Protein AF-0000000066029765 (afdb_homodimer)

InterPro domains:
  IPR000600 ROK family [PF00480] (89-392)
  IPR000600 ROK family [PTHR18964] (14-390)
  IPR000835 MarR-type HTH domain [PF01047] (25-63)
  IPR036388 Winged helix-like DNA-binding domain superfamily [G3DSA:1.10.10.10] (5-82)
  IPR036390 Winged helix DNA-binding domain superfamily [SSF46785] (14-79)
  IPR043129 ATPase, nucleotide binding domain [SSF53067] (88-394)
  IPR049874 ROK, conserved site [PS01125] (220-247)

Solvent-accessible surface area (backbone atoms only — not comparable to full-atom values): 41172 Å² total; per-residue (Å²): 136,74,90,60,88,73,67,79,38,79,34,72,64,48,46,50,28,48,48,48,10,52,54,50,40,48,28,64,74,51,44,69,37,33,69,66,54,50,17,63,75,47,58,44,56,62,67,58,46,51,51,48,49,49,52,36,37,74,71,50,49,29,45,79,39,82,39,74,44,90,81,76,54,82,59,51,64,20,28,32,63,44,33,80,62,39,24,33,38,12,24,28,41,60,85,48,30,33,35,42,28,37,23,32,68,78,69,48,77,75,44,74,50,78,42,85,40,81,52,70,41,54,67,54,36,51,53,51,50,55,47,51,52,51,50,50,49,62,75,38,47,87,75,53,60,46,70,59,34,40,20,37,15,27,69,59,38,51,39,57,86,80,22,28,31,56,38,40,92,86,35,72,47,75,64,38,52,53,31,60,53,48,26,71,74,68,74,37,54,53,46,42,38,34,39,56,43,24,37,33,47,22,25,37,74,75,33,70,39,50,90,51,39,24,32,38,27,39,37,35,38,92,46,29,38,32,10,43,32,45,74,68,31,76,58,70,42,87,69,34,71,43,26,38,56,21,50,33,63,74,32,83,87,45,56,78,32,95,82,72,35,41,8,20,35,29,62,50,39,11,44,65,36,44,24,48,51,52,47,54,42,44,74,72,63,51,74,59,80,54,47,90,91,47,49,40,56,67,43,35,27,54,29,27,70,71,63,26,61,50,39,36,49,51,42,30,54,36,16,38,55,50,10,49,56,49,13,44,50,36,30,40,51,24,40,58,33,38,31,40,35,43,72,67,52,75,20,39,86,52,26,48,57,30,21,47,54,31,28,72,54,41,26,50,61,86,52,52,60,88,43,53,76,43,62,51,72,61,68,86,84,48,26,54,23,16,42,32,53,52,52,48,29,42,44,67,11,63,51,44,44,54,54,72,75,95,137,71,89,59,88,72,68,80,38,77,34,71,64,48,44,48,29,48,49,46,11,52,52,51,39,50,29,64,74,52,43,68,37,34,67,65,56,50,17,65,74,45,58,44,55,62,68,56,47,52,52,46,51,50,54,35,39,74,71,51,48,28,45,78,40,82,39,76,43,89,79,77,55,83,60,51,64,21,29,32,64,44,33,80,62,40,25,34,38,10,24,27,41,58,85,47,30,33,36,42,29,37,24,32,67,79,68,47,77,76,45,74,50,78,42,85,40,82,50,71,41,52,67,56,36,51,52,50,50,54,48,52,52,51,50,50,50,63,73,39,48,88,76,53,58,46,69,58,33,41,21,37,16,28,70,58,39,51,39,58,85,80,24,27,30,57,37,40,92,85,35,70,46,74,63,38,52,53,30,60,54,49,26,71,73,67,71,36,52,52,46,43,38,35,38,57,44,24,37,33,47,22,25,38,73,75,35,71,38,50,88,51,40,23,32,38,26,39,36,34,37,92,45,26,39,31,9,43,32,45,75,69,33,75,58,66,43,87,71,34,71,43,26,39,57,19,50,33,63,75,32,82,86,45,57,78,33,96,83,72,37,41,7,21,34,30,61,50,41,10,43,66,37,46,25,48,51,53,48,52,43,44,74,72,64,52,73,57,79,54,48,90,92,47,48,41,58,66,44,35,27,54,30,27,70,69,62,26,62,48,39,36,50,52,43,29,54,37,16,37,54,50,10,47,54,48,14,44,48,36,32,40,49,23,41,57,33,38,32,41,34,43,71,67,52,74,22,39,85,53,26,48,58,28,20,48,54,31,28,72,54,41,26,51,62,86,51,51,59,89,42,53,76,42,63,50,71,61,67,84,85,48,27,55,23,16,42,33,54,53,53,48,29,42,46,66,11,65,49,43,44,54,53,72,74,95

Nearest PDB structures (foldseek):
  1z6r-assembly1_A  TM=9.538E-01  e=7.521E-43  Escherichia coli
  3bp8-assembly2_B  TM=8.422E-01  e=6.967E-41  unclassified
  5f7q-assembly1_C  TM=8.633E-01  e=1.738E-31  Listeria monocytogenes EGD-e
  2yhy-assembly1_A  TM=8.652E-01  e=1.223E-24  Homo sapiens
  3eo3-assembly3_B  TM=8.989E-01  e=1.002E-21  Homo sapiens

Secondary structure (DSSP, 8-state):
-----------HHHHHHHHHHHHHHHHHHH-SB-HHHHHHHHT--HHHHHHHHHHHHHHTSEEEEEE--TTSSS-EEEEEE--TTEEEEEEEE-SSEEEEEEEETT--EEEEEEEE----SHHHHHHHHHHHHHHHHHHTTTT--EEEEEEEEESSEEETTTTEEEE-SSS--SSB-HHHHHHHHH-SEEEEEEHHHHHHHHHHHHSTTTT-SSEEEEEESSSEEEEEEETTEE---TT-----GGGSBS-TTSPBPTTS-BSBGGGTSSHHHHHHHHHHHHHTT---SS-TT---HHHHHHHHHTT-HHHHHHHHHHHHHHHHHHHHHHHHH--SEEEEESGGGGGHHHHHHHHHHHHHHHS-HHHHTT--EEE-SS-TTSSHHHHHHHHHHHHHSHHHHHHHH-/-----------HHHHHHHHHHHHHHHHHHH-SB-HHHHHHHHT--HHHHHHHHHHHHHHTSEEEEEE--TTSSS-EEEEEE--TTEEEEEEEE-SSEEEEEEEETT--EEEEEEEE----SHHHHHHHHHHHHHHHHHHTTTT--EEEEEEEEESSEEETTTTEEEE-SSS--SSB-HHHHHHHHH-SEEEEEEHHHHHHHHHHHHSTTTT-SSEEEEEESSSEEEEEEETTEE---TT-----GGGSBS-TTSPBPTTS-BSBGGGTSSHHHHHHHHHHHHHTT---SS-TT---HHHHHHHHHTT-HHHHHHHHHHHHHHHHHHHHHHHHH--SEEEEESGGGGGHHHHHHHHHHHHHHHS-HHHHTT--EEE-SS-TTSSHHHHHHHHHHHHHSHHHHHHHH-

Foldseek 3Di:
DAPPPPPQPVDVLSVLLQLLLLLLLCQAVPPQAALVRSCVVSVPDSVSSVVSVVLCVVLPQKDWDFADDPPRDDGGIGMHGDFQQEKEWFWEDEQFKIKIFIATLVRDTPDIDIGGHRDAELVSSLVVVLVVVVVVCVVCVVRHHHYAEYEYAYAAFADFVQCFGPDDDRHDDHRHNSQVSNCVSPVHHYTYYYLQQLLVLLCCVPRDNVPFQWEKEWEAEQFIFIWTGHRSHTDADPVGDDTRLQQDAQDQPADQDPVGHGRGLRCQRHFVNLLVVLLVVVVVPDDFPQDNVHSGLLSLLVRVQVVTPSSLVSLLVSLLSLLQSVLVVLQVRLGQEYEYEYSNCSNVVSRVVSSVVSNCPRHDPVSCVNYYYYYIPDHSSHSSSRSSVVSVCSSSSNSVSVSSVD/DAPPPPPQPVDVLSVLLQLLLQLLLCQAVPPQAALVRSCVVSVPDSVSSVVSVVLCVVLPQKDWDFADDPPRDDTGIGMHTDFQQEKEWFWEDEQFKIKIFIATLVRDTPDIDIGGHRDAELVSSLVRVLVVVVVVCVVCVVRHHHYAEYEYAYAAFADFVQCFGPDDDRHDDHRHNSQVSNCVSPVHHYTYYYLQQLLVLLCCVPRDNVPFQWEKEWEAEQFIFIWTGHRSHTDADPVGDDTRLQQDAQDQPADQDPVGHGRGLRCQRHFVNLLVVLLVVVVVPDDFPQDNVHSGLLSLLVRVQVVTPSSLVSLLVSLQSLLQSVLVVLQVRLGQEYEYEYSNCSNVVSRVVSSVVSNCPRHDPVSCVNYYYYYIPDHSSHSSSRSSVVSVCSSSSNSVSVSSVD

Radius of gyration: 28.76 Å; Cα contacts (8 Å, |Δi|>4): 1718; chains: 2; bounding box: 83×76×78 Å

pLDDT: mean 92.91, std 12.09, range [20.08, 98.88]

Sequence (812 aa):
MTPGGQAQIGNVDLVKQLNSAAVYRLIDQYGPISRIQIAEQSQLAPASVTKITRQLIERGLIKEVDQQASTGGRRAISIVTETRNFHAIGVRLGRHDATITLFDLSSKVLAEEHYPLPERTQQTLEHALLNAIAQFIDSYQRKLRELIAISVILPGLVDPDSGKIHYMPHIQVENWGLVEAL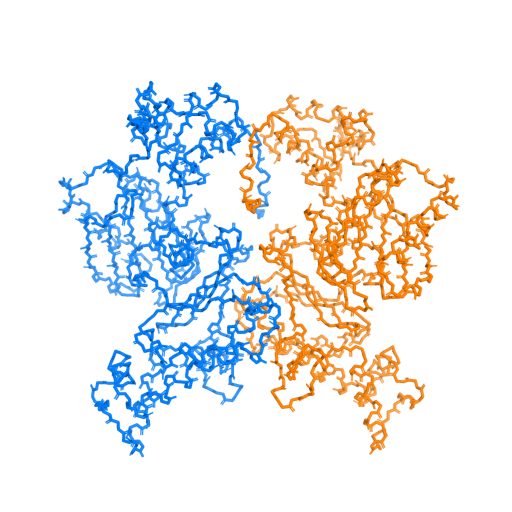EERFKVTCFVGHDIRSLALAEHYFGASQDCEDSILVRVHRGTGAGIISNGRIFIGRNGNVGEIGHIQVEPLGERCHCGNFGCLETIAANAAIEQRVLNLLKQGYQSRVPLDDCTIKTICKAANKGDSLASEVIEYVGRHLGKTIAIAINLFNPQKIVIAGEITEADKVLLPAIESCINTQALKAFRTNLPVVRSELDHRSAIGAFALVKRAMLNGILLQHLLENMTPGGQAQIGNVDLVKQLNSAAVYRLIDQYGPISRIQIAEQSQLAPASVTKITRQLIERGLIKEVDQQASTGGRRAISIVTETRNFHAIGVRLGRHDATITLFDLSSKVLAEEHYPLPERTQQTLEHALLNAIAQFIDSYQRKLRELIAISVILPGLVDPDSGKIHYMPHIQVENWGLVEALEERFKVTCFVGHDIRSLALAEHYFGASQDCEDSILVRVHRGTGAGIISNGRIFIGRNGNVGEIGHIQVEPLGERCHCGNFGCLETIAANAAIEQRVLNLLKQGYQSRVPLDDCTIKTICKAANKGDSLASEVIEYVGRHLGKTIAIAINLFNPQKIVIAGEITEADKVLLPAIESCINTQALKAFRTNLPVVRSELDHRSAIGAFALVKRAMLNGILLQHLLEN

Organism: Escherichia coli O157:H7 (NCBI:txid83334)

Structure (mmCIF, N/CA/C/O backbone):
data_AF-0000000066029765-model_v1
#
loop_
_entity.id
_entity.type
_entity.pdbx_description
1 polymer 'N-acetylglucosamine repressor'
#
loop_
_atom_site.group_PDB
_atom_site.id
_atom_site.type_symbol
_atom_site.label_atom_id
_atom_site.label_alt_id
_atom_site.label_comp_id
_atom_site.label_asym_id
_atom_site.label_entity_id
_atom_site.label_seq_id
_atom_site.pdbx_PDB_ins_code
_atom_site.Cartn_x
_atom_site.Cartn_y
_atom_site.Cartn_z
_atom_site.occupancy
_atom_site.B_iso_or_equiv
_atom_site.auth_seq_id
_atom_site.auth_comp_id
_atom_site.auth_asym_id
_atom_site.auth_atom_id
_atom_site.pdbx_PDB_model_num
ATOM 1 N N . MET A 1 1 ? 5.875 -0.53 24.094 1 20.52 1 MET A N 1
ATOM 2 C CA . MET A 1 1 ? 5.789 0.912 23.875 1 20.52 1 MET A CA 1
ATOM 3 C C . MET A 1 1 ? 6.176 1.278 22.453 1 20.52 1 MET A C 1
ATOM 5 O O . MET A 1 1 ? 7.363 1.368 22.125 1 20.52 1 MET A O 1
ATOM 9 N N . THR A 1 2 ? 5.5 0.728 21.438 1 21.89 2 THR A N 1
ATOM 10 C CA . THR A 1 2 ? 5.707 0.596 20 1 21.89 2 THR A CA 1
ATOM 11 C C . THR A 1 2 ? 5.816 1.968 19.344 1 21.89 2 THR A C 1
ATOM 13 O O . THR A 1 2 ? 5.008 2.857 19.609 1 21.89 2 THR A O 1
ATOM 16 N N . PRO A 1 3 ? 7 2.287 18.828 1 27.77 3 PRO A N 1
ATOM 17 C CA . PRO A 1 3 ? 7.293 3.629 18.328 1 27.77 3 PRO A CA 1
ATOM 18 C C . PRO A 1 3 ? 6.238 4.133 17.344 1 27.77 3 PRO A C 1
ATOM 20 O O . PRO A 1 3 ? 5.945 3.469 16.344 1 27.77 3 PRO A O 1
ATOM 23 N N . GLY A 1 4 ? 5.027 4.574 17.797 1 26.97 4 GLY A N 1
ATOM 24 C CA . GLY A 1 4 ? 3.896 5.301 17.234 1 26.97 4 GLY A CA 1
ATOM 25 C C . GLY A 1 4 ? 4.281 6.215 16.094 1 26.97 4 GLY A C 1
ATOM 26 O O . GLY A 1 4 ? 5.465 6.477 15.867 1 26.97 4 GLY A O 1
ATOM 27 N N . GLY A 1 5 ? 3.418 6.246 15.016 1 33.16 5 GLY A N 1
ATOM 28 C CA . GLY A 1 5 ? 3.537 7.195 13.922 1 33.16 5 GLY A CA 1
ATOM 29 C C . GLY A 1 5 ? 4.152 8.516 14.336 1 33.16 5 GLY A C 1
ATOM 30 O O . GLY A 1 5 ? 3.586 9.242 15.164 1 33.16 5 GLY A O 1
ATOM 31 N N . GLN A 1 6 ? 5.398 8.617 14.461 1 31.61 6 GLN A N 1
ATOM 32 C CA . GLN A 1 6 ? 6.156 9.812 14.805 1 31.61 6 GLN A CA 1
ATOM 33 C C . GLN A 1 6 ? 5.598 11.039 14.086 1 31.61 6 GLN A C 1
ATOM 35 O O . GLN A 1 6 ? 5.598 11.102 12.859 1 31.61 6 GLN A O 1
ATOM 40 N N . ALA A 1 7 ? 4.574 11.656 14.547 1 39.19 7 ALA A N 1
ATOM 41 C CA . ALA A 1 7 ? 4.191 13.023 14.188 1 39.19 7 ALA A CA 1
ATOM 42 C C . ALA A 1 7 ? 5.418 13.883 13.898 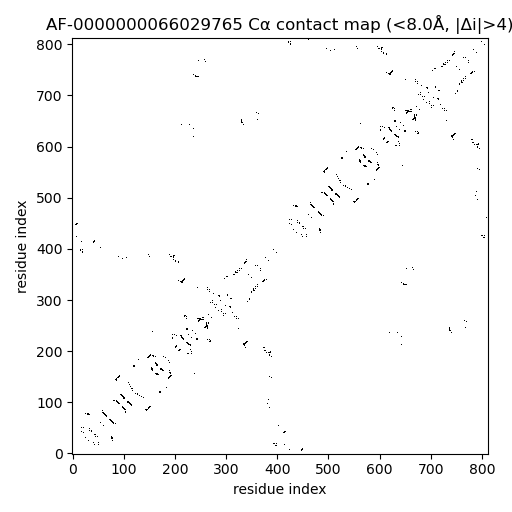1 39.19 7 ALA A C 1
ATOM 44 O O . ALA A 1 7 ? 6.332 13.961 14.727 1 39.19 7 ALA A O 1
ATOM 45 N N . GLN A 1 8 ? 5.824 14.023 12.727 1 41.5 8 GLN A N 1
ATOM 46 C CA . GLN A 1 8 ? 6.898 14.938 12.367 1 41.5 8 GLN A CA 1
ATOM 47 C C . GLN A 1 8 ? 6.785 16.25 13.133 1 41.5 8 GLN A C 1
ATOM 49 O O . GLN A 1 8 ? 5.82 17 12.961 1 41.5 8 GLN A O 1
ATOM 54 N N . ILE A 1 9 ? 7.266 16.266 14.328 1 44.28 9 ILE A N 1
ATOM 55 C CA . ILE A 1 9 ? 7.508 17.438 15.164 1 44.28 9 ILE A CA 1
ATOM 56 C C . ILE A 1 9 ? 8.18 18.531 14.344 1 44.28 9 ILE A C 1
ATOM 58 O O . ILE A 1 9 ? 9.211 18.297 13.711 1 44.28 9 ILE A O 1
ATOM 62 N N . GLY A 1 10 ? 7.398 19.453 13.773 1 53.78 10 GLY A N 1
ATOM 63 C CA . GLY A 1 10 ? 7.98 20.594 13.078 1 53.78 10 GLY A CA 1
ATOM 64 C C . GLY A 1 10 ? 9.031 21.312 13.898 1 53.78 10 GLY A C 1
ATOM 65 O O . GLY A 1 10 ? 8.82 22.453 14.32 1 53.78 10 GLY A O 1
ATOM 66 N N . ASN A 1 11 ? 9.969 20.391 14.5 1 62.03 11 ASN A N 1
ATOM 67 C CA . ASN A 1 11 ? 11.117 21.078 15.07 1 62.03 11 ASN A CA 1
ATOM 68 C C . ASN A 1 11 ? 11.938 21.797 13.992 1 62.03 11 ASN A C 1
ATOM 70 O O . ASN A 1 11 ? 11.836 21.453 12.805 1 62.03 11 ASN A O 1
ATOM 74 N N . VAL A 1 12 ? 12.375 22.922 14.367 1 66.44 12 VAL A N 1
ATOM 75 C CA . VAL A 1 12 ? 13.148 23.781 13.492 1 66.44 12 VAL A CA 1
ATOM 76 C C . VAL A 1 12 ? 14.141 22.953 12.688 1 66.44 12 VAL A C 1
ATOM 78 O O . VAL A 1 12 ? 14.336 23.188 11.492 1 66.44 12 VAL A O 1
ATOM 81 N N . ASP A 1 13 ? 14.633 21.969 13.281 1 74.38 13 ASP A N 1
ATOM 82 C CA . ASP A 1 13 ? 15.609 21.125 12.609 1 74.38 13 ASP A CA 1
ATOM 83 C C . ASP A 1 13 ? 14.945 20.25 11.539 1 74.38 13 ASP A C 1
ATOM 85 O O . ASP A 1 13 ? 15.508 20.047 10.461 1 74.38 13 ASP A O 1
ATOM 89 N N . LEU A 1 14 ? 13.805 19.828 11.875 1 76.62 14 LEU A N 1
ATOM 90 C CA . LEU A 1 14 ? 13.062 19.031 10.906 1 76.62 14 LEU A CA 1
ATOM 91 C C . LEU A 1 14 ? 12.664 19.875 9.703 1 76.62 14 LEU A C 1
ATOM 93 O O . LEU A 1 14 ? 12.734 19.406 8.562 1 76.62 14 LEU A O 1
ATOM 97 N N . VAL A 1 15 ? 12.359 21.031 9.969 1 76.69 15 VAL A N 1
ATOM 98 C CA . VAL A 1 15 ? 11.977 21.938 8.891 1 76.69 15 VAL A CA 1
ATOM 99 C C . VAL A 1 15 ? 13.172 22.203 7.984 1 76.69 15 VAL A C 1
ATOM 101 O O . VAL A 1 15 ? 13.055 22.188 6.758 1 76.69 15 VAL A O 1
ATOM 104 N N . LYS A 1 16 ? 14.281 22.406 8.656 1 80.88 16 LYS A N 1
ATOM 105 C CA . LYS A 1 16 ? 15.516 22.625 7.898 1 80.88 16 LYS A CA 1
ATOM 106 C C . LYS A 1 16 ? 15.836 21.422 7.02 1 80.88 16 LYS A C 1
ATOM 108 O O . LYS A 1 16 ? 16.188 21.578 5.848 1 80.88 16 LYS A O 1
ATOM 113 N N . GLN A 1 17 ? 15.719 20.266 7.629 1 84.62 17 GLN A N 1
ATOM 114 C CA . GLN A 1 17 ? 15.977 19.031 6.898 1 84.62 17 GLN A CA 1
ATOM 115 C C . GLN A 1 17 ? 15.039 18.891 5.699 1 84.62 17 GLN A C 1
ATOM 117 O O . GLN A 1 17 ? 15.492 18.594 4.59 1 84.62 17 GLN A O 1
ATOM 122 N N . LEU A 1 18 ? 13.828 19.172 5.93 1 86 18 LEU A N 1
ATOM 123 C CA . LEU A 1 18 ? 12.828 19.016 4.883 1 86 18 LEU A CA 1
ATOM 124 C C . LEU A 1 18 ? 13.039 20.016 3.76 1 86 18 LEU A C 1
ATOM 126 O O . LEU A 1 18 ? 12.945 19.672 2.58 1 86 18 LEU A O 1
ATOM 130 N N . ASN A 1 19 ? 13.391 21.203 4.113 1 88.12 19 ASN A N 1
ATOM 131 C CA . ASN A 1 19 ? 13.602 22.25 3.111 1 88.12 19 ASN A CA 1
ATOM 132 C C . ASN A 1 19 ? 14.867 21.984 2.295 1 88.12 19 ASN A C 1
ATOM 134 O O . ASN A 1 19 ? 14.852 22.109 1.069 1 88.12 19 ASN A O 1
ATOM 138 N N . SER A 1 20 ? 15.898 21.656 3.018 1 93 20 SER A N 1
ATOM 139 C CA . SER A 1 20 ? 17.141 21.344 2.309 1 93 20 SER A CA 1
ATOM 140 C C . SER A 1 20 ? 16.969 20.172 1.36 1 93 20 SER A C 1
ATOM 142 O O . SER A 1 20 ? 17.469 20.188 0.24 1 93 20 SER A O 1
ATOM 144 N N . ALA A 1 21 ? 16.25 19.219 1.846 1 93.94 21 ALA A N 1
ATOM 145 C CA . ALA A 1 21 ? 15.984 18.031 1.027 1 93.94 21 ALA A CA 1
ATOM 146 C C . ALA A 1 21 ? 15.18 18.391 -0.217 1 93.94 21 ALA A C 1
ATOM 148 O O . ALA A 1 21 ? 15.461 17.891 -1.312 1 93.94 21 ALA A O 1
ATOM 149 N N . ALA A 1 22 ? 14.211 19.203 -0.042 1 93.5 22 ALA A N 1
ATOM 150 C CA . ALA A 1 22 ? 13.367 19.609 -1.16 1 93.5 22 ALA A CA 1
ATOM 151 C C . ALA A 1 22 ? 14.188 20.344 -2.223 1 93.5 22 ALA A C 1
ATOM 153 O O . ALA A 1 22 ? 14.039 20.078 -3.418 1 93.5 22 ALA A O 1
ATOM 154 N N . VAL A 1 23 ? 15.023 21.203 -1.786 1 95.62 23 VAL A N 1
ATOM 155 C CA . VAL A 1 23 ? 15.867 21.984 -2.695 1 95.62 23 VAL A CA 1
ATOM 156 C C . VAL A 1 23 ? 16.844 21.047 -3.412 1 95.62 23 VAL A C 1
ATOM 158 O O . VAL A 1 23 ? 16.953 21.078 -4.637 1 95.62 23 VAL A O 1
ATOM 161 N N . TYR A 1 24 ? 17.453 20.203 -2.691 1 96.88 24 TYR A N 1
ATOM 162 C CA . TYR A 1 24 ? 18.391 19.266 -3.273 1 96.88 24 TYR A CA 1
ATOM 163 C C . TYR A 1 24 ? 17.719 18.359 -4.293 1 96.88 24 TYR A C 1
ATOM 165 O O . TYR A 1 24 ? 18.266 18.109 -5.371 1 96.88 24 TYR A O 1
ATOM 173 N N . ARG A 1 25 ? 16.562 17.891 -3.945 1 95.56 25 ARG A N 1
ATOM 174 C CA . ARG A 1 25 ? 15.812 17 -4.832 1 95.56 25 ARG A CA 1
ATOM 175 C C . ARG A 1 25 ? 15.508 17.688 -6.16 1 95.56 25 ARG A C 1
ATOM 177 O O . ARG A 1 25 ? 15.625 17.078 -7.223 1 95.56 25 ARG A O 1
ATOM 184 N N . LEU A 1 26 ? 15.102 18.906 -6.102 1 95.25 26 LEU A N 1
ATOM 185 C CA . LEU A 1 26 ? 14.781 19.656 -7.312 1 95.25 26 LEU A CA 1
ATOM 186 C C . LEU A 1 26 ? 16 19.812 -8.203 1 95.25 26 LEU A C 1
ATOM 188 O O . LEU A 1 26 ? 15.922 19.641 -9.422 1 95.25 26 LEU A O 1
ATOM 192 N N . ILE A 1 27 ? 17.109 20.094 -7.582 1 96.19 27 ILE A N 1
ATOM 193 C CA . ILE A 1 27 ? 18.344 20.266 -8.344 1 96.19 27 ILE A CA 1
ATOM 194 C C . ILE A 1 27 ? 18.766 18.938 -8.953 1 96.19 27 ILE A C 1
ATOM 196 O O . ILE A 1 27 ? 19.172 18.875 -10.117 1 96.19 27 ILE A O 1
ATOM 200 N N . ASP A 1 28 ? 18.641 17.922 -8.188 1 94.81 28 ASP A N 1
ATOM 201 C CA . ASP A 1 28 ? 19.031 16.578 -8.625 1 94.81 28 ASP A CA 1
ATOM 202 C C . ASP A 1 28 ? 18.188 16.109 -9.805 1 94.81 28 ASP A C 1
ATOM 204 O O . ASP A 1 28 ? 18.688 15.508 -10.742 1 94.81 28 ASP A O 1
ATOM 208 N N . GLN A 1 29 ? 16.953 16.422 -9.773 1 90.81 29 GLN A N 1
ATOM 209 C CA . GLN A 1 29 ? 16 15.922 -10.758 1 90.81 29 GLN A CA 1
ATOM 210 C C . GLN A 1 29 ? 15.969 16.812 -12 1 90.81 29 GLN A C 1
ATOM 212 O O . GLN A 1 29 ? 15.836 16.312 -13.117 1 90.81 29 GLN A O 1
ATOM 217 N N . TYR A 1 30 ? 16.141 18.125 -11.805 1 91.5 30 TYR A N 1
ATOM 218 C CA . TYR A 1 30 ? 15.844 19.031 -12.914 1 91.5 30 TYR A CA 1
ATOM 219 C C . TYR A 1 30 ? 17.078 19.844 -13.289 1 91.5 30 TYR A C 1
ATOM 221 O O . TYR A 1 30 ? 17.016 20.703 -14.18 1 91.5 30 TYR A O 1
ATOM 229 N N . GLY A 1 31 ? 18.125 19.625 -12.648 1 91.62 31 GLY A N 1
ATOM 230 C CA . GLY A 1 31 ? 19.328 20.375 -12.992 1 91.62 31 GLY A CA 1
ATOM 231 C C . GLY A 1 31 ? 19.719 20.234 -14.453 1 91.62 31 GLY A C 1
ATOM 232 O O . GLY A 1 31 ? 19.609 19.156 -15.023 1 91.62 31 GLY A O 1
ATOM 233 N N . PRO A 1 32 ? 20.156 21.297 -14.984 1 94.5 32 PRO A N 1
ATOM 234 C CA . PRO A 1 32 ? 20.422 22.656 -14.477 1 94.5 32 PRO A CA 1
ATOM 235 C C . PRO A 1 32 ? 19.156 23.453 -14.234 1 94.5 32 PRO A C 1
ATOM 237 O O . PRO A 1 32 ? 18.234 23.453 -15.07 1 94.5 32 PRO A O 1
ATOM 240 N N . ILE A 1 33 ? 19.031 24.078 -13.094 1 95.62 33 ILE A N 1
ATOM 241 C CA . ILE A 1 33 ? 17.828 24.797 -12.672 1 95.62 33 ILE A CA 1
ATOM 242 C C . ILE A 1 33 ? 18.234 26.078 -11.938 1 95.62 33 ILE A C 1
ATOM 244 O O . ILE A 1 33 ? 19.219 26.094 -11.203 1 95.62 33 ILE A O 1
ATOM 248 N N . SER A 1 34 ? 17.469 27.188 -12.133 1 95 34 SER A N 1
ATOM 249 C CA . SER A 1 34 ? 17.797 28.453 -11.492 1 95 34 SER A CA 1
ATOM 250 C C . SER A 1 34 ? 17.219 28.516 -10.078 1 95 34 SER A C 1
ATOM 252 O O . SER A 1 34 ? 16.297 27.766 -9.742 1 95 34 SER A O 1
ATOM 254 N N . ARG A 1 35 ? 17.812 29.422 -9.273 1 94.75 35 ARG A N 1
ATOM 255 C CA . ARG A 1 35 ? 17.281 29.641 -7.93 1 94.75 35 ARG A CA 1
ATOM 256 C C . ARG A 1 35 ? 15.82 30.094 -7.98 1 94.75 35 ARG A C 1
ATOM 258 O O . ARG A 1 35 ? 15.023 29.734 -7.113 1 94.75 35 ARG A O 1
ATOM 265 N N . ILE A 1 36 ? 15.5 30.828 -8.992 1 93.38 36 ILE A N 1
ATOM 266 C CA . ILE A 1 36 ? 14.133 31.328 -9.156 1 93.38 36 ILE A CA 1
ATOM 267 C C . ILE A 1 36 ? 13.188 30.141 -9.398 1 93.38 36 ILE A C 1
ATOM 269 O O . ILE A 1 36 ? 12.133 30.062 -8.766 1 93.38 36 ILE A O 1
ATOM 273 N N . GLN A 1 37 ? 13.594 29.281 -10.242 1 94.5 37 GLN A N 1
ATOM 274 C CA . GLN A 1 37 ? 12.797 28.094 -10.539 1 94.5 37 GLN A CA 1
ATOM 275 C C . GLN A 1 37 ? 12.656 27.203 -9.305 1 94.5 37 GLN A C 1
ATOM 277 O O . GLN A 1 37 ? 11.594 26.641 -9.055 1 94.5 37 GLN A O 1
ATOM 282 N N . ILE A 1 38 ? 13.703 27.062 -8.57 1 95.38 38 ILE A N 1
ATOM 283 C CA . ILE A 1 38 ? 13.688 26.25 -7.355 1 95.38 38 ILE A CA 1
ATOM 284 C C . ILE A 1 38 ? 12.688 26.844 -6.359 1 95.38 38 ILE A C 1
ATOM 286 O O . ILE A 1 38 ? 11.898 26.109 -5.758 1 95.38 38 ILE A O 1
ATOM 290 N N . ALA A 1 39 ? 12.758 28.141 -6.18 1 92.94 39 ALA A N 1
ATOM 291 C CA . ALA A 1 39 ? 11.836 28.812 -5.27 1 92.94 39 ALA A CA 1
ATOM 292 C C . ALA A 1 39 ? 10.391 28.594 -5.699 1 92.94 39 ALA A C 1
ATOM 294 O O . ALA A 1 39 ? 9.523 28.297 -4.867 1 92.94 39 ALA A O 1
ATOM 295 N N . GLU A 1 40 ? 10.156 28.719 -6.98 1 91.88 40 GLU A N 1
ATOM 296 C CA . GLU A 1 40 ? 8.812 28.547 -7.523 1 91.88 40 GLU A CA 1
ATOM 297 C C . GLU A 1 40 ? 8.305 27.125 -7.316 1 91.88 40 GLU A C 1
ATOM 299 O O . GLU A 1 40 ? 7.172 26.922 -6.867 1 91.88 40 GLU A O 1
ATOM 304 N N . GLN A 1 41 ? 9.141 26.156 -7.57 1 91.5 41 GLN A N 1
ATOM 305 C CA . GLN A 1 41 ? 8.727 24.766 -7.543 1 91.5 41 GLN A CA 1
ATOM 306 C C . GLN A 1 41 ? 8.633 24.25 -6.109 1 91.5 41 GLN A C 1
ATOM 308 O O . GLN A 1 41 ? 7.793 23.406 -5.797 1 91.5 41 GLN A O 1
ATOM 313 N N . SER A 1 42 ? 9.461 24.766 -5.281 1 90.31 42 SER A N 1
ATOM 314 C CA . SER A 1 42 ? 9.461 24.312 -3.891 1 90.31 42 SER A CA 1
ATOM 315 C C . SER A 1 42 ? 8.492 25.141 -3.049 1 90.31 42 SER A C 1
ATOM 317 O O . SER A 1 42 ? 8.164 24.766 -1.922 1 90.31 42 SER A O 1
ATOM 319 N N . GLN A 1 43 ? 8.148 26.359 -3.553 1 86.56 43 GLN A N 1
ATOM 320 C CA . GLN A 1 43 ? 7.297 27.328 -2.865 1 86.56 43 GLN A CA 1
ATOM 321 C C . GLN A 1 43 ? 7.969 27.844 -1.595 1 86.56 43 GLN A C 1
ATOM 323 O O . GLN A 1 43 ? 7.293 28.172 -0.618 1 86.56 43 GLN A O 1
ATOM 328 N N . LEU A 1 44 ? 9.289 27.703 -1.592 1 87.5 44 LEU A N 1
ATOM 329 C CA . LEU A 1 44 ? 10.078 28.312 -0.526 1 87.5 44 LEU A CA 1
ATOM 330 C C . LEU A 1 44 ? 10.391 29.766 -0.845 1 87.5 44 LEU A C 1
ATOM 332 O O . LEU A 1 44 ? 10.398 30.172 -2.012 1 87.5 44 LEU A O 1
ATOM 336 N N . ALA A 1 45 ? 10.578 30.516 0.295 1 88.06 45 ALA A N 1
ATOM 337 C CA . ALA A 1 45 ? 11 31.891 0.096 1 88.06 45 ALA A CA 1
ATOM 338 C C . ALA A 1 45 ? 12.352 31.953 -0.611 1 88.06 45 ALA A C 1
ATOM 340 O O . ALA A 1 45 ? 13.242 31.156 -0.338 1 88.06 45 ALA A O 1
ATOM 341 N N . PRO A 1 46 ? 12.484 32.938 -1.569 1 92.12 46 PRO A N 1
ATOM 342 C CA . PRO A 1 46 ? 13.758 33.062 -2.289 1 92.12 46 PRO A CA 1
ATOM 343 C C . PRO A 1 46 ? 14.953 33.188 -1.352 1 92.12 46 PRO A C 1
ATOM 345 O O . PRO A 1 46 ? 16.016 32.625 -1.626 1 92.12 46 PRO A O 1
ATOM 348 N N . ALA A 1 47 ? 14.781 33.875 -0.273 1 93.25 47 ALA A N 1
ATOM 349 C CA . ALA A 1 47 ? 15.875 34.031 0.688 1 93.25 47 ALA A CA 1
ATOM 350 C C . ALA A 1 47 ? 16.281 32.688 1.277 1 93.25 47 ALA A C 1
ATOM 352 O O . ALA A 1 47 ? 17.469 32.406 1.491 1 93.25 47 ALA A O 1
ATOM 353 N N . SER A 1 48 ? 15.297 31.828 1.569 1 92 48 SER A N 1
ATOM 354 C CA . SER A 1 48 ? 15.555 30.484 2.092 1 92 48 SER A CA 1
ATOM 355 C C . SER A 1 48 ? 16.281 29.625 1.064 1 92 48 SER A C 1
ATOM 357 O O . SER A 1 48 ? 17.203 2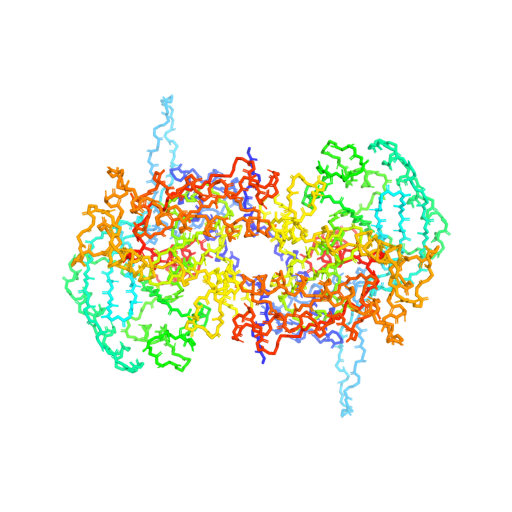8.891 1.41 1 92 48 SER A O 1
ATOM 359 N N . VAL A 1 49 ? 15.852 29.766 -0.197 1 95.19 49 VAL A N 1
ATOM 360 C CA . VAL A 1 49 ? 16.484 29.016 -1.274 1 95.19 49 VAL A CA 1
ATOM 361 C C . VAL A 1 49 ? 17.953 29.438 -1.411 1 95.19 49 VAL A C 1
ATOM 363 O O . VAL A 1 49 ? 18.828 28.594 -1.56 1 95.19 49 VAL A O 1
ATOM 366 N N . THR A 1 50 ? 18.156 30.719 -1.312 1 95.5 50 THR A N 1
ATOM 367 C CA . THR A 1 50 ? 19.516 31.25 -1.415 1 95.5 50 THR A CA 1
ATOM 368 C C . THR A 1 50 ? 20.391 30.734 -0.275 1 95.5 50 THR A C 1
ATOM 370 O O . THR A 1 50 ? 21.531 30.328 -0.496 1 95.5 50 THR A O 1
ATOM 373 N N . LYS A 1 51 ? 19.859 30.734 0.874 1 95.19 51 LYS A N 1
ATOM 374 C CA . LYS A 1 51 ? 20.594 30.25 2.035 1 95.19 51 LYS A CA 1
ATOM 375 C C . LYS A 1 51 ? 20.922 28.766 1.898 1 95.19 51 LYS A C 1
ATOM 377 O O . LYS A 1 51 ? 22.062 28.359 2.133 1 95.19 51 LYS A O 1
ATOM 382 N N . ILE A 1 52 ? 19.969 27.984 1.524 1 95.31 52 ILE A N 1
ATOM 383 C CA . ILE A 1 52 ? 20.125 26.547 1.407 1 95.31 52 ILE A CA 1
ATOM 384 C C . ILE A 1 52 ? 21.125 26.219 0.298 1 95.31 52 ILE A C 1
ATOM 386 O O . ILE A 1 52 ? 22.016 25.375 0.476 1 95.31 52 ILE A O 1
ATOM 390 N N . THR A 1 53 ? 20.969 26.891 -0.825 1 96.69 53 THR A N 1
ATOM 391 C CA . THR A 1 53 ? 21.891 26.625 -1.935 1 96.69 53 THR A CA 1
ATOM 392 C C . THR A 1 53 ? 23.312 27.016 -1.562 1 96.69 53 THR A C 1
ATOM 394 O O . THR A 1 53 ? 24.266 26.344 -1.957 1 96.69 53 THR A O 1
ATOM 397 N N . ARG A 1 54 ? 23.453 28.078 -0.834 1 96.56 54 ARG A N 1
ATOM 398 C CA . ARG A 1 54 ? 24.781 28.484 -0.375 1 96.56 54 ARG A CA 1
ATOM 399 C C . ARG A 1 54 ? 25.406 27.391 0.487 1 96.56 54 ARG A C 1
ATOM 401 O O . ARG A 1 54 ? 26.578 27.062 0.316 1 96.56 54 ARG A O 1
ATOM 408 N N . GLN A 1 55 ? 24.656 26.844 1.349 1 95.94 55 GLN A N 1
ATOM 409 C CA . GLN A 1 55 ? 25.141 25.766 2.213 1 95.94 55 GLN A CA 1
ATOM 410 C C . GLN A 1 55 ? 25.531 24.547 1.401 1 95.94 55 GLN A C 1
ATOM 412 O O . GLN A 1 55 ? 26.562 23.922 1.659 1 95.94 55 GLN A O 1
ATOM 417 N N . LEU A 1 56 ? 24.719 24.203 0.43 1 96.88 56 LEU A N 1
ATOM 418 C CA . LEU A 1 56 ? 24.953 23.031 -0.408 1 96.88 56 LEU A CA 1
ATOM 419 C C . LEU A 1 56 ? 26.188 23.234 -1.282 1 96.88 56 LEU A C 1
ATOM 421 O O . LEU A 1 56 ? 26.953 22.297 -1.519 1 96.88 56 LEU A O 1
ATOM 425 N N . ILE A 1 57 ? 26.375 24.469 -1.728 1 96.81 57 ILE A N 1
ATOM 426 C CA . ILE A 1 57 ? 27.547 24.797 -2.525 1 96.81 57 ILE A CA 1
ATOM 427 C C . ILE A 1 57 ? 28.797 24.703 -1.659 1 96.81 57 ILE A C 1
ATOM 429 O O . ILE A 1 57 ? 29.812 24.125 -2.068 1 96.81 57 ILE A O 1
ATOM 433 N N . GLU A 1 58 ? 28.703 25.281 -0.489 1 96.25 58 GLU A N 1
ATOM 434 C CA . GLU A 1 58 ? 29.844 25.25 0.432 1 96.25 58 GLU A CA 1
ATOM 435 C C . GLU A 1 58 ? 30.25 23.828 0.77 1 96.25 58 GLU A C 1
ATOM 437 O O . GLU A 1 58 ? 31.438 23.516 0.877 1 96.25 58 GLU A O 1
ATOM 442 N N . ARG A 1 59 ? 29.297 22.969 0.871 1 95.94 59 ARG A N 1
ATOM 443 C CA . ARG A 1 59 ? 29.562 21.562 1.206 1 95.94 59 ARG A CA 1
ATOM 444 C C . ARG A 1 59 ? 30.062 20.797 -0.013 1 95.94 59 ARG A C 1
ATOM 446 O O . ARG A 1 59 ? 30.625 19.719 0.121 1 95.94 59 ARG A O 1
ATOM 453 N N . GLY A 1 60 ? 29.797 21.359 -1.207 1 96.06 60 GLY A N 1
ATOM 454 C CA . GLY A 1 60 ? 30.281 20.734 -2.436 1 96.06 60 GLY A CA 1
ATOM 455 C C . GLY A 1 60 ? 29.266 19.781 -3.057 1 96.06 60 GLY A C 1
ATOM 456 O O . GLY A 1 60 ? 29.625 18.984 -3.92 1 96.06 60 GLY A O 1
ATOM 457 N N . LEU A 1 61 ? 28 19.844 -2.695 1 97.12 61 LEU A N 1
ATOM 458 C CA . LEU A 1 61 ? 26.969 18.922 -3.166 1 97.12 61 LEU A CA 1
ATOM 459 C C . LEU A 1 61 ? 26.344 19.438 -4.453 1 97.12 61 LEU A C 1
ATOM 461 O O . LEU A 1 61 ? 25.703 18.672 -5.188 1 97.12 61 LEU A O 1
ATOM 465 N N . ILE A 1 62 ? 26.406 20.75 -4.633 1 97.44 62 ILE A N 1
ATOM 466 C CA . ILE A 1 62 ? 25.906 21.375 -5.859 1 97.44 62 ILE A CA 1
ATOM 467 C C . ILE A 1 62 ? 26.906 22.422 -6.34 1 97.44 62 ILE A C 1
ATOM 469 O O . ILE A 1 62 ? 27.844 22.781 -5.617 1 97.44 62 ILE A O 1
ATOM 473 N N . LYS A 1 63 ? 26.75 22.891 -7.543 1 96.81 63 LYS A N 1
ATOM 474 C CA . LYS A 1 63 ? 27.594 23.938 -8.094 1 96.81 63 LYS A CA 1
ATOM 475 C C . LYS A 1 63 ? 26.828 24.797 -9.086 1 96.81 63 LYS A C 1
ATOM 477 O O . LYS A 1 63 ? 25.812 24.375 -9.633 1 96.81 63 LYS A O 1
ATOM 482 N N . GLU A 1 64 ? 27.25 25.953 -9.25 1 95.69 64 GLU A N 1
ATOM 483 C CA . GLU A 1 64 ? 26.688 26.859 -10.242 1 95.69 64 GLU A CA 1
ATOM 484 C C . GLU A 1 64 ? 27.328 26.656 -11.609 1 95.69 64 GLU A C 1
ATOM 486 O O . GLU A 1 64 ? 28.531 26.406 -11.719 1 95.69 64 GLU A O 1
ATOM 491 N N . VAL A 1 65 ? 26.422 26.641 -12.547 1 93.44 65 VAL A N 1
ATOM 492 C CA . VAL A 1 65 ? 26.922 26.516 -13.914 1 93.44 65 VAL A CA 1
ATOM 493 C C . VAL A 1 65 ? 26.312 27.625 -14.773 1 93.44 65 VAL A C 1
ATOM 495 O O . VAL A 1 65 ? 25.188 28.062 -14.539 1 93.44 65 VAL A O 1
ATOM 498 N N . ASP A 1 66 ? 27.188 28.125 -15.742 1 82.31 66 ASP A N 1
ATOM 499 C CA . ASP A 1 66 ? 26.719 29.156 -16.672 1 82.31 66 ASP A CA 1
ATOM 500 C C . ASP A 1 66 ? 25.922 28.547 -17.812 1 82.31 66 ASP A C 1
ATOM 502 O O . ASP A 1 66 ? 26.359 27.578 -18.453 1 82.31 66 ASP A O 1
ATOM 506 N N . GLN A 1 67 ? 24.641 28.828 -17.734 1 68.81 67 GLN A N 1
ATOM 507 C CA . GLN A 1 67 ? 23.875 28.359 -18.891 1 68.81 67 GLN A CA 1
ATOM 508 C C . GLN A 1 67 ? 23.672 29.484 -19.891 1 68.81 67 GLN A C 1
ATOM 510 O O . GLN A 1 67 ? 23.219 30.562 -19.531 1 68.81 67 GLN A O 1
ATOM 515 N N . GLN A 1 68 ? 24.359 29.344 -21.031 1 55.72 68 GLN A N 1
ATOM 516 C CA . GLN A 1 68 ? 24.219 30.328 -22.094 1 55.72 68 GLN A CA 1
ATOM 517 C C . GLN A 1 68 ? 22.766 30.406 -22.578 1 55.72 68 GLN A C 1
ATOM 519 O O . GLN A 1 68 ? 22.141 29.375 -22.828 1 55.72 68 GLN A O 1
ATOM 524 N N . ALA A 1 69 ? 22.219 31.578 -22.234 1 53.12 69 ALA A N 1
ATOM 525 C CA . ALA A 1 69 ? 20.922 31.75 -22.875 1 53.12 69 ALA A CA 1
ATOM 526 C C . ALA A 1 69 ? 21.062 31.688 -24.406 1 53.12 69 ALA A C 1
ATOM 528 O O . ALA A 1 69 ? 22.094 32.062 -24.953 1 53.12 69 ALA A O 1
ATOM 529 N N . SER A 1 70 ? 20.234 30.859 -25.078 1 51.38 70 SER A N 1
ATOM 530 C CA . SER A 1 70 ? 20.234 30.781 -26.531 1 51.38 70 SER A CA 1
ATOM 531 C C . SER A 1 70 ? 20.359 32.156 -27.172 1 51.38 70 SER A C 1
ATOM 533 O O . SER A 1 70 ? 20.766 32.281 -28.328 1 51.38 70 SER A O 1
ATOM 535 N N . THR A 1 71 ? 19.688 33.156 -26.625 1 50.69 71 THR A N 1
ATOM 536 C CA . THR A 1 71 ? 19.5 34.375 -27.406 1 50.69 71 THR A CA 1
ATOM 537 C C . THR A 1 71 ? 20.516 35.438 -27 1 50.69 71 THR A C 1
ATOM 539 O O . THR A 1 71 ? 20.297 36.625 -27.219 1 50.69 71 THR A O 1
ATOM 542 N N . GLY A 1 72 ? 21.75 35.188 -26.609 1 54.41 72 GLY A N 1
ATOM 543 C CA . GLY A 1 72 ? 22.812 36.188 -26.5 1 54.41 72 GLY A CA 1
ATOM 544 C C . GLY A 1 72 ? 22.766 36.969 -25.203 1 54.41 72 GLY A C 1
ATOM 545 O O . GLY A 1 72 ? 23.594 37.844 -24.984 1 54.41 72 GLY A O 1
ATOM 546 N N . GLY A 1 73 ? 21.641 37.094 -24.484 1 51.25 73 GLY A N 1
ATOM 547 C CA . GLY A 1 73 ? 21.547 37.938 -23.312 1 51.25 73 GLY A CA 1
ATOM 548 C C . GLY A 1 73 ? 22.281 37.406 -22.109 1 51.25 73 GLY A C 1
ATOM 549 O O . GLY A 1 73 ? 23 36.406 -22.219 1 51.25 73 GLY A O 1
ATOM 550 N N . ARG A 1 74 ? 22.25 38.094 -20.953 1 54.62 74 ARG A N 1
ATOM 551 C CA . ARG A 1 74 ? 22.875 37.781 -19.672 1 54.62 74 ARG A CA 1
ATOM 552 C C . ARG A 1 74 ? 22.703 36.312 -19.328 1 54.62 74 ARG A C 1
ATOM 554 O O . ARG A 1 74 ? 21.609 35.75 -19.438 1 54.62 74 ARG A O 1
ATOM 561 N N . ARG A 1 75 ? 23.812 35.594 -19.203 1 61.38 75 ARG A N 1
ATOM 562 C CA . ARG A 1 75 ? 23.906 34.156 -18.891 1 61.38 75 ARG A CA 1
ATOM 563 C C . ARG A 1 75 ? 23.188 33.844 -17.594 1 61.38 75 ARG A C 1
ATOM 565 O O . ARG A 1 75 ? 23.484 34.406 -16.547 1 61.38 75 ARG A O 1
ATOM 572 N N . ALA A 1 76 ? 22 33.219 -17.562 1 74.19 76 ALA A N 1
ATOM 573 C CA . ALA A 1 76 ? 21.312 32.812 -16.344 1 74.19 76 ALA A CA 1
ATOM 574 C C . ALA A 1 76 ? 22.078 31.734 -15.609 1 74.19 76 ALA A C 1
ATOM 576 O O . ALA A 1 76 ? 22.625 30.828 -16.234 1 74.19 76 ALA A O 1
ATOM 577 N N . ILE A 1 77 ? 22.516 32 -14.297 1 89 77 ILE A N 1
ATOM 578 C CA . ILE A 1 77 ? 23.203 31.062 -13.43 1 89 77 ILE A CA 1
ATOM 579 C C . ILE A 1 77 ? 22.25 29.922 -13.055 1 89 77 ILE A C 1
ATOM 581 O O . ILE A 1 77 ? 21.141 30.172 -12.578 1 89 77 ILE A O 1
ATOM 585 N N . SER A 1 78 ? 22.641 28.688 -13.5 1 94.75 78 SER A N 1
ATOM 586 C CA . SER A 1 78 ? 21.891 27.5 -13.117 1 94.75 78 SER A CA 1
ATOM 587 C C . SER A 1 78 ? 22.688 26.625 -12.148 1 94.75 78 SER A C 1
ATOM 589 O O . SER A 1 78 ? 23.875 26.875 -11.914 1 94.75 78 SER A O 1
ATOM 591 N N . ILE A 1 79 ? 22 25.812 -11.469 1 96.81 79 ILE A N 1
ATOM 592 C CA . ILE A 1 79 ? 22.625 24.969 -10.445 1 96.81 79 ILE A CA 1
ATOM 593 C C . ILE A 1 79 ? 22.453 23.5 -10.828 1 96.81 79 ILE A C 1
ATOM 595 O O . ILE A 1 79 ? 21.406 23.094 -11.336 1 96.81 79 ILE A O 1
ATOM 599 N N . VAL A 1 80 ? 23.531 22.672 -10.641 1 96.88 80 VAL A N 1
ATOM 600 C CA . VAL A 1 80 ? 23.516 21.219 -10.844 1 96.88 80 VAL A CA 1
ATOM 601 C C . VAL A 1 80 ? 24.078 20.516 -9.617 1 96.88 80 VAL A C 1
ATOM 603 O O . VAL A 1 80 ? 24.781 21.125 -8.805 1 96.88 80 VAL A O 1
ATOM 606 N N . THR A 1 81 ? 23.75 19.234 -9.516 1 96.38 81 THR A N 1
ATOM 607 C CA . THR A 1 81 ? 24.328 18.453 -8.438 1 96.38 81 THR A CA 1
ATOM 608 C C . THR A 1 81 ? 25.781 18.078 -8.758 1 96.38 81 THR A C 1
ATOM 610 O O . THR A 1 81 ? 26.141 17.906 -9.922 1 96.38 81 THR A O 1
ATOM 613 N N . GLU A 1 82 ? 26.625 18.062 -7.73 1 95 82 GLU A N 1
ATOM 614 C CA . GLU A 1 82 ? 27.984 17.531 -7.797 1 95 82 GLU A CA 1
ATOM 615 C C . GLU A 1 82 ? 28.062 16.141 -7.176 1 95 82 GLU A C 1
ATOM 617 O O . GLU A 1 82 ? 27.828 15.977 -5.977 1 95 82 GLU A O 1
ATOM 622 N N . THR A 1 83 ? 28.453 15.133 -8 1 93.62 83 THR A N 1
ATOM 623 C CA . THR A 1 83 ? 28.297 13.758 -7.543 1 93.62 83 THR A CA 1
ATOM 624 C C . THR A 1 83 ? 29.656 13.078 -7.395 1 93.62 83 THR A C 1
ATOM 626 O O . THR A 1 83 ? 29.766 12.055 -6.715 1 93.62 83 THR A O 1
ATOM 629 N N . ARG A 1 84 ? 30.719 13.625 -7.828 1 94.19 84 ARG A N 1
ATOM 630 C CA . ARG A 1 84 ? 32 12.922 -7.996 1 94.19 84 ARG A CA 1
ATOM 631 C C . ARG A 1 84 ? 32.719 12.797 -6.668 1 94.19 84 ARG A C 1
ATOM 633 O O . ARG A 1 84 ? 33.469 11.836 -6.449 1 94.19 84 ARG A O 1
ATOM 640 N N . ASN A 1 85 ? 32.531 13.75 -5.805 1 94.69 85 ASN A N 1
ATOM 641 C CA . ASN A 1 85 ? 33.375 13.828 -4.625 1 94.69 85 ASN A CA 1
ATOM 642 C C . ASN A 1 85 ? 32.812 13.016 -3.467 1 94.69 85 ASN A C 1
ATOM 644 O O . ASN A 1 85 ? 33.5 12.797 -2.461 1 94.69 85 ASN A O 1
ATOM 648 N N . PHE A 1 86 ? 31.625 12.594 -3.607 1 96.69 86 PHE A N 1
ATOM 649 C CA . PHE A 1 86 ? 30.969 11.844 -2.551 1 96.69 86 PHE A CA 1
ATOM 650 C C . PHE A 1 86 ? 30.719 10.406 -2.98 1 96.69 86 PHE A C 1
ATOM 652 O O . PHE A 1 86 ? 30.125 10.156 -4.031 1 96.69 86 PHE A O 1
ATOM 659 N N . HIS A 1 87 ? 31.25 9.547 -2.189 1 98.19 87 HIS A N 1
ATOM 660 C CA . HIS A 1 87 ? 31.172 8.125 -2.531 1 98.19 87 HIS A CA 1
ATOM 661 C C . HIS A 1 87 ? 30.359 7.355 -1.507 1 98.19 87 HIS A C 1
ATOM 663 O O . HIS A 1 87 ? 30.219 7.789 -0.36 1 98.19 87 HIS A O 1
ATOM 669 N N . ALA A 1 88 ? 29.734 6.32 -1.895 1 98.5 88 ALA A N 1
ATOM 670 C CA . ALA A 1 88 ? 29.016 5.367 -1.053 1 98.5 88 ALA A CA 1
ATOM 671 C C . ALA A 1 88 ? 29.391 3.93 -1.402 1 98.5 88 ALA A C 1
ATOM 673 O O . ALA A 1 88 ? 29.688 3.623 -2.561 1 98.5 88 ALA A O 1
ATOM 674 N N . ILE A 1 89 ? 29.391 3.104 -0.419 1 98.81 89 ILE A N 1
ATOM 675 C CA . ILE A 1 89 ? 29.609 1.677 -0.637 1 98.81 89 ILE A CA 1
ATOM 676 C C . ILE A 1 89 ? 28.281 0.93 -0.521 1 98.81 89 ILE A C 1
ATOM 678 O O . ILE A 1 89 ? 27.578 1.065 0.478 1 98.81 89 ILE A O 1
ATOM 682 N N . GLY A 1 90 ? 27.891 0.273 -1.586 1 98.81 90 GLY A N 1
ATOM 683 C CA . GLY A 1 90 ? 26.781 -0.653 -1.575 1 98.81 90 GLY A CA 1
ATOM 684 C C . GLY A 1 90 ? 27.203 -2.105 -1.473 1 98.81 90 GLY A C 1
ATOM 685 O O . GLY A 1 90 ? 28.141 -2.529 -2.145 1 98.81 90 GLY A O 1
ATOM 686 N N . VAL A 1 91 ? 26.484 -2.863 -0.605 1 98.81 91 VAL A N 1
ATOM 687 C CA . VAL A 1 91 ? 26.797 -4.273 -0.408 1 98.81 91 VAL A CA 1
ATOM 688 C C . VAL A 1 91 ? 25.547 -5.117 -0.657 1 98.81 91 VAL A C 1
ATOM 690 O O . VAL A 1 91 ? 24.484 -4.871 -0.064 1 98.81 91 VAL A O 1
ATOM 693 N N . ARG A 1 92 ? 25.594 -6.043 -1.512 1 98.38 92 ARG A N 1
ATOM 694 C CA . ARG A 1 92 ? 24.609 -7.117 -1.613 1 98.38 92 ARG A CA 1
ATOM 695 C C . ARG A 1 92 ? 25.094 -8.367 -0.875 1 98.38 92 ARG A C 1
ATOM 697 O O . ARG A 1 92 ? 26.031 -9.031 -1.315 1 98.38 92 ARG A O 1
ATOM 704 N N . LEU A 1 93 ? 24.469 -8.617 0.185 1 97.38 93 LEU A N 1
ATOM 705 C CA . LEU A 1 93 ? 24.797 -9.805 0.968 1 97.38 93 LEU A CA 1
ATOM 706 C C . LEU A 1 93 ? 23.906 -10.984 0.564 1 97.38 93 LEU A C 1
ATOM 708 O O . LEU A 1 93 ? 22.703 -10.977 0.832 1 97.38 93 LEU A O 1
ATOM 712 N N . GLY A 1 94 ? 24.5 -11.977 -0.082 1 92.69 94 GLY A N 1
ATOM 713 C CA . GLY A 1 94 ? 23.781 -13.18 -0.479 1 92.69 94 GLY A CA 1
ATOM 714 C C . GLY A 1 94 ? 23.859 -14.289 0.55 1 92.69 94 GLY A C 1
ATOM 715 O O . GLY A 1 94 ? 24.109 -14.031 1.731 1 92.69 94 GLY A O 1
ATOM 716 N N . ARG A 1 95 ? 23.625 -15.492 0.154 1 88.38 95 ARG A N 1
ATOM 717 C CA . ARG A 1 95 ? 23.625 -16.625 1.068 1 88.38 95 ARG A CA 1
ATOM 718 C C . ARG A 1 95 ? 25.047 -17.016 1.462 1 88.38 95 ARG A C 1
ATOM 720 O O . ARG A 1 95 ? 25.312 -17.328 2.625 1 88.38 95 ARG A O 1
ATOM 727 N N . HIS A 1 96 ? 25.953 -16.906 0.434 1 92.69 96 HIS A N 1
ATOM 728 C CA . HIS A 1 96 ? 27.312 -17.359 0.728 1 92.69 96 HIS A CA 1
ATOM 729 C C . HIS A 1 96 ? 28.344 -16.391 0.16 1 92.69 96 HIS A C 1
ATOM 731 O O . HIS A 1 96 ? 29.5 -16.781 -0.077 1 92.69 96 HIS A O 1
ATOM 737 N N . ASP A 1 97 ? 27.891 -15.25 -0.108 1 95.44 97 ASP A N 1
ATOM 738 C CA . ASP A 1 97 ? 28.797 -14.289 -0.731 1 95.44 97 ASP A CA 1
ATOM 739 C C . ASP A 1 97 ? 28.281 -12.859 -0.549 1 95.44 97 ASP A C 1
ATOM 741 O O . ASP A 1 97 ? 27.188 -12.648 -0.045 1 95.44 97 ASP A O 1
ATOM 745 N N . ALA A 1 98 ? 29.172 -11.969 -0.895 1 97.69 98 ALA A N 1
ATOM 746 C CA . ALA A 1 98 ? 28.812 -10.555 -0.919 1 97.69 98 ALA A CA 1
ATOM 747 C C . ALA A 1 98 ? 29.422 -9.859 -2.129 1 97.69 98 ALA A C 1
ATOM 749 O O . ALA A 1 98 ? 30.562 -10.148 -2.51 1 97.69 98 ALA A O 1
ATOM 750 N N . THR A 1 99 ? 28.656 -9.016 -2.723 1 98.12 99 THR A N 1
ATOM 751 C CA . THR A 1 99 ? 29.156 -8.086 -3.729 1 98.12 99 THR A CA 1
ATOM 752 C C . THR A 1 99 ? 29.266 -6.68 -3.15 1 98.12 99 THR A C 1
ATOM 754 O O . THR A 1 99 ? 28.297 -6.117 -2.654 1 98.12 99 THR A O 1
ATOM 757 N N . ILE A 1 100 ? 30.469 -6.145 -3.189 1 98.69 100 ILE A N 1
ATOM 758 C CA . ILE A 1 100 ? 30.734 -4.812 -2.65 1 98.69 100 ILE A CA 1
ATOM 759 C C . ILE A 1 100 ? 31.078 -3.857 -3.787 1 98.69 100 ILE A C 1
ATOM 761 O O . ILE A 1 100 ? 31.953 -4.156 -4.609 1 98.69 100 ILE A O 1
ATOM 765 N N . THR A 1 101 ? 30.375 -2.742 -3.832 1 98.75 101 THR A N 1
ATOM 766 C CA . THR A 1 101 ? 30.531 -1.805 -4.938 1 98.75 101 THR A CA 1
ATOM 767 C C . THR A 1 101 ? 30.719 -0.383 -4.418 1 98.75 101 THR A C 1
ATOM 769 O O . THR A 1 101 ? 30.047 0.035 -3.477 1 98.75 101 THR A O 1
ATOM 772 N N . LEU A 1 102 ? 31.703 0.312 -4.961 1 98.62 102 LEU A N 1
ATOM 773 C CA . LEU A 1 102 ? 31.922 1.735 -4.719 1 98.62 102 LEU A CA 1
ATOM 774 C C . LEU A 1 102 ? 31.188 2.576 -5.758 1 98.62 102 LEU A C 1
ATOM 776 O O . LEU A 1 102 ? 31.359 2.373 -6.961 1 98.62 102 LEU A O 1
ATOM 780 N N . PHE A 1 103 ? 30.281 3.434 -5.242 1 98.31 103 PHE A N 1
ATOM 781 C CA . PHE A 1 103 ? 29.516 4.309 -6.117 1 98.31 103 PHE A CA 1
ATOM 782 C C . PHE A 1 103 ? 29.859 5.77 -5.863 1 98.31 103 PHE A C 1
ATOM 784 O O . PHE A 1 103 ? 30.188 6.148 -4.738 1 98.31 103 PHE A O 1
ATOM 791 N N . ASP A 1 104 ? 29.781 6.551 -6.898 1 97.31 104 ASP A N 1
ATOM 792 C CA . ASP A 1 104 ? 29.578 7.973 -6.625 1 97.31 104 ASP A CA 1
ATOM 793 C C . ASP A 1 104 ? 28.094 8.312 -6.539 1 97.31 104 ASP A C 1
ATOM 795 O O . ASP A 1 104 ? 27.234 7.422 -6.598 1 97.31 104 ASP A O 1
ATOM 799 N N . LEU A 1 105 ? 27.734 9.555 -6.395 1 95.5 105 LEU A N 1
ATOM 800 C CA . LEU A 1 105 ? 26.344 9.906 -6.102 1 95.5 105 LEU A CA 1
ATOM 801 C C . LEU A 1 105 ? 25.5 9.898 -7.371 1 95.5 105 LEU A C 1
ATOM 803 O O . LEU A 1 105 ? 24.281 10.016 -7.309 1 95.5 105 LEU A O 1
ATOM 807 N N . SER A 1 106 ? 26.094 9.703 -8.57 1 93.88 106 SER A N 1
ATOM 808 C CA . SER A 1 106 ? 25.344 9.555 -9.812 1 93.88 106 SER A CA 1
ATOM 809 C C . SER A 1 106 ? 25.031 8.086 -10.094 1 93.88 106 SER A C 1
ATOM 811 O O . SER A 1 106 ? 24.469 7.754 -11.141 1 93.88 106 SER A O 1
ATOM 813 N N . SER A 1 107 ? 25.422 7.164 -9.234 1 94.38 107 SER A N 1
ATOM 814 C CA . SER A 1 107 ? 25.234 5.719 -9.32 1 94.38 107 SER A CA 1
ATOM 815 C C . SER A 1 107 ? 26.281 5.078 -10.227 1 94.38 107 SER A C 1
ATOM 817 O O . SER A 1 107 ? 26.172 3.91 -10.594 1 94.38 107 SER A O 1
ATOM 819 N N . LYS A 1 108 ? 27.266 5.859 -10.609 1 96.12 108 LYS A N 1
ATOM 820 C CA . LYS A 1 108 ? 28.359 5.289 -11.383 1 96.12 108 LYS A CA 1
ATOM 821 C C . LYS A 1 108 ? 29.188 4.32 -10.539 1 96.12 108 LYS A C 1
ATOM 823 O O . LYS A 1 108 ? 29.547 4.633 -9.398 1 96.12 108 LYS A O 1
ATOM 828 N N . VAL A 1 109 ? 29.5 3.184 -11.133 1 97.56 109 VAL A N 1
ATOM 829 C CA . VAL A 1 109 ? 30.328 2.184 -10.461 1 97.56 109 VAL A CA 1
ATOM 830 C C . VAL A 1 109 ? 31.797 2.533 -10.617 1 97.56 109 VAL A C 1
ATOM 832 O O . VAL A 1 109 ? 32.312 2.656 -11.742 1 97.56 109 VAL A O 1
ATOM 835 N N . LEU A 1 110 ? 32.469 2.707 -9.516 1 97.81 110 LEU A N 1
ATOM 836 C CA . LEU A 1 110 ? 33.875 3.041 -9.531 1 97.81 110 LEU A CA 1
ATOM 837 C C . LEU A 1 110 ? 34.719 1.8 -9.297 1 97.81 110 LEU A C 1
ATOM 839 O O . LEU A 1 110 ? 35.875 1.722 -9.773 1 97.81 110 LEU A O 1
ATOM 843 N N . ALA A 1 111 ? 34.219 0.933 -8.523 1 98.19 111 ALA A N 1
ATOM 844 C CA . ALA A 1 111 ? 34.875 -0.347 -8.25 1 98.19 111 ALA A CA 1
ATOM 845 C C . ALA A 1 111 ? 33.875 -1.378 -7.758 1 98.19 111 ALA A C 1
ATOM 847 O O . ALA A 1 111 ? 32.844 -1.023 -7.152 1 98.19 111 ALA A O 1
ATOM 848 N N . GLU A 1 112 ? 34.094 -2.607 -8.039 1 98.06 112 GLU A N 1
ATOM 849 C CA . GLU A 1 112 ? 33.25 -3.717 -7.609 1 98.06 112 GLU A CA 1
ATOM 850 C C . GLU A 1 112 ? 34.094 -4.973 -7.348 1 98.06 112 GLU A C 1
ATOM 852 O O . GLU A 1 112 ? 35 -5.293 -8.117 1 98.06 112 GLU A O 1
ATOM 857 N N . GLU A 1 113 ? 33.844 -5.617 -6.301 1 97.88 113 GLU A N 1
ATOM 858 C CA . GLU A 1 113 ? 34.5 -6.871 -5.977 1 97.88 113 GLU A CA 1
ATOM 859 C C . GLU A 1 113 ? 33.531 -7.879 -5.371 1 97.88 113 GLU A C 1
ATOM 861 O O . GLU A 1 113 ? 32.531 -7.496 -4.746 1 97.88 113 GLU A O 1
ATOM 866 N N . HIS A 1 114 ? 33.844 -9.125 -5.582 1 97.38 114 HIS A N 1
ATOM 867 C CA . HIS A 1 114 ? 33.062 -10.234 -5.039 1 97.38 114 HIS A CA 1
ATOM 868 C C . HIS A 1 114 ? 33.844 -10.969 -3.947 1 97.38 114 HIS A C 1
ATOM 870 O O . HIS A 1 114 ? 35.031 -11.25 -4.105 1 97.38 114 HIS A O 1
ATOM 876 N N . TYR A 1 115 ? 33.156 -11.227 -2.832 1 97.69 115 TYR A N 1
ATOM 877 C CA . TYR A 1 115 ? 33.75 -11.898 -1.688 1 97.69 115 TYR A CA 1
ATOM 878 C C . TYR A 1 115 ? 33 -13.156 -1.313 1 97.69 115 TYR A C 1
ATOM 880 O O . TYR A 1 115 ? 31.797 -13.102 -1.027 1 97.69 115 TYR A O 1
ATOM 888 N N . PRO A 1 116 ? 33.656 -14.289 -1.265 1 97.25 116 PRO A N 1
ATOM 889 C CA . PRO A 1 116 ? 33 -15.453 -0.665 1 97.25 116 PRO A CA 1
ATOM 890 C C . PRO A 1 116 ? 32.844 -15.32 0.847 1 97.25 116 PRO A C 1
ATOM 892 O O . PRO A 1 116 ? 33.781 -14.906 1.541 1 97.25 116 PRO A O 1
ATOM 895 N N . LEU A 1 117 ? 31.656 -15.539 1.325 1 96.75 117 LEU A N 1
ATOM 896 C CA . LEU A 1 117 ? 31.344 -15.539 2.75 1 96.75 117 LEU A CA 1
ATOM 897 C C . LEU A 1 117 ? 30.625 -16.828 3.145 1 96.75 117 LEU A C 1
ATOM 899 O O . LEU A 1 117 ? 29.406 -16.828 3.355 1 96.75 117 LEU A O 1
ATOM 903 N N . PRO A 1 118 ? 31.375 -17.922 3.402 1 94.75 118 PRO A N 1
ATOM 904 C CA . PRO A 1 118 ? 30.766 -19.234 3.672 1 94.75 118 PRO A CA 1
ATOM 905 C C . PRO A 1 118 ? 30.312 -19.391 5.121 1 94.75 118 PRO A C 1
ATOM 907 O O . PRO A 1 118 ? 29.953 -20.484 5.547 1 94.75 118 PRO A O 1
ATOM 910 N N . GLU A 1 119 ? 30.266 -18.312 5.855 1 92 119 GLU A N 1
ATOM 911 C CA . GLU A 1 119 ? 29.969 -18.344 7.285 1 92 119 GLU A CA 1
ATOM 912 C C . GLU A 1 119 ? 28.578 -18.906 7.562 1 92 119 GLU A C 1
ATOM 914 O O . GLU A 1 119 ? 27.688 -18.797 6.73 1 92 119 GLU A O 1
ATOM 919 N N . ARG A 1 120 ? 28.469 -19.484 8.812 1 93.25 120 ARG A N 1
ATOM 920 C CA . ARG A 1 120 ? 27.25 -20.234 9.094 1 93.25 120 ARG A CA 1
ATOM 921 C C . ARG A 1 120 ? 26.547 -19.672 10.328 1 93.25 120 ARG A C 1
ATOM 923 O O . ARG A 1 120 ? 25.469 -20.156 10.695 1 93.25 120 ARG A O 1
ATOM 930 N N . THR A 1 121 ? 27.172 -18.719 10.977 1 95.81 121 THR A N 1
ATOM 931 C CA . THR A 1 121 ? 26.531 -18.094 12.133 1 95.81 121 THR A CA 1
ATOM 932 C C . THR A 1 121 ? 26.5 -16.578 11.969 1 95.81 121 THR A C 1
ATOM 934 O O . THR A 1 121 ? 27.281 -16 11.211 1 95.81 121 THR A O 1
ATOM 937 N N . GLN A 1 122 ? 25.594 -15.945 12.703 1 96.69 122 GLN A N 1
ATOM 938 C CA . GLN A 1 122 ? 25.484 -14.492 12.688 1 96.69 122 GLN A CA 1
ATOM 939 C C . GLN A 1 122 ? 26.812 -13.828 13.016 1 96.69 122 GLN A C 1
ATOM 941 O O . GLN A 1 122 ? 27.234 -12.906 12.32 1 96.69 122 GLN A O 1
ATOM 946 N N . GLN A 1 123 ? 27.484 -14.289 14.047 1 96.88 123 GLN A N 1
ATOM 947 C CA . GLN A 1 123 ? 28.719 -13.688 14.531 1 96.88 123 GLN A CA 1
ATOM 948 C C . GLN A 1 123 ? 29.828 -13.805 13.5 1 96.88 123 GLN A C 1
ATOM 950 O O . GLN A 1 123 ? 30.531 -12.828 13.211 1 96.88 123 GLN A O 1
ATOM 955 N N . THR A 1 124 ? 29.953 -15.016 12.969 1 97.56 124 THR A N 1
ATOM 956 C CA . THR A 1 124 ? 31.031 -15.227 12 1 97.56 124 THR A CA 1
ATOM 957 C C . THR A 1 124 ? 30.734 -14.477 10.703 1 97.56 124 THR A C 1
ATOM 959 O O . THR A 1 124 ? 31.656 -13.977 10.055 1 97.56 124 THR A O 1
ATOM 962 N N . LEU A 1 125 ? 29.5 -14.414 10.344 1 97.69 125 LEU A N 1
ATOM 963 C CA . LEU A 1 125 ? 29.125 -13.688 9.133 1 97.69 125 LEU A CA 1
ATOM 964 C C . LEU A 1 125 ? 29.359 -12.188 9.305 1 97.69 125 LEU A C 1
ATOM 966 O O . LEU A 1 125 ? 29.906 -11.539 8.414 1 97.69 125 LEU A O 1
ATOM 970 N N . GLU A 1 126 ? 28.938 -11.672 10.477 1 98 126 GLU A N 1
ATOM 971 C CA . GLU A 1 126 ? 29.156 -10.25 10.742 1 98 126 GLU A CA 1
ATOM 972 C C . GLU A 1 126 ? 30.641 -9.898 10.68 1 98 126 GLU A C 1
ATOM 974 O O . GLU A 1 126 ? 31.031 -8.922 10.023 1 98 126 GLU A O 1
ATOM 979 N N . HIS A 1 127 ? 31.438 -10.695 11.328 1 98.12 127 HIS A N 1
ATOM 980 C CA . HIS A 1 127 ? 32.875 -10.469 11.344 1 98.12 127 HIS A CA 1
ATOM 981 C C . HIS A 1 127 ? 33.469 -10.508 9.938 1 98.12 127 HIS A C 1
ATOM 983 O O . HIS A 1 127 ? 34.25 -9.641 9.562 1 98.12 127 HIS A O 1
ATOM 989 N N . ALA A 1 128 ? 33.094 -11.492 9.195 1 98.38 128 ALA A N 1
ATOM 990 C CA . ALA A 1 128 ? 33.594 -11.656 7.836 1 98.38 128 ALA A CA 1
ATOM 991 C C . ALA A 1 128 ? 33.156 -10.5 6.938 1 98.38 128 ALA A C 1
ATOM 993 O O . ALA A 1 128 ? 33.938 -10.016 6.113 1 98.38 128 ALA A O 1
ATOM 994 N N . LEU A 1 129 ? 31.938 -10.117 7.082 1 98.5 129 LEU A N 1
ATOM 995 C CA . LEU A 1 129 ? 31.391 -9.023 6.277 1 98.5 129 LEU A CA 1
ATOM 996 C C . LEU A 1 129 ? 32.125 -7.719 6.57 1 98.5 129 LEU A C 1
ATOM 998 O O . LEU A 1 129 ? 32.531 -7.008 5.645 1 98.5 129 LEU A O 1
ATOM 1002 N N . LEU A 1 130 ? 32.312 -7.379 7.879 1 98.69 130 LEU A N 1
ATOM 1003 C CA . LEU A 1 130 ? 33 -6.16 8.266 1 98.69 130 LEU A CA 1
ATOM 1004 C C . LEU A 1 130 ? 34.438 -6.172 7.754 1 98.69 130 LEU A C 1
ATOM 1006 O O . LEU A 1 130 ? 34.938 -5.152 7.277 1 98.69 130 LEU A O 1
ATOM 1010 N N . ASN A 1 131 ? 35.031 -7.316 7.789 1 98.56 131 ASN A N 1
ATOM 1011 C CA . ASN A 1 131 ? 36.375 -7.441 7.289 1 98.56 131 ASN A CA 1
ATOM 1012 C C . ASN A 1 131 ? 36.438 -7.266 5.773 1 98.56 131 ASN A C 1
ATOM 1014 O O . ASN A 1 131 ? 37.375 -6.652 5.254 1 98.56 131 ASN A O 1
ATOM 1018 N N . ALA A 1 132 ? 35.5 -7.855 5.098 1 98.69 132 ALA A N 1
ATOM 1019 C CA . ALA A 1 132 ? 35.438 -7.719 3.645 1 98.69 132 ALA A CA 1
ATOM 1020 C C . ALA A 1 132 ? 35.312 -6.258 3.232 1 98.69 132 ALA A C 1
ATOM 1022 O O . ALA A 1 132 ? 36 -5.797 2.312 1 98.69 132 ALA A O 1
ATOM 1023 N N . ILE A 1 133 ? 34.469 -5.539 3.938 1 98.75 133 ILE A N 1
ATOM 1024 C CA . ILE A 1 133 ? 34.25 -4.125 3.637 1 98.75 133 ILE A CA 1
ATOM 1025 C C . ILE A 1 133 ? 35.531 -3.338 3.93 1 98.75 133 ILE A C 1
ATOM 1027 O O . ILE A 1 133 ? 35.938 -2.486 3.137 1 98.75 133 ILE A O 1
ATOM 1031 N N . ALA A 1 134 ? 36.188 -3.65 5.035 1 98.62 134 ALA A N 1
ATOM 1032 C CA . ALA A 1 134 ? 37.438 -2.986 5.391 1 98.62 134 ALA A CA 1
ATOM 1033 C C . ALA A 1 134 ? 38.5 -3.234 4.336 1 98.62 134 ALA A C 1
ATOM 1035 O O . ALA A 1 134 ? 39.219 -2.311 3.941 1 98.62 134 ALA A O 1
ATOM 1036 N N . GLN A 1 135 ? 38.625 -4.445 3.928 1 98.44 135 GLN A N 1
ATOM 1037 C CA . GLN A 1 135 ? 39.594 -4.809 2.898 1 98.44 135 GLN A CA 1
ATOM 1038 C C . GLN A 1 135 ? 39.281 -4.078 1.59 1 98.44 135 GLN A C 1
ATOM 1040 O O . GLN A 1 135 ? 40.219 -3.602 0.923 1 98.44 135 GLN A O 1
ATOM 1045 N N . PHE A 1 136 ? 38.094 -3.99 1.221 1 98.5 136 PHE A N 1
ATOM 1046 C CA . PHE A 1 136 ? 37.656 -3.295 0.01 1 98.5 136 PHE A CA 1
ATOM 1047 C C . PHE A 1 136 ? 38.062 -1.823 0.067 1 98.5 136 PHE A C 1
ATOM 1049 O O . PHE A 1 136 ? 38.625 -1.287 -0.892 1 98.5 136 PHE A O 1
ATOM 1056 N N . ILE A 1 137 ? 37.75 -1.22 1.236 1 98.31 137 ILE A N 1
ATOM 1057 C CA . ILE A 1 137 ? 38.094 0.188 1.427 1 98.31 137 ILE A CA 1
ATOM 1058 C C . ILE A 1 137 ? 39.594 0.384 1.303 1 98.31 137 ILE A C 1
ATOM 1060 O O . ILE A 1 137 ? 40.062 1.314 0.637 1 98.31 137 ILE A O 1
ATOM 1064 N N . ASP A 1 138 ? 40.375 -0.534 1.836 1 97.69 138 ASP A N 1
ATOM 1065 C CA . ASP A 1 138 ? 41.812 -0.454 1.773 1 97.69 138 ASP A CA 1
ATOM 1066 C C . ASP A 1 138 ? 42.312 -0.619 0.34 1 97.69 138 ASP A C 1
ATOM 1068 O O . ASP A 1 138 ? 43.219 0.096 -0.095 1 97.69 138 ASP A O 1
ATOM 1072 N N . SER A 1 139 ? 41.719 -1.479 -0.361 1 97.69 139 SER A N 1
ATOM 1073 C CA . SER A 1 139 ? 42.156 -1.796 -1.721 1 97.69 139 SER A CA 1
ATOM 1074 C C . SER A 1 139 ? 41.875 -0.631 -2.668 1 97.69 139 SER A C 1
ATOM 1076 O O . SER A 1 139 ? 42.625 -0.445 -3.648 1 97.69 139 SER A O 1
ATOM 1078 N N . TYR A 1 140 ? 40.906 0.158 -2.35 1 97.12 140 TYR A N 1
ATOM 1079 C CA . TYR A 1 140 ? 40.5 1.209 -3.285 1 97.12 140 TYR A CA 1
ATOM 1080 C C . TYR A 1 140 ? 40.656 2.586 -2.65 1 97.12 140 TYR A C 1
ATOM 1082 O O . TYR A 1 140 ? 39.938 3.521 -3 1 97.12 140 TYR A O 1
ATOM 1090 N N . GLN A 1 141 ? 41.531 2.682 -1.735 1 94.94 141 GLN A N 1
ATOM 1091 C CA . GLN A 1 141 ? 41.75 3.92 -1 1 94.94 141 GLN A CA 1
ATOM 1092 C C . GLN A 1 141 ? 42.125 5.059 -1.946 1 94.94 141 GLN A C 1
ATOM 1094 O O . GLN A 1 141 ? 41.75 6.211 -1.714 1 94.94 141 GLN A O 1
ATOM 1099 N N . ARG A 1 142 ? 42.75 4.773 -3 1 93.69 142 ARG A N 1
ATOM 1100 C CA . ARG A 1 142 ? 43.219 5.789 -3.945 1 93.69 142 ARG A CA 1
ATOM 1101 C C . ARG A 1 142 ? 42.031 6.336 -4.754 1 93.69 142 ARG A C 1
ATOM 1103 O O . ARG A 1 142 ? 42.062 7.492 -5.18 1 93.69 142 ARG A O 1
ATOM 1110 N N . LYS A 1 143 ? 41.062 5.492 -4.945 1 93.44 143 LYS A N 1
ATOM 1111 C CA . LYS A 1 143 ? 39.906 5.887 -5.711 1 93.44 143 LYS A CA 1
ATOM 1112 C C . LYS A 1 143 ? 38.844 6.535 -4.812 1 93.44 143 LYS A C 1
ATOM 1114 O O . LYS A 1 143 ? 38.031 7.316 -5.281 1 93.44 143 LYS A O 1
ATOM 1119 N N . LEU A 1 144 ? 38.938 6.266 -3.594 1 94.88 144 LEU A N 1
ATOM 1120 C CA . LEU A 1 144 ? 37.938 6.688 -2.637 1 94.88 144 LEU A CA 1
ATOM 1121 C C . LEU A 1 144 ? 38.062 8.172 -2.311 1 94.88 144 LEU A C 1
ATOM 1123 O O . LEU A 1 144 ? 39.156 8.641 -1.995 1 94.88 144 LEU A O 1
ATOM 1127 N N . ARG A 1 145 ? 37.031 8.883 -2.508 1 95.75 145 ARG A N 1
ATOM 1128 C CA . ARG A 1 145 ? 36.938 10.25 -2.006 1 95.75 145 ARG A CA 1
ATOM 1129 C C . ARG A 1 145 ? 36.188 10.297 -0.674 1 95.75 145 ARG A C 1
ATOM 1131 O O . ARG A 1 145 ? 36.469 9.508 0.229 1 95.75 145 ARG A O 1
ATOM 1138 N N . GLU A 1 146 ? 35.312 11.141 -0.496 1 96.44 146 GLU A N 1
ATOM 1139 C CA . GLU A 1 146 ? 34.625 11.172 0.794 1 96.44 146 GLU A CA 1
ATOM 1140 C C . GLU A 1 146 ? 33.562 10.086 0.883 1 96.44 146 GLU A C 1
ATOM 1142 O O . GLU A 1 146 ? 32.531 10.156 0.203 1 96.44 146 GLU A O 1
ATOM 1147 N N . LEU A 1 147 ? 33.875 9.117 1.708 1 97.75 147 LEU A N 1
ATOM 1148 C CA . LEU A 1 147 ? 32.875 8.086 1.979 1 97.75 147 LEU A CA 1
ATOM 1149 C C . LEU A 1 147 ? 31.781 8.609 2.914 1 97.75 147 LEU A C 1
ATOM 1151 O O . LEU A 1 147 ? 32.062 8.93 4.074 1 97.75 147 LEU A O 1
ATOM 1155 N N . ILE A 1 148 ? 30.531 8.594 2.406 1 97.38 148 ILE A N 1
ATOM 1156 C CA . ILE A 1 148 ? 29.516 9.273 3.205 1 97.38 148 ILE A CA 1
ATOM 1157 C C . ILE A 1 148 ? 28.516 8.25 3.744 1 97.38 148 ILE A C 1
ATOM 1159 O O . ILE A 1 148 ? 27.75 8.547 4.66 1 97.38 148 ILE A O 1
ATOM 1163 N N . ALA A 1 149 ? 28.516 7.02 3.143 1 98.5 149 ALA A N 1
ATOM 1164 C CA . ALA A 1 149 ? 27.547 6.039 3.609 1 98.5 149 ALA A CA 1
ATOM 1165 C C . ALA A 1 149 ? 27.938 4.625 3.182 1 98.5 149 ALA A C 1
ATOM 1167 O O . ALA A 1 149 ? 28.641 4.445 2.188 1 98.5 149 ALA A O 1
ATOM 1168 N N . ILE A 1 150 ? 27.5 3.631 3.918 1 98.75 150 ILE A N 1
ATOM 1169 C CA . ILE A 1 150 ? 27.531 2.211 3.586 1 98.75 150 ILE A CA 1
ATOM 1170 C C . ILE A 1 150 ? 26.141 1.619 3.713 1 98.75 150 ILE A C 1
ATOM 1172 O O . ILE A 1 150 ? 25.438 1.882 4.691 1 98.75 150 ILE A O 1
ATOM 1176 N N . SER A 1 151 ? 25.688 0.921 2.727 1 98.75 151 SER A N 1
ATOM 1177 C CA . SER A 1 151 ? 24.375 0.289 2.75 1 98.75 151 SER A CA 1
ATOM 1178 C C . SER A 1 151 ? 24.469 -1.19 2.393 1 98.75 151 SER A C 1
ATOM 1180 O O . SER A 1 151 ? 25.203 -1.569 1.482 1 98.75 151 SER A O 1
ATOM 1182 N N . VAL A 1 152 ? 23.719 -1.999 3.117 1 98.75 152 VAL A N 1
ATOM 1183 C CA . VAL A 1 152 ? 23.719 -3.441 2.9 1 98.75 152 VAL A CA 1
ATOM 1184 C C . VAL A 1 152 ? 22.297 -3.91 2.596 1 98.75 152 VAL A C 1
ATOM 1186 O O . VAL A 1 152 ? 21.344 -3.564 3.312 1 98.75 152 VAL A O 1
ATOM 1189 N N . ILE A 1 153 ? 22.109 -4.641 1.518 1 98.25 153 ILE A N 1
ATOM 1190 C CA . ILE A 1 153 ? 20.844 -5.285 1.232 1 98.25 153 ILE A CA 1
ATOM 1191 C C . ILE A 1 153 ? 21 -6.801 1.334 1 98.25 153 ILE A C 1
ATOM 1193 O O . ILE A 1 153 ? 22.062 -7.348 1.025 1 98.25 153 ILE A O 1
ATOM 1197 N N . LEU A 1 154 ? 20 -7.473 1.75 1 96.19 154 LEU A N 1
ATOM 1198 C CA . LEU A 1 154 ? 20.047 -8.914 1.984 1 96.19 154 LEU A CA 1
ATOM 1199 C C . LEU A 1 154 ? 18.641 -9.508 2.008 1 96.19 154 LEU A C 1
ATOM 1201 O O . LEU A 1 154 ? 17.656 -8.789 2.18 1 96.19 154 LEU A O 1
ATOM 1205 N N . PRO A 1 155 ? 18.531 -10.82 1.738 1 91.94 155 PRO A N 1
ATOM 1206 C CA . PRO A 1 155 ? 17.234 -11.477 1.865 1 91.94 155 PRO A CA 1
ATOM 1207 C C . PRO A 1 155 ? 16.797 -11.641 3.318 1 91.94 155 PRO A C 1
ATOM 1209 O O . PRO A 1 155 ? 17.625 -11.648 4.223 1 91.94 155 PRO A O 1
ATOM 1212 N N . GLY A 1 156 ? 15.516 -11.719 3.551 1 88.94 156 GLY A N 1
ATOM 1213 C CA . GLY A 1 156 ? 14.992 -11.977 4.887 1 88.94 156 GLY A CA 1
ATOM 1214 C C . GLY A 1 156 ? 14.102 -10.859 5.402 1 88.94 156 GLY A C 1
ATOM 1215 O O . GLY A 1 156 ? 13.422 -10.195 4.621 1 88.94 156 GLY A O 1
ATOM 1216 N N . LEU A 1 157 ? 14.047 -10.852 6.773 1 88.62 157 LEU A N 1
ATOM 1217 C CA . LEU A 1 157 ? 13.234 -9.828 7.422 1 88.62 157 LEU A CA 1
ATOM 1218 C C . LEU A 1 157 ? 14.109 -8.727 7.996 1 88.62 157 LEU A C 1
ATOM 1220 O O . LEU A 1 157 ? 14.734 -8.898 9.047 1 88.62 157 LEU A O 1
ATOM 1224 N N . VAL A 1 158 ? 14.055 -7.602 7.266 1 92.56 158 VAL A N 1
ATOM 1225 C CA . VAL A 1 158 ? 14.914 -6.473 7.613 1 92.56 158 VAL A CA 1
ATOM 1226 C C . VAL A 1 158 ? 14.055 -5.285 8.039 1 92.56 158 VAL A C 1
ATOM 1228 O O . VAL A 1 158 ? 13.062 -4.961 7.383 1 92.56 158 VAL A O 1
ATOM 1231 N N . ASP A 1 159 ? 14.398 -4.719 9.133 1 90.75 159 ASP A N 1
ATOM 1232 C CA . ASP A 1 159 ? 13.781 -3.475 9.578 1 90.75 159 ASP A CA 1
ATOM 1233 C C . ASP A 1 159 ? 14.672 -2.275 9.25 1 90.75 159 ASP A C 1
ATOM 1235 O O . ASP A 1 159 ? 15.656 -2.02 9.945 1 90.75 159 ASP A O 1
ATOM 1239 N N . PRO A 1 160 ? 14.266 -1.573 8.266 1 88.69 160 PRO A N 1
ATOM 1240 C CA . PRO A 1 160 ? 15.141 -0.484 7.84 1 88.69 160 PRO A CA 1
ATOM 1241 C C . PRO A 1 160 ? 15.219 0.65 8.859 1 88.69 160 PRO A C 1
ATOM 1243 O O . PRO A 1 160 ? 16.188 1.408 8.875 1 88.69 160 PRO A O 1
ATOM 1246 N N . ASP A 1 161 ? 14.289 0.76 9.711 1 86.38 161 ASP A N 1
ATOM 1247 C CA . ASP A 1 161 ? 14.258 1.862 10.672 1 86.38 161 ASP A CA 1
ATOM 1248 C C . ASP A 1 161 ? 15.188 1.596 11.852 1 86.38 161 ASP A C 1
ATOM 1250 O O . ASP A 1 161 ? 15.992 2.453 12.219 1 86.38 161 ASP A O 1
ATOM 1254 N N . SER A 1 162 ? 15.117 0.394 12.32 1 89.31 162 SER A N 1
ATOM 1255 C CA . SER A 1 162 ? 15.961 0.067 13.469 1 89.31 162 SER A CA 1
ATOM 1256 C C . SER A 1 162 ? 17.328 -0.422 13.031 1 89.31 162 SER A C 1
ATOM 1258 O O . SER A 1 162 ? 18.266 -0.495 13.836 1 89.31 162 SER A O 1
ATOM 1260 N N . GLY A 1 163 ? 17.391 -0.786 11.789 1 93 163 GLY A N 1
ATOM 1261 C CA . GLY A 1 163 ? 18.656 -1.296 11.273 1 93 163 GLY A CA 1
ATOM 1262 C C . GLY A 1 163 ? 18.938 -2.73 11.688 1 93 163 GLY A C 1
ATOM 1263 O O . GLY A 1 163 ? 20.078 -3.166 11.695 1 93 163 GLY A O 1
ATOM 1264 N N . LYS A 1 164 ? 17.875 -3.443 12.055 1 94.5 164 LYS A N 1
ATOM 1265 C CA . LYS A 1 164 ? 18.031 -4.801 12.57 1 94.5 164 LYS A CA 1
ATOM 1266 C C . LYS A 1 164 ? 17.5 -5.832 11.57 1 94.5 164 LYS A C 1
ATOM 1268 O O . LYS A 1 164 ? 16.625 -5.531 10.766 1 94.5 164 LYS A O 1
ATOM 1273 N N . ILE A 1 165 ? 18.094 -6.996 11.641 1 94.75 165 ILE A N 1
ATOM 1274 C CA . ILE A 1 165 ? 17.688 -8.148 10.844 1 94.75 165 ILE A CA 1
ATOM 1275 C C . ILE A 1 165 ? 17.016 -9.18 11.75 1 94.75 165 ILE A C 1
ATOM 1277 O O . ILE A 1 165 ? 17.641 -9.711 12.672 1 94.75 165 ILE A O 1
ATOM 1281 N N . HIS A 1 166 ? 15.812 -9.523 11.414 1 90.81 166 HIS A N 1
ATOM 1282 C CA . HIS A 1 166 ? 15.039 -10.398 12.281 1 90.81 166 HIS A CA 1
ATOM 1283 C C . HIS A 1 166 ? 15.07 -11.844 11.789 1 90.81 166 HIS A C 1
ATOM 1285 O O . HIS A 1 166 ? 14.852 -12.773 12.562 1 90.81 166 HIS A O 1
ATOM 1291 N N . TYR A 1 167 ? 15.328 -12 10.5 1 88.69 167 TYR A N 1
ATOM 1292 C CA . TYR A 1 167 ? 15.32 -13.328 9.898 1 88.69 167 TYR A CA 1
ATOM 1293 C C . TYR A 1 167 ? 16.172 -13.359 8.633 1 88.69 167 TYR A C 1
ATOM 1295 O O . TYR A 1 167 ? 16.172 -12.398 7.859 1 88.69 167 TYR A O 1
ATOM 1303 N N . MET A 1 168 ? 16.906 -14.445 8.477 1 89.81 168 MET A N 1
ATOM 1304 C CA . MET A 1 168 ? 17.578 -14.789 7.227 1 89.81 168 MET A CA 1
ATOM 1305 C C . MET A 1 168 ? 17.312 -16.25 6.852 1 89.81 168 MET A C 1
ATOM 1307 O O . MET A 1 168 ? 17.219 -17.109 7.723 1 89.81 168 MET A O 1
ATOM 1311 N N . PRO A 1 169 ? 17.125 -16.531 5.594 1 81.75 169 PRO A N 1
ATOM 1312 C CA . PRO A 1 169 ? 16.719 -17.859 5.164 1 81.75 169 PRO A CA 1
ATOM 1313 C C . PRO A 1 169 ? 17.75 -18.938 5.492 1 81.75 169 PRO A C 1
ATOM 1315 O O . PRO A 1 169 ? 17.406 -20.078 5.762 1 81.75 169 PRO A O 1
ATOM 1318 N N . HIS A 1 170 ? 19.062 -18.672 5.566 1 84.12 170 HIS A N 1
ATOM 1319 C CA . HIS A 1 170 ? 20.062 -19.734 5.594 1 84.12 170 HIS A CA 1
ATOM 1320 C C . HIS A 1 170 ? 20.875 -19.703 6.887 1 84.12 170 HIS A C 1
ATOM 1322 O O . HIS A 1 170 ? 21.672 -20.609 7.148 1 84.12 170 HIS A O 1
ATOM 1328 N N . ILE A 1 171 ? 20.75 -18.703 7.621 1 91.19 171 ILE A N 1
ATOM 1329 C CA . ILE A 1 171 ? 21.422 -18.594 8.906 1 91.19 171 ILE A CA 1
ATOM 1330 C C . ILE A 1 171 ? 20.453 -18.094 9.969 1 91.19 171 ILE A C 1
ATOM 1332 O O . ILE A 1 171 ? 19.578 -17.266 9.688 1 91.19 171 ILE A O 1
ATOM 1336 N N . GLN A 1 172 ? 20.672 -18.641 11.148 1 92.81 172 GLN A N 1
ATOM 1337 C CA . GLN A 1 172 ? 19.859 -18.156 12.258 1 92.81 172 GLN A CA 1
ATOM 1338 C C . GLN A 1 172 ? 20.359 -16.812 12.781 1 92.81 172 GLN A C 1
ATOM 1340 O O . GLN A 1 172 ? 21.547 -16.672 13.078 1 92.81 172 GLN A O 1
ATOM 1345 N N . VAL A 1 173 ? 19.438 -15.875 12.805 1 94.44 173 VAL A N 1
ATOM 1346 C CA . VAL A 1 173 ? 19.797 -14.562 13.336 1 94.44 173 VAL A CA 1
ATOM 1347 C C . VAL A 1 173 ? 18.828 -14.172 14.445 1 94.44 173 VAL A C 1
ATOM 1349 O O . VAL A 1 173 ? 17.688 -14.648 14.477 1 94.44 173 VAL A O 1
ATOM 1352 N N . GLU A 1 174 ? 19.297 -13.422 15.414 1 92.5 174 GLU A N 1
ATOM 1353 C CA . GLU A 1 174 ? 18.484 -12.914 16.516 1 92.5 174 GLU A CA 1
ATOM 1354 C C . GLU A 1 174 ? 18.594 -11.398 16.641 1 92.5 174 GLU A C 1
ATOM 1356 O O . GLU A 1 174 ? 19.469 -10.891 17.344 1 92.5 174 GLU A O 1
ATOM 1361 N N . ASN A 1 175 ? 17.672 -10.672 16.078 1 93.38 175 ASN A N 1
ATOM 1362 C CA . ASN A 1 175 ? 17.656 -9.211 16.109 1 93.38 175 ASN A CA 1
ATOM 1363 C C . ASN A 1 175 ? 19.047 -8.641 15.852 1 93.38 175 ASN A C 1
ATOM 1365 O O . ASN A 1 175 ? 19.547 -7.844 16.641 1 93.38 175 ASN A O 1
ATOM 1369 N N . TRP A 1 176 ? 19.625 -9.109 14.773 1 96.69 176 TRP A N 1
ATOM 1370 C CA . TRP A 1 176 ? 21 -8.758 14.375 1 96.69 176 TRP A CA 1
ATOM 1371 C C . TRP A 1 176 ? 21.109 -7.262 14.094 1 96.69 176 TRP A C 1
ATOM 1373 O O . TRP A 1 176 ? 20.594 -6.777 13.078 1 96.69 176 TRP A O 1
ATOM 1383 N N . GLY A 1 177 ? 21.828 -6.445 14.969 1 97.75 177 GLY A N 1
ATOM 1384 C CA . GLY A 1 177 ? 22.031 -5.012 14.828 1 97.75 177 GLY A CA 1
ATOM 1385 C C . GLY A 1 177 ? 23.156 -4.664 13.867 1 97.75 177 GLY A C 1
ATOM 1386 O O . GLY A 1 177 ? 24.156 -4.062 14.266 1 97.75 177 GLY A O 1
ATOM 1387 N N . LEU A 1 178 ? 22.969 -4.965 12.633 1 97.75 178 LEU A N 1
ATOM 1388 C CA . LEU A 1 178 ? 24.031 -4.836 11.625 1 97.75 178 LEU A CA 1
ATOM 1389 C C . LEU A 1 178 ? 24.391 -3.369 11.414 1 97.75 178 LEU A C 1
ATOM 1391 O O . LEU A 1 178 ? 25.578 -3.035 11.289 1 97.75 178 LEU A O 1
ATOM 1395 N N . VAL A 1 179 ? 23.453 -2.457 11.398 1 98.31 179 VAL A N 1
ATOM 1396 C CA . VAL A 1 179 ? 23.734 -1.045 11.148 1 98.31 179 VAL A CA 1
ATOM 1397 C C . VAL A 1 179 ? 24.625 -0.489 12.258 1 98.31 179 VAL A C 1
ATOM 1399 O O . VAL A 1 179 ? 25.594 0.218 11.984 1 98.31 179 VAL A O 1
ATOM 1402 N N . GLU A 1 180 ? 24.281 -0.82 13.461 1 98.06 180 GLU A N 1
ATOM 1403 C CA . GLU A 1 180 ? 25.078 -0.371 14.594 1 98.06 180 GLU A CA 1
ATOM 1404 C C . GLU A 1 180 ? 26.516 -0.874 14.484 1 98.06 180 GLU A C 1
ATOM 1406 O O . GLU A 1 180 ? 27.469 -0.12 14.719 1 98.06 180 GLU A O 1
ATOM 1411 N N . ALA A 1 181 ? 26.672 -2.119 14.133 1 98.31 181 ALA A N 1
ATOM 1412 C CA . ALA A 1 181 ? 28 -2.709 13.984 1 98.31 181 ALA A CA 1
ATOM 1413 C C . ALA A 1 181 ? 28.781 -2 12.891 1 98.31 181 ALA A C 1
ATOM 1415 O O . ALA A 1 181 ? 29.969 -1.705 13.062 1 98.31 181 ALA A O 1
ATOM 1416 N N . LEU A 1 182 ? 28.141 -1.731 11.812 1 98.62 182 LEU A N 1
ATOM 1417 C CA . LEU A 1 182 ? 28.781 -1.043 10.688 1 98.62 182 LEU A CA 1
ATOM 1418 C C . LEU A 1 182 ? 29.203 0.37 11.086 1 98.62 182 LEU A C 1
ATOM 1420 O O . LEU A 1 182 ? 30.328 0.792 10.805 1 98.62 182 LEU A O 1
ATOM 1424 N N . GLU A 1 183 ? 28.297 1.071 11.719 1 98.12 183 GLU A N 1
ATOM 1425 C CA . GLU A 1 183 ? 28.562 2.453 12.102 1 98.12 183 GLU A CA 1
ATOM 1426 C C . GLU A 1 183 ? 29.688 2.529 13.141 1 98.12 183 GLU A C 1
ATOM 1428 O O . GLU A 1 183 ? 30.484 3.461 13.117 1 98.12 183 GLU A O 1
ATOM 1433 N N . GLU A 1 184 ? 29.703 1.602 14.039 1 98.19 184 GLU A N 1
ATOM 1434 C CA . GLU A 1 184 ? 30.766 1.557 15.039 1 98.19 184 GLU A CA 1
ATOM 1435 C C . GLU A 1 184 ? 32.125 1.333 14.391 1 98.19 184 GLU A C 1
ATOM 1437 O O . GLU A 1 184 ? 33.125 1.946 14.789 1 98.19 184 GLU A O 1
ATOM 1442 N N . ARG A 1 185 ? 32.156 0.528 13.414 1 98.19 185 ARG A N 1
ATOM 1443 C CA . ARG A 1 185 ? 33.406 0.133 12.789 1 98.19 185 ARG A CA 1
ATOM 1444 C C . ARG A 1 185 ? 33.875 1.196 11.805 1 98.19 185 ARG A C 1
ATOM 1446 O O . ARG A 1 185 ? 35.062 1.501 11.75 1 98.19 185 ARG A O 1
ATOM 1453 N N . PHE A 1 186 ? 33 1.789 11.016 1 98 186 PHE A N 1
ATOM 1454 C CA . PHE A 1 186 ? 33.438 2.582 9.867 1 98 186 PHE A CA 1
ATOM 1455 C C . PHE A 1 186 ? 33.125 4.059 10.086 1 98 186 PHE A C 1
ATOM 1457 O O . PHE A 1 186 ? 33.594 4.914 9.328 1 98 186 PHE A O 1
ATOM 1464 N N . LYS A 1 187 ? 32.344 4.484 11.062 1 96.69 187 LYS A N 1
ATOM 1465 C CA . LYS A 1 187 ? 32.062 5.852 11.492 1 96.69 187 LYS A CA 1
ATOM 1466 C C . LYS A 1 187 ? 31.422 6.668 10.375 1 96.69 187 LYS A C 1
ATOM 1468 O O . LYS A 1 187 ? 31.797 7.824 10.156 1 96.69 187 LYS A O 1
ATOM 1473 N N . VAL A 1 188 ? 30.609 6.023 9.602 1 96.69 188 VAL A N 1
ATOM 1474 C CA . VAL A 1 188 ? 29.781 6.664 8.586 1 96.69 188 VAL A CA 1
ATOM 1475 C C . VAL A 1 188 ? 28.328 6.207 8.734 1 96.69 188 VAL A C 1
ATOM 1477 O O . VAL A 1 188 ? 28.047 5.227 9.43 1 96.69 188 VAL A O 1
ATOM 1480 N N . THR A 1 189 ? 27.438 6.973 8.125 1 97 189 THR A N 1
ATOM 1481 C CA . THR A 1 189 ? 26.031 6.59 8.156 1 97 189 THR A CA 1
ATOM 1482 C C . THR A 1 189 ? 25.812 5.273 7.422 1 97 189 THR A C 1
ATOM 1484 O O . THR A 1 189 ? 26.375 5.055 6.348 1 97 189 THR A O 1
ATOM 1487 N N . CYS A 1 190 ? 25.062 4.363 8.008 1 98.31 190 CYS A N 1
ATOM 1488 C CA . CYS A 1 190 ? 24.859 3.059 7.395 1 98.31 190 CYS A CA 1
ATOM 1489 C C . CYS A 1 190 ? 23.375 2.736 7.273 1 98.31 190 CYS A C 1
ATOM 1491 O O . CYS A 1 190 ? 22.562 3.217 8.07 1 98.31 190 CYS A O 1
ATOM 1493 N N . PHE A 1 191 ? 22.969 1.966 6.281 1 98.12 191 PHE A N 1
ATOM 1494 C CA . PHE A 1 191 ? 21.609 1.544 6.016 1 98.12 191 PHE A CA 1
ATOM 1495 C C . PHE A 1 191 ? 21.547 0.046 5.738 1 98.12 191 PHE A C 1
ATOM 1497 O O . PHE A 1 191 ? 22.547 -0.56 5.348 1 98.12 191 PHE A O 1
ATOM 1504 N N . VAL A 1 192 ? 20.422 -0.517 5.977 1 97.88 192 VAL A N 1
ATOM 1505 C CA . VAL A 1 192 ? 20.141 -1.903 5.621 1 97.88 192 VAL A CA 1
ATOM 1506 C C . VAL A 1 192 ? 18.75 -2 4.977 1 97.88 192 VAL A C 1
ATOM 1508 O O . VAL A 1 192 ? 17.875 -1.18 5.25 1 97.88 192 VAL A O 1
ATOM 1511 N N . GLY A 1 193 ? 18.578 -2.889 4.062 1 96.69 193 GLY A N 1
ATOM 1512 C CA . GLY A 1 193 ? 17.297 -3.09 3.406 1 96.69 193 GLY A CA 1
ATOM 1513 C C . GLY A 1 193 ? 17.141 -4.48 2.826 1 96.69 193 GLY A C 1
ATOM 1514 O O . GLY A 1 193 ? 18.094 -5.258 2.781 1 96.69 193 GLY A O 1
ATOM 1515 N N . HIS A 1 194 ? 15.93 -4.789 2.469 1 95.81 194 HIS A N 1
ATOM 1516 C CA . HIS A 1 194 ? 15.602 -6.027 1.768 1 95.81 194 HIS A CA 1
ATOM 1517 C C . HIS A 1 194 ? 16.047 -5.965 0.309 1 95.81 194 HIS A C 1
ATOM 1519 O O . HIS A 1 194 ? 15.859 -4.941 -0.355 1 95.81 194 HIS A O 1
ATOM 1525 N N . ASP A 1 195 ? 16.578 -6.988 -0.18 1 96.12 195 ASP A N 1
ATOM 1526 C CA . ASP A 1 195 ? 17.203 -6.98 -1.492 1 96.12 195 ASP A CA 1
ATOM 1527 C C . ASP A 1 195 ? 16.188 -6.707 -2.596 1 96.12 195 ASP A C 1
ATOM 1529 O O . ASP A 1 195 ? 16.422 -5.863 -3.465 1 96.12 195 ASP A O 1
ATOM 1533 N N . ILE A 1 196 ? 15.016 -7.293 -2.551 1 96.56 196 ILE A N 1
ATOM 1534 C CA . ILE A 1 196 ? 14.047 -7.137 -3.631 1 96.56 196 ILE A CA 1
ATOM 1535 C C . ILE A 1 196 ? 13.391 -5.762 -3.545 1 96.56 196 ILE A C 1
ATOM 1537 O O . ILE A 1 196 ? 13.219 -5.082 -4.559 1 96.56 196 ILE A O 1
ATOM 1541 N N . ARG A 1 197 ? 13.031 -5.344 -2.375 1 97.19 197 ARG A N 1
ATOM 1542 C CA . ARG A 1 197 ? 12.43 -4.023 -2.205 1 97.19 197 ARG A CA 1
ATOM 1543 C C . ARG A 1 197 ? 13.406 -2.924 -2.613 1 97.19 197 ARG A C 1
ATOM 1545 O O . ARG A 1 197 ? 13.016 -1.944 -3.25 1 97.19 197 ARG A O 1
ATOM 1552 N N . SER A 1 198 ? 14.641 -3.146 -2.271 1 97.94 198 SER A N 1
ATOM 1553 C CA . SER A 1 198 ? 15.656 -2.164 -2.631 1 97.94 198 SER A CA 1
ATOM 1554 C C . SER A 1 198 ? 15.891 -2.135 -4.141 1 97.94 198 SER A C 1
ATOM 1556 O O . SER A 1 198 ? 16.172 -1.08 -4.707 1 97.94 198 SER A O 1
ATOM 1558 N N . LEU A 1 199 ? 15.766 -3.297 -4.738 1 98.38 199 LEU A N 1
ATOM 1559 C CA . LEU A 1 199 ? 15.875 -3.334 -6.191 1 98.38 199 LEU A CA 1
ATOM 1560 C C . LEU A 1 199 ? 14.734 -2.557 -6.84 1 98.38 199 LEU A C 1
ATOM 1562 O O . LEU A 1 199 ? 14.945 -1.835 -7.816 1 98.38 199 LEU A O 1
ATOM 1566 N N . ALA A 1 200 ? 13.539 -2.734 -6.289 1 98.69 200 ALA A N 1
ATOM 1567 C CA . ALA A 1 200 ? 12.406 -1.954 -6.781 1 98.69 200 ALA A CA 1
ATOM 1568 C C . ALA A 1 200 ? 12.672 -0.457 -6.656 1 98.69 200 ALA A C 1
ATOM 1570 O O . ALA A 1 200 ? 12.391 0.312 -7.574 1 98.69 200 ALA A O 1
ATOM 1571 N N . LEU A 1 201 ? 13.211 -0.089 -5.543 1 98.38 201 LEU A N 1
ATOM 1572 C CA . LEU A 1 201 ? 13.562 1.31 -5.32 1 98.38 201 LEU A CA 1
ATOM 1573 C C . LEU A 1 201 ? 14.609 1.774 -6.328 1 98.38 201 LEU A C 1
ATOM 1575 O O . LEU A 1 201 ? 14.516 2.885 -6.855 1 98.38 201 LEU A O 1
ATOM 1579 N N . ALA A 1 202 ? 15.586 0.917 -6.598 1 98.56 202 ALA A N 1
ATOM 1580 C CA . ALA A 1 202 ? 16.625 1.241 -7.574 1 98.56 202 ALA A CA 1
ATOM 1581 C C . ALA A 1 202 ? 16.016 1.464 -8.961 1 98.56 202 ALA A C 1
ATOM 1583 O O . ALA A 1 202 ? 16.391 2.404 -9.664 1 98.56 202 ALA A O 1
ATOM 1584 N N . GLU A 1 203 ? 15.086 0.578 -9.328 1 98.62 203 GLU A N 1
ATOM 1585 C CA . GLU A 1 203 ? 14.422 0.745 -10.617 1 98.62 203 GLU A CA 1
ATOM 1586 C C . GLU A 1 203 ? 13.664 2.068 -10.68 1 98.62 203 GLU A C 1
ATOM 1588 O O . GLU A 1 203 ? 13.602 2.699 -11.734 1 98.62 203 GLU A O 1
ATOM 1593 N N . HIS A 1 204 ? 13.109 2.473 -9.57 1 98.06 204 HIS A N 1
ATOM 1594 C CA . HIS A 1 204 ? 12.383 3.732 -9.484 1 98.06 204 HIS A CA 1
ATOM 1595 C C . HIS A 1 204 ? 13.32 4.922 -9.672 1 98.06 204 HIS A C 1
ATOM 1597 O O . HIS A 1 204 ? 12.938 5.922 -10.289 1 98.06 204 HIS A O 1
ATOM 1603 N N . TYR A 1 205 ? 14.539 4.812 -9.195 1 96.81 205 TYR A N 1
ATOM 1604 C CA . TYR A 1 205 ? 15.469 5.93 -9.258 1 96.81 205 TYR A CA 1
ATOM 1605 C C . TYR A 1 205 ? 16.25 5.91 -10.562 1 96.81 205 TYR A C 1
ATOM 1607 O O . TYR A 1 205 ? 16.562 6.961 -11.133 1 96.81 205 TYR A O 1
ATOM 1615 N N . PHE A 1 206 ? 16.625 4.691 -11.039 1 96.12 206 PHE A N 1
ATOM 1616 C CA . PHE A 1 206 ? 17.672 4.605 -12.047 1 96.12 206 PHE A CA 1
ATOM 1617 C C . PHE A 1 206 ? 17.219 3.764 -13.234 1 96.12 206 PHE A C 1
ATOM 1619 O O . PHE A 1 206 ? 17.922 3.674 -14.242 1 96.12 206 PHE A O 1
ATOM 1626 N N . GLY A 1 207 ? 16.094 3.189 -13.133 1 97.44 207 GLY A N 1
ATOM 1627 C CA . GLY A 1 207 ? 15.82 2.148 -14.109 1 97.44 207 GLY A CA 1
ATOM 1628 C C . GLY A 1 207 ? 14.453 2.289 -14.766 1 97.44 207 GLY A C 1
ATOM 1629 O O . GLY A 1 207 ? 14.07 3.383 -15.188 1 97.44 207 GLY A O 1
ATOM 1630 N N . ALA A 1 208 ? 13.758 1.178 -14.867 1 98.25 208 ALA A N 1
ATOM 1631 C CA . ALA A 1 208 ? 12.602 1.007 -15.734 1 98.25 208 ALA A CA 1
ATOM 1632 C C . ALA A 1 208 ? 11.398 1.788 -15.211 1 98.25 208 ALA A C 1
ATOM 1634 O O . ALA A 1 208 ? 10.492 2.137 -15.977 1 98.25 208 ALA A O 1
ATOM 1635 N N . SER A 1 209 ? 11.344 2.07 -13.938 1 98.06 209 SER A N 1
ATOM 1636 C CA . SER A 1 209 ? 10.141 2.695 -13.391 1 98.06 209 SER A CA 1
ATOM 1637 C C . SER A 1 209 ? 10.414 4.125 -12.938 1 98.06 209 SER A C 1
ATOM 1639 O O . SER A 1 209 ? 9.758 4.633 -12.023 1 98.06 209 SER A O 1
ATOM 1641 N N . GLN A 1 210 ? 11.359 4.809 -13.508 1 96.06 210 GLN A N 1
ATOM 1642 C CA . GLN A 1 210 ? 11.695 6.195 -13.188 1 96.06 210 GLN A CA 1
ATOM 1643 C C . GLN A 1 210 ? 10.531 7.129 -13.516 1 96.06 210 GLN A C 1
ATOM 1645 O O . GLN A 1 210 ? 10.383 8.18 -12.891 1 96.06 210 GLN A O 1
ATOM 1650 N N . ASP A 1 211 ? 9.719 6.734 -14.438 1 95.5 211 ASP A N 1
ATOM 1651 C CA . ASP A 1 211 ? 8.672 7.609 -14.969 1 95.5 211 ASP A CA 1
ATOM 1652 C C . ASP A 1 211 ? 7.352 7.391 -14.234 1 95.5 211 ASP A C 1
ATOM 1654 O O . ASP A 1 211 ? 6.312 7.902 -14.656 1 95.5 211 ASP A O 1
ATOM 1658 N N . CYS A 1 212 ? 7.328 6.617 -13.195 1 95.12 212 CYS A N 1
ATOM 1659 C CA . CYS A 1 212 ? 6.074 6.379 -12.484 1 95.12 212 CYS A CA 1
ATOM 1660 C C . CYS A 1 212 ? 6.281 6.422 -10.977 1 95.12 212 CYS A C 1
ATOM 1662 O O . CYS A 1 212 ? 7.414 6.316 -10.5 1 95.12 212 CYS A O 1
ATOM 1664 N N . GLU A 1 213 ? 5.195 6.559 -10.234 1 96.25 213 GLU A N 1
ATOM 1665 C CA . GLU A 1 213 ? 5.23 6.645 -8.773 1 96.25 213 GLU A CA 1
ATOM 1666 C C . GLU A 1 213 ? 4.715 5.359 -8.133 1 96.25 213 GLU A C 1
ATOM 1668 O O . GLU A 1 213 ? 4.965 5.102 -6.953 1 96.25 213 GLU A O 1
ATOM 1673 N N . ASP A 1 214 ? 3.98 4.57 -8.93 1 97.81 214 ASP A N 1
ATOM 1674 C CA . ASP A 1 214 ? 3.438 3.299 -8.453 1 97.81 214 ASP A CA 1
ATOM 1675 C C . ASP A 1 214 ? 3.844 2.154 -9.383 1 97.81 214 ASP A C 1
ATOM 1677 O O . ASP A 1 214 ? 3.414 2.1 -10.531 1 97.81 214 ASP A O 1
ATOM 1681 N N . SER A 1 215 ? 4.668 1.279 -8.859 1 98.62 215 SER A N 1
ATOM 1682 C CA . SER A 1 215 ? 5.113 0.15 -9.672 1 98.62 215 SER A CA 1
ATOM 1683 C C . SER A 1 215 ? 5.305 -1.1 -8.82 1 98.62 215 SER A C 1
ATOM 1685 O O . SER A 1 215 ? 5.375 -1.016 -7.59 1 98.62 215 SER A O 1
ATOM 1687 N N . ILE A 1 216 ? 5.273 -2.213 -9.469 1 98.69 216 ILE A N 1
ATOM 1688 C CA . ILE A 1 216 ? 5.543 -3.5 -8.836 1 98.69 216 ILE A CA 1
ATOM 1689 C C . ILE A 1 216 ? 6.684 -4.203 -9.562 1 98.69 216 ILE A C 1
ATOM 1691 O O . ILE A 1 216 ? 6.637 -4.371 -10.789 1 98.69 216 ILE A O 1
ATOM 1695 N N . LEU A 1 217 ? 7.695 -4.484 -8.852 1 98.88 217 LEU A N 1
ATOM 1696 C CA . LEU A 1 217 ? 8.789 -5.297 -9.375 1 98.88 217 LEU A CA 1
ATOM 1697 C C . LEU A 1 217 ? 8.672 -6.738 -8.891 1 98.88 217 LEU A C 1
ATOM 1699 O O . LEU A 1 217 ? 8.516 -6.984 -7.695 1 98.88 217 LEU A O 1
ATOM 1703 N N . VAL A 1 218 ? 8.672 -7.672 -9.805 1 98.81 218 VAL A N 1
ATOM 1704 C CA . VAL A 1 218 ? 8.688 -9.094 -9.484 1 98.81 218 VAL A CA 1
ATOM 1705 C C . VAL A 1 218 ? 10.016 -9.703 -9.914 1 98.81 218 VAL A C 1
ATOM 1707 O O . VAL A 1 218 ? 10.414 -9.602 -11.078 1 98.81 218 VAL A O 1
ATOM 1710 N N . ARG A 1 219 ? 10.68 -10.297 -8.969 1 98.5 219 ARG A N 1
ATOM 1711 C CA . ARG A 1 219 ? 11.961 -10.914 -9.273 1 98.5 219 ARG A CA 1
ATOM 1712 C C . ARG A 1 219 ? 11.883 -12.438 -9.148 1 98.5 219 ARG A C 1
ATOM 1714 O O . ARG A 1 219 ? 11.422 -12.953 -8.133 1 98.5 219 ARG A O 1
ATOM 1721 N N . VAL A 1 220 ? 12.312 -13.141 -10.195 1 98.19 220 VAL A N 1
ATOM 1722 C CA . VAL A 1 220 ? 12.43 -14.594 -10.203 1 98.19 220 VAL A CA 1
ATOM 1723 C C . VAL A 1 220 ? 13.906 -14.984 -10.18 1 98.19 220 VAL A C 1
ATOM 1725 O O . VAL A 1 220 ? 14.648 -14.703 -11.117 1 98.19 220 VAL A O 1
ATOM 1728 N N . HIS A 1 221 ? 14.359 -15.617 -9.125 1 95.69 221 HIS A N 1
ATOM 1729 C CA . HIS A 1 221 ? 15.734 -16.062 -8.938 1 95.69 221 HIS A CA 1
ATOM 1730 C C . HIS A 1 221 ? 15.797 -17.297 -8.039 1 95.69 221 HIS A C 1
ATOM 1732 O O . HIS A 1 221 ? 15.219 -18.328 -8.367 1 95.69 221 HIS A O 1
ATOM 1738 N N . ARG A 1 222 ? 16.422 -17.234 -6.879 1 90.25 222 ARG A N 1
ATOM 1739 C CA . ARG A 1 222 ? 16.375 -18.359 -5.945 1 90.25 222 ARG A CA 1
ATOM 1740 C C . ARG A 1 222 ? 14.977 -18.547 -5.391 1 90.25 222 ARG A C 1
ATOM 1742 O O . ARG A 1 222 ? 14.539 -19.672 -5.156 1 90.25 222 ARG A O 1
ATOM 1749 N N . GLY A 1 223 ? 14.336 -17.531 -5.211 1 92.94 223 GLY A N 1
ATOM 1750 C CA . GLY A 1 223 ? 12.922 -17.422 -4.902 1 92.94 223 GLY A CA 1
ATOM 1751 C C . GLY A 1 223 ? 12.203 -16.406 -5.754 1 92.94 223 GLY A C 1
ATOM 1752 O O . GLY A 1 223 ? 12.766 -15.883 -6.723 1 92.94 223 GLY A O 1
ATOM 1753 N N . THR A 1 224 ? 10.977 -16.25 -5.469 1 96.75 224 THR A N 1
ATOM 1754 C CA . THR A 1 224 ? 10.18 -15.242 -6.16 1 96.75 224 THR A CA 1
ATOM 1755 C C . THR A 1 224 ? 9.578 -14.258 -5.164 1 96.75 224 THR A C 1
ATOM 1757 O O . THR A 1 224 ? 8.953 -14.664 -4.184 1 96.75 224 THR A O 1
ATOM 1760 N N . GLY A 1 225 ? 9.859 -12.992 -5.355 1 96.44 225 GLY A N 1
ATOM 1761 C CA . GLY A 1 225 ? 9.344 -11.938 -4.5 1 96.44 225 GLY A CA 1
ATOM 1762 C C . GLY A 1 225 ? 8.992 -10.672 -5.258 1 96.44 225 GLY A C 1
ATOM 1763 O O . GLY A 1 225 ? 9.242 -10.578 -6.461 1 96.44 225 GLY A O 1
ATOM 1764 N N . ALA A 1 226 ? 8.375 -9.773 -4.523 1 98.06 226 ALA A N 1
ATOM 1765 C CA . ALA A 1 226 ? 7.984 -8.523 -5.168 1 98.06 226 ALA A CA 1
ATOM 1766 C C . ALA A 1 226 ? 8.359 -7.324 -4.305 1 98.06 226 ALA A C 1
ATOM 1768 O O . ALA A 1 226 ? 8.383 -7.418 -3.076 1 98.06 226 ALA A O 1
ATOM 1769 N N . GLY A 1 227 ? 8.812 -6.289 -4.914 1 98.19 227 GLY A N 1
ATOM 1770 C CA . GLY A 1 227 ? 8.938 -4.957 -4.344 1 98.19 227 GLY A CA 1
ATOM 1771 C C . GLY A 1 227 ? 7.906 -3.98 -4.875 1 98.19 227 GLY A C 1
ATOM 1772 O O . GLY A 1 227 ? 7.793 -3.791 -6.09 1 98.19 227 GLY A O 1
ATOM 1773 N N . ILE A 1 228 ? 7.191 -3.389 -3.973 1 98 228 ILE A N 1
ATOM 1774 C CA . ILE A 1 228 ? 6.105 -2.496 -4.363 1 98 228 ILE A CA 1
ATOM 1775 C C . ILE A 1 228 ? 6.496 -1.05 -4.062 1 98 228 ILE A C 1
ATOM 1777 O O . ILE A 1 228 ? 6.918 -0.734 -2.947 1 98 228 ILE A O 1
ATOM 1781 N N . ILE A 1 229 ? 6.461 -0.236 -5.105 1 98.06 229 ILE A N 1
ATOM 1782 C CA . ILE A 1 229 ? 6.625 1.206 -4.953 1 98.06 229 ILE A CA 1
ATOM 1783 C C . ILE A 1 229 ? 5.262 1.89 -5.016 1 98.06 229 ILE A C 1
ATOM 1785 O O . ILE A 1 229 ? 4.492 1.669 -5.957 1 98.06 229 ILE A O 1
ATOM 1789 N N . SER A 1 230 ? 4.922 2.598 -4.012 1 95.56 230 SER A N 1
ATOM 1790 C CA . SER A 1 230 ? 3.686 3.371 -3.936 1 95.56 230 SER A CA 1
ATOM 1791 C C . SER A 1 230 ? 3.969 4.836 -3.611 1 95.56 230 SER A C 1
ATOM 1793 O O . SER A 1 230 ? 4.609 5.141 -2.604 1 95.56 230 SER A O 1
ATOM 1795 N N . ASN A 1 231 ? 3.525 5.691 -4.457 1 93.06 231 ASN A N 1
ATOM 1796 C CA . ASN A 1 231 ? 3.773 7.125 -4.324 1 93.06 231 ASN A CA 1
ATOM 1797 C C . ASN A 1 231 ? 5.266 7.426 -4.199 1 93.06 231 ASN A C 1
ATOM 1799 O O . ASN A 1 231 ? 5.676 8.195 -3.332 1 93.06 231 ASN A O 1
ATOM 1803 N N . GLY A 1 232 ? 5.996 6.703 -4.91 1 94.19 232 GLY A N 1
ATOM 1804 C CA . GLY A 1 232 ? 7.426 6.941 -5.016 1 94.19 232 GLY A CA 1
ATOM 1805 C C . GLY A 1 232 ? 8.211 6.371 -3.85 1 94.19 232 GLY A C 1
ATOM 1806 O O . GLY A 1 232 ? 9.414 6.609 -3.729 1 94.19 232 GLY A O 1
ATOM 1807 N N . ARG A 1 233 ? 7.578 5.621 -3.029 1 94.38 233 ARG A N 1
ATOM 1808 C CA . ARG A 1 233 ? 8.242 5.062 -1.858 1 94.38 233 ARG A CA 1
ATOM 1809 C C . ARG A 1 233 ? 8.055 3.551 -1.788 1 94.38 233 ARG A C 1
ATOM 1811 O O . ARG A 1 233 ? 7.086 3.016 -2.328 1 94.38 233 ARG A O 1
ATOM 1818 N N . ILE A 1 234 ? 8.992 2.945 -1.104 1 95.69 234 ILE A N 1
ATOM 1819 C CA . ILE A 1 234 ? 8.828 1.521 -0.841 1 95.69 234 ILE A CA 1
ATOM 1820 C C . ILE A 1 234 ? 7.578 1.294 0.007 1 95.69 234 ILE A C 1
ATOM 1822 O O . ILE A 1 234 ? 7.395 1.938 1.043 1 95.69 234 ILE A O 1
ATOM 1826 N N . PHE A 1 235 ? 6.758 0.477 -0.491 1 95.19 235 PHE A N 1
ATOM 1827 C CA . PHE A 1 235 ? 5.59 0.097 0.294 1 95.19 235 PHE A CA 1
ATOM 1828 C C . PHE A 1 235 ? 5.977 -0.872 1.405 1 95.19 235 PHE A C 1
ATOM 1830 O O . PHE A 1 235 ? 6.469 -1.969 1.136 1 95.19 235 PHE A O 1
ATOM 1837 N N . ILE A 1 236 ? 5.75 -0.394 2.635 1 90.06 236 ILE A N 1
ATOM 1838 C CA . ILE A 1 236 ? 6.062 -1.221 3.793 1 90.06 236 ILE A CA 1
ATOM 1839 C C . ILE A 1 236 ? 5.078 -0.925 4.922 1 90.06 236 ILE A C 1
ATOM 1841 O O . ILE A 1 236 ? 4.723 0.232 5.156 1 90.06 236 ILE A O 1
ATOM 1845 N N . GLY A 1 237 ? 4.48 -1.92 5.496 1 85.69 237 GLY A N 1
ATOM 1846 C CA . GLY A 1 237 ? 3.551 -1.752 6.605 1 85.69 237 GLY A CA 1
ATOM 1847 C C . GLY A 1 237 ? 4.211 -1.905 7.961 1 85.69 237 GLY A C 1
ATOM 1848 O O . GLY A 1 237 ? 5.438 -1.956 8.062 1 85.69 237 GLY A O 1
ATOM 1849 N N . ARG A 1 238 ? 3.457 -1.928 9.031 1 86.06 238 ARG A N 1
ATOM 1850 C CA . ARG A 1 238 ? 3.92 -1.962 10.414 1 86.06 238 ARG A CA 1
ATOM 1851 C C . ARG A 1 238 ? 4.605 -3.287 10.727 1 86.06 238 ARG A C 1
ATOM 1853 O O . ARG A 1 238 ? 5.555 -3.33 11.516 1 86.06 238 ARG A O 1
ATOM 1860 N N . ASN A 1 239 ? 4.086 -4.289 10.062 1 86 239 ASN A N 1
ATOM 1861 C CA . ASN A 1 239 ? 4.66 -5.605 10.32 1 86 239 ASN A CA 1
ATOM 1862 C C . ASN A 1 239 ? 5.918 -5.844 9.492 1 86 239 ASN A C 1
ATOM 1864 O O . ASN A 1 239 ? 6.59 -6.863 9.656 1 86 239 ASN A O 1
ATOM 1868 N N . GLY A 1 240 ? 6.086 -4.898 8.797 1 82.75 240 GLY A N 1
ATOM 1869 C CA . GLY A 1 240 ? 7.227 -5.121 7.926 1 82.75 240 GLY A CA 1
ATOM 1870 C C . GLY A 1 240 ? 7.004 -6.242 6.93 1 82.75 240 GLY A C 1
ATOM 1871 O O . GLY A 1 240 ? 5.898 -6.777 6.824 1 82.75 240 GLY A O 1
ATOM 1872 N N . ASN A 1 241 ? 7.828 -6.543 6.039 1 84.69 241 ASN A N 1
ATOM 1873 C CA . ASN A 1 241 ? 7.797 -7.598 5.035 1 84.69 241 ASN A CA 1
ATOM 1874 C C . ASN A 1 241 ? 6.488 -7.582 4.25 1 84.69 241 ASN A C 1
ATOM 1876 O O . ASN A 1 241 ? 5.41 -7.742 4.828 1 84.69 241 ASN A O 1
ATOM 1880 N N . VAL A 1 242 ? 6.402 -7.305 3.186 1 92.19 242 VAL A N 1
ATOM 18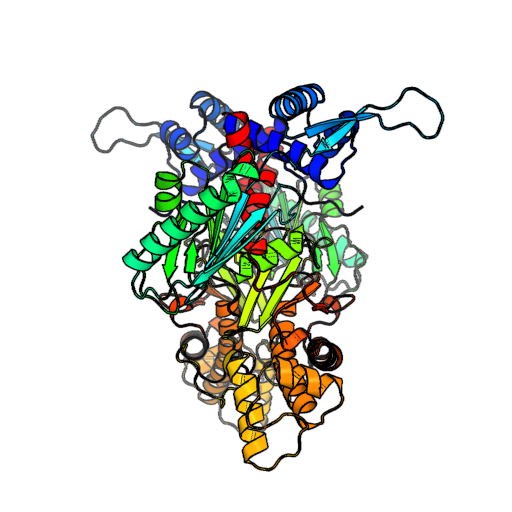81 C CA . VAL A 1 242 ? 5.258 -7.273 2.281 1 92.19 242 VAL A CA 1
ATOM 1882 C C . VAL A 1 242 ? 5.66 -7.828 0.917 1 92.19 242 VAL A C 1
ATOM 1884 O O . VAL A 1 242 ? 6.84 -8.102 0.676 1 92.19 242 VAL A O 1
ATOM 1887 N N . GLY A 1 243 ? 4.73 -8.094 0.146 1 94.81 243 GLY A N 1
ATOM 1888 C CA . GLY A 1 243 ? 5.008 -8.445 -1.238 1 94.81 243 GLY A CA 1
ATOM 1889 C C . GLY A 1 243 ? 5.5 -9.867 -1.406 1 94.81 243 GLY A C 1
ATOM 1890 O O . GLY A 1 243 ? 6.324 -10.148 -2.279 1 94.81 243 GLY A O 1
ATOM 1891 N N . GLU A 1 244 ? 5.016 -10.742 -0.564 1 95.31 244 GLU A N 1
ATOM 1892 C CA . GLU A 1 244 ? 5.426 -12.141 -0.651 1 95.31 244 GLU A CA 1
ATOM 1893 C C . GLU A 1 244 ? 4.613 -12.891 -1.704 1 95.31 244 GLU A C 1
ATOM 1895 O O . GLU A 1 244 ? 3.975 -13.898 -1.4 1 95.31 244 GLU A O 1
ATOM 1900 N N . ILE A 1 245 ? 4.77 -12.445 -2.9 1 97.62 245 ILE A N 1
ATOM 1901 C CA . ILE A 1 245 ? 3.996 -12.93 -4.039 1 97.62 245 ILE A CA 1
ATOM 1902 C C . ILE A 1 245 ? 4.359 -14.383 -4.324 1 97.62 245 ILE A C 1
ATOM 1904 O O . ILE A 1 245 ? 3.533 -15.148 -4.836 1 97.62 245 ILE A O 1
ATOM 1908 N N . GLY A 1 246 ? 5.566 -14.805 -3.996 1 97.62 246 GLY A N 1
ATOM 1909 C CA . GLY A 1 246 ? 6.035 -16.156 -4.238 1 97.62 246 GLY A CA 1
ATOM 1910 C C . GLY A 1 246 ? 5.273 -17.203 -3.447 1 97.62 246 GLY A C 1
ATOM 1911 O O . GLY A 1 246 ? 5.316 -18.391 -3.777 1 97.62 246 GLY A O 1
ATOM 1912 N N . HIS A 1 247 ? 4.539 -16.781 -2.459 1 96.75 247 HIS A N 1
ATOM 1913 C CA . HIS A 1 247 ? 3.863 -17.719 -1.577 1 96.75 247 HIS A CA 1
ATOM 1914 C C . HIS A 1 247 ? 2.35 -17.656 -1.755 1 96.75 247 HIS A C 1
ATOM 1916 O O . HIS A 1 247 ? 1.6 -18.125 -0.898 1 96.75 247 HIS A O 1
ATOM 1922 N N . ILE A 1 248 ? 1.964 -17.047 -2.811 1 97.5 248 ILE A N 1
ATOM 1923 C CA . ILE A 1 248 ? 0.574 -17.156 -3.24 1 97.5 248 ILE A CA 1
ATOM 1924 C C . ILE A 1 248 ? 0.329 -18.547 -3.83 1 97.5 248 ILE A C 1
ATOM 1926 O O . ILE A 1 248 ? 1.114 -19.031 -4.648 1 97.5 248 ILE A O 1
ATOM 1930 N N . GLN A 1 249 ? -0.683 -19.188 -3.424 1 96.56 249 GLN A N 1
ATOM 1931 C CA . GLN A 1 249 ? -1.01 -20.5 -3.941 1 96.56 249 GLN A CA 1
ATOM 1932 C C . GLN A 1 249 ? -1.552 -20.422 -5.363 1 96.56 249 GLN A C 1
ATOM 1934 O O . GLN A 1 249 ? -2.57 -19.766 -5.609 1 96.56 249 GLN A O 1
ATOM 1939 N N . VAL A 1 250 ? -0.909 -21.078 -6.289 1 95.12 250 VAL A N 1
ATOM 1940 C CA . VAL A 1 250 ? -1.328 -21.047 -7.684 1 95.12 250 VAL A CA 1
ATOM 1941 C C . VAL A 1 250 ? -1.752 -22.438 -8.133 1 95.12 250 VAL A C 1
ATOM 1943 O O . VAL A 1 250 ? -2.498 -22.578 -9.109 1 95.12 250 VAL A O 1
ATOM 1946 N N . GLU A 1 251 ? -1.264 -23.438 -7.469 1 94.12 251 GLU A N 1
ATOM 1947 C CA . GLU A 1 251 ? -1.62 -24.828 -7.746 1 94.12 251 GLU A CA 1
ATOM 1948 C C . GLU A 1 251 ? -1.938 -25.578 -6.457 1 94.12 251 GLU A C 1
ATOM 1950 O O . GLU A 1 251 ? -1.05 -26.188 -5.852 1 94.12 251 GLU A O 1
ATOM 1955 N N . PRO A 1 252 ? -3.217 -25.672 -6.113 1 90.31 252 PRO A N 1
ATOM 1956 C CA . PRO A 1 252 ? -3.596 -26.281 -4.836 1 90.31 252 PRO A CA 1
ATOM 1957 C C . PRO A 1 252 ? -3.074 -27.703 -4.688 1 90.31 252 PRO A C 1
ATOM 1959 O O . PRO A 1 252 ? -2.76 -28.141 -3.574 1 90.31 252 PRO A O 1
ATOM 1962 N N . LEU A 1 253 ? -2.91 -28.422 -5.766 1 92.5 253 LEU A N 1
ATOM 1963 C CA . LEU A 1 253 ? -2.434 -29.797 -5.711 1 92.5 253 LEU A CA 1
ATOM 1964 C C . LEU A 1 253 ? -0.97 -29.875 -6.133 1 92.5 253 LEU A C 1
ATOM 1966 O O . LEU A 1 253 ? -0.499 -30.938 -6.543 1 92.5 253 LEU A O 1
ATOM 1970 N N . GLY A 1 254 ? -0.293 -28.797 -6.039 1 94.19 254 GLY A N 1
ATOM 1971 C CA . GLY A 1 254 ? 1.092 -28.734 -6.48 1 94.19 254 GLY A CA 1
ATOM 1972 C C . GLY A 1 254 ? 2.076 -29.188 -5.422 1 94.19 254 GLY A C 1
ATOM 1973 O O . GLY A 1 254 ? 1.694 -29.859 -4.461 1 94.19 254 GLY A O 1
ATOM 1974 N N . GLU A 1 255 ? 3.33 -28.859 -5.613 1 95.19 255 GLU A N 1
ATOM 1975 C CA . GLU A 1 255 ? 4.434 -29.297 -4.766 1 95.19 255 GLU A CA 1
ATOM 1976 C C . GLU A 1 255 ? 4.418 -28.594 -3.416 1 95.19 255 GLU A C 1
ATOM 1978 O O . GLU A 1 255 ? 3.873 -27.5 -3.293 1 95.19 255 GLU A O 1
ATOM 1983 N N . ARG A 1 256 ? 5.012 -29.234 -2.447 1 95.69 256 ARG A N 1
ATOM 1984 C CA . ARG A 1 256 ? 5.191 -28.609 -1.138 1 95.69 256 ARG A CA 1
ATOM 1985 C C . ARG A 1 256 ? 6.246 -27.516 -1.189 1 95.69 256 ARG A C 1
ATOM 1987 O O . ARG A 1 256 ? 7.32 -27.703 -1.765 1 95.69 256 ARG A O 1
ATOM 1994 N N . CYS A 1 257 ? 5.883 -26.438 -0.685 1 94.81 257 CYS A N 1
ATOM 1995 C CA . CYS A 1 257 ? 6.797 -25.297 -0.617 1 94.81 257 CYS A CA 1
ATOM 1996 C C . CYS A 1 257 ? 7.613 -25.328 0.668 1 94.81 257 CYS A C 1
ATOM 1998 O O . CYS A 1 257 ? 7.18 -25.906 1.671 1 94.81 257 CYS A O 1
ATOM 2000 N N . HIS A 1 258 ? 8.812 -24.734 0.664 1 89.88 258 HIS A N 1
ATOM 2001 C CA . HIS A 1 258 ? 9.648 -24.688 1.859 1 89.88 258 HIS A CA 1
ATOM 2002 C C . HIS A 1 258 ? 8.969 -23.906 2.979 1 89.88 258 HIS A C 1
ATOM 2004 O O . HIS A 1 258 ? 9.344 -24.031 4.145 1 89.88 258 HIS A O 1
ATOM 2010 N N . CYS A 1 259 ? 7.957 -23.094 2.648 1 89.75 259 CYS A N 1
ATOM 2011 C CA . CYS A 1 259 ? 7.238 -22.312 3.654 1 89.75 259 CYS A CA 1
ATOM 2012 C C . CYS A 1 259 ? 6.238 -23.188 4.406 1 89.75 259 CYS A C 1
ATOM 2014 O O . CYS A 1 259 ? 5.664 -22.766 5.406 1 89.75 259 CYS A O 1
ATOM 2016 N N . GLY A 1 260 ? 5.961 -24.391 3.955 1 92.31 260 GLY A N 1
ATOM 2017 C CA . GLY A 1 260 ? 5.027 -25.312 4.578 1 92.31 260 GLY A CA 1
ATOM 2018 C C . GLY A 1 260 ? 3.719 -25.438 3.82 1 92.31 260 GLY A C 1
ATOM 2019 O O . GLY A 1 260 ? 2.977 -26.406 4.016 1 92.31 260 GLY A O 1
ATOM 2020 N N . ASN A 1 261 ? 3.42 -24.562 2.914 1 94.5 261 ASN A N 1
ATOM 2021 C CA . ASN A 1 261 ? 2.195 -24.609 2.121 1 94.5 261 ASN A CA 1
ATOM 2022 C C . ASN A 1 261 ? 2.383 -25.422 0.843 1 94.5 261 ASN A C 1
ATOM 2024 O O . ASN A 1 261 ? 3.475 -25.922 0.578 1 94.5 261 ASN A O 1
ATOM 2028 N N . PHE A 1 262 ? 1.328 -25.562 0.133 1 95.44 262 PHE A N 1
ATOM 2029 C CA . PHE A 1 262 ? 1.369 -26.312 -1.113 1 95.44 262 PHE A CA 1
ATOM 2030 C C . PHE A 1 262 ? 1.04 -25.422 -2.301 1 95.44 262 PHE A C 1
ATOM 2032 O O . PHE A 1 262 ? 0.154 -24.562 -2.215 1 95.44 262 PHE A O 1
ATOM 2039 N N . GLY A 1 263 ? 1.764 -25.625 -3.326 1 96.69 263 GLY A N 1
ATOM 2040 C CA . GLY A 1 263 ? 1.413 -25.031 -4.609 1 96.69 263 GLY A CA 1
ATOM 2041 C C . GLY A 1 263 ? 1.689 -23.547 -4.676 1 96.69 263 GLY A C 1
ATOM 2042 O O . GLY A 1 263 ? 1.02 -22.812 -5.41 1 96.69 263 GLY A O 1
ATOM 2043 N N . CYS A 1 264 ? 2.643 -23.047 -3.887 1 97.75 264 CYS A N 1
ATOM 2044 C CA . CYS A 1 264 ? 3.037 -21.641 -3.957 1 97.75 264 CYS A CA 1
ATOM 2045 C C . CYS A 1 264 ? 3.645 -21.312 -5.316 1 97.75 264 CYS A C 1
ATOM 2047 O O . CYS A 1 264 ? 4.238 -22.188 -5.961 1 97.75 264 CYS A O 1
ATOM 2049 N N . LEU A 1 265 ? 3.535 -20.125 -5.711 1 98.44 265 LEU A N 1
ATOM 2050 C CA . LEU A 1 265 ? 4.105 -19.656 -6.973 1 98.44 265 LEU A CA 1
ATOM 2051 C C . LEU A 1 265 ? 5.582 -20.031 -7.066 1 98.44 265 LEU A C 1
ATOM 2053 O O . LEU A 1 265 ? 6.066 -20.422 -8.133 1 98.44 265 LEU A O 1
ATOM 2057 N N . GLU A 1 266 ? 6.301 -19.938 -6.004 1 97.25 266 GLU A N 1
ATOM 2058 C CA . GLU A 1 266 ? 7.746 -20.156 -5.965 1 97.25 266 GLU A CA 1
ATOM 2059 C C . GLU A 1 266 ? 8.094 -21.594 -6.348 1 97.25 266 GLU A C 1
ATOM 2061 O O . GLU A 1 266 ? 9.203 -21.859 -6.812 1 97.25 266 GLU A O 1
ATOM 2066 N N . THR A 1 267 ? 7.188 -22.531 -6.129 1 97.5 267 THR A N 1
ATOM 2067 C CA . THR A 1 267 ? 7.434 -23.922 -6.492 1 97.5 267 THR A CA 1
ATOM 2068 C C . THR A 1 267 ? 7.41 -24.094 -8.008 1 97.5 267 THR A C 1
ATOM 2070 O O . THR A 1 267 ? 7.84 -25.125 -8.523 1 97.5 267 THR A O 1
ATOM 2073 N N . ILE A 1 268 ? 6.992 -23.109 -8.703 1 98.19 268 ILE A N 1
ATOM 2074 C CA . ILE A 1 268 ? 6.914 -23.125 -10.164 1 98.19 268 ILE A CA 1
ATOM 2075 C C . ILE A 1 268 ? 7.871 -22.078 -10.742 1 98.19 268 ILE A C 1
ATOM 2077 O O . ILE A 1 268 ? 8.625 -22.375 -11.672 1 98.19 268 ILE A O 1
ATOM 2081 N N . ALA A 1 269 ? 7.805 -20.891 -10.133 1 98.38 269 ALA A N 1
ATOM 2082 C CA . ALA A 1 269 ? 8.523 -19.734 -10.672 1 98.38 269 ALA A CA 1
ATOM 2083 C C . ALA A 1 269 ? 9.758 -19.406 -9.828 1 98.38 269 ALA A C 1
ATOM 2085 O O . ALA A 1 269 ? 9.82 -18.359 -9.188 1 98.38 269 ALA A O 1
ATOM 2086 N N . ALA A 1 270 ? 10.719 -20.188 -9.82 1 97.94 270 ALA A N 1
ATOM 2087 C CA . ALA A 1 270 ? 12.078 -20.031 -9.305 1 97.94 270 ALA A CA 1
ATOM 2088 C C . ALA A 1 270 ? 13.086 -20.781 -10.172 1 97.94 270 ALA A C 1
ATOM 2090 O O . ALA A 1 270 ? 12.742 -21.766 -10.836 1 97.94 270 ALA A O 1
ATOM 2091 N N . ASN A 1 271 ? 14.32 -20.328 -10.195 1 97.69 271 ASN A N 1
ATOM 2092 C CA . ASN A 1 271 ? 15.312 -20.922 -11.078 1 97.69 271 ASN A CA 1
ATOM 2093 C C . ASN A 1 271 ? 15.406 -22.438 -10.859 1 97.69 271 ASN A C 1
ATOM 2095 O O . ASN A 1 271 ? 15.305 -23.219 -11.812 1 97.69 271 ASN A O 1
ATOM 2099 N N . ALA A 1 272 ? 15.539 -22.828 -9.625 1 96.88 272 ALA A N 1
ATOM 2100 C CA . ALA A 1 272 ? 15.695 -24.25 -9.328 1 96.88 272 ALA A CA 1
ATOM 2101 C C . ALA A 1 272 ? 14.469 -25.047 -9.773 1 96.88 272 ALA A C 1
ATOM 2103 O O . ALA A 1 272 ? 14.602 -26.156 -10.289 1 96.88 272 ALA A O 1
ATOM 2104 N N . ALA A 1 273 ? 13.281 -24.531 -9.562 1 97.88 273 ALA A N 1
ATOM 2105 C CA . ALA A 1 273 ? 12.047 -25.203 -9.953 1 97.88 273 ALA A CA 1
ATOM 2106 C C . ALA A 1 273 ? 11.953 -25.344 -11.477 1 97.88 273 ALA A C 1
ATOM 2108 O O . ALA A 1 273 ? 11.578 -26.391 -11.992 1 97.88 273 ALA A O 1
ATOM 2109 N N . ILE A 1 274 ? 12.305 -24.297 -12.195 1 98.56 274 ILE A N 1
ATOM 2110 C CA . ILE A 1 274 ? 12.273 -24.281 -13.648 1 98.56 274 ILE A CA 1
ATOM 2111 C C . ILE A 1 274 ? 13.266 -25.297 -14.203 1 98.56 274 ILE A C 1
ATOM 2113 O O . ILE A 1 274 ? 12.922 -26.109 -15.07 1 98.56 274 ILE A O 1
ATOM 2117 N N . GLU A 1 275 ? 14.477 -25.266 -13.68 1 98.56 275 GLU A N 1
ATOM 2118 C CA . GLU A 1 275 ? 15.531 -26.172 -14.094 1 98.56 275 GLU A CA 1
ATOM 2119 C C . GLU A 1 275 ? 15.133 -27.625 -13.836 1 98.56 275 GLU A C 1
ATOM 2121 O O . GLU A 1 275 ? 15.312 -28.484 -14.703 1 98.56 275 GLU A O 1
ATOM 2126 N N . GLN A 1 276 ? 14.555 -27.891 -12.711 1 97.75 276 GLN A N 1
ATOM 2127 C CA . GLN A 1 276 ? 14.133 -29.234 -12.352 1 97.75 276 GLN A CA 1
ATOM 2128 C C . GLN A 1 276 ? 13.023 -29.719 -13.273 1 97.75 276 GLN A C 1
ATOM 2130 O O . GLN A 1 276 ? 12.984 -30.891 -13.641 1 97.75 276 GLN A O 1
ATOM 2135 N N . ARG A 1 277 ? 12.086 -28.891 -13.57 1 97.69 277 ARG A N 1
ATOM 2136 C CA . ARG A 1 277 ? 11 -29.266 -14.469 1 97.69 277 ARG A CA 1
ATOM 2137 C C . ARG A 1 277 ? 11.539 -29.672 -15.844 1 97.69 277 ARG A C 1
ATOM 2139 O O . ARG A 1 277 ? 11.133 -30.688 -16.391 1 97.69 277 ARG A O 1
ATOM 2146 N N . VAL A 1 278 ? 12.461 -28.875 -16.391 1 98.31 278 VAL A N 1
ATOM 2147 C CA . VAL A 1 278 ? 13.055 -29.188 -17.688 1 98.31 278 VAL A CA 1
ATOM 2148 C C . VAL A 1 278 ? 13.812 -30.516 -17.609 1 98.31 278 VAL A C 1
ATOM 2150 O O . VAL A 1 278 ? 13.664 -31.375 -18.469 1 98.31 278 VAL A O 1
ATOM 2153 N N . LEU A 1 279 ? 14.594 -30.641 -16.531 1 98.12 279 LEU A N 1
ATOM 2154 C CA . LEU A 1 279 ? 15.352 -31.875 -16.328 1 98.12 279 LEU A CA 1
ATOM 2155 C C . LEU A 1 279 ? 14.43 -33.094 -16.297 1 98.12 279 LEU A C 1
ATOM 2157 O O . LEU A 1 279 ? 14.711 -34.094 -16.938 1 98.12 279 LEU A O 1
ATOM 2161 N N . ASN A 1 280 ? 13.328 -33 -15.562 1 97.56 280 ASN A N 1
ATOM 2162 C CA . ASN A 1 280 ? 12.359 -34.094 -15.453 1 97.56 280 ASN A CA 1
ATOM 2163 C C . ASN A 1 280 ? 11.758 -34.438 -16.812 1 97.56 280 ASN A C 1
ATOM 2165 O O . ASN A 1 280 ? 11.602 -35.625 -17.141 1 97.56 280 ASN A O 1
ATOM 2169 N N . LEU A 1 281 ? 11.438 -33.438 -17.578 1 97.62 281 LEU A N 1
ATOM 2170 C CA . LEU A 1 281 ? 10.844 -33.656 -18.906 1 97.62 281 LEU A CA 1
ATOM 2171 C C . LEU A 1 281 ? 11.844 -34.281 -19.859 1 97.62 281 LEU A C 1
ATOM 2173 O O . LEU A 1 281 ? 11.492 -35.156 -20.641 1 97.62 281 LEU A O 1
ATOM 2177 N N . LEU A 1 282 ? 13.086 -33.875 -19.75 1 97.5 282 LEU A N 1
ATOM 2178 C CA . LEU A 1 282 ? 14.133 -34.469 -20.578 1 97.5 282 LEU A CA 1
ATOM 2179 C C . LEU A 1 282 ? 14.305 -35.938 -20.234 1 97.5 282 LEU A C 1
ATOM 2181 O O . LEU A 1 282 ? 14.422 -36.781 -21.141 1 97.5 282 LEU A O 1
ATOM 2185 N N . LYS A 1 283 ? 14.297 -36.219 -19 1 97.44 283 LYS A N 1
ATOM 2186 C CA . LYS A 1 283 ? 14.453 -37.594 -18.547 1 97.44 283 LYS A CA 1
ATOM 2187 C C . LYS A 1 283 ? 13.281 -38.469 -18.984 1 97.44 283 LYS A C 1
ATOM 2189 O O . LYS A 1 283 ? 13.43 -39.656 -19.172 1 97.44 283 LYS A O 1
ATOM 2194 N N . GLN A 1 284 ? 12.148 -37.844 -19.172 1 97.06 284 GLN A N 1
ATOM 2195 C CA . GLN A 1 284 ? 10.961 -38.531 -19.625 1 97.06 284 GLN A CA 1
ATOM 2196 C C . GLN A 1 284 ? 10.977 -38.75 -21.141 1 97.06 284 GLN A C 1
ATOM 2198 O O . GLN A 1 284 ? 10.07 -39.375 -21.703 1 97.06 284 GLN A O 1
ATOM 2203 N N . GLY A 1 285 ? 11.883 -38.125 -21.828 1 95.62 285 GLY A N 1
ATOM 2204 C CA . GLY A 1 285 ? 12.07 -38.438 -23.234 1 95.62 285 GLY A CA 1
ATOM 2205 C C . GLY A 1 285 ? 11.68 -37.312 -24.156 1 95.62 285 GLY A C 1
ATOM 2206 O O . GLY A 1 285 ? 11.734 -37.438 -25.375 1 95.62 285 GLY A O 1
ATOM 2207 N N . TYR A 1 286 ? 11.359 -36.188 -23.547 1 96.44 286 TYR A N 1
ATOM 2208 C CA . TYR A 1 286 ? 11.008 -35.062 -24.391 1 96.44 286 TYR A CA 1
ATOM 2209 C C . TYR A 1 286 ? 12.242 -34.5 -25.109 1 96.44 286 TYR A C 1
ATOM 2211 O O . TYR A 1 286 ? 13.336 -34.469 -24.531 1 96.44 286 TYR A O 1
ATOM 2219 N N . GLN A 1 287 ? 12.102 -34.094 -26.344 1 96.06 287 GLN A N 1
ATOM 2220 C CA . GLN A 1 287 ? 13.203 -33.594 -27.156 1 96.06 287 GLN A CA 1
ATOM 2221 C C . GLN A 1 287 ? 13.453 -32.125 -26.859 1 96.06 287 GLN A C 1
ATOM 2223 O O . GLN A 1 287 ? 12.516 -31.344 -26.688 1 96.06 287 GLN A O 1
ATOM 2228 N N . SER A 1 288 ? 14.742 -31.703 -26.781 1 97.12 288 SER A N 1
ATOM 2229 C CA . SER A 1 288 ? 15.133 -30.328 -26.531 1 97.12 288 SER A CA 1
ATOM 2230 C C . SER A 1 288 ? 16.594 -30.078 -26.906 1 97.12 288 SER A C 1
ATOM 2232 O O . SER A 1 288 ? 17.375 -31.016 -26.969 1 97.12 288 SER A O 1
ATOM 2234 N N . ARG A 1 289 ? 16.859 -28.859 -27.203 1 95.62 289 ARG A N 1
ATOM 2235 C CA . ARG A 1 289 ? 18.234 -28.438 -27.438 1 95.62 289 ARG A CA 1
ATOM 2236 C C . ARG A 1 289 ? 18.984 -28.281 -26.109 1 95.62 289 ARG A C 1
ATOM 2238 O O . ARG A 1 289 ? 20.219 -28.203 -26.094 1 95.62 289 ARG A O 1
ATOM 2245 N N . VAL A 1 290 ? 18.266 -28.312 -25.047 1 97.69 290 VAL A N 1
ATOM 2246 C CA . VAL A 1 290 ? 18.875 -28.188 -23.719 1 97.69 290 VAL A CA 1
ATOM 2247 C C . VAL A 1 290 ? 19.547 -29.516 -23.344 1 97.69 290 VAL A C 1
ATOM 2249 O O . VAL A 1 290 ? 18.891 -30.547 -23.297 1 97.69 290 VAL A O 1
ATOM 2252 N N . PRO A 1 291 ? 20.828 -29.5 -23.125 1 96.06 291 PRO A N 1
ATOM 2253 C CA . PRO A 1 291 ? 21.516 -30.734 -22.734 1 96.06 291 PRO A CA 1
ATOM 2254 C C . PRO A 1 291 ? 21.141 -31.188 -21.328 1 96.06 291 PRO A C 1
ATOM 2256 O O . PRO A 1 291 ? 20.969 -30.344 -20.438 1 96.06 291 PRO A O 1
ATOM 2259 N N . LEU A 1 292 ? 21.125 -32.469 -21.094 1 94.81 292 LEU A N 1
ATOM 2260 C CA . LEU A 1 292 ? 20.766 -33.062 -19.828 1 94.81 292 LEU A CA 1
ATOM 2261 C C . LEU A 1 292 ? 21.734 -32.625 -18.719 1 94.81 292 LEU A C 1
ATOM 2263 O O . LEU A 1 292 ? 21.344 -32.5 -17.562 1 94.81 292 LEU A O 1
ATOM 2267 N N . ASP A 1 293 ? 22.922 -32.312 -19.031 1 94.81 293 ASP A N 1
ATOM 2268 C CA . ASP A 1 293 ? 23.938 -32 -18.031 1 94.81 293 ASP A CA 1
ATOM 2269 C C . ASP A 1 293 ? 24.094 -30.484 -17.844 1 94.81 293 ASP A C 1
ATOM 2271 O O . ASP A 1 293 ? 24.984 -30.031 -17.125 1 94.81 293 ASP A O 1
ATOM 2275 N N . ASP A 1 294 ? 23.25 -29.656 -18.5 1 95.69 294 ASP A N 1
ATOM 2276 C CA . ASP A 1 294 ? 23.297 -28.203 -18.375 1 95.69 294 ASP A CA 1
ATOM 2277 C C . ASP A 1 294 ? 21.891 -27.609 -18.469 1 95.69 294 ASP A C 1
ATOM 2279 O O . ASP A 1 294 ? 21.609 -26.766 -19.328 1 95.69 294 ASP A O 1
ATOM 2283 N N . CYS A 1 295 ? 21.094 -27.984 -17.516 1 96.56 295 CYS A N 1
ATOM 2284 C CA . CYS A 1 295 ? 19.719 -27.484 -17.469 1 96.56 295 CYS A CA 1
ATOM 2285 C C . CYS A 1 295 ? 19.625 -26.234 -16.594 1 96.56 295 CYS A C 1
ATOM 2287 O O . CYS A 1 295 ? 18.781 -26.172 -15.703 1 96.56 295 CYS A O 1
ATOM 2289 N N . THR A 1 296 ? 20.531 -25.312 -16.859 1 97.75 296 THR A N 1
ATOM 2290 C CA . THR A 1 296 ? 20.516 -24.062 -16.109 1 97.75 296 THR A CA 1
ATOM 2291 C C . THR A 1 296 ? 19.516 -23.078 -16.719 1 97.75 296 THR A C 1
ATOM 2293 O O . THR A 1 296 ? 19.188 -23.188 -17.906 1 97.75 296 THR A O 1
ATOM 2296 N N . ILE A 1 297 ? 19.062 -22.188 -15.953 1 98.25 297 ILE A N 1
ATOM 2297 C CA . ILE A 1 297 ? 18.109 -21.188 -16.406 1 98.25 297 ILE A CA 1
ATOM 2298 C C . ILE A 1 297 ? 18.656 -20.469 -17.641 1 98.25 297 ILE A C 1
ATOM 2300 O O . ILE A 1 297 ? 17.906 -20.156 -18.562 1 98.25 297 ILE A O 1
ATOM 2304 N N . LYS A 1 298 ? 19.953 -20.219 -17.641 1 97.69 298 LYS A N 1
ATOM 2305 C CA . LYS A 1 298 ? 20.594 -19.547 -18.766 1 97.69 298 LYS A CA 1
ATOM 2306 C C . LYS A 1 298 ? 20.469 -20.375 -20.047 1 97.69 298 LYS A C 1
ATOM 2308 O O . LYS A 1 298 ? 20.078 -19.859 -21.094 1 97.69 298 LYS A O 1
ATOM 2313 N N . THR A 1 299 ? 20.766 -21.609 -19.891 1 98.44 299 THR A N 1
ATOM 2314 C CA . THR A 1 299 ? 20.703 -22.5 -21.031 1 98.44 299 THR A CA 1
ATOM 2315 C C . THR A 1 299 ? 19.266 -22.672 -21.516 1 98.44 299 THR A C 1
ATOM 2317 O O . THR A 1 299 ? 19.016 -22.703 -22.719 1 98.44 299 THR A O 1
ATOM 2320 N N . ILE A 1 300 ? 18.359 -22.781 -20.625 1 98.69 300 ILE A N 1
ATOM 2321 C CA . ILE A 1 300 ? 16.953 -22.938 -20.938 1 98.69 300 ILE A CA 1
ATOM 2322 C C . ILE A 1 300 ? 16.438 -21.719 -21.688 1 98.69 300 ILE A C 1
ATOM 2324 O O . ILE A 1 300 ? 15.773 -21.844 -22.719 1 98.69 300 ILE A O 1
ATOM 2328 N N . CYS A 1 301 ? 16.781 -20.531 -21.219 1 98.62 301 CYS A N 1
ATOM 2329 C CA . CYS A 1 301 ? 16.359 -19.297 -21.875 1 98.62 301 CYS A CA 1
ATOM 2330 C C . CYS A 1 301 ? 16.953 -19.203 -23.281 1 98.62 301 CYS A C 1
ATOM 2332 O O . CYS A 1 301 ? 16.25 -18.828 -24.219 1 98.62 301 CYS A O 1
ATOM 2334 N N . LYS A 1 302 ? 18.203 -19.547 -23.391 1 98.12 302 LYS A N 1
ATOM 2335 C CA . LYS A 1 302 ? 18.859 -19.547 -24.703 1 98.12 302 LYS A CA 1
ATOM 2336 C C . LYS A 1 302 ? 18.141 -20.469 -25.672 1 98.12 302 LYS A C 1
ATOM 2338 O O . LYS A 1 302 ? 17.922 -20.094 -26.844 1 98.12 302 LYS A O 1
ATOM 2343 N N . ALA A 1 303 ? 17.812 -21.609 -25.234 1 98.44 303 ALA A N 1
ATOM 2344 C CA . ALA A 1 303 ? 17.094 -22.578 -26.062 1 98.44 303 ALA A CA 1
ATOM 2345 C C . ALA A 1 303 ? 15.711 -22.047 -26.453 1 98.44 303 ALA A C 1
ATOM 2347 O O . ALA A 1 303 ? 15.297 -22.172 -27.594 1 98.44 303 ALA A O 1
ATOM 2348 N N . ALA A 1 304 ? 14.977 -21.484 -25.484 1 98.38 304 ALA A N 1
ATOM 2349 C CA . ALA A 1 304 ? 13.656 -20.922 -25.766 1 98.38 304 ALA A CA 1
ATOM 2350 C C . ALA A 1 304 ? 13.734 -19.844 -26.844 1 98.38 304 ALA A C 1
ATOM 2352 O O . ALA A 1 304 ? 12.898 -19.797 -27.734 1 98.38 304 ALA A O 1
ATOM 2353 N N . ASN A 1 305 ? 14.773 -19.031 -26.766 1 97.38 305 ASN A N 1
ATOM 2354 C CA . ASN A 1 305 ? 14.977 -17.953 -27.734 1 97.38 305 ASN A CA 1
ATOM 2355 C C . ASN A 1 305 ? 15.242 -18.5 -29.125 1 97.38 305 ASN A C 1
ATOM 2357 O O . ASN A 1 305 ? 14.969 -17.828 -30.125 1 97.38 305 ASN A O 1
ATOM 2361 N N . LYS A 1 306 ? 15.719 -19.656 -29.172 1 97.38 306 LYS A N 1
ATOM 2362 C CA . LYS A 1 306 ? 16.016 -20.297 -30.438 1 97.38 306 LYS A CA 1
ATOM 2363 C C . LYS A 1 306 ? 14.852 -21.156 -30.922 1 97.38 306 LYS A C 1
ATOM 2365 O O . LYS A 1 306 ? 14.992 -21.906 -31.891 1 97.38 306 LYS A O 1
ATOM 2370 N N . GLY A 1 307 ? 13.781 -21.156 -30.203 1 97.12 307 GLY A N 1
ATOM 2371 C CA . GLY A 1 307 ? 12.562 -21.797 -30.656 1 97.12 307 GLY A CA 1
ATOM 2372 C C . GLY A 1 307 ? 12.438 -23.234 -30.188 1 97.12 307 GLY A C 1
ATOM 2373 O O . GLY A 1 307 ? 11.625 -24 -30.719 1 97.12 307 GLY A O 1
ATOM 2374 N N . ASP A 1 308 ? 13.312 -23.625 -29.234 1 98.31 308 ASP A N 1
ATOM 2375 C CA . ASP A 1 308 ? 13.172 -24.953 -28.672 1 98.31 308 ASP A CA 1
ATOM 2376 C C . ASP A 1 308 ? 11.797 -25.156 -28.031 1 98.31 308 ASP A C 1
ATOM 2378 O O . ASP A 1 308 ? 11.391 -24.375 -27.172 1 98.31 308 ASP A O 1
ATOM 2382 N N . SER A 1 309 ? 11.141 -26.172 -28.391 1 97.94 309 SER A N 1
ATOM 2383 C CA . SER A 1 309 ? 9.75 -26.359 -28.016 1 97.94 309 SER A CA 1
ATOM 2384 C C . SER A 1 309 ? 9.609 -26.625 -26.516 1 97.94 309 SER A C 1
ATOM 2386 O O . SER A 1 309 ? 8.758 -26.031 -25.859 1 97.94 309 SER A O 1
ATOM 2388 N N . LEU A 1 310 ? 10.445 -27.5 -26.047 1 98.25 310 LEU A N 1
ATOM 2389 C CA . LEU A 1 310 ? 10.367 -27.844 -24.625 1 98.25 310 LEU A CA 1
ATOM 2390 C C . LEU A 1 310 ? 10.68 -26.641 -23.75 1 98.25 310 LEU A C 1
ATOM 2392 O O . LEU A 1 310 ? 9.93 -26.328 -22.828 1 98.25 310 LEU A O 1
ATOM 2396 N N . ALA A 1 311 ? 11.773 -25.938 -24.016 1 98.56 311 ALA A N 1
ATOM 2397 C CA . ALA A 1 311 ? 12.18 -24.75 -23.266 1 98.56 311 ALA A CA 1
ATOM 2398 C C . ALA A 1 311 ? 11.109 -23.656 -23.328 1 98.56 311 ALA A C 1
ATOM 2400 O O . ALA A 1 311 ? 10.758 -23.062 -22.312 1 98.56 311 ALA A O 1
ATOM 2401 N N . SER A 1 312 ? 10.547 -23.484 -24.484 1 98.56 312 SER A N 1
ATOM 2402 C CA . SER A 1 312 ? 9.508 -22.484 -24.672 1 98.56 312 SER A CA 1
ATOM 2403 C C . SER A 1 312 ? 8.258 -22.812 -23.859 1 98.56 312 SER A C 1
ATOM 2405 O O . SER A 1 312 ? 7.656 -21.938 -23.234 1 98.56 312 SER A O 1
ATOM 2407 N N . GLU A 1 313 ? 7.922 -24.062 -23.922 1 98.38 313 GLU A N 1
ATOM 2408 C CA . GLU A 1 313 ? 6.73 -24.5 -23.188 1 98.38 313 GLU A CA 1
ATOM 2409 C C . GLU A 1 313 ? 6.883 -24.281 -21.688 1 98.38 313 GLU A C 1
ATOM 2411 O O . GLU A 1 313 ? 5.949 -23.828 -21.031 1 98.38 313 GLU A O 1
ATOM 2416 N N . VAL A 1 314 ? 8.039 -24.594 -21.188 1 98.62 314 VAL A N 1
ATOM 2417 C CA . VAL A 1 314 ? 8.273 -24.453 -19.766 1 98.62 314 VAL A CA 1
ATOM 2418 C C . VAL A 1 314 ? 8.273 -22.969 -19.391 1 98.62 314 VAL A C 1
ATOM 2420 O O . VAL A 1 314 ? 7.68 -22.578 -18.375 1 98.62 314 VAL A O 1
ATOM 2423 N N . ILE A 1 315 ? 8.891 -22.141 -20.172 1 98.81 315 ILE A N 1
ATOM 2424 C CA . ILE A 1 315 ? 8.922 -20.703 -19.922 1 98.81 315 ILE A CA 1
ATOM 2425 C C . ILE A 1 315 ? 7.512 -20.125 -20 1 98.81 315 ILE A C 1
ATOM 2427 O O . ILE A 1 315 ? 7.125 -19.297 -19.172 1 98.81 315 ILE A O 1
ATOM 2431 N N . GLU A 1 316 ? 6.762 -20.562 -20.953 1 98.75 316 GLU A N 1
ATOM 2432 C CA . GLU A 1 316 ? 5.371 -20.125 -21.078 1 98.75 316 GLU A CA 1
ATOM 2433 C C . GLU A 1 316 ? 4.551 -20.547 -19.859 1 98.75 316 GLU A C 1
ATOM 2435 O O . GLU A 1 316 ? 3.727 -19.781 -19.359 1 98.75 316 GLU A O 1
ATOM 2440 N N . TYR A 1 317 ? 4.789 -21.828 -19.5 1 98.5 317 TYR A N 1
ATOM 2441 C CA . TYR A 1 317 ? 4.121 -22.359 -18.312 1 98.5 317 TYR A CA 1
ATOM 2442 C C . TYR A 1 317 ? 4.395 -21.484 -17.094 1 98.5 317 TYR A C 1
ATOM 2444 O O . TYR A 1 317 ? 3.469 -21.125 -16.359 1 98.5 317 TYR A O 1
ATOM 2452 N N . VAL A 1 318 ? 5.633 -21.094 -16.859 1 98.75 318 VAL A N 1
ATOM 2453 C CA . VAL A 1 318 ? 6.023 -20.203 -15.758 1 98.75 318 VAL A CA 1
ATOM 2454 C C . VAL A 1 318 ? 5.387 -18.828 -15.945 1 98.75 318 VAL A C 1
ATOM 2456 O O . VAL A 1 318 ? 4.84 -18.266 -15 1 98.75 318 VAL A O 1
ATOM 2459 N N . GLY A 1 319 ? 5.41 -18.312 -17.156 1 98.81 319 GLY A N 1
ATOM 2460 C CA . GLY A 1 319 ? 4.828 -17.031 -17.484 1 98.81 319 GLY A CA 1
ATOM 2461 C C . GLY A 1 319 ? 3.348 -16.938 -17.156 1 98.81 319 GLY A C 1
ATOM 2462 O O . GLY A 1 319 ? 2.877 -15.922 -16.641 1 98.81 319 GLY A O 1
ATOM 2463 N N . ARG A 1 320 ? 2.631 -17.984 -17.422 1 98.44 320 ARG A N 1
ATOM 2464 C CA . ARG A 1 320 ? 1.197 -18.016 -17.141 1 98.44 320 ARG A CA 1
ATOM 2465 C C . ARG A 1 320 ? 0.923 -17.922 -15.648 1 98.44 320 ARG A C 1
ATOM 2467 O O . ARG A 1 320 ? 0.028 -17.188 -15.219 1 98.44 320 ARG A O 1
ATOM 2474 N N . HIS A 1 321 ? 1.702 -18.641 -14.906 1 98.38 321 HIS A N 1
ATOM 2475 C CA . HIS A 1 321 ? 1.501 -18.609 -13.469 1 98.38 321 HIS A CA 1
ATOM 2476 C C . HIS A 1 321 ? 1.936 -17.266 -12.883 1 98.38 321 HIS A C 1
ATOM 2478 O O . HIS A 1 321 ? 1.285 -16.734 -11.977 1 98.38 321 HIS A O 1
ATOM 2484 N N . LEU A 1 322 ? 3.029 -16.703 -13.367 1 98.69 322 LEU A N 1
ATOM 2485 C CA . LEU A 1 322 ? 3.416 -15.352 -12.992 1 98.69 322 LEU A CA 1
ATOM 2486 C C . LEU A 1 322 ? 2.316 -14.352 -13.336 1 98.69 322 LEU A C 1
ATOM 2488 O O . LEU A 1 322 ? 1.933 -13.531 -12.508 1 98.69 322 LEU A O 1
ATOM 2492 N N . GLY A 1 323 ? 1.816 -14.5 -14.555 1 98.69 323 GLY A N 1
ATOM 2493 C CA . GLY A 1 323 ? 0.78 -13.594 -15.031 1 98.69 323 GLY A CA 1
ATOM 2494 C C . GLY A 1 323 ? -0.47 -13.617 -14.172 1 98.69 323 GLY A C 1
ATOM 2495 O O . GLY A 1 323 ? -1.042 -12.57 -13.875 1 98.69 323 GLY A O 1
ATOM 2496 N N . LYS A 1 324 ? -0.883 -14.797 -13.766 1 97.56 324 LYS A N 1
ATOM 2497 C CA . LYS A 1 324 ? -2.043 -14.953 -12.898 1 97.56 324 LYS A CA 1
ATOM 2498 C C . LYS A 1 324 ? -1.846 -14.203 -11.586 1 97.56 324 LYS A C 1
ATOM 2500 O O . LYS A 1 324 ? -2.742 -13.484 -11.133 1 97.56 324 LYS A O 1
ATOM 2505 N N . THR A 1 325 ? -0.708 -14.367 -10.992 1 98.44 325 THR A N 1
ATOM 2506 C CA . THR A 1 325 ? -0.422 -13.75 -9.703 1 98.44 325 THR A CA 1
ATOM 2507 C C . THR A 1 325 ? -0.262 -12.234 -9.859 1 98.44 325 THR A C 1
ATOM 2509 O O . THR A 1 325 ? -0.711 -11.469 -9.008 1 98.44 325 THR A O 1
ATOM 2512 N N . ILE A 1 326 ? 0.347 -11.805 -10.938 1 98.75 326 ILE A N 1
ATOM 2513 C CA . ILE A 1 326 ? 0.534 -10.383 -11.211 1 98.75 326 ILE A CA 1
ATOM 2514 C C . ILE A 1 326 ? -0.822 -9.719 -11.445 1 98.75 326 ILE A C 1
ATOM 2516 O O . ILE A 1 326 ? -1.052 -8.594 -11 1 98.75 326 ILE A O 1
ATOM 2520 N N . ALA A 1 327 ? -1.734 -10.438 -12.117 1 98.56 327 ALA A N 1
ATOM 2521 C CA . ALA A 1 327 ? -3.082 -9.914 -12.328 1 98.56 327 ALA A CA 1
ATOM 2522 C C . ALA A 1 327 ? -3.773 -9.633 -11 1 98.56 327 ALA A C 1
ATOM 2524 O O . ALA A 1 327 ? -4.469 -8.625 -10.852 1 98.56 327 ALA A O 1
ATOM 2525 N N . ILE A 1 328 ? -3.596 -10.508 -10.062 1 98.44 328 ILE A N 1
ATOM 2526 C CA . ILE A 1 328 ? -4.148 -10.305 -8.727 1 98.44 328 ILE A CA 1
ATOM 2527 C C . ILE A 1 328 ? -3.562 -9.039 -8.109 1 98.44 328 ILE A C 1
ATOM 2529 O O . ILE A 1 328 ? -4.297 -8.195 -7.594 1 98.44 328 ILE A O 1
ATOM 2533 N N . ALA A 1 329 ? -2.234 -8.906 -8.188 1 98.38 329 ALA A N 1
ATOM 2534 C CA . ALA A 1 329 ? -1.562 -7.73 -7.637 1 98.38 329 ALA A CA 1
ATOM 2535 C C . ALA A 1 329 ? -2.053 -6.453 -8.305 1 98.38 329 ALA A C 1
ATOM 2537 O O . ALA A 1 329 ? -2.219 -5.422 -7.648 1 98.38 329 ALA A O 1
ATOM 2538 N N . ILE A 1 330 ? -2.303 -6.492 -9.617 1 98.12 330 ILE A N 1
ATOM 2539 C CA . ILE A 1 330 ? -2.812 -5.348 -10.359 1 98.12 330 ILE A CA 1
ATOM 2540 C C . ILE A 1 330 ? -4.176 -4.938 -9.812 1 98.12 330 ILE A C 1
ATOM 2542 O O . ILE A 1 330 ? -4.422 -3.758 -9.555 1 98.12 330 ILE A O 1
ATOM 2546 N N . ASN A 1 331 ? -5.031 -5.867 -9.539 1 97.25 331 ASN A N 1
ATOM 2547 C CA . ASN A 1 331 ? -6.367 -5.578 -9.031 1 97.25 331 ASN A CA 1
ATOM 2548 C C . ASN A 1 331 ? -6.32 -4.992 -7.621 1 97.25 331 ASN A C 1
ATOM 2550 O O . ASN A 1 331 ? -7.188 -4.203 -7.246 1 97.25 331 ASN A O 1
ATOM 2554 N N . LEU A 1 332 ? -5.281 -5.312 -6.898 1 97.44 332 LEU A N 1
ATOM 2555 C CA . LEU A 1 332 ? -5.188 -4.867 -5.512 1 97.44 332 LEU A CA 1
ATOM 2556 C C . LEU A 1 332 ? -4.461 -3.531 -5.418 1 97.44 332 LEU A C 1
ATOM 2558 O O . LEU A 1 332 ? -4.832 -2.672 -4.617 1 97.44 332 LEU A O 1
ATOM 2562 N N . PHE A 1 333 ? -3.461 -3.295 -6.348 1 97.38 333 PHE A N 1
ATOM 2563 C CA . PHE A 1 333 ? -2.568 -2.158 -6.152 1 97.38 333 PHE A CA 1
ATOM 2564 C C . PHE A 1 333 ? -2.77 -1.118 -7.246 1 97.38 333 PHE A C 1
ATOM 2566 O O . PHE A 1 333 ? -2.355 0.034 -7.102 1 97.38 333 PHE A O 1
ATOM 2573 N N . ASN A 1 334 ? -3.273 -1.524 -8.406 1 96.56 334 ASN A N 1
ATOM 2574 C CA . ASN A 1 334 ? -3.49 -0.638 -9.547 1 96.56 334 ASN A CA 1
ATOM 2575 C C . ASN A 1 334 ? -2.227 0.138 -9.898 1 96.56 334 ASN A C 1
ATOM 2577 O O . ASN A 1 334 ? -2.246 1.368 -9.969 1 96.56 334 ASN A O 1
ATOM 2581 N N . PRO A 1 335 ? -1.119 -0.592 -10.18 1 97.94 335 PRO A N 1
ATOM 2582 C CA . PRO A 1 335 ? 0.162 0.062 -10.461 1 97.94 335 PRO A CA 1
ATOM 2583 C C . PRO A 1 335 ? 0.199 0.724 -11.836 1 97.94 335 PRO A C 1
ATOM 2585 O O . PRO A 1 335 ? -0.683 0.485 -12.664 1 97.94 335 PRO A O 1
ATOM 2588 N N . GLN A 1 336 ? 1.169 1.597 -12.031 1 97.88 336 GLN A N 1
ATOM 2589 C CA . GLN A 1 336 ? 1.378 2.248 -13.32 1 97.88 336 GLN A CA 1
ATOM 2590 C C . GLN A 1 336 ? 2.305 1.424 -14.211 1 97.88 336 GLN A C 1
ATOM 2592 O O . GLN A 1 336 ? 2.34 1.618 -15.43 1 97.88 336 GLN A O 1
ATOM 2597 N N . LYS A 1 337 ? 3.014 0.48 -13.617 1 98.5 337 LYS A N 1
ATOM 2598 C CA . LYS A 1 337 ? 3.99 -0.307 -14.367 1 98.5 337 LYS A CA 1
ATOM 2599 C C . LYS A 1 337 ? 4.344 -1.594 -13.625 1 98.5 337 LYS A C 1
ATOM 2601 O O . LYS A 1 337 ? 4.395 -1.611 -12.391 1 98.5 337 LYS A O 1
ATOM 2606 N N . ILE A 1 338 ? 4.578 -2.643 -14.359 1 98.88 338 ILE A N 1
ATOM 2607 C CA . ILE A 1 338 ? 5.086 -3.908 -13.844 1 98.88 338 ILE A CA 1
ATOM 2608 C C . ILE A 1 338 ? 6.488 -4.164 -14.391 1 98.88 338 ILE A C 1
ATOM 2610 O O . ILE A 1 338 ? 6.711 -4.082 -15.602 1 98.88 338 ILE A O 1
ATOM 2614 N N . VAL A 1 339 ? 7.441 -4.434 -13.492 1 98.88 339 VAL A N 1
ATOM 2615 C CA . VAL A 1 339 ? 8.812 -4.719 -13.883 1 98.88 339 VAL A CA 1
ATOM 2616 C C . VAL A 1 339 ? 9.172 -6.152 -13.516 1 98.88 339 VAL A C 1
ATOM 2618 O O . VAL A 1 339 ? 9.016 -6.562 -12.359 1 98.88 339 VAL A O 1
ATOM 2621 N N . ILE A 1 340 ? 9.641 -6.957 -14.477 1 98.88 340 ILE A N 1
ATOM 2622 C CA . ILE A 1 340 ? 10.055 -8.336 -14.234 1 98.88 340 ILE A CA 1
ATOM 2623 C C . ILE A 1 340 ? 11.586 -8.414 -14.203 1 98.88 340 ILE A C 1
ATOM 2625 O O . ILE A 1 340 ? 12.25 -7.93 -15.117 1 98.88 340 ILE A O 1
ATOM 2629 N N . ALA A 1 341 ? 12.07 -8.961 -13.117 1 98.69 341 ALA A N 1
ATOM 2630 C CA . ALA A 1 341 ? 13.516 -9.102 -12.953 1 98.69 341 ALA A CA 1
ATOM 2631 C C . ALA A 1 341 ? 13.914 -10.57 -12.773 1 98.69 341 ALA A C 1
ATOM 2633 O O . ALA A 1 341 ? 13.094 -11.391 -12.359 1 98.69 341 ALA A O 1
ATOM 2634 N N . GLY A 1 342 ? 15.195 -10.883 -13.055 1 97.94 342 GLY A N 1
ATOM 2635 C CA . GLY A 1 342 ? 15.75 -12.227 -12.938 1 97.94 342 GLY A CA 1
ATOM 2636 C C . GLY A 1 342 ? 16.281 -12.766 -14.25 1 97.94 342 GLY A C 1
ATOM 2637 O O . GLY A 1 342 ? 16 -12.211 -15.312 1 97.94 342 GLY A O 1
ATOM 2638 N N . GLU A 1 343 ? 16.938 -13.906 -14.203 1 97.62 343 GLU A N 1
ATOM 2639 C CA . GLU A 1 343 ? 17.562 -14.5 -15.383 1 97.62 343 GLU A CA 1
ATOM 2640 C C . GLU A 1 343 ? 16.516 -14.93 -16.406 1 97.62 343 GLU A C 1
ATOM 2642 O O . GLU A 1 343 ? 16.766 -14.898 -17.609 1 97.62 343 GLU A O 1
ATOM 2647 N N . ILE A 1 344 ? 15.375 -15.18 -15.914 1 98.5 344 ILE A N 1
ATOM 2648 C CA . ILE A 1 344 ? 14.305 -15.703 -16.766 1 98.5 344 ILE A CA 1
ATOM 2649 C C . ILE A 1 344 ? 13.93 -14.656 -17.812 1 98.5 344 ILE A C 1
ATOM 2651 O O . ILE A 1 344 ? 13.359 -15 -18.859 1 98.5 344 ILE A O 1
ATOM 2655 N N . THR A 1 345 ? 14.203 -13.391 -17.562 1 98.31 345 THR A N 1
ATOM 2656 C CA . THR A 1 345 ? 13.82 -12.32 -18.484 1 98.31 345 THR A CA 1
ATOM 2657 C C . THR A 1 345 ? 14.656 -12.359 -19.75 1 98.31 345 THR A C 1
ATOM 2659 O O . THR A 1 345 ? 14.344 -11.68 -20.734 1 98.31 345 THR A O 1
ATOM 2662 N N . GLU A 1 346 ? 15.742 -13.148 -19.75 1 97.88 346 GLU A N 1
ATOM 2663 C CA . GLU A 1 346 ? 16.484 -13.359 -20.984 1 97.88 346 GLU A CA 1
ATOM 2664 C C . GLU A 1 346 ? 15.602 -13.969 -22.062 1 97.88 346 GLU A C 1
ATOM 2666 O O . GLU A 1 346 ? 15.867 -13.805 -23.266 1 97.88 346 GLU A O 1
ATOM 2671 N N . ALA A 1 347 ? 14.555 -14.656 -21.688 1 98.38 347 ALA A N 1
ATOM 2672 C CA . ALA A 1 347 ? 13.586 -15.211 -22.625 1 98.38 347 ALA A CA 1
ATOM 2673 C C . ALA A 1 347 ? 12.305 -14.367 -22.641 1 98.38 347 ALA A C 1
ATOM 2675 O O . ALA A 1 347 ? 11.203 -14.914 -22.688 1 98.38 347 ALA A O 1
ATOM 2676 N N . ASP A 1 348 ? 12.43 -13.062 -22.641 1 97.62 348 ASP A N 1
ATOM 2677 C CA . ASP A 1 348 ? 11.305 -12.141 -22.531 1 97.62 348 ASP A CA 1
ATOM 2678 C C . ASP A 1 348 ? 10.328 -12.297 -23.688 1 97.62 348 ASP A C 1
ATOM 2680 O O . ASP A 1 348 ? 9.133 -12.07 -23.547 1 97.62 348 ASP A O 1
ATOM 2684 N N . LYS A 1 349 ? 10.758 -12.742 -24.844 1 97.88 349 LYS A N 1
ATOM 2685 C CA . LYS A 1 349 ? 9.898 -12.875 -26.016 1 97.88 349 LYS A CA 1
ATOM 2686 C C . LYS A 1 349 ? 8.844 -13.953 -25.812 1 97.88 349 LYS A C 1
ATOM 2688 O O . LYS A 1 349 ? 7.773 -13.914 -26.422 1 97.88 349 LYS A O 1
ATOM 2693 N N . VAL A 1 350 ? 9.188 -14.93 -24.984 1 98.38 350 VAL A N 1
ATOM 2694 C CA . VAL A 1 350 ? 8.25 -16 -24.672 1 98.38 350 VAL A CA 1
ATOM 2695 C C . VAL A 1 350 ? 7.527 -15.68 -23.359 1 98.38 350 VAL A C 1
ATOM 2697 O O . VAL A 1 350 ? 6.312 -15.844 -23.25 1 98.38 350 VAL A O 1
ATOM 2700 N N . LEU A 1 351 ? 8.266 -15.156 -22.406 1 98.75 351 LEU A N 1
ATOM 2701 C CA . LEU A 1 351 ? 7.801 -14.945 -21.047 1 98.75 351 LEU A CA 1
ATOM 2702 C C . LEU A 1 351 ? 6.746 -13.852 -20.984 1 98.75 351 LEU A C 1
ATOM 2704 O O . LEU A 1 351 ? 5.66 -14.047 -20.438 1 98.75 351 LEU A O 1
ATOM 2708 N N . LEU A 1 352 ? 7.004 -12.664 -21.562 1 98.62 352 LEU A N 1
ATOM 2709 C CA . LEU A 1 352 ? 6.18 -11.477 -21.375 1 98.62 352 LEU A CA 1
ATOM 2710 C C . LEU A 1 352 ? 4.816 -11.641 -22.031 1 98.62 352 LEU A C 1
ATOM 2712 O O . LEU A 1 352 ? 3.789 -11.32 -21.422 1 98.62 352 LEU A O 1
ATOM 2716 N N . PRO A 1 353 ? 4.75 -12.211 -23.281 1 98.5 353 PRO A N 1
ATOM 2717 C CA . PRO A 1 353 ? 3.422 -12.438 -23.844 1 98.5 353 PRO A CA 1
ATOM 2718 C C . PRO A 1 353 ? 2.564 -13.367 -22.984 1 98.5 353 PRO A C 1
ATOM 2720 O O . PRO A 1 353 ? 1.353 -13.172 -22.875 1 98.5 353 PRO A O 1
ATOM 2723 N N . ALA A 1 354 ? 3.189 -14.391 -22.406 1 98.62 354 ALA A N 1
ATOM 2724 C CA . ALA A 1 354 ? 2.451 -15.297 -21.531 1 98.62 354 ALA A CA 1
ATOM 2725 C C . ALA A 1 354 ? 1.901 -14.562 -20.312 1 98.62 354 ALA A C 1
ATOM 2727 O O . ALA A 1 354 ? 0.75 -14.766 -19.922 1 98.62 354 ALA A O 1
ATOM 2728 N N . ILE A 1 355 ? 2.686 -13.695 -19.688 1 98.75 355 ILE A N 1
ATOM 2729 C CA . ILE A 1 355 ? 2.268 -12.891 -18.562 1 98.75 355 ILE A CA 1
ATOM 2730 C C . ILE A 1 355 ? 1.129 -11.961 -18.969 1 98.75 355 ILE A C 1
ATOM 2732 O O . ILE A 1 355 ? 0.091 -11.906 -18.312 1 98.75 355 ILE A O 1
ATOM 2736 N N . GLU A 1 356 ? 1.269 -11.281 -20.078 1 98.5 356 GLU A N 1
ATOM 2737 C CA . GLU A 1 356 ? 0.313 -10.289 -20.547 1 98.5 356 GLU A CA 1
ATOM 2738 C C . GLU A 1 356 ? -1.026 -10.93 -20.891 1 98.5 356 GLU A C 1
ATOM 2740 O O . GLU A 1 356 ? -2.082 -10.328 -20.688 1 98.5 356 GLU A O 1
ATOM 2745 N N . SER A 1 357 ? -0.96 -12.102 -21.453 1 97.81 357 SER A N 1
ATOM 2746 C CA . SER A 1 357 ? -2.193 -12.812 -21.766 1 97.81 357 SER A CA 1
ATOM 2747 C C . SER A 1 357 ? -3.043 -13.031 -20.516 1 97.81 357 SER A C 1
ATOM 2749 O O . SER A 1 357 ? -4.262 -12.844 -20.547 1 97.81 357 SER A O 1
ATOM 2751 N N . CYS A 1 358 ? -2.416 -13.414 -19.438 1 97.38 358 CYS A N 1
ATOM 2752 C CA . CYS A 1 358 ? -3.125 -13.617 -18.188 1 97.38 358 CYS A CA 1
ATOM 2753 C C . CYS A 1 358 ? -3.656 -12.297 -17.641 1 97.38 358 CYS A C 1
ATOM 2755 O O . CYS A 1 358 ? -4.797 -12.219 -17.172 1 97.38 358 CYS A O 1
ATOM 2757 N N . ILE A 1 359 ? -2.834 -11.242 -17.719 1 98 359 ILE A N 1
ATOM 2758 C CA . ILE A 1 359 ? -3.246 -9.922 -17.25 1 98 359 ILE A CA 1
ATOM 2759 C C . ILE A 1 359 ? -4.473 -9.461 -18.047 1 98 359 ILE A C 1
ATOM 2761 O O . ILE A 1 359 ? -5.445 -8.969 -17.453 1 98 359 ILE A O 1
ATOM 2765 N N . ASN A 1 360 ? -4.508 -9.68 -19.297 1 96.25 360 ASN A N 1
ATOM 2766 C CA . ASN A 1 360 ? -5.566 -9.227 -20.188 1 96.25 360 ASN A CA 1
ATOM 2767 C C . ASN A 1 360 ? -6.895 -9.922 -19.891 1 96.25 360 ASN A C 1
ATOM 2769 O O . ASN A 1 360 ? -7.961 -9.383 -20.172 1 96.25 360 ASN A O 1
ATOM 2773 N N . THR A 1 361 ? -6.828 -11.078 -19.234 1 94.62 361 THR A N 1
ATOM 2774 C CA . THR A 1 361 ? -8.055 -11.844 -19.031 1 94.62 361 THR A CA 1
ATOM 2775 C C . THR A 1 361 ? -8.453 -11.836 -17.562 1 94.62 361 THR A C 1
ATOM 2777 O O . THR A 1 361 ? -9.586 -12.195 -17.219 1 94.62 361 THR A O 1
ATOM 2780 N N . GLN A 1 362 ? -7.523 -11.414 -16.719 1 96 362 GLN A N 1
ATOM 2781 C CA . GLN A 1 362 ? -7.824 -11.633 -15.312 1 96 362 GLN A CA 1
ATOM 2782 C C . GLN A 1 362 ? -7.77 -10.32 -14.531 1 96 362 GLN A C 1
ATOM 2784 O O . GLN A 1 362 ? -8.289 -10.234 -13.414 1 96 362 GLN A O 1
ATOM 2789 N N . ALA A 1 363 ? -7.094 -9.289 -15.016 1 96.69 363 ALA A N 1
ATOM 2790 C CA . ALA A 1 363 ? -7.102 -7.973 -14.383 1 96.69 363 ALA A CA 1
ATOM 2791 C C . ALA A 1 363 ? -8.273 -7.133 -14.883 1 96.69 363 ALA A C 1
ATOM 2793 O O . ALA A 1 363 ? -8.75 -7.332 -16 1 96.69 363 ALA A O 1
ATOM 2794 N N . LEU A 1 364 ? -8.781 -6.223 -14.039 1 94.75 364 LEU A N 1
ATOM 2795 C CA . LEU A 1 364 ? -9.82 -5.285 -14.469 1 94.75 364 LEU A CA 1
ATOM 2796 C C . LEU A 1 364 ? -9.359 -4.496 -15.688 1 94.75 364 LEU A C 1
ATOM 2798 O O . LEU A 1 364 ? -8.211 -4.051 -15.758 1 94.75 364 LEU A O 1
ATOM 2802 N N . LYS A 1 365 ? -10.242 -4.348 -16.594 1 92.5 365 LYS A N 1
ATOM 2803 C CA . LYS A 1 365 ? -9.906 -3.672 -17.844 1 92.5 365 LYS A CA 1
ATOM 2804 C C . LYS A 1 365 ? -9.336 -2.281 -17.594 1 92.5 365 LYS A C 1
ATOM 2806 O O . LYS A 1 365 ? -8.312 -1.906 -18.172 1 92.5 365 LYS A O 1
ATOM 2811 N N . ALA A 1 366 ? -9.906 -1.512 -16.703 1 88.94 366 ALA A N 1
ATOM 2812 C CA . ALA A 1 366 ? -9.484 -0.145 -16.422 1 88.94 366 ALA A CA 1
ATOM 2813 C C . ALA A 1 366 ? -8.086 -0.123 -15.805 1 88.94 366 ALA A C 1
ATOM 2815 O O . ALA A 1 366 ? -7.379 0.882 -15.891 1 88.94 366 ALA A O 1
ATOM 2816 N N . PHE A 1 367 ? -7.691 -1.241 -15.156 1 93.69 367 PHE A N 1
ATOM 2817 C CA . PHE A 1 367 ? -6.41 -1.291 -14.461 1 93.69 367 PHE A CA 1
ATOM 2818 C C . PHE A 1 367 ? -5.301 -1.735 -15.406 1 93.69 367 PHE A C 1
ATOM 2820 O O . PHE A 1 367 ? -4.121 -1.53 -15.125 1 93.69 367 PHE A O 1
ATOM 2827 N N . ARG A 1 368 ? -5.676 -2.379 -16.438 1 94.75 368 ARG A N 1
ATOM 2828 C CA . ARG A 1 368 ? -4.66 -2.955 -17.312 1 94.75 368 ARG A CA 1
ATOM 2829 C C . ARG A 1 368 ? -4.484 -2.121 -18.578 1 94.75 368 ARG A C 1
ATOM 2831 O O . ARG A 1 368 ? -3.561 -2.355 -19.359 1 94.75 368 ARG A O 1
ATOM 2838 N N . THR A 1 369 ? -5.387 -1.174 -18.781 1 92 369 THR A N 1
ATOM 2839 C CA . THR A 1 369 ? -5.242 -0.291 -19.922 1 92 369 THR A CA 1
ATOM 2840 C C . THR A 1 369 ? -3.992 0.576 -19.781 1 92 369 THR A C 1
ATOM 2842 O O . THR A 1 369 ? -3.807 1.249 -18.766 1 92 369 THR A O 1
ATOM 2845 N N . ASN A 1 370 ? -3.094 0.542 -20.766 1 92.25 370 ASN A N 1
ATOM 2846 C CA . ASN A 1 370 ? -1.839 1.284 -20.812 1 92.25 370 ASN A CA 1
ATOM 2847 C C . ASN A 1 370 ? -0.93 0.909 -19.641 1 92.25 370 ASN A C 1
ATOM 2849 O O . ASN A 1 370 ? -0.292 1.776 -19.047 1 92.25 370 ASN A O 1
ATOM 2853 N N . LEU A 1 371 ? -1.004 -0.327 -19.219 1 97.31 371 LEU A N 1
ATOM 2854 C CA . LEU A 1 371 ? -0.121 -0.82 -18.156 1 97.31 371 LEU A CA 1
ATOM 2855 C C . LEU A 1 371 ? 1.07 -1.563 -18.75 1 97.31 371 LEU A C 1
ATOM 2857 O O . LEU A 1 371 ? 0.949 -2.727 -19.141 1 97.31 371 LEU A O 1
ATOM 2861 N N . PRO A 1 372 ? 2.213 -0.929 -18.844 1 98.25 372 PRO A N 1
ATOM 2862 C CA . PRO A 1 372 ? 3.387 -1.612 -19.391 1 98.25 372 PRO A CA 1
ATOM 2863 C C . PRO A 1 372 ? 3.908 -2.717 -18.469 1 98.25 372 PRO A C 1
ATOM 2865 O O . PRO A 1 372 ? 3.967 -2.539 -17.25 1 98.25 372 PRO A O 1
ATOM 2868 N N . VAL A 1 373 ? 4.176 -3.855 -19.031 1 98.69 373 VAL A N 1
ATOM 2869 C CA . VAL A 1 373 ? 4.949 -4.93 -18.422 1 98.69 373 VAL A CA 1
ATOM 2870 C C . VAL A 1 373 ? 6.328 -5.016 -19.078 1 98.69 373 VAL A C 1
ATOM 2872 O O . VAL A 1 373 ? 6.441 -5.367 -20.266 1 98.69 373 VAL A O 1
ATOM 2875 N N . VAL A 1 374 ? 7.375 -4.68 -18.281 1 98.69 374 VAL A N 1
ATOM 2876 C CA . VAL A 1 374 ? 8.68 -4.508 -18.906 1 98.69 374 VAL A CA 1
ATOM 2877 C C . VAL A 1 374 ? 9.734 -5.297 -18.125 1 98.69 374 VAL A C 1
ATOM 2879 O O . VAL A 1 374 ? 9.492 -5.707 -16.984 1 98.69 374 VAL A O 1
ATOM 2882 N N . ARG A 1 375 ? 10.875 -5.527 -18.75 1 98.31 375 ARG A N 1
ATOM 2883 C CA . ARG A 1 375 ? 12.023 -6.125 -18.078 1 98.31 375 ARG A CA 1
ATOM 2884 C C . ARG A 1 375 ? 12.742 -5.102 -17.203 1 98.31 375 ARG A C 1
ATOM 2886 O O . ARG A 1 375 ? 12.797 -3.918 -17.547 1 98.31 375 ARG A O 1
ATOM 2893 N N . SER A 1 376 ? 13.25 -5.602 -16.125 1 98.31 376 SER A N 1
ATOM 2894 C CA . SER A 1 376 ? 14.156 -4.789 -15.328 1 98.31 376 SER A CA 1
ATOM 2895 C C . SER A 1 376 ? 15.328 -4.285 -16.156 1 98.31 376 SER A C 1
ATOM 2897 O O . SER A 1 376 ? 15.859 -5.016 -17 1 98.31 376 SER A O 1
ATOM 2899 N N . GLU A 1 377 ? 15.75 -3.055 -15.922 1 97.88 377 GLU A N 1
ATOM 2900 C CA . GLU A 1 377 ? 16.875 -2.471 -16.641 1 97.88 377 GLU A CA 1
ATOM 2901 C C . GLU A 1 377 ? 18.172 -2.604 -15.828 1 97.88 377 GLU A C 1
ATOM 2903 O O . GLU A 1 377 ? 19.266 -2.35 -16.344 1 97.88 377 GLU A O 1
ATOM 2908 N N . LEU A 1 378 ? 18.031 -3.008 -14.625 1 97.25 378 LEU A N 1
ATOM 2909 C CA . LEU A 1 378 ? 19.188 -3.084 -13.734 1 97.25 378 LEU A CA 1
ATOM 2910 C C . LEU A 1 378 ? 19.562 -4.535 -13.453 1 97.25 378 LEU A C 1
ATOM 2912 O O . LEU A 1 378 ? 18.703 -5.418 -13.477 1 97.25 378 LEU A O 1
ATOM 2916 N N . ASP A 1 379 ? 20.859 -4.723 -13.18 1 95.25 379 ASP A N 1
ATOM 2917 C CA . ASP A 1 379 ? 21.312 -6.051 -12.789 1 95.25 379 ASP A CA 1
ATOM 2918 C C . ASP A 1 379 ? 20.828 -6.406 -11.383 1 95.25 379 ASP A C 1
ATOM 2920 O O . ASP A 1 379 ? 21.281 -5.824 -10.398 1 95.25 379 ASP A O 1
ATOM 2924 N N . HIS A 1 380 ? 19.984 -7.453 -11.297 1 91.88 380 HIS A N 1
ATOM 2925 C CA . HIS A 1 380 ? 19.328 -7.812 -10.039 1 91.88 380 HIS A CA 1
ATOM 2926 C C . HIS A 1 380 ? 20.328 -8.469 -9.078 1 91.88 380 HIS A C 1
ATOM 2928 O O . HIS A 1 380 ? 19.984 -8.727 -7.922 1 91.88 380 HIS A O 1
ATOM 2934 N N . ARG A 1 381 ? 21.562 -8.719 -9.547 1 90.12 381 ARG A N 1
ATOM 2935 C CA . ARG A 1 381 ? 22.594 -9.328 -8.711 1 90.12 381 ARG A CA 1
ATOM 2936 C C . ARG A 1 381 ? 23.625 -8.289 -8.266 1 90.12 381 ARG A C 1
ATOM 2938 O O . ARG A 1 381 ? 24.578 -8.625 -7.562 1 90.12 381 ARG A O 1
ATOM 2945 N N . SER A 1 382 ? 23.438 -7.102 -8.641 1 93.94 382 SER A N 1
ATOM 2946 C CA . SER A 1 382 ? 24.359 -6.043 -8.273 1 93.94 382 SER A CA 1
ATOM 2947 C C . SER A 1 382 ? 23.984 -5.41 -6.938 1 93.94 382 SER A C 1
ATOM 2949 O O . SER A 1 382 ? 22.953 -5.762 -6.352 1 93.94 382 SER A O 1
ATOM 2951 N N . ALA A 1 383 ? 24.812 -4.508 -6.484 1 97.75 383 ALA A N 1
ATOM 2952 C CA . ALA A 1 383 ? 24.578 -3.818 -5.219 1 97.75 383 ALA A CA 1
ATOM 2953 C C . ALA A 1 383 ? 23.812 -2.516 -5.438 1 97.75 383 ALA A C 1
ATOM 2955 O O . ALA A 1 383 ? 23.75 -1.673 -4.539 1 97.75 383 ALA A O 1
ATOM 2956 N N . ILE A 1 384 ? 23.203 -2.344 -6.59 1 98.25 384 ILE A N 1
ATOM 2957 C CA . ILE A 1 384 ? 22.562 -1.089 -6.961 1 98.25 384 ILE A CA 1
ATOM 2958 C C . ILE A 1 384 ? 21.391 -0.814 -6.023 1 98.25 384 ILE A C 1
ATOM 2960 O O . ILE A 1 384 ? 21.078 0.342 -5.727 1 98.25 384 ILE A O 1
ATOM 2964 N N . GLY A 1 385 ? 20.672 -1.897 -5.59 1 98.38 385 GLY A N 1
ATOM 2965 C CA . GLY A 1 385 ? 19.625 -1.729 -4.594 1 98.38 385 GLY A CA 1
ATOM 2966 C C . GLY A 1 385 ? 20.125 -1.094 -3.309 1 98.38 385 GLY A C 1
ATOM 2967 O O . GLY A 1 385 ? 19.422 -0.296 -2.691 1 98.38 385 GLY A O 1
ATOM 2968 N N . ALA A 1 386 ? 21.312 -1.479 -2.916 1 98.62 386 ALA A N 1
ATOM 2969 C CA . ALA A 1 386 ? 21.922 -0.876 -1.733 1 98.62 386 ALA A CA 1
ATOM 2970 C C . ALA A 1 386 ? 22.172 0.613 -1.946 1 98.62 386 ALA A C 1
ATOM 2972 O O . ALA A 1 386 ? 21.891 1.431 -1.069 1 98.62 386 ALA A O 1
ATOM 2973 N N . PHE A 1 387 ? 22.688 0.953 -3.094 1 98.56 387 PHE A N 1
ATOM 2974 C CA . PHE A 1 387 ? 22.922 2.357 -3.396 1 98.56 387 PHE A CA 1
ATOM 2975 C C . PHE A 1 387 ? 21.625 3.15 -3.395 1 98.56 387 PHE A C 1
ATOM 2977 O O . PHE A 1 387 ? 21.609 4.32 -3.008 1 98.56 387 PHE A O 1
ATOM 2984 N N . ALA A 1 388 ? 20.547 2.514 -3.818 1 98.5 388 ALA A N 1
ATOM 2985 C CA . ALA A 1 388 ? 19.234 3.182 -3.838 1 98.5 388 ALA A CA 1
ATOM 2986 C C . ALA A 1 388 ? 18.844 3.65 -2.441 1 98.5 388 ALA A C 1
ATOM 2988 O O . ALA A 1 388 ? 18.188 4.684 -2.291 1 98.5 388 ALA A O 1
ATOM 2989 N N . LEU A 1 389 ? 19.234 2.932 -1.437 1 98.12 389 LEU A N 1
ATOM 2990 C CA . LEU A 1 389 ? 18.953 3.334 -0.064 1 98.12 389 LEU A CA 1
ATOM 2991 C C . LEU A 1 389 ? 19.703 4.613 0.294 1 98.12 389 LEU A C 1
ATOM 2993 O O . LEU A 1 389 ? 19.156 5.477 0.995 1 98.12 389 LEU A O 1
ATOM 2997 N N . VAL A 1 390 ? 20.891 4.746 -0.185 1 97.88 390 VAL A N 1
ATOM 2998 C CA . VAL A 1 390 ? 21.688 5.949 0.028 1 97.88 390 VAL A CA 1
ATOM 2999 C C . VAL A 1 390 ? 21.047 7.129 -0.695 1 97.88 390 VAL A C 1
ATOM 3001 O O . VAL A 1 390 ? 20.891 8.211 -0.119 1 97.88 390 VAL A O 1
ATOM 3004 N N . LYS A 1 391 ? 20.719 6.84 -1.936 1 97.38 391 LYS A N 1
ATOM 3005 C CA . LYS A 1 391 ? 20.047 7.875 -2.727 1 97.38 391 LYS A CA 1
ATOM 3006 C C . LYS A 1 391 ? 18.781 8.359 -2.041 1 97.38 391 LYS A C 1
ATOM 3008 O O . LYS A 1 391 ? 18.531 9.57 -1.969 1 97.38 391 LYS A O 1
ATOM 3013 N N . ARG A 1 392 ? 18 7.477 -1.545 1 96.38 392 ARG A N 1
ATOM 3014 C CA . ARG A 1 392 ? 16.781 7.824 -0.824 1 96.38 392 ARG A CA 1
ATOM 3015 C C . ARG A 1 392 ? 17.094 8.719 0.372 1 96.38 392 ARG A C 1
ATOM 3017 O O . ARG A 1 392 ? 16.391 9.711 0.61 1 96.38 392 ARG A O 1
ATOM 3024 N N . ALA A 1 393 ? 18.109 8.359 1.119 1 95.81 393 ALA A N 1
ATOM 3025 C CA . ALA A 1 393 ? 18.484 9.109 2.316 1 95.81 393 ALA A CA 1
ATOM 3026 C C . ALA A 1 393 ? 18.938 10.531 1.959 1 95.81 393 ALA A C 1
ATOM 3028 O O . ALA A 1 393 ? 18.719 11.469 2.727 1 95.81 393 ALA A O 1
ATOM 3029 N N . MET A 1 394 ? 19.578 10.672 0.773 1 95.25 394 MET A N 1
ATOM 3030 C CA . MET A 1 394 ? 19.938 12 0.282 1 95.25 394 MET A CA 1
ATOM 3031 C C . MET A 1 394 ? 18.688 12.812 -0.068 1 95.25 394 MET A C 1
ATOM 3033 O O . MET A 1 394 ? 18.578 13.977 0.307 1 95.25 394 MET A O 1
ATOM 3037 N N . LEU A 1 395 ? 17.781 12.125 -0.646 1 94.31 395 LEU A N 1
ATOM 3038 C CA . LEU A 1 395 ? 16.625 12.812 -1.193 1 94.31 395 LEU A CA 1
ATOM 3039 C C . LEU A 1 395 ? 15.617 13.133 -0.095 1 94.31 395 LEU A C 1
ATOM 3041 O O . LEU A 1 395 ? 14.898 14.133 -0.179 1 94.31 395 LEU A O 1
ATOM 3045 N N . ASN A 1 396 ? 15.562 12.305 0.921 1 90.88 396 ASN A N 1
ATOM 3046 C CA . ASN A 1 396 ? 14.609 12.594 1.987 1 90.88 396 ASN A CA 1
ATOM 3047 C C . ASN A 1 396 ? 15.242 13.43 3.094 1 90.88 396 ASN A C 1
ATOM 3049 O O . ASN A 1 396 ? 14.57 13.805 4.055 1 90.88 396 ASN A O 1
ATOM 3053 N N . GLY A 1 397 ? 16.516 13.68 3.059 1 91.75 397 GLY A N 1
ATOM 3054 C CA . GLY A 1 397 ? 17.156 14.68 3.906 1 91.75 397 GLY A CA 1
ATOM 3055 C C . GLY A 1 397 ? 17.922 14.07 5.059 1 91.75 397 GLY A C 1
ATOM 3056 O O . GLY A 1 397 ? 18.703 14.758 5.727 1 91.75 397 GLY A O 1
ATOM 3057 N N . ILE A 1 398 ? 17.844 12.797 5.285 1 89.94 398 ILE A N 1
ATOM 3058 C CA . ILE A 1 398 ? 18.453 12.164 6.445 1 89.94 398 ILE A CA 1
ATOM 3059 C C . ILE A 1 398 ? 19.969 12.227 6.328 1 89.94 398 ILE A C 1
ATOM 3061 O O . ILE A 1 398 ? 20.656 12.703 7.242 1 89.94 398 ILE A O 1
ATOM 3065 N N . LEU A 1 399 ? 20.453 11.797 5.207 1 93.94 399 LEU A N 1
ATOM 3066 C CA . LEU A 1 399 ? 21.891 11.805 4.984 1 93.94 399 LEU A CA 1
ATOM 3067 C C . LEU A 1 399 ? 22.391 13.211 4.656 1 93.94 399 LEU A C 1
ATOM 3069 O O . LEU A 1 399 ? 23.469 13.609 5.086 1 93.94 399 LEU A O 1
ATOM 3073 N N . LEU A 1 400 ? 21.562 13.984 3.994 1 92.88 400 LEU A N 1
ATOM 3074 C CA . LEU A 1 400 ? 21.906 15.352 3.605 1 92.88 400 LEU A CA 1
ATOM 3075 C C . LEU A 1 400 ? 22.156 16.219 4.836 1 92.88 400 LEU A C 1
ATOM 3077 O O . LEU A 1 400 ? 23.125 16.984 4.871 1 92.88 400 LEU A O 1
ATOM 3081 N N . GLN A 1 401 ? 21.328 16.078 5.77 1 90.31 401 GLN A N 1
ATOM 3082 C CA . GLN A 1 401 ? 21.469 16.844 7 1 90.31 401 GLN A CA 1
ATOM 3083 C C . GLN A 1 401 ? 22.766 16.5 7.723 1 90.31 401 GLN A C 1
ATOM 3085 O O . GLN A 1 401 ? 23.453 17.391 8.234 1 90.31 401 GLN A O 1
ATOM 3090 N N . HIS A 1 402 ? 23.047 15.281 7.711 1 90.69 402 HIS A N 1
ATOM 3091 C CA . HIS A 1 402 ? 24.281 14.836 8.336 1 90.69 402 HIS A CA 1
ATOM 3092 C C . HIS A 1 402 ? 25.5 15.438 7.633 1 90.69 402 HIS A C 1
ATOM 3094 O O . HIS A 1 402 ? 26.469 15.828 8.289 1 90.69 402 HIS A O 1
ATOM 3100 N N . LEU A 1 403 ? 25.453 15.531 6.363 1 92.25 403 LEU A N 1
ATOM 3101 C CA . LEU A 1 403 ? 26.562 16.062 5.574 1 92.25 403 LEU A CA 1
ATOM 3102 C C . LEU A 1 403 ? 26.703 17.562 5.777 1 92.25 403 LEU A C 1
ATOM 3104 O O . LEU A 1 403 ? 27.812 18.109 5.727 1 92.25 403 LEU A O 1
ATOM 3108 N N . LEU A 1 404 ? 25.594 18.219 6.02 1 91.19 404 LEU A N 1
ATOM 3109 C CA . LEU A 1 404 ? 25.625 19.672 6.164 1 91.19 404 LEU A CA 1
ATOM 3110 C C . LEU A 1 404 ? 26.047 20.062 7.574 1 91.19 404 LEU A C 1
ATOM 3112 O O . LEU A 1 404 ? 26.531 21.172 7.789 1 91.19 404 LEU A O 1
ATOM 3116 N N . GLU A 1 405 ? 25.781 19.234 8.531 1 86 405 GLU A N 1
ATOM 3117 C CA . GLU A 1 405 ? 26.125 19.531 9.914 1 86 405 GLU A CA 1
ATOM 3118 C C . GLU A 1 405 ? 27.578 19.188 10.211 1 86 405 GLU A C 1
ATOM 3120 O O . GLU A 1 405 ? 28.141 19.641 11.203 1 86 405 GLU A O 1
ATOM 3125 N N . ASN A 1 406 ? 28.172 18.391 9.469 1 72.69 406 ASN A N 1
ATOM 3126 C CA . ASN A 1 406 ? 29.562 17.984 9.672 1 72.69 406 ASN A CA 1
ATOM 3127 C C . ASN A 1 406 ? 30.453 18.469 8.531 1 72.69 406 ASN A C 1
ATOM 3129 O O . ASN A 1 406 ? 30.047 18.469 7.367 1 72.69 406 ASN A O 1
ATOM 3133 N N . MET B 1 1 ? 0.486 17.984 -16.844 1 20.08 1 MET B N 1
ATOM 3134 C CA . MET B 1 1 ? 1.279 18.609 -15.789 1 20.08 1 MET B CA 1
ATOM 3135 C C . MET B 1 1 ? 0.807 18.156 -14.406 1 20.08 1 MET B C 1
ATOM 3137 O O . MET B 1 1 ? -0.148 18.719 -13.867 1 20.08 1 MET B O 1
ATOM 3141 N N . THR B 1 2 ? 0.732 16.844 -14.148 1 21.36 2 THR B N 1
ATOM 3142 C CA . THR B 1 2 ? 0.101 16.016 -13.125 1 21.36 2 THR B CA 1
ATOM 3143 C C . THR B 1 2 ? 0.657 16.359 -11.742 1 21.36 2 THR B C 1
ATOM 3145 O O . THR B 1 2 ? 1.87 16.484 -11.57 1 21.36 2 THR B O 1
ATOM 3148 N N . PRO B 1 3 ? -0.198 16.859 -10.852 1 27.42 3 PRO B N 1
ATOM 3149 C CA . PRO B 1 3 ? 0.231 17.422 -9.57 1 27.42 3 PRO B CA 1
ATOM 3150 C C . PRO B 1 3 ? 1.141 16.469 -8.789 1 27.42 3 PRO B C 1
ATOM 3152 O O . PRO B 1 3 ? 0.763 15.32 -8.523 1 27.42 3 PRO B O 1
ATOM 3155 N N . GLY B 1 4 ? 2.451 16.297 -9.148 1 27.08 4 GLY B N 1
ATOM 3156 C CA . GLY B 1 4 ? 3.625 15.711 -8.523 1 27.08 4 GLY B CA 1
ATOM 3157 C C . GLY B 1 4 ? 3.566 15.719 -7.012 1 27.08 4 GLY B C 1
ATOM 3158 O O . GLY B 1 4 ? 2.73 16.406 -6.418 1 27.08 4 GLY B O 1
ATOM 3159 N N . GLY B 1 5 ? 4.031 14.594 -6.363 1 33.16 5 GLY B N 1
ATOM 3160 C CA . GLY B 1 5 ? 4.203 14.531 -4.922 1 33.16 5 GLY B CA 1
ATOM 3161 C C . GLY B 1 5 ? 4.543 15.875 -4.301 1 33.16 5 GLY B C 1
ATOM 3162 O O . GLY B 1 5 ? 5.598 16.438 -4.586 1 33.16 5 GLY B O 1
ATOM 3163 N N . GLN B 1 6 ? 3.627 16.719 -4.109 1 31.22 6 GLN B N 1
ATOM 3164 C CA . GLN B 1 6 ? 3.744 18.031 -3.49 1 31.22 6 GLN B CA 1
ATOM 3165 C C . GLN B 1 6 ? 4.668 17.984 -2.277 1 31.22 6 GLN B C 1
ATOM 3167 O O . GLN B 1 6 ? 4.398 17.281 -1.308 1 31.22 6 GLN B O 1
ATOM 3172 N N . ALA B 1 7 ? 5.941 18.047 -2.443 1 38.69 7 ALA B N 1
ATOM 3173 C CA . ALA B 1 7 ? 6.883 18.391 -1.382 1 38.69 7 ALA B CA 1
ATOM 3174 C C . ALA B 1 7 ? 6.258 19.375 -0.396 1 38.69 7 ALA B C 1
ATOM 3176 O O . ALA B 1 7 ? 5.758 20.422 -0.795 1 38.69 7 ALA B O 1
ATOM 3177 N N . GLN B 1 8 ? 5.73 18.938 0.667 1 41.28 8 GLN B N 1
ATOM 3178 C CA . GLN B 1 8 ? 5.246 19.828 1.715 1 41.28 8 GLN B CA 1
ATOM 3179 C C . GLN B 1 8 ? 6.211 20.984 1.941 1 41.28 8 GLN B C 1
ATOM 3181 O O . GLN B 1 8 ? 7.355 20.781 2.344 1 41.28 8 GLN B O 1
ATOM 3186 N N . ILE B 1 9 ? 6.098 21.984 1.156 1 44.03 9 ILE B N 1
ATOM 3187 C CA . ILE B 1 9 ? 6.707 23.297 1.3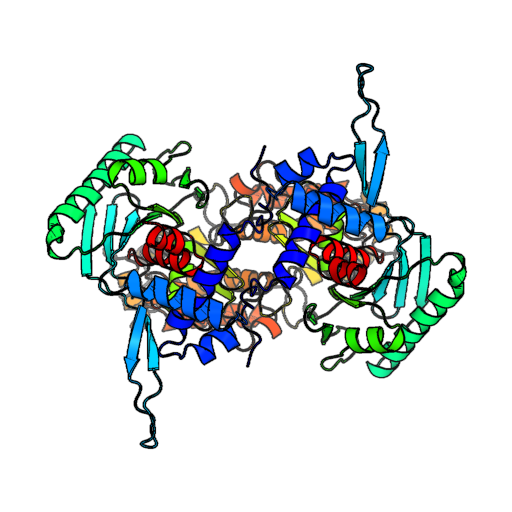12 1 44.03 9 ILE B CA 1
ATOM 3188 C C . ILE B 1 9 ? 6.547 23.781 2.754 1 44.03 9 ILE B C 1
ATOM 3190 O O . ILE B 1 9 ? 5.438 23.781 3.291 1 44.03 9 ILE B O 1
ATOM 3194 N N . GLY B 1 10 ? 7.547 23.547 3.594 1 53.56 10 GLY B N 1
ATOM 3195 C CA . GLY B 1 10 ? 7.531 24.062 4.953 1 53.56 10 GLY B CA 1
ATOM 3196 C C . GLY B 1 10 ? 7.203 25.547 5.023 1 53.56 10 GLY B C 1
ATOM 3197 O O . GLY B 1 10 ? 8.062 26.359 5.352 1 53.56 10 GLY B O 1
ATOM 3198 N N . ASN B 1 11 ? 6.078 25.891 4.188 1 61.72 11 ASN B N 1
ATOM 3199 C CA . ASN B 1 11 ? 5.613 27.234 4.453 1 61.72 11 ASN B CA 1
ATOM 3200 C C . ASN B 1 11 ? 5.094 27.391 5.879 1 61.72 11 ASN B C 1
ATOM 3202 O O . ASN B 1 11 ? 4.746 26.391 6.523 1 61.72 11 ASN B O 1
ATOM 3206 N N . VAL B 1 12 ? 5.418 28.484 6.414 1 66.12 12 VAL B N 1
ATOM 3207 C CA . VAL B 1 12 ? 5.055 28.828 7.785 1 66.12 12 VAL B CA 1
ATOM 3208 C C . VAL B 1 12 ? 3.625 28.359 8.07 1 66.12 12 VAL B C 1
ATOM 3210 O O . VAL B 1 12 ? 3.336 27.844 9.148 1 66.12 12 VAL B O 1
ATOM 3213 N N . ASP B 1 13 ? 2.832 28.453 7.109 1 74.12 13 ASP B N 1
ATOM 3214 C CA . ASP B 1 13 ? 1.437 28.062 7.281 1 74.12 13 ASP B CA 1
ATOM 3215 C C . ASP B 1 13 ? 1.297 26.547 7.387 1 74.12 13 ASP B C 1
ATOM 3217 O O . ASP B 1 13 ? 0.486 26.047 8.164 1 74.12 13 ASP B O 1
ATOM 3221 N N . LEU B 1 14 ? 2.078 25.922 6.629 1 76.69 14 LEU B N 1
ATOM 3222 C CA . LEU B 1 14 ? 2.055 24.469 6.676 1 76.69 14 LEU B CA 1
ATOM 3223 C C . LEU B 1 14 ? 2.572 23.953 8.016 1 76.69 14 LEU B C 1
ATOM 3225 O O . LEU B 1 14 ? 2.021 23.016 8.578 1 76.69 14 LEU B O 1
ATOM 3229 N N . VAL B 1 15 ? 3.5 24.625 8.484 1 76.5 15 VAL B N 1
ATOM 3230 C CA . VAL B 1 15 ? 4.059 24.234 9.781 1 76.5 15 VAL B CA 1
ATOM 3231 C C . VAL B 1 15 ? 3.021 24.453 10.875 1 76.5 15 VAL B C 1
ATOM 3233 O O . VAL B 1 15 ? 2.85 23.594 11.75 1 76.5 15 VAL B O 1
ATOM 3236 N N . LYS B 1 16 ? 2.363 25.578 10.75 1 80.88 16 LYS B N 1
ATOM 3237 C CA . LYS B 1 16 ? 1.307 25.859 11.719 1 80.88 16 LYS B CA 1
ATOM 3238 C C . LYS B 1 16 ? 0.215 24.797 11.672 1 80.88 16 LYS B C 1
ATOM 3240 O O . LYS B 1 16 ? -0.239 24.328 12.719 1 80.88 16 LYS B O 1
ATOM 3245 N N . GLN B 1 17 ? -0.167 24.469 10.469 1 84.69 17 GLN B N 1
ATOM 3246 C CA . GLN B 1 17 ? -1.191 23.453 10.281 1 84.69 17 GLN B CA 1
ATOM 3247 C C . GLN B 1 17 ? -0.757 22.125 10.883 1 84.69 17 GLN B C 1
ATOM 3249 O O . GLN B 1 17 ? -1.522 21.484 11.609 1 84.69 17 GLN B O 1
ATOM 3254 N N . LEU B 1 18 ? 0.442 21.781 10.633 1 86 18 LEU B N 1
ATOM 3255 C CA . LEU B 1 18 ? 0.954 20.5 11.086 1 86 18 LEU B CA 1
ATOM 3256 C C . LEU B 1 18 ? 1.071 20.469 12.609 1 86 18 LEU B C 1
ATOM 3258 O O . LEU B 1 18 ? 0.715 19.469 13.242 1 86 18 LEU B O 1
ATOM 3262 N N . ASN B 1 19 ? 1.481 21.547 13.172 1 88.06 19 ASN B N 1
ATOM 3263 C CA . ASN B 1 19 ? 1.642 21.609 14.625 1 88.06 19 ASN B CA 1
ATOM 3264 C C . ASN B 1 19 ? 0.292 21.609 15.336 1 88.06 19 ASN B C 1
ATOM 3266 O O . ASN B 1 19 ? 0.104 20.891 16.328 1 88.06 19 ASN B O 1
ATOM 3270 N N . SER B 1 20 ? -0.58 22.422 14.805 1 93 20 SER B N 1
ATOM 3271 C CA . SER B 1 20 ? -1.908 22.453 15.406 1 93 20 SER B CA 1
ATOM 3272 C C . SER B 1 20 ? -2.59 21.094 15.32 1 93 20 SER B C 1
ATOM 3274 O O . SER B 1 20 ? -3.244 20.656 16.266 1 93 20 SER B O 1
ATOM 3276 N N . ALA B 1 21 ? -2.402 20.469 14.195 1 93.94 21 ALA B N 1
ATOM 3277 C CA . ALA B 1 21 ? -2.99 19.156 14 1 93.94 21 ALA B CA 1
ATOM 3278 C C . ALA B 1 21 ? -2.402 18.141 14.977 1 93.94 21 ALA B C 1
ATOM 3280 O O . ALA B 1 21 ? -3.129 17.312 15.531 1 93.94 21 ALA B O 1
ATOM 3281 N N . ALA B 1 22 ? -1.146 18.203 15.156 1 93.5 22 ALA B N 1
ATOM 3282 C CA . ALA B 1 22 ? -0.474 17.281 16.062 1 93.5 22 ALA B CA 1
ATOM 3283 C C . ALA B 1 22 ? -0.989 17.438 17.5 1 93.5 22 ALA B C 1
ATOM 3285 O O . ALA B 1 22 ? -1.264 16.453 18.188 1 93.5 22 ALA B O 1
ATOM 3286 N N . VAL B 1 23 ? -1.124 18.641 17.906 1 95.62 23 VAL B N 1
ATOM 3287 C CA . VAL B 1 23 ? -1.61 18.938 19.25 1 95.62 23 VAL B CA 1
ATOM 3288 C C . VAL B 1 23 ? -3.055 18.469 19.391 1 95.62 23 VAL B C 1
ATOM 3290 O O . VAL B 1 23 ? -3.395 17.781 20.359 1 95.62 23 VAL B O 1
ATOM 3293 N N . TYR B 1 24 ? -3.848 18.781 18.453 1 96.88 24 TYR B N 1
ATOM 3294 C CA . TYR B 1 24 ? -5.25 18.391 18.5 1 96.88 24 TYR B CA 1
ATOM 3295 C C . TYR B 1 24 ? -5.383 16.859 18.531 1 96.88 24 TYR B C 1
ATOM 3297 O O . TYR B 1 24 ? -6.191 16.328 19.297 1 96.88 24 TYR B O 1
ATOM 3305 N N . ARG B 1 25 ? -4.617 16.219 17.734 1 95.56 25 ARG B N 1
ATOM 3306 C CA . ARG B 1 25 ? -4.656 14.758 17.656 1 95.56 25 ARG B CA 1
ATOM 3307 C C . ARG B 1 25 ? -4.324 14.133 19.016 1 95.56 25 ARG B C 1
ATOM 3309 O O . ARG B 1 25 ? -4.969 13.172 19.438 1 95.56 25 ARG B O 1
ATOM 3316 N N . LEU B 1 26 ? -3.33 14.648 19.672 1 95.25 26 LEU B N 1
ATOM 3317 C CA . LEU B 1 26 ? -2.922 14.125 20.969 1 95.25 26 LEU B CA 1
ATOM 3318 C C . LEU B 1 26 ? -4.035 14.297 21.984 1 95.25 26 LEU B C 1
ATOM 3320 O O . LEU B 1 26 ? -4.312 13.383 22.781 1 95.25 26 LEU B O 1
ATOM 3324 N N . ILE B 1 27 ? -4.672 15.43 21.953 1 96.19 27 ILE B N 1
ATOM 3325 C CA . ILE B 1 27 ? -5.75 15.688 22.906 1 96.19 27 ILE B CA 1
ATOM 3326 C C . ILE B 1 27 ? -6.934 14.773 22.594 1 96.19 27 ILE B C 1
ATOM 3328 O O . ILE B 1 27 ? -7.539 14.211 23.516 1 96.19 27 ILE B O 1
ATOM 3332 N N . ASP B 1 28 ? -7.211 14.625 21.359 1 94.81 28 ASP B N 1
ATOM 3333 C CA . ASP B 1 28 ? -8.328 13.789 20.922 1 94.81 28 ASP B CA 1
ATOM 3334 C C . ASP B 1 28 ? -8.117 12.328 21.312 1 94.81 28 ASP B C 1
ATOM 3336 O O . ASP B 1 28 ? -9.055 11.656 21.734 1 94.81 28 ASP B O 1
ATOM 3340 N N . GLN B 1 29 ? -6.93 11.875 21.219 1 90.81 29 GLN B N 1
ATOM 3341 C CA . GLN B 1 29 ? -6.625 10.469 21.422 1 90.81 29 GLN B CA 1
ATOM 3342 C C . GLN B 1 29 ? -6.391 10.164 22.906 1 90.81 29 GLN B C 1
ATOM 3344 O O . GLN B 1 29 ? -6.773 9.102 23.391 1 90.81 29 GLN B O 1
ATOM 3349 N N . TYR B 1 30 ? -5.789 11.117 23.625 1 91.56 30 TYR B N 1
ATOM 3350 C CA . TYR B 1 30 ? -5.309 10.773 24.969 1 91.56 30 TYR B CA 1
ATOM 3351 C C . TYR B 1 30 ? -5.977 11.641 26.031 1 91.56 30 TYR B C 1
ATOM 3353 O O . TYR B 1 30 ? -5.68 11.516 27.219 1 91.56 30 TYR B O 1
ATOM 3361 N N . GLY B 1 31 ? -6.824 12.492 25.625 1 91.56 31 GLY B N 1
ATOM 3362 C CA . GLY B 1 31 ? -7.488 13.328 26.609 1 91.56 31 GLY B CA 1
ATOM 3363 C C . GLY B 1 31 ? -8.203 12.523 27.688 1 91.56 31 GLY B C 1
ATOM 3364 O O . GLY B 1 31 ? -8.812 11.492 27.391 1 91.56 31 GLY B O 1
ATOM 3365 N N . PRO B 1 32 ? -8.117 13.016 28.859 1 94.44 32 PRO B N 1
ATOM 3366 C CA . PRO B 1 32 ? -7.52 14.242 29.391 1 94.44 32 PRO B CA 1
ATOM 3367 C C . PRO B 1 32 ? -5.992 14.18 29.453 1 94.44 32 PRO B C 1
ATOM 3369 O O . PRO B 1 32 ? -5.43 13.164 29.875 1 94.44 32 PRO B O 1
ATOM 3372 N N . ILE B 1 33 ? -5.305 15.188 28.969 1 95.62 33 ILE B N 1
ATOM 3373 C CA . ILE B 1 33 ? -3.852 15.227 28.859 1 95.62 33 ILE B CA 1
ATOM 3374 C C . ILE B 1 33 ? -3.35 16.625 29.219 1 95.62 33 ILE B C 1
ATOM 3376 O O . ILE B 1 33 ? -4 17.625 28.891 1 95.62 33 ILE B O 1
ATOM 3380 N N . SER B 1 34 ? -2.191 16.734 29.891 1 95 34 SER B N 1
ATOM 3381 C CA . SER B 1 34 ? -1.645 18.031 30.297 1 95 34 SER B CA 1
ATOM 3382 C C . SER B 1 34 ? -0.836 18.656 29.156 1 95 34 SER B C 1
ATOM 3384 O O . SER B 1 34 ? -0.408 17.969 28.234 1 95 34 SER B O 1
ATOM 3386 N N . ARG B 1 35 ? -0.668 19.984 29.266 1 94.75 35 ARG B N 1
ATOM 3387 C CA . ARG B 1 35 ? 0.167 20.688 28.297 1 94.75 35 ARG B CA 1
ATOM 3388 C C . ARG B 1 35 ? 1.593 20.141 28.312 1 94.75 35 ARG B C 1
ATOM 3390 O O . ARG B 1 35 ? 2.246 20.062 27.266 1 94.75 35 ARG B O 1
ATOM 3397 N N . ILE B 1 36 ? 2.027 19.75 29.469 1 93.5 36 ILE B N 1
ATOM 3398 C CA . ILE B 1 36 ? 3.371 19.188 29.609 1 93.5 36 ILE B CA 1
ATOM 3399 C C . ILE B 1 36 ? 3.477 17.875 28.828 1 93.5 36 ILE B C 1
ATOM 3401 O O . ILE B 1 36 ? 4.438 17.672 28.094 1 93.5 36 ILE B O 1
ATOM 3405 N N . GLN B 1 37 ? 2.508 17.078 29 1 94.5 37 GLN B N 1
ATOM 3406 C CA . GLN B 1 37 ? 2.482 15.805 28.297 1 94.5 37 GLN B CA 1
ATOM 3407 C C . GLN B 1 37 ? 2.389 16.016 26.781 1 94.5 37 GLN B C 1
ATOM 3409 O O . GLN B 1 37 ? 3.02 15.289 26.016 1 94.5 37 GLN B O 1
ATOM 3414 N N . ILE B 1 38 ? 1.604 16.953 26.359 1 95.44 38 ILE B N 1
ATOM 3415 C CA . ILE B 1 38 ? 1.453 17.25 24.938 1 95.44 38 ILE B CA 1
ATOM 3416 C C . ILE B 1 38 ? 2.797 17.688 24.359 1 95.44 38 ILE B C 1
ATOM 3418 O O . ILE B 1 38 ? 3.188 17.25 23.281 1 95.44 38 ILE B O 1
ATOM 3422 N N . ALA B 1 39 ? 3.467 18.562 25.078 1 93 39 ALA B N 1
ATOM 3423 C CA . ALA B 1 39 ? 4.777 19.047 24.625 1 93 39 ALA B CA 1
ATOM 3424 C C . ALA B 1 39 ? 5.762 17.875 24.5 1 93 39 ALA B C 1
ATOM 3426 O O . ALA B 1 39 ? 6.488 17.781 23.5 1 93 39 ALA B O 1
ATOM 3427 N N . GLU B 1 40 ? 5.734 17.016 25.469 1 91.94 40 GLU B N 1
ATOM 3428 C CA . GLU B 1 40 ? 6.637 15.859 25.484 1 91.94 40 GLU B CA 1
ATOM 3429 C C . GLU B 1 40 ? 6.348 14.922 24.312 1 91.94 40 GLU B C 1
ATOM 3431 O O . GLU B 1 40 ? 7.266 14.492 23.609 1 91.94 40 GLU B O 1
ATOM 3436 N N . GLN B 1 41 ? 5.098 14.672 24.078 1 91.62 41 GLN B N 1
ATOM 3437 C CA . GLN B 1 41 ? 4.711 13.68 23.078 1 91.62 41 GLN B CA 1
ATOM 3438 C C . GLN B 1 41 ? 4.816 14.258 21.672 1 91.62 41 GLN B C 1
ATOM 3440 O O . GLN B 1 41 ? 5.137 13.531 20.734 1 91.62 41 GLN B O 1
ATOM 3445 N N . SER B 1 42 ? 4.582 15.5 21.547 1 90.31 42 SER B N 1
ATOM 3446 C CA . SER B 1 42 ? 4.648 16.125 20.234 1 90.31 42 SER B CA 1
ATOM 3447 C C . SER B 1 42 ? 6.059 16.625 19.938 1 90.31 42 SER B C 1
ATOM 3449 O O . SER B 1 42 ? 6.371 16.953 18.797 1 90.31 42 SER B O 1
ATOM 3451 N N . GLN B 1 43 ? 6.879 16.797 21 1 86.69 43 GLN B N 1
ATOM 3452 C CA . GLN B 1 43 ? 8.234 17.344 20.922 1 86.69 43 GLN B CA 1
ATOM 3453 C C . GLN B 1 43 ? 8.227 18.797 20.453 1 86.69 43 GLN B C 1
ATOM 3455 O O . GLN B 1 43 ? 9.164 19.234 19.781 1 86.69 43 GLN B O 1
ATOM 3460 N N . LEU B 1 44 ? 7.066 19.422 20.641 1 87.69 44 LEU B N 1
ATOM 3461 C CA . LEU B 1 44 ? 6.965 20.859 20.406 1 87.69 44 LEU B CA 1
ATOM 3462 C C . LEU B 1 44 ? 7.406 21.641 21.641 1 87.69 44 LEU B C 1
ATOM 3464 O O . LEU B 1 44 ? 7.363 21.125 22.766 1 87.69 44 LEU B O 1
ATOM 3468 N N . ALA B 1 45 ? 7.875 22.875 21.328 1 88.19 45 ALA B N 1
ATOM 3469 C CA . ALA B 1 45 ? 8.211 23.75 22.438 1 88.19 45 ALA B CA 1
ATOM 3470 C C . ALA B 1 45 ? 6.988 24.047 23.297 1 88.19 45 ALA B C 1
ATOM 3472 O O . ALA B 1 45 ? 5.887 24.234 22.766 1 88.19 45 ALA B O 1
ATOM 3473 N N . PRO B 1 46 ? 7.195 24.078 24.656 1 92.25 46 PRO B N 1
ATOM 3474 C CA . PRO B 1 46 ? 6.074 24.359 25.547 1 92.25 46 PRO B CA 1
ATOM 3475 C C . PRO B 1 46 ? 5.348 25.656 25.188 1 92.25 46 PRO B C 1
ATOM 3477 O O . PRO B 1 46 ? 4.117 25.719 25.25 1 92.25 46 PRO B O 1
ATOM 3480 N N . ALA B 1 47 ? 6.09 26.625 24.781 1 93.31 47 ALA B N 1
ATOM 3481 C CA . ALA B 1 47 ? 5.48 27.891 24.406 1 93.31 47 ALA B CA 1
ATOM 3482 C C . ALA B 1 47 ? 4.562 27.719 23.188 1 93.31 47 ALA B C 1
ATOM 3484 O O . ALA B 1 47 ? 3.5 28.344 23.125 1 93.31 47 ALA B O 1
ATOM 3485 N N . SER B 1 48 ? 4.984 26.906 22.234 1 92.06 48 SER B N 1
ATOM 3486 C CA . SER B 1 48 ? 4.176 26.625 21.047 1 92.06 48 SER B CA 1
ATOM 3487 C C . SER B 1 48 ? 2.904 25.875 21.422 1 92.06 48 SER B C 1
ATOM 3489 O O . SER B 1 48 ? 1.829 26.156 20.891 1 92.06 48 SER B O 1
ATOM 3491 N N . VAL B 1 49 ? 3.053 24.922 22.344 1 95.25 49 VAL B N 1
ATOM 3492 C CA . VAL B 1 49 ? 1.902 24.141 22.797 1 95.25 49 VAL B CA 1
ATOM 3493 C C . VAL B 1 49 ? 0.899 25.062 23.484 1 95.25 49 VAL B C 1
ATOM 3495 O O . VAL B 1 49 ? -0.308 24.969 23.25 1 95.25 49 VAL B O 1
ATOM 3498 N N . THR B 1 50 ? 1.409 25.969 24.266 1 95.44 50 THR B N 1
ATOM 3499 C CA . THR B 1 50 ? 0.555 26.906 24.969 1 95.44 50 THR B CA 1
ATOM 3500 C C . THR B 1 50 ? -0.192 27.812 23.984 1 95.44 50 THR B C 1
ATOM 3502 O O . THR B 1 50 ? -1.394 28.031 24.141 1 95.44 50 THR B O 1
ATOM 3505 N N . LYS B 1 51 ? 0.504 28.25 23.031 1 95.12 51 LYS B N 1
ATOM 3506 C CA . LYS B 1 51 ? -0.111 29.109 22.016 1 95.12 51 LYS B CA 1
ATOM 3507 C C . LYS B 1 51 ? -1.196 28.359 21.25 1 95.12 51 LYS B C 1
ATOM 3509 O O . LYS B 1 51 ? -2.297 28.875 21.047 1 95.12 51 LYS B O 1
ATOM 3514 N N . ILE B 1 52 ? -0.908 27.172 20.812 1 95.31 52 ILE B N 1
ATOM 3515 C CA . ILE B 1 52 ? -1.828 26.375 20.016 1 95.31 52 ILE B CA 1
ATOM 3516 C C . ILE B 1 52 ? -3.055 26.016 20.859 1 95.31 52 ILE B C 1
ATOM 3518 O O . ILE B 1 52 ? -4.188 26.109 20.375 1 95.31 52 ILE B O 1
ATOM 3522 N N . THR B 1 53 ? -2.816 25.609 22.078 1 96.69 53 THR B N 1
ATOM 3523 C CA . THR B 1 53 ? -3.938 25.234 22.938 1 96.69 53 THR B CA 1
ATOM 3524 C C . THR B 1 53 ? -4.832 26.438 23.203 1 96.69 53 THR B C 1
ATOM 3526 O O . THR B 1 53 ? -6.055 26.312 23.281 1 96.69 53 THR B O 1
ATOM 3529 N N . ARG B 1 54 ? -4.23 27.578 23.375 1 96.56 54 ARG B N 1
ATOM 3530 C CA . ARG B 1 54 ? -5.016 28.797 23.562 1 96.56 54 ARG B CA 1
ATOM 3531 C C . ARG B 1 54 ? -5.922 29.062 22.375 1 96.56 54 ARG B C 1
ATOM 3533 O O . ARG B 1 54 ? -7.102 29.375 22.531 1 96.56 54 ARG B O 1
ATOM 3540 N N . GLN B 1 55 ? -5.414 28.891 21.219 1 95.88 55 GLN B N 1
ATOM 3541 C CA . GLN B 1 55 ? -6.191 29.094 20 1 95.88 55 GLN B CA 1
ATOM 3542 C C . GLN B 1 55 ? -7.336 28.078 19.906 1 95.88 55 GLN B C 1
ATOM 3544 O O . GLN B 1 55 ? -8.453 28.438 19.531 1 95.88 55 GLN B O 1
ATOM 3549 N N . LEU B 1 56 ? -7.043 26.844 20.25 1 96.81 56 LEU B N 1
ATOM 3550 C CA . LEU B 1 56 ? -8.039 25.781 20.188 1 96.81 56 LEU B CA 1
ATOM 3551 C C . LEU B 1 56 ? -9.133 26 21.219 1 96.81 56 LEU B C 1
ATOM 3553 O O . LEU B 1 56 ? -10.305 25.719 20.969 1 96.81 56 LEU B O 1
ATOM 3557 N N . ILE B 1 57 ? -8.742 26.516 22.375 1 96.81 57 ILE B N 1
ATOM 3558 C CA . ILE B 1 57 ? -9.695 26.812 23.422 1 96.81 57 ILE B CA 1
ATOM 3559 C C . ILE B 1 57 ? -10.594 27.969 23 1 96.81 57 ILE B C 1
ATOM 3561 O O . ILE B 1 57 ? -11.812 27.906 23.141 1 96.81 57 ILE B O 1
ATOM 3565 N N . GLU B 1 58 ? -9.961 28.984 22.453 1 96.19 58 GLU B N 1
ATOM 3566 C CA . GLU B 1 58 ? -10.711 30.141 22 1 96.19 58 GLU B CA 1
ATOM 3567 C C . GLU B 1 58 ? -11.727 29.766 20.922 1 96.19 58 GLU B C 1
ATOM 3569 O O . GLU B 1 58 ? -12.844 30.297 20.906 1 96.19 58 GLU B O 1
ATOM 3574 N N . ARG B 1 59 ? -11.383 28.844 20.109 1 95.88 59 ARG B N 1
ATOM 3575 C CA . ARG B 1 59 ? -12.266 28.406 19.031 1 95.88 59 ARG B CA 1
ATOM 3576 C C . ARG B 1 59 ? -13.344 27.453 19.547 1 95.88 59 ARG B C 1
ATOM 3578 O O . ARG B 1 59 ? -14.352 27.234 18.891 1 95.88 59 ARG B O 1
ATOM 3585 N N . GLY B 1 60 ? -13.086 26.875 20.75 1 96.06 60 GLY B N 1
ATOM 3586 C CA . GLY B 1 60 ? -14.07 26 21.359 1 96.06 60 GLY B CA 1
ATOM 3587 C C . GLY B 1 60 ? -13.875 24.547 21 1 96.06 60 GLY B C 1
ATOM 3588 O O . GLY B 1 60 ? -14.773 23.719 21.219 1 96.06 60 GLY B O 1
ATOM 3589 N N . LEU B 1 61 ? -12.719 24.141 20.5 1 97.12 61 LEU B N 1
ATOM 3590 C CA . LEU B 1 61 ? -12.461 22.781 20.047 1 97.12 61 LEU B CA 1
ATOM 3591 C C . LEU B 1 61 ? -11.945 21.906 21.188 1 97.12 61 LEU B C 1
ATOM 3593 O O . LEU B 1 61 ? -11.984 20.672 21.109 1 97.12 61 LEU B O 1
ATOM 3597 N N . ILE B 1 62 ? -11.344 22.578 22.172 1 97.44 62 ILE B N 1
ATOM 3598 C CA . ILE B 1 62 ? -10.875 21.891 23.375 1 97.44 62 ILE B CA 1
ATOM 3599 C C . ILE B 1 62 ? -11.234 22.703 24.609 1 97.44 62 ILE B C 1
ATOM 3601 O O . ILE B 1 62 ? -11.664 23.859 24.5 1 97.44 62 ILE B O 1
ATOM 3605 N N . LYS B 1 63 ? -11.125 22.125 25.766 1 96.88 63 LYS B N 1
ATOM 3606 C CA . LYS B 1 63 ? -11.383 22.812 27.031 1 96.88 63 LYS B CA 1
ATOM 3607 C C . LYS B 1 63 ? -10.5 22.25 28.141 1 96.88 63 LYS B C 1
ATOM 3609 O O . LYS B 1 63 ? -10.016 21.125 28.062 1 96.88 63 LYS B O 1
ATOM 3614 N N . GLU B 1 64 ? -10.289 23.016 29.078 1 95.69 64 GLU B N 1
ATOM 3615 C CA . GLU B 1 64 ? -9.555 22.609 30.281 1 95.69 64 GLU B CA 1
ATOM 3616 C C . GLU B 1 64 ? -10.477 21.953 31.297 1 95.69 64 GLU B C 1
ATOM 3618 O O . GLU B 1 64 ? -11.617 22.391 31.469 1 95.69 64 GLU B O 1
ATOM 3623 N N . VAL B 1 65 ? -9.945 20.891 31.781 1 93.44 65 VAL B N 1
ATOM 3624 C CA . VAL B 1 65 ? -10.703 20.219 32.844 1 93.44 65 VAL B CA 1
ATOM 3625 C C . VAL B 1 65 ? -9.812 19.984 34.062 1 93.44 65 VAL B C 1
ATOM 3627 O O . VAL B 1 65 ? -8.602 19.781 33.906 1 93.44 65 VAL B O 1
ATOM 3630 N N . ASP B 1 66 ? -10.469 20.078 35.281 1 82.38 66 ASP B N 1
ATOM 3631 C CA . ASP B 1 66 ? -9.742 19.844 36.531 1 82.38 66 ASP B CA 1
ATOM 3632 C C . ASP B 1 66 ? -9.641 18.344 36.812 1 82.38 66 ASP B C 1
ATOM 3634 O O . ASP B 1 66 ? -10.641 17.625 36.781 1 82.38 66 ASP B O 1
ATOM 3638 N N . GLN B 1 67 ? -8.422 17.859 36.625 1 68.88 67 GLN B N 1
ATOM 3639 C CA . GLN B 1 67 ? -8.289 16.453 37.031 1 68.88 67 GLN B CA 1
ATOM 3640 C C . GLN B 1 67 ? -7.754 16.344 38.438 1 68.88 67 GLN B C 1
ATOM 3642 O O . GLN B 1 67 ? -6.75 16.953 38.781 1 68.88 67 GLN B O 1
ATOM 3647 N N . GLN B 1 68 ? -8.641 15.867 39.344 1 55.66 68 GLN B N 1
ATOM 3648 C CA . GLN B 1 68 ? -8.242 15.656 40.75 1 55.66 68 GLN B CA 1
ATOM 3649 C C . GLN B 1 68 ? -7.086 14.672 40.844 1 55.66 68 GLN B C 1
ATOM 3651 O O . GLN B 1 68 ? -7.113 13.609 40.219 1 55.66 68 GLN B O 1
ATOM 3656 N N . ALA B 1 69 ? -5.973 15.289 41.219 1 53.25 69 ALA B N 1
ATOM 3657 C CA . ALA B 1 69 ? -4.91 14.336 41.531 1 53.25 69 ALA B CA 1
ATOM 3658 C C . ALA B 1 69 ? -5.328 13.375 42.625 1 53.25 69 ALA B C 1
ATOM 3660 O O . ALA B 1 69 ? -6.117 13.742 43.5 1 53.25 69 ALA B O 1
ATOM 3661 N N . SER B 1 70 ? -5.238 12.078 42.406 1 51.22 70 SER B N 1
ATOM 3662 C CA . SER B 1 70 ? -5.547 11.086 43.438 1 51.22 70 SER B CA 1
ATOM 3663 C C . SER B 1 70 ? -5.035 11.531 44.812 1 51.22 70 SER B C 1
ATOM 3665 O O . SER B 1 70 ? -5.516 11.055 45.844 1 51.22 70 SER B O 1
ATOM 3667 N N . THR B 1 71 ? -3.863 12.078 44.875 1 49.56 71 THR B N 1
ATOM 3668 C CA . THR B 1 71 ? -3.229 12.172 46.188 1 49.56 71 THR B CA 1
ATOM 3669 C C . THR B 1 71 ? -3.426 13.555 46.781 1 49.56 71 THR B C 1
ATOM 3671 O O . THR B 1 71 ? -2.648 13.984 47.625 1 49.56 71 THR B O 1
ATOM 3674 N N . GLY B 1 72 ? -4.543 14.297 46.656 1 54.34 72 GLY B N 1
ATOM 3675 C CA . GLY B 1 72 ? -4.871 15.461 47.469 1 54.34 72 GLY B CA 1
ATOM 3676 C C . GLY B 1 72 ? -4.172 16.719 47 1 54.34 72 GLY B C 1
ATOM 3677 O O . GLY B 1 72 ? -4.352 17.797 47.594 1 54.34 72 GLY B O 1
ATOM 3678 N N . GLY B 1 73 ? -3.027 16.703 46.312 1 50.94 73 GLY B N 1
ATOM 3679 C CA . GLY B 1 73 ? -2.266 17.891 45.969 1 50.94 73 GLY B CA 1
ATOM 3680 C C . GLY B 1 73 ? -2.908 18.719 44.875 1 50.94 73 GLY B C 1
ATOM 3681 O O . GLY B 1 73 ? -4.043 18.453 44.469 1 50.94 73 GLY B O 1
ATOM 3682 N N . ARG B 1 74 ? -2.301 19.844 44.469 1 54.88 74 ARG B N 1
ATOM 3683 C CA . ARG B 1 74 ? -2.715 20.812 43.438 1 54.88 74 ARG B CA 1
ATOM 3684 C C . ARG B 1 74 ? -3.26 20.094 42.219 1 54.88 74 ARG B C 1
ATOM 3686 O O . ARG B 1 74 ? -2.656 19.141 41.719 1 54.88 74 ARG B O 1
ATOM 3693 N N . ARG B 1 75 ? -4.504 20.328 41.875 1 61.78 75 ARG B N 1
ATOM 3694 C CA . ARG B 1 75 ? -5.262 19.75 40.75 1 61.78 75 ARG B CA 1
ATOM 3695 C C . ARG B 1 75 ? -4.555 20.016 39.438 1 61.78 75 ARG B C 1
ATOM 3697 O O . ARG B 1 75 ? -4.246 21.156 39.094 1 61.78 75 ARG B O 1
ATOM 3704 N N . ALA B 1 76 ? -3.936 19.047 38.781 1 74.31 76 ALA B N 1
ATOM 3705 C CA . ALA B 1 76 ? -3.305 19.234 37.469 1 74.31 76 ALA B CA 1
ATOM 3706 C C . ALA B 1 76 ? -4.348 19.5 36.375 1 74.31 76 ALA B C 1
ATOM 3708 O O . ALA B 1 76 ? -5.422 18.891 36.406 1 74.31 76 ALA B O 1
ATOM 3709 N N . ILE B 1 77 ? -4.27 20.719 35.656 1 89.25 77 ILE B N 1
ATOM 3710 C CA . ILE B 1 77 ? -5.148 21.109 34.562 1 89.25 77 ILE B CA 1
ATOM 3711 C C . ILE B 1 77 ? -4.883 20.203 33.375 1 89.25 77 ILE B C 1
ATOM 3713 O O . ILE B 1 77 ? -3.736 20.031 32.938 1 89.25 77 ILE B O 1
ATOM 3717 N N . SER B 1 78 ? -5.957 19.438 33 1 94.81 78 SER B N 1
ATOM 3718 C CA . SER B 1 78 ? -5.883 18.625 31.781 1 94.81 78 SER B CA 1
ATOM 3719 C C . SER B 1 78 ? -6.789 19.172 30.688 1 94.81 78 SER B C 1
ATOM 3721 O O . SER B 1 78 ? -7.578 20.078 30.922 1 94.81 78 SER B O 1
ATOM 3723 N N . ILE B 1 79 ? -6.508 18.766 29.516 1 96.88 79 ILE B N 1
ATOM 3724 C CA . ILE B 1 79 ? -7.238 19.25 28.359 1 96.88 79 ILE B CA 1
ATOM 3725 C C . ILE B 1 79 ? -7.961 18.094 27.672 1 96.88 79 ILE B C 1
ATOM 3727 O O . ILE B 1 79 ? -7.418 16.984 27.562 1 96.88 79 ILE B O 1
ATOM 3731 N N . VAL B 1 80 ? -9.25 18.328 27.234 1 96.88 80 VAL B N 1
ATOM 3732 C CA . VAL B 1 80 ? -10.039 17.359 26.469 1 96.88 80 VAL B CA 1
ATOM 3733 C C . VAL B 1 80 ? -10.617 18.047 25.219 1 96.88 80 VAL B C 1
ATOM 3735 O O . VAL B 1 80 ? -10.688 19.281 25.156 1 96.88 80 VAL B O 1
ATOM 3738 N N . THR B 1 81 ? -11 17.219 24.266 1 96.38 81 THR B N 1
ATOM 3739 C CA . THR B 1 81 ? -11.664 17.766 23.094 1 96.38 81 THR B CA 1
ATOM 3740 C C . THR B 1 81 ? -13.117 18.109 23.406 1 96.38 81 THR B C 1
ATOM 3742 O O . THR B 1 81 ? -13.75 17.469 24.234 1 96.38 81 THR B O 1
ATOM 3745 N N . GLU B 1 82 ? -13.609 19.203 22.812 1 95 82 GLU B N 1
ATOM 3746 C CA . GLU B 1 82 ? -15.016 19.578 22.828 1 95 82 GLU B CA 1
ATOM 3747 C C . GLU B 1 82 ? -15.688 19.234 21.5 1 95 82 GLU B C 1
ATOM 3749 O O . GLU B 1 82 ? -15.328 19.781 20.453 1 95 82 GLU B O 1
ATOM 3754 N N . THR B 1 83 ? -16.719 18.344 21.562 1 93.62 83 THR B N 1
ATOM 3755 C CA . THR B 1 83 ? -17.203 17.781 20.312 1 93.62 83 THR B CA 1
ATOM 3756 C C . THR B 1 83 ? -18.656 18.203 20.062 1 93.62 83 THR B C 1
ATOM 3758 O O . THR B 1 83 ? -19.141 18.125 18.938 1 93.62 83 THR B O 1
ATOM 3761 N N . ARG B 1 84 ? -19.344 18.797 20.953 1 94.19 84 ARG B N 1
ATOM 3762 C CA . ARG B 1 84 ? -20.781 18.969 20.906 1 94.19 84 ARG B CA 1
ATOM 3763 C C . ARG B 1 84 ? -21.172 20.125 20 1 94.19 84 ARG B C 1
ATOM 3765 O O . ARG B 1 84 ? -22.234 20.109 19.375 1 94.19 84 ARG B O 1
ATOM 3772 N N . ASN B 1 85 ? -20.328 21.109 19.922 1 94.75 85 ASN B N 1
ATOM 3773 C CA . ASN B 1 85 ? -20.734 22.359 19.266 1 94.75 85 ASN B CA 1
ATOM 3774 C C . ASN B 1 85 ? -20.453 22.328 17.766 1 94.75 85 ASN B C 1
ATOM 3776 O O . ASN B 1 85 ? -20.906 23.188 17.031 1 94.75 85 ASN B O 1
ATOM 3780 N N . PHE B 1 86 ? -19.719 21.375 17.359 1 96.62 86 PHE B N 1
ATOM 3781 C CA . PHE B 1 86 ? -19.344 21.266 15.953 1 96.62 86 PHE B CA 1
ATOM 3782 C C . PHE B 1 86 ? -20 20.062 15.305 1 96.62 86 PHE B C 1
ATOM 3784 O O . PHE B 1 86 ? -19.859 18.938 15.797 1 96.62 86 PHE B O 1
ATOM 3791 N N . HIS B 1 87 ? -20.703 20.344 14.289 1 98.19 87 HIS B N 1
ATOM 3792 C CA . HIS B 1 87 ? -21.469 19.297 13.633 1 98.19 87 HIS B CA 1
ATOM 3793 C C . HIS B 1 87 ? -20.984 19.078 12.203 1 98.19 87 HIS B C 1
ATOM 3795 O O . HIS B 1 87 ? -20.406 19.969 11.594 1 98.19 87 HIS B O 1
ATOM 3801 N N . ALA B 1 88 ? -21.109 17.922 11.703 1 98.5 88 ALA B N 1
ATOM 3802 C CA . ALA B 1 88 ? -20.844 17.531 10.32 1 98.5 88 ALA B CA 1
ATOM 3803 C C . ALA B 1 88 ? -21.984 16.703 9.75 1 98.5 88 ALA B C 1
ATOM 3805 O O . ALA B 1 88 ? -22.625 15.953 10.477 1 98.5 88 ALA B O 1
ATOM 3806 N N . ILE B 1 89 ? -22.203 16.859 8.492 1 98.81 89 ILE B N 1
ATOM 3807 C CA . ILE B 1 89 ? -23.188 16.031 7.797 1 98.81 89 ILE B CA 1
ATOM 3808 C C . ILE B 1 89 ? -22.469 14.977 6.957 1 98.81 89 ILE B C 1
ATOM 3810 O O . ILE B 1 89 ? -21.594 15.312 6.148 1 98.81 89 ILE B O 1
ATOM 3814 N N . GLY B 1 90 ? -22.719 13.719 7.246 1 98.81 90 GLY B N 1
ATOM 3815 C CA . GLY B 1 90 ? -22.281 12.609 6.414 1 98.81 90 GLY B CA 1
ATOM 3816 C C . GLY B 1 90 ? -23.375 12.086 5.504 1 98.81 90 GLY B C 1
ATOM 3817 O O . GLY B 1 90 ? -24.531 11.922 5.934 1 98.81 90 GLY B O 1
ATOM 3818 N N . VAL B 1 91 ? -23 11.82 4.227 1 98.81 91 VAL B N 1
ATOM 3819 C CA . VAL B 1 91 ? -23.969 11.312 3.248 1 98.81 91 VAL B CA 1
ATOM 3820 C C . VAL B 1 91 ? -23.438 10.016 2.635 1 98.81 91 VAL B C 1
ATOM 3822 O O . VAL B 1 91 ? -22.312 9.977 2.127 1 98.81 91 VAL B O 1
ATOM 3825 N N . ARG B 1 92 ? -24.141 8.977 2.703 1 98.38 92 ARG B N 1
ATOM 3826 C CA . ARG B 1 92 ? -23.922 7.785 1.89 1 98.38 92 ARG B CA 1
ATOM 3827 C C . ARG B 1 92 ? -24.812 7.797 0.653 1 98.38 92 ARG B C 1
ATOM 3829 O O . ARG B 1 92 ? -26.031 7.633 0.759 1 98.38 92 ARG B O 1
ATOM 3836 N N . LEU B 1 93 ? -24.219 7.996 -0.433 1 97.31 93 LEU B N 1
ATOM 3837 C CA . LEU B 1 93 ? -24.938 7.984 -1.698 1 97.31 93 LEU B CA 1
ATOM 3838 C C . LEU B 1 93 ? -24.922 6.598 -2.326 1 97.31 93 LEU B C 1
ATOM 3840 O O . LEU B 1 93 ? -23.875 6.125 -2.768 1 97.31 93 LEU B O 1
ATOM 3844 N N . GLY B 1 94 ? -26.062 5.938 -2.357 1 92.56 94 GLY B N 1
ATOM 3845 C CA . GLY B 1 94 ? -26.188 4.629 -2.975 1 92.56 94 GLY B CA 1
ATOM 3846 C C . GLY B 1 94 ? -26.625 4.695 -4.426 1 92.56 94 GLY B C 1
ATOM 3847 O O . GLY B 1 94 ? -26.422 5.711 -5.094 1 92.56 94 GLY B O 1
ATOM 3848 N N . ARG B 1 95 ? -27.156 3.639 -4.945 1 88.31 95 ARG B N 1
ATOM 3849 C CA . ARG B 1 95 ? -27.562 3.576 -6.348 1 88.31 95 ARG B CA 1
ATOM 3850 C C . ARG B 1 95 ? -28.844 4.359 -6.582 1 88.31 95 ARG B C 1
ATOM 3852 O O . ARG B 1 95 ? -28.969 5.066 -7.586 1 88.31 95 ARG B O 1
ATOM 3859 N N . HIS B 1 96 ? -29.75 4.238 -5.559 1 92.5 96 HIS B N 1
ATOM 3860 C CA . HIS B 1 96 ? -31.047 4.887 -5.773 1 92.5 96 HIS B CA 1
ATOM 3861 C C . HIS B 1 96 ? -31.5 5.617 -4.52 1 92.5 96 HIS B C 1
ATOM 3863 O O . HIS B 1 96 ? -32.688 5.855 -4.34 1 92.5 96 HIS B O 1
ATOM 3869 N N . ASP B 1 97 ? -30.578 5.855 -3.689 1 95.31 97 ASP B N 1
ATOM 3870 C CA . ASP B 1 97 ? -30.953 6.48 -2.426 1 95.31 97 ASP B CA 1
ATOM 3871 C C . ASP B 1 97 ? -29.75 7.141 -1.763 1 95.31 97 ASP B C 1
ATOM 3873 O O . ASP B 1 97 ? -28.625 6.992 -2.23 1 95.31 97 ASP B O 1
ATOM 3877 N N . ALA B 1 98 ? -30.062 7.895 -0.754 1 97.62 98 ALA B N 1
ATOM 3878 C CA . ALA B 1 98 ? -29.047 8.5 0.086 1 97.62 98 ALA B CA 1
ATOM 3879 C C . ALA B 1 98 ? -29.438 8.453 1.559 1 97.62 98 ALA B C 1
ATOM 3881 O O . ALA B 1 98 ? -30.609 8.641 1.899 1 97.62 98 ALA B O 1
ATOM 3882 N N . THR B 1 99 ? -28.484 8.141 2.357 1 98.12 99 THR B N 1
ATOM 3883 C CA . THR B 1 99 ? -28.609 8.289 3.803 1 98.12 99 THR B CA 1
ATOM 3884 C C . THR B 1 99 ? -27.844 9.516 4.293 1 98.12 99 THR B C 1
ATOM 3886 O O . THR B 1 99 ? -26.641 9.633 4.07 1 98.12 99 THR B O 1
ATOM 3889 N N . ILE B 1 100 ? -28.547 10.422 4.918 1 98.69 100 ILE B N 1
ATOM 3890 C CA . ILE B 1 100 ? -27.953 11.656 5.414 1 98.69 100 ILE B CA 1
ATOM 3891 C C . ILE B 1 100 ? -27.984 11.664 6.941 1 98.69 100 ILE B C 1
ATOM 3893 O O . ILE B 1 100 ? -29.031 11.438 7.547 1 98.69 100 ILE B O 1
ATOM 3897 N N . THR B 1 101 ? -26.828 11.898 7.535 1 98.81 101 THR B N 1
ATOM 3898 C CA . THR B 1 101 ? -26.703 11.82 8.984 1 98.81 101 THR B CA 1
ATOM 3899 C C . THR B 1 101 ? -26 13.055 9.539 1 98.81 101 THR B C 1
ATOM 3901 O O . THR B 1 101 ? -25.016 13.531 8.961 1 98.81 101 THR B O 1
ATOM 3904 N N . LEU B 1 102 ? -26.562 13.625 10.594 1 98.62 102 LEU B N 1
ATOM 3905 C CA . LEU B 1 102 ? -25.922 14.688 11.359 1 98.62 102 LEU B CA 1
ATOM 3906 C C . LEU B 1 102 ? -25.094 14.117 12.508 1 98.62 102 LEU B C 1
ATOM 3908 O O . LEU B 1 102 ? -25.609 13.336 13.312 1 98.62 102 LEU B O 1
ATOM 3912 N N . PHE B 1 103 ? -23.797 14.453 12.477 1 98.31 103 PHE B N 1
ATOM 3913 C CA . PHE B 1 103 ? -22.891 13.984 13.516 1 98.31 103 PHE B CA 1
ATOM 3914 C C . PHE B 1 103 ? -22.344 15.156 14.328 1 98.31 103 PHE B C 1
ATOM 3916 O O . PHE B 1 103 ? -22.172 16.25 13.797 1 98.31 103 PHE B O 1
ATOM 3923 N N . ASP B 1 104 ? -22.094 14.898 15.578 1 97.31 104 ASP B N 1
ATOM 3924 C CA . ASP B 1 104 ? -21.125 15.773 16.234 1 97.31 104 ASP B CA 1
ATOM 3925 C C . ASP B 1 104 ? -19.703 15.234 16.062 1 97.31 104 ASP B C 1
ATOM 3927 O O . ASP B 1 104 ? -19.484 14.242 15.359 1 97.31 104 ASP B O 1
ATOM 3931 N N . LEU B 1 105 ? -18.719 15.836 16.672 1 95.56 105 LEU B N 1
ATOM 3932 C CA . LEU B 1 105 ? -17.328 15.492 16.375 1 95.56 105 LEU B CA 1
ATOM 3933 C C . LEU B 1 105 ? -16.906 14.234 17.125 1 95.56 105 LEU B C 1
ATOM 3935 O O . LEU B 1 105 ? -15.828 13.695 16.891 1 95.56 105 LEU B O 1
ATOM 3939 N N . SER B 1 106 ? -17.75 13.68 18.016 1 93.88 106 SER B N 1
ATOM 3940 C CA . SER B 1 106 ? -17.484 12.406 18.688 1 93.88 106 SER B CA 1
ATOM 3941 C C . SER B 1 106 ? -18.062 11.234 17.906 1 93.88 106 SER B C 1
ATOM 3943 O O . SER B 1 106 ? -18 10.086 18.344 1 93.88 106 SER B O 1
ATOM 3945 N N . SER B 1 107 ? -18.688 11.469 16.766 1 94.44 107 SER B N 1
ATOM 3946 C CA . SER B 1 107 ? -19.328 10.5 15.875 1 94.44 107 SER B CA 1
ATOM 3947 C C . SER B 1 107 ? -20.719 10.117 16.375 1 94.44 107 SER B C 1
ATOM 3949 O O . SER B 1 107 ? -21.312 9.148 15.891 1 94.44 107 SER B O 1
ATOM 3951 N N . LYS B 1 108 ? -21.188 10.828 17.375 1 96.19 108 LYS B N 1
ATOM 3952 C CA . LYS B 1 108 ? -22.547 10.609 17.828 1 96.19 108 LYS B CA 1
ATOM 3953 C C . LYS B 1 108 ? -23.562 11.023 16.75 1 96.19 108 LYS B C 1
ATOM 3955 O O . LYS B 1 108 ? -23.453 12.117 16.188 1 96.19 108 LYS B O 1
ATOM 3960 N N . VAL B 1 109 ? -24.547 10.172 16.547 1 97.62 109 VAL B N 1
ATOM 3961 C CA . VAL B 1 109 ? -25.609 10.469 15.578 1 97.62 109 VAL B CA 1
ATOM 3962 C C . VAL B 1 109 ? -26.672 11.344 16.234 1 97.62 109 VAL B C 1
ATOM 3964 O O . VAL B 1 109 ? -27.25 10.969 17.25 1 97.62 109 VAL B O 1
ATOM 3967 N N . LEU B 1 110 ? -26.875 12.484 15.664 1 97.81 110 LEU B N 1
ATOM 3968 C CA . LEU B 1 110 ? -27.875 13.414 16.188 1 97.81 110 LEU B CA 1
ATOM 3969 C C . LEU B 1 110 ? -29.188 13.312 15.414 1 97.81 110 LEU B C 1
ATOM 3971 O O . LEU B 1 110 ? -30.25 13.57 15.961 1 97.81 110 LEU B O 1
ATOM 3975 N N . ALA B 1 111 ? -29.062 13.039 14.18 1 98.19 111 ALA B N 1
ATOM 3976 C CA . ALA B 1 111 ? -30.203 12.836 13.297 1 98.19 111 ALA B CA 1
ATOM 3977 C C . ALA B 1 111 ? -29.812 12.023 12.07 1 98.19 111 ALA B C 1
ATOM 3979 O O . ALA B 1 111 ? -28.672 12.078 11.617 1 98.19 111 ALA B O 1
ATOM 3980 N N . GLU B 1 112 ? -30.719 11.273 11.547 1 98.06 112 GLU B N 1
ATOM 3981 C CA . GLU B 1 112 ? -30.516 10.477 10.344 1 98.06 112 GLU B CA 1
ATOM 3982 C C . GLU B 1 112 ? -31.812 10.367 9.531 1 98.06 112 GLU B C 1
ATOM 3984 O O . GLU B 1 112 ? -32.875 10.18 10.094 1 98.06 112 GLU B O 1
ATOM 3989 N N . GLU B 1 113 ? -31.703 10.531 8.289 1 97.88 113 GLU B N 1
ATOM 3990 C CA . GLU B 1 113 ? -32.844 10.383 7.395 1 97.88 113 GLU B CA 1
ATOM 3991 C C . GLU B 1 113 ? -32.469 9.68 6.102 1 97.88 113 GLU B C 1
ATOM 3993 O O . GLU B 1 113 ? -31.312 9.758 5.668 1 97.88 113 GLU B O 1
ATOM 3998 N N . HIS B 1 114 ? -33.406 9 5.52 1 97.38 114 HIS B N 1
ATOM 3999 C CA . HIS B 1 114 ? -33.25 8.305 4.246 1 97.38 114 HIS B CA 1
ATOM 4000 C C . HIS B 1 114 ? -34.031 8.984 3.137 1 97.38 114 HIS B C 1
ATOM 4002 O O . HIS B 1 114 ? -35.188 9.352 3.33 1 97.38 114 HIS B O 1
ATOM 4008 N N . TYR B 1 115 ? -33.375 9.195 2 1 97.69 115 TYR B N 1
ATOM 4009 C CA . TYR B 1 115 ? -33.969 9.867 0.86 1 97.69 115 TYR B CA 1
ATOM 4010 C C . TYR B 1 115 ? -33.938 8.984 -0.382 1 97.69 115 TYR B C 1
ATOM 4012 O O . TYR B 1 115 ? -32.844 8.57 -0.814 1 97.69 115 TYR B O 1
ATOM 4020 N N . PRO B 1 116 ? -35.094 8.727 -1.004 1 97.25 116 PRO B N 1
ATOM 4021 C CA . PRO B 1 116 ? -35.031 8.102 -2.328 1 97.25 116 PRO B CA 1
ATOM 4022 C C . PRO B 1 116 ? -34.5 9.047 -3.404 1 97.25 116 PRO B C 1
ATOM 4024 O O . PRO B 1 116 ? -34.875 10.211 -3.455 1 97.25 116 PRO B O 1
ATOM 4027 N N . LEU B 1 117 ? -33.531 8.602 -4.141 1 96.69 117 LEU B N 1
ATOM 4028 C CA . LEU B 1 117 ? -32.969 9.328 -5.27 1 96.69 117 LEU B CA 1
ATOM 4029 C C . LEU B 1 117 ? -32.969 8.477 -6.531 1 96.69 117 LEU B C 1
ATOM 4031 O O . LEU B 1 117 ? -31.938 7.961 -6.949 1 96.69 117 LEU B O 1
ATOM 4035 N N . PRO B 1 118 ? -34.094 8.406 -7.258 1 94.75 118 PRO B N 1
ATOM 4036 C CA . PRO B 1 118 ? -34.25 7.52 -8.414 1 94.75 118 PRO B CA 1
ATOM 4037 C C . PRO B 1 118 ? -33.656 8.109 -9.688 1 94.75 118 PRO B C 1
ATOM 4039 O O . PRO B 1 118 ? -33.844 7.566 -10.781 1 94.75 118 PRO B O 1
ATOM 4042 N N . GLU B 1 119 ? -32.875 9.156 -9.578 1 91.94 119 GLU B N 1
ATOM 4043 C CA . GLU B 1 119 ? -32.344 9.898 -10.711 1 91.94 119 GLU B CA 1
ATOM 4044 C C . GLU B 1 119 ? -31.453 9.016 -11.57 1 91.94 119 GLU B C 1
ATOM 4046 O O . GLU B 1 119 ? -30.828 8.078 -11.07 1 91.94 119 GLU B O 1
ATOM 4051 N N . ARG B 1 120 ? -31.391 9.422 -12.891 1 93.19 120 ARG B N 1
ATOM 4052 C CA . ARG B 1 120 ? -30.719 8.531 -13.836 1 93.19 120 ARG B CA 1
ATOM 4053 C C . ARG B 1 120 ? -29.594 9.25 -14.555 1 93.19 120 ARG B C 1
ATOM 4055 O O . ARG B 1 120 ? -28.875 8.656 -15.367 1 93.19 120 ARG B O 1
ATOM 4062 N N . THR B 1 121 ? -29.453 10.539 -14.289 1 95.81 121 THR B N 1
ATOM 4063 C CA . THR B 1 121 ? -28.359 11.289 -14.883 1 95.81 121 THR B CA 1
ATOM 4064 C C . THR B 1 121 ? -27.547 12.023 -13.812 1 95.81 121 THR B C 1
ATOM 4066 O O . THR B 1 121 ? -28.062 12.273 -12.711 1 95.81 121 THR B O 1
ATOM 4069 N N . GLN B 1 122 ? -26.328 12.375 -14.156 1 96.62 122 GLN B N 1
ATOM 4070 C CA . GLN B 1 122 ? -25.469 13.125 -13.242 1 96.62 122 GLN B CA 1
ATOM 4071 C C . GLN B 1 122 ? -26.156 14.406 -12.781 1 96.62 122 GLN B C 1
ATOM 4073 O O . GLN B 1 122 ? -26.156 14.719 -11.586 1 96.62 122 GLN B O 1
ATOM 4078 N N . GLN B 1 123 ? -26.719 15.156 -13.688 1 96.81 123 GLN B N 1
ATOM 4079 C CA . GLN B 1 123 ? -27.312 16.453 -13.406 1 96.81 123 GLN B CA 1
ATOM 4080 C C . GLN B 1 123 ? -28.516 16.328 -12.477 1 96.81 123 GLN B C 1
ATOM 4082 O O . GLN B 1 123 ? -28.641 17.062 -11.5 1 96.81 123 GLN B O 1
ATOM 4087 N N . THR B 1 124 ? -29.375 15.367 -12.828 1 97.5 124 THR B N 1
ATOM 4088 C CA . THR B 1 124 ? -30.562 15.203 -12.016 1 97.5 124 THR B CA 1
ATOM 4089 C C . THR B 1 124 ? -30.203 14.656 -10.633 1 97.5 124 THR B C 1
ATOM 4091 O O . THR B 1 124 ? -30.844 15.016 -9.633 1 97.5 124 THR B O 1
ATOM 4094 N N . LEU B 1 125 ? -29.234 13.805 -10.594 1 97.69 125 LEU B N 1
ATOM 4095 C CA . LEU B 1 125 ? -28.812 13.258 -9.312 1 97.69 125 LEU B CA 1
ATOM 4096 C C . LEU B 1 125 ? -28.188 14.336 -8.438 1 97.69 125 LEU B C 1
ATOM 4098 O O . LEU B 1 125 ? -28.484 14.43 -7.242 1 97.69 125 LEU B O 1
ATOM 4102 N N . GLU B 1 126 ? -27.297 15.141 -9.07 1 98 126 GLU B N 1
ATOM 4103 C CA . GLU B 1 126 ? -26.672 16.234 -8.328 1 98 126 GLU B CA 1
ATOM 4104 C C . GLU B 1 126 ? -27.719 17.172 -7.742 1 98 126 GLU B C 1
ATOM 4106 O O . GLU B 1 126 ? -27.672 17.516 -6.559 1 98 126 GLU B O 1
ATOM 4111 N N . HIS B 1 127 ? -28.656 17.547 -8.555 1 98.12 127 HIS B N 1
ATOM 4112 C CA . HIS B 1 127 ? -29.719 18.453 -8.117 1 98.12 127 HIS B CA 1
ATOM 4113 C C . HIS B 1 127 ? -30.516 17.844 -6.973 1 98.12 127 HIS B C 1
ATOM 4115 O O . HIS B 1 127 ? -30.781 18.516 -5.977 1 98.12 127 HIS B O 1
ATOM 4121 N N . ALA B 1 128 ? -30.891 16.625 -7.121 1 98.38 128 ALA B N 1
ATOM 4122 C CA . ALA B 1 128 ? -31.688 15.938 -6.109 1 98.38 128 ALA B CA 1
ATOM 4123 C C . ALA B 1 128 ? -30.906 15.789 -4.805 1 98.38 128 ALA B C 1
ATOM 4125 O O . ALA B 1 128 ? -31.469 15.953 -3.717 1 98.38 128 ALA B O 1
ATOM 4126 N N . LEU B 1 129 ? -29.688 15.461 -4.926 1 98.5 129 LEU B N 1
ATOM 4127 C CA . LEU B 1 129 ? -28.828 15.273 -3.756 1 98.5 129 LEU B CA 1
ATOM 4128 C C . LEU B 1 129 ? -28.672 16.578 -2.986 1 98.5 129 LEU B C 1
ATOM 4130 O O . LEU B 1 129 ? -28.828 16.609 -1.764 1 98.5 129 LEU B O 1
ATOM 4134 N N . LEU B 1 130 ? -28.375 17.703 -3.703 1 98.69 130 LEU B N 1
ATOM 4135 C CA . LEU B 1 130 ? -28.219 19 -3.072 1 98.69 130 LEU B CA 1
ATOM 4136 C C . LEU B 1 130 ? -29.516 19.438 -2.391 1 98.69 130 LEU B C 1
ATOM 4138 O O . LEU B 1 130 ? -29.484 19.969 -1.282 1 98.69 130 LEU B O 1
ATOM 4142 N N . ASN B 1 131 ? -30.578 19.109 -3.02 1 98.56 131 ASN B N 1
ATOM 4143 C CA . ASN B 1 131 ? -31.875 19.453 -2.436 1 98.56 131 ASN B CA 1
ATOM 4144 C C . ASN B 1 131 ? -32.156 18.625 -1.185 1 98.56 131 ASN B C 1
ATOM 4146 O O . ASN B 1 131 ? -32.719 19.125 -0.209 1 98.56 131 ASN B O 1
ATOM 4150 N N . ALA B 1 132 ? -31.828 17.359 -1.258 1 98.62 132 ALA B N 1
ATOM 4151 C CA . ALA B 1 132 ? -32.031 16.484 -0.103 1 98.62 132 ALA B CA 1
ATOM 4152 C C . ALA B 1 132 ? -31.234 16.984 1.1 1 98.62 132 ALA B C 1
ATOM 4154 O O . ALA B 1 132 ? -31.734 17.016 2.221 1 98.62 132 ALA B O 1
ATOM 4155 N N . ILE B 1 133 ? -30.016 17.391 0.856 1 98.75 133 ILE B N 1
ATOM 4156 C CA . ILE B 1 133 ? -29.156 17.891 1.929 1 98.75 133 ILE B CA 1
ATOM 4157 C C . ILE B 1 133 ? -29.719 19.188 2.482 1 98.75 133 ILE B C 1
ATOM 4159 O O . ILE B 1 133 ? -29.781 19.391 3.699 1 98.75 133 ILE B O 1
ATOM 4163 N N . ALA B 1 134 ? -30.188 20.062 1.607 1 98.62 134 ALA B N 1
ATOM 4164 C CA . ALA B 1 134 ? -30.797 21.328 2.029 1 98.62 134 ALA B CA 1
ATOM 4165 C C . ALA B 1 134 ? -32.031 21.094 2.887 1 98.62 134 ALA B C 1
ATOM 4167 O O . ALA B 1 134 ? -32.219 21.75 3.916 1 98.62 134 ALA B O 1
ATOM 4168 N N . GLN B 1 135 ? -32.844 20.203 2.439 1 98.44 135 GLN B N 1
ATOM 4169 C CA . GLN B 1 135 ? -34.062 19.859 3.184 1 98.44 135 GLN B CA 1
ATOM 4170 C C . GLN B 1 135 ? -33.719 19.281 4.559 1 98.44 135 GLN B C 1
ATOM 4172 O O . GLN B 1 135 ? -34.344 19.625 5.555 1 98.44 135 GLN B O 1
ATOM 4177 N N . PHE B 1 136 ? -32.75 18.469 4.633 1 98.5 136 PHE B N 1
ATOM 4178 C CA . PHE B 1 136 ? -32.281 17.875 5.883 1 98.5 136 PHE B CA 1
ATOM 4179 C C . PHE B 1 136 ? -31.828 18.938 6.859 1 98.5 136 PHE B C 1
ATOM 4181 O O . PHE B 1 136 ? -32.219 18.938 8.031 1 98.5 136 PHE B O 1
ATOM 4188 N N . ILE B 1 137 ? -31 19.875 6.309 1 98.31 137 ILE B N 1
ATOM 4189 C CA . ILE B 1 137 ? -30.5 20.969 7.129 1 98.31 137 ILE B CA 1
ATOM 4190 C C . ILE B 1 137 ? -31.656 21.797 7.668 1 98.31 137 ILE B C 1
ATOM 4192 O O . ILE B 1 137 ? -31.688 22.141 8.852 1 98.31 137 ILE B O 1
ATOM 4196 N N . ASP B 1 138 ? -32.656 22.016 6.848 1 97.75 138 ASP B N 1
ATOM 4197 C CA . ASP B 1 138 ? -33.844 22.781 7.254 1 97.75 138 ASP B CA 1
ATOM 4198 C C . ASP B 1 138 ? -34.625 22.047 8.32 1 97.75 138 ASP B C 1
ATOM 4200 O O . ASP B 1 138 ? -35.094 22.656 9.297 1 97.75 138 ASP B O 1
ATOM 4204 N N . SER B 1 139 ? -34.75 20.812 8.18 1 97.69 139 SER B N 1
ATOM 4205 C CA . SER B 1 139 ? -35.562 20 9.078 1 97.69 139 SER B CA 1
ATOM 4206 C C . SER B 1 139 ? -34.938 19.922 10.469 1 97.69 139 SER B C 1
ATOM 4208 O O . SER B 1 139 ? -35.625 19.781 11.469 1 97.69 139 SER B O 1
ATOM 4210 N N . TYR B 1 140 ? -33.625 20.031 10.516 1 97.12 140 TYR B N 1
ATOM 4211 C CA . TYR B 1 140 ? -32.969 19.828 11.797 1 97.12 140 TYR B CA 1
ATOM 4212 C C . TYR B 1 140 ? -32.219 21.094 12.227 1 97.12 140 TYR B C 1
ATOM 4214 O O . TYR B 1 140 ? -31.203 21.016 12.922 1 97.12 140 TYR B O 1
ATOM 4222 N N . GLN B 1 141 ? -32.688 22.172 11.781 1 95 141 GLN B N 1
ATOM 4223 C CA . GLN B 1 141 ? -32.062 23.469 12.07 1 95 141 GLN B CA 1
ATOM 4224 C C . GLN B 1 141 ? -31.969 23.719 13.578 1 95 141 GLN B C 1
ATOM 4226 O O . GLN B 1 141 ? -31.016 24.312 14.055 1 95 141 GLN B O 1
ATOM 4231 N N . ARG B 1 142 ? -32.875 23.219 14.32 1 93.75 142 ARG B N 1
ATOM 4232 C CA . ARG B 1 142 ? -32.906 23.438 15.766 1 93.75 142 ARG B CA 1
ATOM 4233 C C . ARG B 1 142 ? -31.828 22.609 16.469 1 93.75 142 ARG B C 1
ATOM 4235 O O . ARG B 1 142 ? -31.312 23 17.516 1 93.75 142 ARG B O 1
ATOM 4242 N N . LYS B 1 143 ? -31.516 21.516 15.875 1 93.5 143 LYS B N 1
ATOM 4243 C CA . LYS B 1 143 ? -30.516 20.625 16.438 1 93.5 143 LYS B CA 1
ATOM 4244 C C . LYS B 1 143 ? -29.109 21 15.961 1 93.5 143 LYS B C 1
ATOM 4246 O O . LYS B 1 143 ? -28.125 20.703 16.625 1 93.5 143 LYS B O 1
ATOM 4251 N N . LEU B 1 144 ? -29.078 21.656 14.898 1 94.88 144 LEU B N 1
ATOM 4252 C CA . LEU B 1 144 ? -27.812 21.969 14.234 1 94.88 144 LEU B CA 1
ATOM 4253 C C . LEU B 1 144 ? -27.078 23.094 14.961 1 94.88 144 LEU B C 1
ATOM 4255 O O . LEU B 1 144 ? -27.672 24.141 15.25 1 94.88 144 LEU B O 1
ATOM 4259 N N . ARG B 1 145 ? -25.891 22.828 15.336 1 95.75 145 ARG B N 1
ATOM 4260 C CA . ARG B 1 145 ? -24.984 23.875 15.812 1 95.75 145 ARG B CA 1
ATOM 4261 C C . ARG B 1 145 ? -24.078 24.359 14.695 1 95.75 145 ARG B C 1
ATOM 4263 O O . ARG B 1 145 ? -24.531 24.625 13.578 1 95.75 145 ARG B O 1
ATOM 4270 N N . GLU B 1 146 ? -22.844 24.469 14.906 1 96.44 146 GLU B N 1
ATOM 4271 C CA . GLU B 1 146 ? -22 24.938 13.82 1 96.44 146 GLU B CA 1
ATOM 4272 C C . GLU B 1 146 ? -21.672 23.828 12.836 1 96.44 146 GLU B C 1
ATOM 4274 O O . GLU B 1 146 ? -20.938 22.891 13.172 1 96.44 146 GLU B O 1
ATOM 4279 N N . LEU B 1 147 ? -22.266 23.969 11.688 1 97.81 147 LEU B N 1
ATOM 4280 C CA . LEU B 1 147 ? -21.938 23.031 10.617 1 97.81 147 LEU B CA 1
ATOM 4281 C C . LEU B 1 147 ? -20.578 23.344 10.016 1 97.81 147 LEU B C 1
ATOM 4283 O O . LEU B 1 147 ? -20.375 24.391 9.422 1 97.81 147 LEU B O 1
ATOM 4287 N N . ILE B 1 148 ? -19.656 22.344 10.117 1 97.38 148 ILE B N 1
ATOM 4288 C CA . ILE B 1 148 ? -18.297 22.703 9.734 1 97.38 148 ILE B CA 1
ATOM 4289 C C . ILE B 1 148 ? -17.891 21.938 8.469 1 97.38 148 ILE B C 1
ATOM 4291 O O . ILE B 1 148 ? -16.906 22.281 7.816 1 97.38 148 ILE B O 1
ATOM 4295 N N . ALA B 1 149 ? -18.672 20.859 8.141 1 98.5 149 ALA B N 1
ATOM 4296 C CA . ALA B 1 149 ? -18.281 20.094 6.965 1 98.5 149 ALA B CA 1
ATOM 4297 C C . ALA B 1 149 ? -19.438 19.219 6.473 1 98.5 149 ALA B C 1
ATOM 4299 O O . ALA B 1 149 ? -20.328 18.859 7.25 1 98.5 149 ALA B O 1
ATOM 4300 N N . ILE B 1 150 ? -19.453 18.891 5.195 1 98.75 150 ILE B N 1
ATOM 4301 C CA . ILE B 1 150 ? -20.297 17.891 4.551 1 98.75 150 ILE B CA 1
ATOM 4302 C C . ILE B 1 150 ? -19.422 16.906 3.785 1 98.75 150 ILE B C 1
ATOM 4304 O O . ILE B 1 150 ? -18.5 17.297 3.072 1 98.75 150 ILE B O 1
ATOM 4308 N N . SER B 1 151 ? -19.641 15.648 3.982 1 98.75 151 SER B N 1
ATOM 4309 C CA . SER B 1 151 ? -18.891 14.609 3.283 1 98.75 151 SER B CA 1
ATOM 4310 C C . SER B 1 151 ? -19.812 13.594 2.633 1 98.75 151 SER B C 1
ATOM 4312 O O . SER B 1 151 ? -20.828 13.195 3.229 1 98.75 151 SER B O 1
ATOM 4314 N N . VAL B 1 152 ? -19.484 13.211 1.419 1 98.75 152 VAL B N 1
ATOM 4315 C CA . VAL B 1 152 ? -20.281 12.25 0.665 1 98.75 152 VAL B CA 1
ATOM 4316 C C . VAL B 1 152 ? -19.422 11.039 0.293 1 98.75 152 VAL B C 1
ATOM 4318 O O . VAL B 1 152 ? -18.312 11.195 -0.219 1 98.75 152 VAL B O 1
ATOM 4321 N N . ILE B 1 153 ? -19.906 9.844 0.592 1 98.25 153 ILE B N 1
ATOM 4322 C CA . ILE B 1 153 ? -19.25 8.625 0.126 1 98.25 153 ILE B CA 1
ATOM 4323 C C . ILE B 1 153 ? -20.156 7.91 -0.876 1 98.25 153 ILE B C 1
ATOM 4325 O O . ILE B 1 153 ? -21.391 7.965 -0.765 1 98.25 153 ILE B O 1
ATOM 4329 N N . LEU B 1 154 ? -19.594 7.277 -1.826 1 96.19 154 LEU B N 1
ATOM 4330 C CA . LEU B 1 154 ? -20.344 6.637 -2.898 1 96.19 154 LEU B CA 1
ATOM 4331 C C . LEU B 1 154 ? -19.5 5.57 -3.59 1 96.19 154 LEU B C 1
ATOM 4333 O O . LEU B 1 154 ? -18.281 5.566 -3.471 1 96.19 154 LEU B O 1
ATOM 4337 N N . PRO B 1 155 ? -20.172 4.594 -4.246 1 92 155 PRO B N 1
ATOM 4338 C CA . PRO B 1 155 ? -19.422 3.611 -5.031 1 92 155 PRO B CA 1
ATOM 4339 C C . PRO B 1 155 ? -18.828 4.203 -6.316 1 92 155 PRO B C 1
ATOM 4341 O O . PRO B 1 155 ? -19.344 5.211 -6.82 1 92 155 PRO B O 1
ATOM 4344 N N . GLY B 1 156 ? -17.781 3.645 -6.812 1 89 156 GLY B N 1
ATOM 4345 C CA . GLY B 1 156 ? -17.203 4.07 -8.078 1 89 156 GLY B CA 1
ATOM 4346 C C . GLY B 1 156 ? -15.766 4.551 -7.945 1 89 156 GLY B C 1
ATOM 4347 O O . GLY B 1 156 ? -15.016 4.07 -7.094 1 89 156 GLY B O 1
ATOM 4348 N N . LEU B 1 157 ? -15.43 5.398 -8.977 1 88.69 157 LEU B N 1
ATOM 4349 C CA . LEU B 1 157 ? -14.078 5.957 -8.984 1 88.69 157 LEU B CA 1
ATOM 4350 C C . LEU B 1 157 ? -14.094 7.41 -8.523 1 88.69 157 LEU B C 1
ATOM 4352 O O . LEU B 1 157 ? -14.477 8.305 -9.281 1 88.69 157 LEU B O 1
ATOM 4356 N N . VAL B 1 158 ? -13.609 7.559 -7.281 1 92.69 158 VAL B N 1
ATOM 4357 C CA . VAL B 1 158 ? -13.641 8.867 -6.641 1 92.69 158 VAL B CA 1
ATOM 4358 C C . VAL B 1 158 ? -12.219 9.359 -6.391 1 92.69 158 VAL B C 1
ATOM 4360 O O . VAL B 1 158 ? -11.367 8.602 -5.91 1 92.69 158 VAL B O 1
ATOM 4363 N N . ASP B 1 159 ? -11.969 10.547 -6.777 1 90.94 159 ASP B N 1
ATOM 4364 C CA . ASP B 1 159 ? -10.711 11.211 -6.453 1 90.94 159 ASP B CA 1
ATOM 4365 C C . ASP B 1 159 ? -10.875 12.148 -5.262 1 90.94 159 ASP B C 1
ATOM 4367 O O . ASP B 1 159 ? -11.406 13.25 -5.402 1 90.94 159 ASP B O 1
ATOM 4371 N N . PRO B 1 160 ? -10.375 11.711 -4.172 1 88.81 160 PRO B N 1
ATOM 4372 C CA . PRO B 1 160 ? -10.617 12.523 -2.977 1 88.81 160 PRO B CA 1
ATOM 4373 C C . PRO B 1 160 ? -9.859 13.852 -3.004 1 88.81 160 PRO B C 1
ATOM 4375 O O . PRO B 1 160 ? -10.25 14.805 -2.324 1 88.81 160 PRO B O 1
ATOM 4378 N N . ASP B 1 161 ? -8.867 13.977 -3.76 1 86.5 161 ASP B N 1
ATOM 4379 C CA . ASP B 1 161 ? -8.047 15.18 -3.785 1 86.5 161 ASP B CA 1
ATOM 4380 C C . ASP B 1 161 ? -8.703 16.266 -4.633 1 86.5 161 ASP B C 1
ATOM 4382 O O . ASP B 1 161 ? -8.844 17.406 -4.191 1 86.5 161 ASP B O 1
ATOM 4386 N N . SER B 1 162 ? -9.18 15.852 -5.762 1 89.44 162 SER B N 1
ATOM 4387 C CA . SER B 1 162 ? -9.797 16.844 -6.641 1 89.44 162 SER B CA 1
ATOM 4388 C C . SER B 1 162 ? -11.281 17 -6.328 1 89.44 162 SER B C 1
ATOM 4390 O O . SER B 1 162 ? -11.914 17.969 -6.777 1 89.44 162 SER B O 1
ATOM 4392 N N . GLY B 1 163 ? -11.781 16.047 -5.625 1 93 163 GLY B N 1
ATOM 4393 C CA . GLY B 1 163 ? -13.195 16.094 -5.297 1 93 163 GLY B CA 1
ATOM 4394 C C . GLY B 1 163 ? -14.094 15.688 -6.449 1 93 163 GLY B C 1
ATOM 4395 O O . GLY B 1 163 ? -15.273 16.031 -6.48 1 93 163 GLY B O 1
ATOM 4396 N N . LYS B 1 164 ? -13.516 14.961 -7.41 1 94.5 164 LYS B N 1
ATOM 4397 C CA . LYS B 1 164 ? -14.258 14.602 -8.617 1 94.5 164 LYS B CA 1
ATOM 4398 C C . LYS B 1 164 ? -14.578 13.109 -8.633 1 94.5 164 LYS B C 1
ATOM 4400 O O . LYS B 1 164 ? -13.867 12.305 -8.039 1 94.5 164 LYS B O 1
ATOM 4405 N N . ILE B 1 165 ? -15.672 12.797 -9.289 1 94.81 165 ILE B N 1
ATOM 4406 C CA . ILE B 1 165 ? -16.109 11.43 -9.516 1 94.81 165 ILE B CA 1
ATOM 4407 C C . ILE B 1 165 ? -15.922 11.062 -10.984 1 94.81 165 ILE B C 1
ATOM 4409 O O . ILE B 1 165 ? -16.516 11.68 -11.867 1 94.81 165 ILE B O 1
ATOM 4413 N N . HIS B 1 166 ? -15.188 10.016 -11.219 1 90.88 166 HIS B N 1
ATOM 4414 C CA . HIS B 1 166 ? -14.828 9.656 -12.586 1 90.88 166 HIS B CA 1
ATOM 4415 C C . HIS B 1 166 ? -15.727 8.547 -13.117 1 90.88 166 HIS B C 1
ATOM 4417 O O . HIS B 1 166 ? -15.867 8.391 -14.336 1 90.88 166 HIS B O 1
ATOM 4423 N N . TYR B 1 167 ? -16.281 7.773 -12.203 1 88.75 167 TYR B N 1
ATOM 4424 C CA . TYR B 1 167 ? -17.109 6.637 -12.594 1 88.75 167 TYR B CA 1
ATOM 4425 C C . TYR B 1 167 ? -18.094 6.27 -11.492 1 88.75 167 TYR B C 1
ATOM 4427 O O . TYR B 1 167 ? -17.75 6.324 -10.305 1 88.75 167 TYR B O 1
ATOM 4435 N N . MET B 1 168 ? -19.297 5.945 -11.898 1 89.81 168 MET B N 1
ATOM 4436 C CA . MET B 1 168 ? -20.297 5.312 -11.047 1 89.81 168 MET B CA 1
ATOM 4437 C C . MET B 1 168 ? -20.922 4.113 -11.742 1 89.81 168 MET B C 1
ATOM 4439 O O . MET B 1 168 ? -21.125 4.125 -12.953 1 89.81 168 MET B O 1
ATOM 4443 N N . PRO B 1 169 ? -21.188 3.049 -11.031 1 81.75 169 PRO B N 1
ATOM 4444 C CA . PRO B 1 169 ? -21.656 1.806 -11.648 1 81.75 169 PRO B CA 1
ATOM 4445 C C . PRO B 1 169 ? -23.016 1.966 -12.344 1 81.75 169 PRO B C 1
ATOM 4447 O O . PRO B 1 169 ? -23.266 1.307 -13.352 1 81.75 169 PRO B O 1
ATOM 4450 N N . HIS B 1 170 ? -23.938 2.854 -11.938 1 83.88 170 HIS B N 1
ATOM 4451 C CA . HIS B 1 170 ? -25.312 2.799 -12.422 1 83.88 170 HIS B CA 1
ATOM 4452 C C . HIS B 1 170 ? -25.672 4.066 -13.18 1 83.88 170 HIS B C 1
ATOM 4454 O O . HIS B 1 170 ? -26.75 4.148 -13.773 1 83.88 170 HIS B O 1
ATOM 4460 N N . ILE B 1 171 ? -24.875 5.031 -13.117 1 91.06 171 ILE B N 1
ATOM 4461 C CA . ILE B 1 171 ? -25.109 6.27 -13.859 1 91.06 171 ILE B CA 1
ATOM 4462 C C . ILE B 1 171 ? -23.812 6.699 -14.547 1 91.06 171 ILE B C 1
ATOM 4464 O O . ILE B 1 171 ? -22.719 6.539 -14 1 91.06 171 ILE B O 1
ATOM 4468 N N . GLN B 1 172 ? -24.031 7.25 -15.719 1 92.75 172 GLN B N 1
ATOM 4469 C CA . GLN B 1 172 ? -22.875 7.785 -16.422 1 92.75 172 GLN B CA 1
ATOM 4470 C C . GLN B 1 172 ? -22.469 9.141 -15.859 1 92.75 172 GLN B C 1
ATOM 4472 O O . GLN B 1 172 ? -23.297 10.047 -15.734 1 92.75 172 GLN B O 1
ATOM 4477 N N . VAL B 1 173 ? -21.219 9.219 -15.477 1 94.44 173 VAL B N 1
ATOM 4478 C CA . VAL B 1 173 ? -20.703 10.484 -14.969 1 94.44 173 VAL B CA 1
ATOM 4479 C C . VAL B 1 173 ? -19.469 10.891 -15.758 1 94.44 173 VAL B C 1
ATOM 4481 O O . VAL B 1 173 ? -18.781 10.039 -16.328 1 94.44 173 VAL B O 1
ATOM 4484 N N . GLU B 1 174 ? -19.25 12.172 -15.898 1 92.44 174 GLU B N 1
ATOM 4485 C CA . GLU B 1 174 ? -18.078 12.727 -16.578 1 92.44 174 GLU B CA 1
ATOM 4486 C C . GLU B 1 174 ? -17.359 13.727 -15.688 1 92.44 174 GLU B C 1
ATOM 4488 O O . GLU B 1 174 ? -17.656 14.922 -15.703 1 92.44 174 GLU B O 1
ATOM 4493 N N . ASN B 1 175 ? -16.312 13.297 -15.016 1 93.44 175 ASN B N 1
ATOM 4494 C CA . ASN B 1 175 ? -15.539 14.141 -14.117 1 93.44 175 ASN B CA 1
ATOM 4495 C C . ASN B 1 175 ? -16.438 15.031 -13.266 1 93.44 175 ASN B C 1
ATOM 4497 O O . ASN B 1 175 ? -16.266 16.25 -13.25 1 93.44 175 ASN B O 1
ATOM 4501 N N . TRP B 1 176 ? -17.391 14.398 -12.633 1 96.69 176 TRP B N 1
ATOM 4502 C CA . TRP B 1 176 ? -18.406 15.062 -11.82 1 96.69 176 TRP B CA 1
ATOM 4503 C C . TRP B 1 176 ? -17.766 15.789 -10.641 1 96.69 176 TRP B C 1
ATOM 4505 O O . TRP B 1 176 ? -17.312 15.156 -9.688 1 96.69 176 TRP B O 1
ATOM 4515 N N . GLY B 1 177 ? -17.75 17.188 -10.625 1 97.75 177 GLY B N 1
ATOM 4516 C CA . GLY B 1 177 ? -17.188 18.016 -9.57 1 97.75 177 GLY B CA 1
ATOM 4517 C C . GLY B 1 177 ? -18.125 18.203 -8.398 1 97.75 177 GLY B C 1
ATOM 4518 O O . GLY B 1 177 ? -18.547 19.328 -8.102 1 97.75 177 GLY B O 1
ATOM 4519 N N . LEU B 1 178 ? -18.406 17.156 -7.707 1 97.75 178 LEU B N 1
ATOM 4520 C CA . LEU B 1 178 ? -19.422 17.156 -6.656 1 97.75 178 LEU B CA 1
ATOM 4521 C C . LEU B 1 178 ? -18.984 18.047 -5.492 1 97.75 178 LEU B C 1
ATOM 4523 O O . LEU B 1 178 ? -19.812 18.766 -4.934 1 97.75 178 LEU B O 1
ATOM 4527 N N . VAL B 1 179 ? -17.75 18.047 -5.098 1 98.31 179 VAL B N 1
ATOM 4528 C CA . VAL B 1 179 ? -17.281 18.844 -3.963 1 98.31 179 VAL B CA 1
ATOM 4529 C C . VAL B 1 179 ? -17.484 20.328 -4.246 1 98.31 179 VAL B C 1
ATOM 4531 O O . VAL B 1 179 ? -17.969 21.062 -3.389 1 98.31 179 VAL B O 1
ATOM 4534 N N . GLU B 1 180 ? -17.125 20.703 -5.434 1 98.06 180 GLU B N 1
ATOM 4535 C CA . GLU B 1 180 ? -17.312 22.109 -5.82 1 98.06 180 GLU B CA 1
ATOM 4536 C C . GLU B 1 180 ? -18.781 22.516 -5.746 1 98.06 180 GLU B C 1
ATOM 4538 O O . GLU B 1 180 ? -19.109 23.594 -5.242 1 98.06 180 GLU B O 1
ATOM 4543 N N . ALA B 1 181 ? -19.625 21.656 -6.234 1 98.31 181 ALA B N 1
ATOM 4544 C CA . ALA B 1 181 ? -21.062 21.938 -6.211 1 98.31 181 ALA B CA 1
ATOM 4545 C C . ALA B 1 181 ? -21.562 22.062 -4.777 1 98.31 181 ALA B C 1
ATOM 4547 O O . ALA B 1 181 ? -22.344 22.969 -4.469 1 98.31 181 ALA B O 1
ATOM 4548 N N . LEU B 1 182 ? -21.125 21.203 -3.943 1 98.62 182 LEU B N 1
ATOM 4549 C CA . LEU B 1 182 ? -21.531 21.219 -2.539 1 98.62 182 LEU B CA 1
ATOM 4550 C C . LEU B 1 182 ? -21.031 22.484 -1.851 1 98.62 182 LEU B C 1
ATOM 4552 O O . LEU B 1 182 ? -21.797 23.141 -1.135 1 98.62 182 LEU B O 1
ATOM 4556 N N . GLU B 1 183 ? -19.781 22.812 -2.068 1 98.12 183 GLU B N 1
ATOM 4557 C CA . GLU B 1 183 ? -19.203 23.969 -1.428 1 98.12 183 GLU B CA 1
ATOM 4558 C C . GLU B 1 183 ? -19.859 25.266 -1.91 1 98.12 183 GLU B C 1
ATOM 4560 O O . GLU B 1 183 ? -20.031 26.203 -1.135 1 98.12 183 GLU B O 1
ATOM 4565 N N . GLU B 1 184 ? -20.172 25.312 -3.162 1 98.19 184 GLU B N 1
ATOM 4566 C CA . GLU B 1 184 ? -20.859 26.484 -3.709 1 98.19 184 GLU B CA 1
ATOM 4567 C C . GLU B 1 184 ? -22.234 26.656 -3.074 1 98.19 184 GLU B C 1
ATOM 4569 O O . GLU B 1 184 ? -22.641 27.781 -2.771 1 98.19 184 GLU B O 1
ATOM 4574 N N . ARG B 1 185 ? -22.875 25.594 -2.855 1 98.19 185 ARG B N 1
ATOM 4575 C CA . ARG B 1 185 ? -24.25 25.641 -2.371 1 98.19 185 ARG B CA 1
ATOM 4576 C C . ARG B 1 185 ? -24.297 25.875 -0.865 1 98.19 185 ARG B C 1
ATOM 4578 O O . ARG B 1 185 ? -25.141 26.641 -0.375 1 98.19 185 ARG B O 1
ATOM 4585 N N . PHE B 1 186 ? -23.422 25.25 -0.082 1 98 186 PHE B N 1
ATOM 4586 C CA . PHE B 1 186 ? -23.609 25.203 1.364 1 98 186 PHE B CA 1
ATOM 4587 C C . PHE B 1 186 ? -22.531 26.016 2.07 1 98 186 PHE B C 1
ATOM 4589 O O . PHE B 1 186 ? -22.625 26.266 3.275 1 98 186 PHE B O 1
ATOM 4596 N N . LYS B 1 187 ? -21.438 26.453 1.447 1 96.69 187 LYS B N 1
ATOM 4597 C CA . LYS B 1 187 ? -20.406 27.359 1.934 1 96.69 187 LYS B CA 1
ATOM 4598 C C . LYS B 1 187 ? -19.688 26.766 3.146 1 96.69 187 LYS B C 1
ATOM 4600 O O . LYS B 1 187 ? -19.422 27.484 4.117 1 96.69 187 LYS B O 1
ATOM 4605 N N . VAL B 1 188 ? -19.516 25.484 3.146 1 96.69 188 VAL B N 1
ATOM 4606 C CA . VAL B 1 188 ? -18.719 24.766 4.133 1 96.69 188 VAL B CA 1
ATOM 4607 C C . VAL B 1 188 ? -17.734 23.844 3.424 1 96.69 188 VAL B C 1
ATOM 4609 O O . VAL B 1 188 ? -17.875 23.578 2.225 1 96.69 188 VAL B O 1
ATOM 4612 N N . THR B 1 189 ? -16.734 23.406 4.168 1 97 189 THR B N 1
ATOM 4613 C CA . THR B 1 189 ? -15.773 22.469 3.6 1 97 189 THR B CA 1
ATOM 4614 C C . THR B 1 189 ? -16.453 21.141 3.268 1 97 189 THR B C 1
ATOM 4616 O O . THR B 1 189 ? -17.266 20.641 4.051 1 97 189 THR B O 1
ATOM 4619 N N . CYS B 1 190 ? -16.188 20.594 2.09 1 98.31 190 CYS B N 1
ATOM 4620 C CA . CYS B 1 190 ? -16.844 19.359 1.674 1 98.31 190 CYS B CA 1
ATOM 4621 C C . CYS B 1 190 ? -15.82 18.328 1.242 1 98.31 190 CYS B C 1
ATOM 4623 O O . CYS B 1 190 ? -14.727 18.672 0.779 1 98.31 190 CYS B O 1
ATOM 4625 N N . PHE B 1 191 ? -16.109 17.062 1.404 1 98.12 191 PHE B N 1
ATOM 4626 C CA . PHE B 1 191 ? -15.258 15.93 1.043 1 98.12 191 PHE B CA 1
ATOM 4627 C C . PHE B 1 191 ? -16.062 14.875 0.288 1 98.12 191 PHE B C 1
ATOM 4629 O O . PHE B 1 191 ? -17.281 14.805 0.41 1 98.12 191 PHE B O 1
ATOM 4636 N N . VAL B 1 192 ? -15.375 14.109 -0.479 1 97.88 192 VAL B N 1
ATOM 4637 C CA . VAL B 1 192 ? -15.953 12.953 -1.15 1 97.88 192 VAL B CA 1
ATOM 4638 C C . VAL B 1 192 ? -15 11.758 -1.024 1 97.88 192 VAL B C 1
ATOM 4640 O O . VAL B 1 192 ? -13.789 11.93 -0.898 1 97.88 192 VAL B O 1
ATOM 4643 N N . GLY B 1 193 ? -15.531 10.586 -0.941 1 96.69 193 GLY B N 1
ATOM 4644 C CA . GLY B 1 193 ? -14.727 9.383 -0.852 1 96.69 193 GLY B CA 1
ATOM 4645 C C . GLY B 1 193 ? -15.453 8.141 -1.338 1 96.69 193 GLY B C 1
ATOM 4646 O O . GLY B 1 193 ? -16.656 8.18 -1.599 1 96.69 193 GLY B O 1
ATOM 4647 N N . HIS B 1 194 ? -14.688 7.094 -1.524 1 95.88 194 HIS B N 1
ATOM 4648 C CA . HIS B 1 194 ? -15.227 5.777 -1.854 1 95.88 194 HIS B CA 1
ATOM 4649 C C . HIS B 1 194 ? -15.867 5.121 -0.634 1 95.88 194 HIS B C 1
ATOM 4651 O O . HIS B 1 194 ? -15.32 5.191 0.47 1 95.88 194 HIS B O 1
ATOM 4657 N N . ASP B 1 195 ? -16.953 4.516 -0.815 1 96.12 195 ASP B N 1
ATOM 4658 C CA . ASP B 1 195 ? -17.75 4.027 0.305 1 96.12 195 ASP B CA 1
ATOM 4659 C C . ASP B 1 195 ? -17 2.947 1.083 1 96.12 195 ASP B C 1
ATOM 4661 O O . ASP B 1 195 ? -16.922 3.002 2.312 1 96.12 195 ASP B O 1
ATOM 4665 N N . ILE B 1 196 ? -16.344 2.021 0.431 1 96.56 196 ILE B N 1
ATOM 4666 C CA . ILE B 1 196 ? -15.688 0.914 1.124 1 96.56 196 ILE B CA 1
ATOM 4667 C C . ILE B 1 196 ? -14.406 1.402 1.789 1 96.56 196 ILE B C 1
ATOM 4669 O O . ILE B 1 196 ? -14.117 1.054 2.938 1 96.56 196 ILE B O 1
ATOM 4673 N N . ARG B 1 197 ? -13.641 2.193 1.114 1 97.19 197 ARG B N 1
ATOM 4674 C CA . ARG B 1 197 ? -12.414 2.734 1.694 1 97.19 197 ARG B CA 1
ATOM 4675 C C . ARG B 1 197 ? -12.727 3.611 2.904 1 97.19 197 ARG B C 1
ATOM 4677 O O . ARG B 1 197 ? -12.016 3.555 3.914 1 97.19 197 ARG B O 1
ATOM 4684 N N . SER B 1 198 ? -13.789 4.352 2.764 1 97.94 198 SER B N 1
ATOM 4685 C CA . SER B 1 198 ? -14.18 5.219 3.871 1 97.94 198 SER B CA 1
ATOM 4686 C C . SER B 1 198 ? -14.672 4.398 5.062 1 97.94 198 SER B C 1
ATOM 4688 O O . SER B 1 198 ? -14.477 4.793 6.211 1 97.94 198 SER B O 1
ATOM 4690 N N . LEU B 1 199 ? -15.312 3.307 4.742 1 98.38 199 LEU B N 1
ATOM 4691 C CA . LEU B 1 199 ? -15.727 2.416 5.82 1 98.38 199 LEU B CA 1
ATOM 4692 C C . LEU B 1 199 ? -14.523 1.847 6.555 1 98.38 199 LEU B C 1
ATOM 4694 O O . LEU B 1 199 ? -14.523 1.744 7.781 1 98.38 199 LEU B O 1
ATOM 4698 N N . ALA B 1 200 ? -13.508 1.464 5.785 1 98.69 200 ALA B N 1
ATOM 4699 C CA . ALA B 1 200 ? -12.273 0.994 6.406 1 98.69 200 ALA B CA 1
ATOM 4700 C C . ALA B 1 200 ? -11.68 2.064 7.316 1 98.69 200 ALA B C 1
ATOM 4702 O O . ALA B 1 200 ? -11.234 1.765 8.43 1 98.69 200 ALA B O 1
ATOM 4703 N N . LEU B 1 201 ? -11.688 3.26 6.84 1 98.44 201 LEU B N 1
ATOM 4704 C CA . LEU B 1 201 ? -11.195 4.379 7.637 1 98.44 201 LEU B CA 1
ATOM 4705 C C . LEU B 1 201 ? -12.023 4.555 8.906 1 98.44 201 LEU B C 1
ATOM 4707 O O . LEU B 1 201 ? -11.477 4.801 9.984 1 98.44 201 LEU B O 1
ATOM 4711 N N . ALA B 1 202 ? -13.336 4.418 8.758 1 98.56 202 ALA B N 1
ATOM 4712 C CA . ALA B 1 202 ? -14.219 4.527 9.914 1 98.56 202 ALA B CA 1
ATOM 4713 C C . ALA B 1 202 ? -13.906 3.455 10.953 1 98.56 202 ALA B C 1
ATOM 4715 O O . ALA B 1 202 ? -13.867 3.738 12.156 1 98.56 202 ALA B O 1
ATOM 4716 N N . GLU B 1 203 ? -13.688 2.23 10.469 1 98.62 203 GLU B N 1
ATOM 4717 C CA . GLU B 1 203 ? -13.336 1.157 11.383 1 98.62 203 GLU B CA 1
ATOM 4718 C C . GLU B 1 203 ? -12.023 1.466 12.109 1 98.62 203 GLU B C 1
ATOM 4720 O O . GLU B 1 203 ? -11.859 1.112 13.281 1 98.62 203 GLU B O 1
ATOM 4725 N N . HIS B 1 204 ? -11.125 2.105 11.438 1 98.12 204 HIS B N 1
ATOM 4726 C CA . HIS B 1 204 ? -9.836 2.492 12.008 1 98.12 204 HIS B CA 1
ATOM 4727 C C . HIS B 1 204 ? -10.023 3.539 13.102 1 98.12 204 HIS B C 1
ATOM 4729 O O . HIS B 1 204 ? -9.312 3.514 14.117 1 98.12 204 HIS B O 1
ATOM 4735 N N . TYR B 1 205 ? -10.984 4.414 12.938 1 96.81 205 TYR B N 1
ATOM 4736 C CA . TYR B 1 205 ? -11.18 5.5 13.891 1 96.81 205 TYR B CA 1
ATOM 4737 C C . TYR B 1 205 ? -12.117 5.078 15.016 1 96.81 205 TYR B C 1
ATOM 4739 O O . TYR B 1 205 ? -11.93 5.473 16.172 1 96.81 205 TYR B O 1
ATOM 4747 N N . PHE B 1 206 ? -13.156 4.285 14.672 1 96.19 206 PHE B N 1
ATOM 4748 C CA . PHE B 1 206 ? -14.281 4.152 15.594 1 96.19 206 PHE B CA 1
ATOM 4749 C C . PHE B 1 206 ? -14.609 2.684 15.844 1 96.19 206 PHE B C 1
ATOM 4751 O O . PHE B 1 206 ? -15.438 2.363 16.688 1 96.19 206 PHE B O 1
ATOM 4758 N N . GLY B 1 207 ? -13.977 1.82 15.164 1 97.5 207 GLY B N 1
ATOM 4759 C CA . GLY B 1 207 ? -14.508 0.467 15.172 1 97.5 207 GLY B CA 1
ATOM 4760 C C . GLY B 1 207 ? -13.453 -0.586 15.461 1 97.5 207 GLY B C 1
ATOM 4761 O O . GLY B 1 207 ? -12.656 -0.435 16.391 1 97.5 207 GLY B O 1
ATOM 4762 N N . ALA B 1 208 ? -13.477 -1.646 14.672 1 98.31 208 ALA B N 1
ATOM 4763 C CA . ALA B 1 208 ? -12.797 -2.906 14.969 1 98.31 208 ALA B CA 1
ATOM 4764 C C . ALA B 1 208 ? -11.289 -2.768 14.82 1 98.31 208 ALA B C 1
ATOM 4766 O O . ALA B 1 208 ? -10.523 -3.537 15.414 1 98.31 208 ALA B O 1
ATOM 4767 N N . SER B 1 209 ? -10.82 -1.83 14.039 1 98.06 209 SER B N 1
ATOM 4768 C CA . SER B 1 209 ? -9.391 -1.767 13.773 1 98.06 209 SER B CA 1
ATOM 4769 C C . SER B 1 209 ? -8.766 -0.523 14.406 1 98.06 209 SER B C 1
ATOM 4771 O O . SER B 1 209 ? -7.766 -0.007 13.906 1 98.06 209 SER B O 1
ATOM 4773 N N . GLN B 1 210 ? -9.297 0.002 15.469 1 96.12 210 GLN B N 1
ATOM 4774 C CA . GLN B 1 210 ? -8.773 1.161 16.188 1 96.12 210 GLN B CA 1
ATOM 4775 C C . GLN B 1 210 ? -7.395 0.869 16.766 1 96.12 210 GLN B C 1
ATOM 4777 O O . GLN B 1 210 ? -6.582 1.779 16.938 1 96.12 210 GLN B O 1
ATOM 4782 N N . ASP B 1 211 ? -7.121 -0.374 17.031 1 95.5 211 ASP B N 1
ATOM 4783 C CA . ASP B 1 211 ? -5.914 -0.765 17.75 1 95.5 211 ASP B CA 1
ATOM 4784 C C . ASP B 1 211 ? -4.789 -1.125 16.797 1 95.5 211 ASP B C 1
ATOM 4786 O O . ASP B 1 211 ? -3.756 -1.656 17.203 1 95.5 211 ASP B O 1
ATOM 4790 N N . CYS B 1 212 ? -4.969 -0.912 15.516 1 95.12 212 CYS B N 1
ATOM 4791 C CA . CYS B 1 212 ? -3.914 -1.261 14.57 1 95.12 212 CYS B CA 1
ATOM 4792 C C . CYS B 1 212 ? -3.738 -0.169 13.523 1 95.12 212 CYS B C 1
ATOM 4794 O O . CYS B 1 212 ? -4.613 0.679 13.352 1 95.12 212 CYS B O 1
ATOM 4796 N N . GLU B 1 213 ? -2.605 -0.189 12.82 1 96.25 213 GLU B N 1
ATOM 4797 C CA . GLU B 1 213 ? -2.275 0.801 11.797 1 96.25 213 GLU B CA 1
ATOM 4798 C C . GLU B 1 213 ? -2.389 0.209 10.398 1 96.25 213 GLU B C 1
ATOM 4800 O O . GLU B 1 213 ? -2.467 0.944 9.414 1 96.25 213 GLU B O 1
ATOM 4805 N N . ASP B 1 214 ? -2.375 -1.131 10.336 1 97.75 214 ASP B N 1
ATOM 4806 C CA . ASP B 1 214 ? -2.494 -1.838 9.062 1 97.75 214 ASP B CA 1
ATOM 4807 C C . ASP B 1 214 ? -3.629 -2.857 9.109 1 97.75 214 ASP B C 1
ATOM 4809 O O . ASP B 1 214 ? -3.551 -3.852 9.836 1 97.75 214 ASP B O 1
ATOM 4813 N N . SER B 1 215 ? -4.652 -2.576 8.352 1 98.62 215 SER B N 1
ATOM 4814 C CA . SER B 1 215 ? -5.793 -3.486 8.336 1 98.62 215 SER B CA 1
ATOM 4815 C C . SER B 1 215 ? -6.422 -3.553 6.945 1 98.62 215 SER B C 1
ATOM 4817 O O . SER B 1 215 ? -6.172 -2.689 6.102 1 98.62 215 SER B O 1
ATOM 4819 N N . ILE B 1 216 ? -7.133 -4.613 6.715 1 98.69 216 ILE B N 1
ATOM 4820 C CA . ILE B 1 216 ? -7.898 -4.797 5.488 1 98.69 216 ILE B CA 1
ATOM 4821 C C . ILE B 1 216 ? -9.367 -5.055 5.828 1 98.69 216 ILE B C 1
ATOM 4823 O O . ILE B 1 216 ? -9.672 -5.949 6.621 1 98.69 216 ILE B O 1
ATOM 4827 N N . LEU B 1 217 ? -10.188 -4.23 5.332 1 98.88 217 LEU B N 1
ATOM 4828 C CA . LEU B 1 217 ? -11.625 -4.449 5.441 1 98.88 217 LEU B CA 1
ATOM 4829 C C . LEU B 1 217 ? -12.188 -5.016 4.145 1 98.88 217 LEU B C 1
ATOM 4831 O O . LEU B 1 217 ? -11.93 -4.48 3.064 1 98.88 217 LEU B O 1
ATOM 4835 N N . VAL B 1 218 ? -12.875 -6.121 4.227 1 98.81 218 VAL B N 1
ATOM 4836 C CA . VAL B 1 218 ? -13.57 -6.719 3.092 1 98.81 218 VAL B CA 1
ATOM 4837 C C . VAL B 1 218 ? -15.086 -6.629 3.305 1 98.81 218 VAL B C 1
ATOM 4839 O O . VAL B 1 218 ? -15.602 -7.105 4.32 1 98.81 218 VAL B O 1
ATOM 4842 N N . ARG B 1 219 ? -15.727 -6.02 2.365 1 98.5 219 ARG B N 1
ATOM 4843 C CA . ARG B 1 219 ? -17.172 -5.891 2.473 1 98.5 219 ARG B CA 1
ATOM 4844 C C . ARG B 1 219 ? -17.891 -6.707 1.395 1 98.5 219 ARG B C 1
ATOM 4846 O O . ARG B 1 219 ? -17.562 -6.594 0.211 1 98.5 219 ARG B O 1
ATOM 4853 N N . VAL B 1 220 ? -18.828 -7.539 1.821 1 98.19 220 VAL B N 1
ATOM 4854 C CA . VAL B 1 220 ? -19.703 -8.305 0.931 1 98.19 220 VAL B CA 1
ATOM 4855 C C . VAL B 1 220 ? -21.109 -7.73 0.975 1 98.19 220 VAL B C 1
ATOM 4857 O O . VAL B 1 220 ? -21.766 -7.773 2.016 1 98.19 220 VAL B O 1
ATOM 4860 N N . HIS B 1 221 ? -21.594 -7.184 -0.109 1 95.62 221 HIS B N 1
ATOM 4861 C CA . HIS B 1 221 ? -22.922 -6.594 -0.237 1 95.62 221 HIS B CA 1
ATOM 4862 C C . HIS B 1 221 ? -23.422 -6.684 -1.672 1 95.62 221 HIS B C 1
ATOM 4864 O O . HIS B 1 221 ? -23.578 -7.781 -2.213 1 95.62 221 HIS B O 1
ATOM 4870 N N . ARG B 1 222 ? -23.656 -5.582 -2.354 1 90.25 222 ARG B N 1
ATOM 4871 C CA . ARG B 1 222 ? -24.016 -5.645 -3.77 1 90.25 222 ARG B CA 1
ATOM 4872 C C . ARG B 1 222 ? -22.828 -6.141 -4.602 1 90.25 222 ARG B C 1
ATOM 4874 O O . ARG B 1 222 ? -23.016 -6.855 -5.59 1 90.25 222 ARG B O 1
ATOM 4881 N N . GLY B 1 223 ? -21.75 -5.793 -4.234 1 92.94 223 GLY B N 1
ATOM 4882 C CA . GLY B 1 223 ? -20.453 -6.281 -4.695 1 92.94 223 GLY B CA 1
ATOM 4883 C C . GLY B 1 223 ? -19.5 -6.621 -3.564 1 92.94 223 GLY B C 1
ATOM 4884 O O . GLY B 1 223 ? -19.906 -6.648 -2.398 1 92.94 223 GLY B O 1
ATOM 4885 N N . THR B 1 224 ? -18.359 -7 -3.947 1 96.75 224 THR B N 1
ATOM 4886 C CA . THR B 1 224 ? -17.328 -7.289 -2.965 1 96.75 224 THR B CA 1
ATOM 4887 C C . THR B 1 224 ? -16.094 -6.422 -3.205 1 96.75 224 THR B C 1
ATOM 4889 O O . THR B 1 224 ? -15.578 -6.355 -4.324 1 96.75 224 THR B O 1
ATOM 4892 N N . GLY B 1 225 ? -15.703 -5.688 -2.193 1 96.5 225 GLY B N 1
ATOM 4893 C CA . GLY B 1 225 ? -14.539 -4.82 -2.27 1 96.5 225 GLY B CA 1
ATOM 4894 C C . GLY B 1 225 ? -13.75 -4.766 -0.977 1 96.5 225 GLY B C 1
ATOM 4895 O O . GLY B 1 225 ? -14.156 -5.348 0.031 1 96.5 225 GLY B O 1
ATOM 4896 N N . ALA B 1 226 ? -12.602 -4.121 -1.093 1 98.12 226 ALA B N 1
ATOM 4897 C CA . ALA B 1 226 ? -11.766 -4.027 0.098 1 98.12 226 ALA B CA 1
ATOM 4898 C C . ALA B 1 226 ? -11.25 -2.604 0.298 1 98.12 226 ALA B C 1
ATOM 4900 O O . ALA B 1 226 ? -11.055 -1.865 -0.671 1 98.12 226 ALA B O 1
ATOM 4901 N N . GLY B 1 227 ? -11.211 -2.164 1.502 1 98.19 227 GLY B N 1
ATOM 4902 C CA . GLY B 1 227 ? -10.484 -0.985 1.947 1 98.19 227 GLY B CA 1
ATOM 4903 C C . GLY B 1 227 ? -9.234 -1.318 2.74 1 98.19 227 GLY B C 1
ATOM 4904 O O . GLY B 1 227 ? -9.305 -2.045 3.734 1 98.19 227 GLY B O 1
ATOM 4905 N N . ILE B 1 228 ? -8.141 -0.782 2.297 1 98 228 ILE B N 1
ATOM 4906 C CA . ILE B 1 228 ? -6.863 -1.098 2.92 1 98 228 ILE B CA 1
ATOM 4907 C C . ILE B 1 228 ? -6.352 0.115 3.695 1 98 228 ILE B C 1
ATOM 4909 O O . ILE B 1 228 ? -6.293 1.223 3.156 1 98 228 ILE B O 1
ATOM 4913 N N . ILE B 1 229 ? -6.117 -0.104 4.984 1 98.06 229 ILE B N 1
ATOM 4914 C CA . ILE B 1 229 ? -5.461 0.894 5.82 1 98.06 229 ILE B CA 1
ATOM 4915 C C . ILE B 1 229 ? -3.994 0.521 6.012 1 98.06 229 ILE B C 1
ATOM 4917 O O . ILE B 1 229 ? -3.678 -0.605 6.406 1 98.06 229 ILE B O 1
ATOM 4921 N N . SER B 1 230 ? -3.125 1.374 5.633 1 95.5 230 SER B N 1
ATOM 4922 C CA . SER B 1 230 ? -1.686 1.207 5.805 1 95.5 230 SER B CA 1
ATOM 4923 C C . SER B 1 230 ? -1.078 2.387 6.559 1 95.5 230 SER B C 1
ATOM 4925 O O . SER B 1 230 ? -1.225 3.537 6.141 1 95.5 230 SER B O 1
ATOM 4927 N N . ASN B 1 231 ? -0.434 2.1 7.629 1 93.06 231 ASN B N 1
ATOM 4928 C CA . ASN B 1 231 ? 0.146 3.123 8.492 1 93.06 231 ASN B CA 1
ATOM 4929 C C . ASN B 1 231 ? -0.894 4.16 8.906 1 93.06 231 ASN B C 1
ATOM 4931 O O . ASN B 1 231 ? -0.639 5.363 8.836 1 93.06 231 ASN B O 1
ATOM 4935 N N . GLY B 1 232 ? -2.033 3.693 9.141 1 94.19 232 GLY B N 1
ATOM 4936 C CA . GLY B 1 232 ? -3.107 4.52 9.672 1 94.19 232 GLY B CA 1
ATOM 4937 C C . GLY B 1 232 ? -3.799 5.355 8.617 1 94.19 232 GLY B C 1
ATOM 4938 O O . GLY B 1 232 ? -4.629 6.207 8.93 1 94.19 232 GLY B O 1
ATOM 4939 N N . ARG B 1 233 ? -3.506 5.105 7.395 1 94.44 233 ARG B N 1
ATOM 4940 C CA . ARG B 1 233 ? -4.094 5.887 6.312 1 94.44 233 ARG B CA 1
ATOM 4941 C C . ARG B 1 233 ? -4.723 4.98 5.258 1 94.44 233 ARG B C 1
ATOM 4943 O O . ARG B 1 233 ? -4.32 3.824 5.105 1 94.44 233 ARG B O 1
ATOM 4950 N N . ILE B 1 234 ? -5.664 5.566 4.574 1 95.75 234 ILE B N 1
ATOM 4951 C CA . ILE B 1 234 ? -6.227 4.844 3.438 1 95.75 234 ILE B CA 1
ATOM 4952 C C . ILE B 1 234 ? -5.141 4.598 2.395 1 95.75 234 ILE B C 1
ATOM 4954 O O . ILE B 1 234 ? -4.43 5.523 1.998 1 95.75 234 ILE B O 1
ATOM 4958 N N . PHE B 1 235 ? -5 3.393 2.053 1 95.25 235 PHE B N 1
ATOM 4959 C CA . PHE B 1 235 ? -4.074 3.064 0.974 1 95.25 235 PHE B CA 1
ATOM 4960 C C . PHE B 1 235 ? -4.672 3.424 -0.38 1 95.25 235 PHE B C 1
ATOM 4962 O O . PHE B 1 235 ? -5.719 2.893 -0.764 1 95.25 235 PHE B O 1
ATOM 4969 N N . ILE B 1 236 ? -3.975 4.363 -1.035 1 90.06 236 ILE B N 1
ATOM 4970 C CA . ILE B 1 236 ? -4.43 4.793 -2.354 1 90.06 236 ILE B CA 1
ATOM 4971 C C . ILE B 1 236 ? -3.227 5.152 -3.221 1 90.06 236 ILE B C 1
ATOM 4973 O O . ILE B 1 236 ? -2.275 5.777 -2.744 1 90.06 236 ILE B O 1
ATOM 4977 N N . GLY B 1 237 ? -3.111 4.621 -4.395 1 85.69 237 GLY B N 1
ATOM 4978 C CA . GLY B 1 237 ? -2.029 4.93 -5.316 1 85.69 237 GLY B CA 1
ATOM 4979 C C . GLY B 1 237 ? -2.361 6.055 -6.273 1 85.69 237 GLY B C 1
ATOM 4980 O O . GLY B 1 237 ? -3.385 6.727 -6.121 1 85.69 237 GLY B O 1
ATOM 4981 N N . ARG B 1 238 ? -1.523 6.336 -7.227 1 86.12 238 ARG B N 1
ATOM 4982 C CA . ARG B 1 238 ? -1.631 7.445 -8.172 1 86.12 238 ARG B CA 1
ATOM 4983 C C . ARG B 1 238 ? -2.826 7.262 -9.094 1 86.12 238 ARG B C 1
ATOM 4985 O O . ARG B 1 238 ? -3.477 8.234 -9.484 1 86.12 238 ARG B O 1
ATOM 4992 N N . ASN B 1 239 ? -3.061 6 -9.359 1 86.38 239 ASN B N 1
ATOM 4993 C CA . ASN B 1 239 ? -4.172 5.723 -10.266 1 86.38 239 ASN B CA 1
ATOM 4994 C C . ASN B 1 239 ? -5.508 5.715 -9.531 1 86.38 239 ASN B C 1
ATOM 4996 O O . ASN B 1 239 ? -6.562 5.621 -10.156 1 86.38 239 ASN B O 1
ATOM 5000 N N . GLY B 1 240 ? -5.316 5.871 -8.344 1 83.25 240 GLY B N 1
ATOM 5001 C CA . GLY B 1 240 ? -6.555 5.77 -7.59 1 83.25 240 GLY B CA 1
ATOM 5002 C C . GLY B 1 240 ? -7.176 4.387 -7.645 1 83.25 240 GLY B C 1
ATOM 5003 O O . GLY B 1 240 ? -6.574 3.453 -8.18 1 83.25 240 GLY B O 1
ATOM 5004 N N . ASN B 1 241 ? -8.211 4.117 -6.984 1 85.06 241 ASN B N 1
ATOM 5005 C CA . ASN B 1 241 ? -8.953 2.863 -6.957 1 85.06 241 ASN B CA 1
ATOM 5006 C C . ASN B 1 241 ? -8.047 1.678 -6.652 1 85.06 241 ASN B C 1
ATOM 5008 O O . ASN B 1 241 ? -7.188 1.323 -7.461 1 85.06 241 ASN B O 1
ATOM 5012 N N . VAL B 1 242 ? -8.031 1.128 -5.676 1 92.44 242 VAL B N 1
ATOM 5013 C CA . VAL B 1 242 ? -7.262 -0.031 -5.227 1 92.44 242 VAL B CA 1
ATOM 5014 C C . VAL B 1 242 ? -8.18 -0.998 -4.48 1 92.44 242 VAL B C 1
ATOM 5016 O O . VAL B 1 242 ? -9.344 -0.683 -4.219 1 92.44 242 VAL B O 1
ATOM 5019 N N . GLY B 1 243 ? -7.719 -2.123 -4.277 1 95 243 GLY B N 1
ATOM 5020 C CA . GLY B 1 243 ? -8.422 -3.053 -3.41 1 95 243 GLY B CA 1
ATOM 5021 C C . GLY B 1 243 ? -9.617 -3.709 -4.082 1 95 243 GLY B C 1
ATOM 5022 O O . GLY B 1 243 ? -10.625 -3.984 -3.432 1 95 243 GLY B O 1
ATOM 5023 N N . GLU B 1 244 ? -9.508 -3.928 -5.363 1 95.38 244 GLU B N 1
ATOM 5024 C CA . GLU B 1 244 ? -10.602 -4.559 -6.094 1 95.38 244 GLU B CA 1
ATOM 5025 C C . GLU B 1 244 ? -10.547 -6.078 -5.961 1 95.38 244 GLU B C 1
ATOM 5027 O O . GLU B 1 244 ? -10.492 -6.793 -6.965 1 95.38 244 GLU B O 1
ATOM 5032 N N . ILE B 1 245 ? -10.695 -6.5 -4.758 1 97.69 245 ILE B N 1
ATOM 5033 C CA . ILE B 1 245 ? -10.562 -7.906 -4.387 1 97.69 245 ILE B CA 1
ATOM 5034 C C . ILE B 1 245 ? -11.688 -8.719 -5.023 1 97.69 245 ILE B C 1
ATOM 5036 O O . ILE B 1 245 ? -11.523 -9.906 -5.305 1 97.69 245 ILE B O 1
ATOM 5040 N N . GLY B 1 246 ? -12.828 -8.109 -5.277 1 97.62 246 GLY B N 1
ATOM 5041 C CA . GLY B 1 246 ? -13.984 -8.781 -5.855 1 97.62 246 GLY B CA 1
ATOM 5042 C C . GLY B 1 246 ? -13.742 -9.266 -7.27 1 97.62 246 GLY B C 1
ATOM 5043 O O . GLY B 1 246 ? -14.469 -10.125 -7.77 1 97.62 246 GLY B O 1
ATOM 5044 N N . HIS B 1 247 ? -12.703 -8.789 -7.887 1 96.81 247 HIS B N 1
ATOM 5045 C CA . HIS B 1 247 ? -12.461 -9.117 -9.289 1 96.81 247 HIS B CA 1
ATOM 5046 C C . HIS B 1 247 ? -11.219 -9.984 -9.438 1 96.81 247 HIS B C 1
ATOM 5048 O O . HIS B 1 247 ? -10.664 -10.094 -10.539 1 96.81 247 HIS B O 1
ATOM 5054 N N . ILE B 1 248 ? -10.797 -10.516 -8.352 1 97.5 248 ILE B N 1
ATOM 5055 C CA . ILE B 1 248 ? -9.805 -11.586 -8.398 1 97.5 248 ILE B CA 1
ATOM 5056 C C . ILE B 1 248 ? -10.461 -12.875 -8.898 1 97.5 248 ILE B C 1
ATOM 5058 O O . ILE B 1 248 ? -11.539 -13.25 -8.422 1 97.5 248 ILE B O 1
ATOM 5062 N N . GLN B 1 249 ? -9.875 -13.508 -9.82 1 96.56 249 GLN B N 1
ATOM 5063 C CA . GLN B 1 249 ? -10.414 -14.758 -10.344 1 96.56 249 GLN B CA 1
ATOM 5064 C C . GLN B 1 249 ? -10.234 -15.898 -9.344 1 96.56 249 GLN B C 1
ATOM 5066 O O . GLN B 1 249 ? -9.102 -16.219 -8.969 1 96.56 249 GLN B O 1
ATOM 5071 N N . VAL B 1 250 ? -11.305 -16.516 -8.938 1 95.12 250 VAL B N 1
ATOM 5072 C CA . VAL B 1 250 ? -11.242 -17.594 -7.965 1 95.12 250 VAL B CA 1
ATOM 5073 C C . VAL B 1 250 ? -11.719 -18.891 -8.609 1 95.12 250 VAL B C 1
ATOM 5075 O O . VAL B 1 250 ? -11.391 -19.984 -8.133 1 95.12 250 VAL B O 1
ATOM 5078 N N . GLU B 1 251 ? -12.516 -18.781 -9.633 1 94.25 251 GLU B N 1
ATOM 5079 C CA . GLU B 1 251 ? -13.008 -19.938 -10.383 1 94.25 251 GLU B CA 1
ATOM 5080 C C . GLU B 1 251 ? -12.867 -19.703 -11.891 1 94.25 251 GLU B C 1
ATOM 5082 O O . GLU B 1 251 ? -13.781 -19.203 -12.531 1 94.25 251 GLU B O 1
ATOM 5087 N N . PRO B 1 252 ? -11.797 -20.219 -12.469 1 90.44 252 PRO B N 1
ATOM 5088 C CA . PRO B 1 252 ? -11.531 -19.953 -13.883 1 90.44 252 PRO B CA 1
ATOM 5089 C C . PRO B 1 252 ? -12.68 -20.406 -14.789 1 90.44 252 PRO B C 1
ATOM 5091 O O . PRO B 1 252 ? -12.922 -19.781 -15.828 1 90.44 252 PRO B O 1
ATOM 5094 N N . LEU B 1 253 ? -13.414 -21.391 -14.398 1 92.69 253 LEU B N 1
ATOM 5095 C CA . LEU B 1 253 ? -14.523 -21.891 -15.211 1 92.69 253 LEU B CA 1
ATOM 5096 C C . LEU B 1 253 ? -15.859 -21.438 -14.641 1 92.69 253 LEU B C 1
ATOM 5098 O O . LEU B 1 253 ? -16.891 -22.047 -14.906 1 92.69 253 LEU B O 1
ATOM 5102 N N . GLY B 1 254 ? -15.828 -20.406 -13.883 1 94.25 254 GLY B N 1
ATOM 5103 C CA . GLY B 1 254 ? -17.031 -19.922 -13.227 1 94.25 254 GLY B CA 1
ATOM 5104 C C . GLY B 1 254 ? -17.844 -18.984 -14.094 1 94.25 254 GLY B C 1
ATOM 5105 O O . GLY B 1 254 ? -17.688 -18.969 -15.32 1 94.25 254 GLY B O 1
ATOM 5106 N N . GLU B 1 255 ? -18.75 -18.234 -13.477 1 95.31 255 GLU B N 1
ATOM 5107 C CA . GLU B 1 255 ? -19.703 -17.375 -14.164 1 95.31 255 GLU B CA 1
ATOM 5108 C C . GLU B 1 255 ? -19.031 -16.125 -14.719 1 95.31 255 GLU B C 1
ATOM 5110 O O . GLU B 1 255 ? -17.984 -15.719 -14.234 1 95.31 255 GLU B O 1
ATOM 5115 N N . ARG B 1 256 ? -19.656 -15.562 -15.719 1 95.75 256 ARG B N 1
ATOM 5116 C CA . ARG B 1 256 ? -19.203 -14.289 -16.266 1 95.75 256 ARG B CA 1
ATOM 5117 C C . ARG B 1 256 ? -19.5 -13.148 -15.305 1 95.75 256 ARG B C 1
ATOM 5119 O O . ARG B 1 256 ? -20.594 -13.055 -14.758 1 95.75 2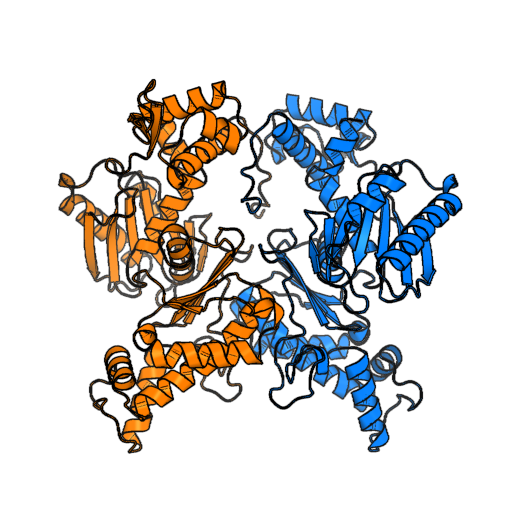56 ARG B O 1
ATOM 5126 N N . CYS B 1 257 ? -18.516 -12.406 -15.07 1 94.81 257 CYS B N 1
ATOM 5127 C CA . CYS B 1 257 ? -18.656 -11.242 -14.203 1 94.81 257 CYS B CA 1
ATOM 5128 C C . CYS B 1 257 ? -19.062 -10.008 -15 1 94.81 257 CYS B C 1
ATOM 5130 O O . CYS B 1 257 ? -18.781 -9.922 -16.203 1 94.81 257 CYS B O 1
ATOM 5132 N N . HIS B 1 258 ? -19.734 -9.039 -14.367 1 89.88 258 HIS B N 1
ATOM 5133 C CA . HIS B 1 258 ? -20.141 -7.816 -15.055 1 89.88 258 HIS B CA 1
ATOM 5134 C C . HIS B 1 258 ? -18.922 -7.02 -15.523 1 89.88 258 HIS B C 1
ATOM 5136 O O . HIS B 1 258 ? -19.047 -6.148 -16.391 1 89.88 258 HIS B O 1
ATOM 5142 N N . CYS B 1 259 ? -17.734 -7.305 -14.961 1 89.75 259 CYS B N 1
ATOM 5143 C CA . CYS B 1 259 ? -16.516 -6.609 -15.367 1 89.75 259 CYS B CA 1
ATOM 5144 C C . CYS B 1 259 ? -15.992 -7.148 -16.688 1 89.75 259 CYS B C 1
ATOM 5146 O O . CYS B 1 259 ? -15.078 -6.574 -17.281 1 89.75 259 CYS B O 1
ATOM 5148 N N . GLY B 1 260 ? -16.484 -8.258 -17.188 1 92.44 260 GLY B N 1
ATOM 5149 C CA . GLY B 1 260 ? -16.078 -8.867 -18.438 1 92.44 260 GLY B CA 1
ATOM 5150 C C . GLY B 1 260 ? -15.227 -10.109 -18.25 1 92.44 260 GLY B C 1
ATOM 5151 O O . GLY B 1 260 ? -15.07 -10.922 -19.156 1 92.44 260 GLY B O 1
ATOM 5152 N N . ASN B 1 261 ? -14.719 -10.359 -17.062 1 94.56 261 ASN B N 1
ATOM 5153 C CA . ASN B 1 261 ? -13.906 -11.531 -16.766 1 94.56 261 ASN B CA 1
ATOM 5154 C C . ASN B 1 261 ? -14.766 -12.703 -16.297 1 94.56 261 ASN B C 1
ATOM 5156 O O . ASN B 1 261 ? -15.984 -12.586 -16.203 1 94.56 261 ASN B O 1
ATOM 5160 N N . PHE B 1 262 ? -14.133 -13.781 -16.078 1 95.5 262 PHE B N 1
ATOM 5161 C CA . PHE B 1 262 ? -14.828 -14.984 -15.625 1 95.5 262 PHE B CA 1
ATOM 5162 C C . PHE B 1 262 ? -14.344 -15.398 -14.242 1 95.5 262 PHE B C 1
ATOM 5164 O O . PHE B 1 262 ? -13.148 -15.336 -13.953 1 95.5 262 PHE B O 1
ATOM 5171 N N . GLY B 1 263 ? -15.266 -15.789 -13.461 1 96.69 263 GLY B N 1
ATOM 5172 C CA . GLY B 1 263 ? -14.945 -16.453 -12.203 1 96.69 263 GLY B CA 1
ATOM 5173 C C . GLY B 1 263 ? -14.398 -15.516 -11.148 1 96.69 263 GLY B C 1
ATOM 5174 O O . GLY B 1 263 ? -13.625 -15.922 -10.289 1 96.69 263 GLY B O 1
ATOM 5175 N N . CYS B 1 264 ? -14.75 -14.234 -11.219 1 97.75 264 CYS B N 1
ATOM 5176 C CA . CYS B 1 264 ? -14.352 -13.281 -10.188 1 97.75 264 CYS B CA 1
ATOM 5177 C C . CYS B 1 264 ? -14.969 -13.641 -8.844 1 97.75 264 CYS B C 1
ATOM 5179 O O . CYS B 1 264 ? -16.047 -14.227 -8.789 1 97.75 264 CYS B O 1
ATOM 5181 N N . LEU B 1 265 ? -14.336 -13.266 -7.816 1 98.44 265 LEU B N 1
ATOM 5182 C CA . LEU B 1 265 ? -14.836 -13.508 -6.465 1 98.44 265 LEU B CA 1
ATOM 5183 C C . LEU B 1 265 ? -16.266 -13 -6.309 1 98.44 265 LEU B C 1
ATOM 5185 O O . LEU B 1 265 ? -17.094 -13.641 -5.66 1 98.44 265 LEU B O 1
ATOM 5189 N N . GLU B 1 266 ? -16.578 -11.898 -6.887 1 97.25 266 GLU B N 1
ATOM 5190 C CA . GLU B 1 266 ? -17.875 -11.234 -6.742 1 97.25 266 GLU B CA 1
ATOM 5191 C C . GLU B 1 266 ? -19 -12.102 -7.293 1 97.25 266 GLU B C 1
ATOM 5193 O O . GLU B 1 266 ? -20.156 -11.969 -6.879 1 97.25 266 GLU B O 1
ATOM 5198 N N . THR B 1 267 ? -18.703 -12.977 -8.242 1 97.56 267 THR B N 1
ATOM 5199 C CA . THR B 1 267 ? -19.719 -13.859 -8.805 1 97.56 267 THR B CA 1
ATOM 5200 C C . THR B 1 267 ? -20.109 -14.93 -7.797 1 97.56 267 THR B C 1
ATOM 5202 O O . THR B 1 267 ? -21.125 -15.625 -7.977 1 97.56 267 THR B O 1
ATOM 5205 N N . ILE B 1 268 ? -19.391 -15.039 -6.734 1 98.12 268 ILE B N 1
ATOM 5206 C CA . ILE B 1 268 ? -19.641 -16.016 -5.68 1 98.12 268 ILE B CA 1
ATOM 5207 C C . ILE B 1 268 ? -20 -15.289 -4.383 1 98.12 268 ILE B C 1
ATOM 5209 O O . ILE B 1 268 ? -20.984 -15.648 -3.719 1 98.12 268 ILE B O 1
ATOM 5213 N N . ALA B 1 269 ? -19.188 -14.258 -4.102 1 98.38 269 ALA B N 1
ATOM 5214 C CA . ALA B 1 269 ? -19.297 -13.57 -2.818 1 98.38 269 ALA B CA 1
ATOM 5215 C C . ALA B 1 269 ? -19.953 -12.203 -2.979 1 98.38 269 ALA B C 1
ATOM 5217 O O . ALA B 1 269 ? -19.312 -11.172 -2.781 1 98.38 269 ALA B O 1
ATOM 5218 N N . ALA B 1 270 ? -21.156 -12.133 -3.26 1 97.94 270 ALA B N 1
ATOM 5219 C CA . ALA B 1 270 ? -22.078 -11 -3.26 1 97.94 270 ALA B CA 1
ATOM 5220 C C . ALA B 1 270 ? -23.484 -11.438 -2.869 1 97.94 270 ALA B C 1
ATOM 5222 O O . ALA B 1 270 ? -23.875 -12.586 -3.08 1 97.94 270 ALA B O 1
ATOM 5223 N N . ASN B 1 271 ? -24.266 -10.539 -2.307 1 97.69 271 ASN B N 1
ATOM 5224 C CA . ASN B 1 271 ? -25.594 -10.914 -1.825 1 97.69 271 ASN B CA 1
ATOM 5225 C C . ASN B 1 271 ? -26.422 -11.586 -2.92 1 97.69 271 ASN B C 1
ATOM 5227 O O . ASN B 1 271 ? -26.938 -12.688 -2.727 1 97.69 271 ASN B O 1
ATOM 5231 N N . ALA B 1 272 ? -26.469 -10.953 -4.059 1 96.81 272 ALA B N 1
ATOM 5232 C CA . ALA B 1 272 ? -27.297 -11.484 -5.148 1 96.81 272 ALA B CA 1
ATOM 5233 C C . ALA B 1 272 ? -26.797 -12.867 -5.582 1 96.81 272 ALA B C 1
ATOM 5235 O O . ALA B 1 272 ? -27.609 -13.75 -5.879 1 96.81 272 ALA B O 1
ATOM 5236 N N . ALA B 1 273 ? -25.5 -13.062 -5.66 1 97.94 273 ALA B N 1
ATOM 5237 C CA . ALA B 1 273 ? -24.922 -14.344 -6.059 1 97.94 273 ALA B CA 1
ATOM 5238 C C . ALA B 1 273 ? -25.234 -15.43 -5.035 1 97.94 273 ALA B C 1
ATOM 5240 O O . ALA B 1 273 ? -25.594 -16.547 -5.402 1 97.94 273 ALA B O 1
ATOM 5241 N N . ILE B 1 274 ? -25.125 -15.109 -3.775 1 98.56 274 ILE B N 1
ATOM 5242 C CA . ILE B 1 274 ? -25.406 -16.047 -2.688 1 98.56 274 ILE B CA 1
ATOM 5243 C C . ILE B 1 274 ? -26.875 -16.453 -2.713 1 98.56 274 ILE B C 1
ATOM 5245 O O . ILE B 1 274 ? -27.203 -17.641 -2.65 1 98.56 274 ILE B O 1
ATOM 5249 N N . GLU B 1 275 ? -27.75 -15.453 -2.814 1 98.56 275 GLU B N 1
ATOM 5250 C CA . GLU B 1 275 ? -29.188 -15.68 -2.865 1 98.56 275 GLU B CA 1
ATOM 5251 C C . GLU B 1 275 ? -29.562 -16.547 -4.062 1 98.56 275 GLU B C 1
ATOM 5253 O O . GLU B 1 275 ? -30.344 -17.484 -3.93 1 98.56 275 GLU B O 1
ATOM 5258 N N . GLN B 1 276 ? -28.984 -16.281 -5.184 1 97.75 276 GLN B N 1
ATOM 5259 C CA . GLN B 1 276 ? -29.266 -17.031 -6.398 1 97.75 276 GLN B CA 1
ATOM 5260 C C . GLN B 1 276 ? -28.812 -18.484 -6.262 1 97.75 276 GLN B C 1
ATOM 5262 O O . GLN B 1 276 ? -29.484 -19.391 -6.742 1 97.75 276 GLN B O 1
ATOM 5267 N N . ARG B 1 277 ? -27.672 -18.688 -5.707 1 97.69 277 ARG B N 1
ATOM 5268 C CA . ARG B 1 277 ? -27.172 -20.047 -5.512 1 97.69 277 ARG B CA 1
ATOM 5269 C C . ARG B 1 277 ? -28.109 -20.859 -4.637 1 97.69 277 ARG B C 1
ATOM 5271 O O . ARG B 1 277 ? -28.438 -22 -4.961 1 97.69 277 ARG B O 1
ATOM 5278 N N . VAL B 1 278 ? -28.562 -20.281 -3.527 1 98.31 278 VAL B N 1
ATOM 5279 C CA . VAL B 1 278 ? -29.5 -20.953 -2.637 1 98.31 278 VAL B CA 1
ATOM 5280 C C . VAL B 1 278 ? -30.797 -21.266 -3.381 1 98.31 278 VAL B C 1
ATOM 5282 O O . VAL B 1 278 ? -31.312 -22.375 -3.312 1 98.31 278 VAL B O 1
ATOM 5285 N N . LEU B 1 279 ? -31.281 -20.234 -4.094 1 98.12 279 LEU B N 1
ATOM 5286 C CA . LEU B 1 279 ? -32.5 -20.406 -4.863 1 98.12 279 LEU B CA 1
ATOM 5287 C C . LEU B 1 279 ? -32.375 -21.562 -5.852 1 98.12 279 LEU B C 1
ATOM 5289 O O . LEU B 1 279 ? -33.281 -22.391 -5.957 1 98.12 279 LEU B O 1
ATOM 5293 N N . ASN B 1 280 ? -31.281 -21.641 -6.578 1 97.56 280 ASN B N 1
ATOM 5294 C CA . ASN B 1 280 ? -31.047 -22.688 -7.555 1 97.56 280 ASN B CA 1
ATOM 5295 C C . ASN B 1 280 ? -31.016 -24.078 -6.895 1 97.56 280 ASN B C 1
ATOM 5297 O O . ASN B 1 280 ? -31.578 -25.031 -7.422 1 97.56 280 ASN B O 1
ATOM 5301 N N . LEU B 1 281 ? -30.391 -24.156 -5.758 1 97.56 281 LEU B N 1
ATOM 5302 C CA . LEU B 1 281 ? -30.297 -25.422 -5.043 1 97.56 281 LEU B CA 1
ATOM 5303 C C . LEU B 1 281 ? -31.656 -25.859 -4.523 1 97.56 281 LEU B C 1
ATOM 5305 O O . LEU B 1 281 ? -32 -27.047 -4.574 1 97.56 281 LEU B O 1
ATOM 5309 N N . LEU B 1 282 ? -32.438 -24.906 -4.062 1 97.5 282 LEU B N 1
ATOM 5310 C CA . LEU B 1 282 ? -33.781 -25.203 -3.613 1 97.5 282 LEU B CA 1
ATOM 5311 C C . LEU B 1 282 ? -34.625 -25.734 -4.766 1 97.5 282 LEU B C 1
ATOM 5313 O O . LEU B 1 282 ? -35.375 -26.719 -4.605 1 97.5 282 LEU B O 1
ATOM 5317 N N . LYS B 1 283 ? -34.5 -25.109 -5.855 1 97.38 283 LYS B N 1
ATOM 5318 C CA . LYS B 1 283 ? -35.25 -25.516 -7.035 1 97.38 283 LYS B CA 1
ATOM 5319 C C . LYS B 1 283 ? -34.844 -26.906 -7.504 1 97.38 283 LYS B C 1
ATOM 5321 O O . LYS B 1 283 ? -35.656 -27.625 -8.109 1 97.38 283 LYS B O 1
ATOM 5326 N N . GLN B 1 284 ? -33.625 -27.281 -7.23 1 97 284 GLN B N 1
ATOM 5327 C CA . GLN B 1 284 ? -33.125 -28.594 -7.594 1 97 284 GLN B CA 1
ATOM 5328 C C . GLN B 1 284 ? -33.562 -29.656 -6.594 1 97 284 GLN B C 1
ATOM 5330 O O . GLN B 1 284 ? -33.25 -30.828 -6.762 1 97 284 GLN B O 1
ATOM 5335 N N . GLY B 1 285 ? -34.156 -29.266 -5.492 1 95.5 285 GLY B N 1
ATOM 5336 C CA . GLY B 1 285 ? -34.781 -30.234 -4.598 1 95.5 285 GLY B CA 1
ATOM 5337 C C . GLY B 1 285 ? -34.031 -30.375 -3.275 1 95.5 285 GLY B C 1
ATOM 5338 O O . GLY B 1 285 ? -34.406 -31.188 -2.438 1 95.5 285 GLY B O 1
ATOM 5339 N N . TYR B 1 286 ? -33.062 -29.531 -3.09 1 96.44 286 TYR B N 1
ATOM 5340 C CA . TYR B 1 286 ? -32.344 -29.594 -1.815 1 96.44 286 TYR B CA 1
ATOM 5341 C C . TYR B 1 286 ? -33.219 -29.109 -0.676 1 96.44 286 TYR B C 1
ATOM 5343 O O . TYR B 1 286 ? -34 -28.141 -0.839 1 96.44 286 TYR B O 1
ATOM 5351 N N . GLN B 1 287 ? -33.156 -29.719 0.46 1 96 287 GLN B N 1
ATOM 5352 C CA . GLN B 1 287 ? -33.969 -29.375 1.622 1 96 287 GLN B CA 1
ATOM 5353 C C . GLN B 1 287 ? -33.312 -28.219 2.402 1 96 287 GLN B C 1
ATOM 5355 O O . GLN B 1 287 ? -32.094 -28.156 2.555 1 96 287 GLN B O 1
ATOM 5360 N N . SER B 1 288 ? -34.156 -27.25 2.887 1 97.12 288 SER B N 1
ATOM 5361 C CA . SER B 1 288 ? -33.688 -26.109 3.662 1 97.12 288 SER B CA 1
ATOM 5362 C C . SER B 1 288 ? -34.844 -25.438 4.406 1 97.12 288 SER B C 1
ATOM 5364 O O . SER B 1 288 ? -36 -25.594 4.027 1 97.12 288 SER B O 1
ATOM 5366 N N . ARG B 1 289 ? -34.5 -24.812 5.453 1 95.69 289 ARG B N 1
ATOM 5367 C CA . ARG B 1 289 ? -35.438 -23.984 6.184 1 95.69 289 ARG B CA 1
ATOM 5368 C C . ARG B 1 289 ? -35.688 -22.672 5.453 1 95.69 289 ARG B C 1
ATOM 5370 O O . ARG B 1 289 ? -36.656 -21.969 5.758 1 95.69 289 ARG B O 1
ATOM 5377 N N . VAL B 1 290 ? -34.875 -22.375 4.5 1 97.69 290 VAL B N 1
ATOM 5378 C CA . VAL B 1 290 ? -35.062 -21.141 3.729 1 97.69 290 VAL B CA 1
ATOM 5379 C C . VAL B 1 290 ? -36.219 -21.297 2.754 1 97.69 290 VAL B C 1
ATOM 5381 O O . VAL B 1 290 ? -36.219 -22.203 1.918 1 97.69 290 VAL B O 1
ATOM 5384 N N . PRO B 1 291 ? -37.219 -20.469 2.871 1 96.06 291 PRO B N 1
ATOM 5385 C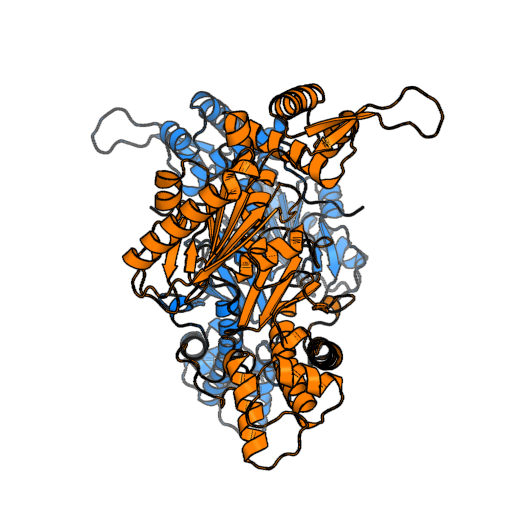 CA . PRO B 1 291 ? -38.344 -20.578 1.94 1 96.06 291 PRO B CA 1
ATOM 5386 C C . PRO B 1 291 ? -38 -20.125 0.526 1 96.06 291 PRO B C 1
ATOM 5388 O O . PRO B 1 291 ? -37.219 -19.188 0.353 1 96.06 291 PRO B O 1
ATOM 5391 N N . LEU B 1 292 ? -38.594 -20.719 -0.444 1 94.75 292 LEU B N 1
ATOM 5392 C CA . LEU B 1 292 ? -38.344 -20.438 -1.854 1 94.75 292 LEU B CA 1
ATOM 5393 C C . LEU B 1 292 ? -38.688 -18.984 -2.188 1 94.75 292 LEU B C 1
ATOM 5395 O O . LEU B 1 292 ? -38.031 -18.391 -3.066 1 94.75 292 LEU B O 1
ATOM 5399 N N . ASP B 1 293 ? -39.531 -18.359 -1.509 1 94.69 293 ASP B N 1
ATOM 5400 C CA . ASP B 1 293 ? -40 -17.031 -1.847 1 94.69 293 ASP B CA 1
ATOM 5401 C C . ASP B 1 293 ? -39.281 -15.969 -0.997 1 94.69 293 ASP B C 1
ATOM 5403 O O . ASP B 1 293 ? -39.625 -14.789 -1.059 1 94.69 293 ASP B O 1
ATOM 5407 N N . ASP B 1 294 ? -38.312 -16.359 -0.154 1 95.62 294 ASP B N 1
ATOM 5408 C CA . ASP B 1 294 ? -37.562 -15.438 0.683 1 95.62 294 ASP B CA 1
ATOM 5409 C C . ASP B 1 294 ? -36.094 -15.891 0.822 1 95.62 294 ASP B C 1
ATOM 5411 O O . ASP B 1 294 ? -35.625 -16.109 1.935 1 95.62 294 ASP B O 1
ATOM 5415 N N . CYS B 1 295 ? -35.438 -15.93 -0.276 1 96.5 295 CYS B N 1
ATOM 5416 C CA . CYS B 1 295 ? -34.031 -16.344 -0.295 1 96.5 295 CYS B CA 1
ATOM 5417 C C . CYS B 1 295 ? -33.094 -15.133 -0.172 1 96.5 295 CYS B C 1
ATOM 5419 O O . CYS B 1 295 ? -32.188 -14.969 -0.976 1 96.5 295 CYS B O 1
ATOM 5421 N N . THR B 1 296 ? -33.406 -14.297 0.797 1 97.69 296 THR B N 1
ATOM 5422 C CA . THR B 1 296 ? -32.594 -13.125 1.036 1 97.69 296 THR B CA 1
ATOM 5423 C C . THR B 1 296 ? -31.375 -13.492 1.899 1 97.69 296 THR B C 1
ATOM 5425 O O . THR B 1 296 ? -31.422 -14.477 2.645 1 97.69 296 THR B O 1
ATOM 5428 N N . ILE B 1 297 ? -30.375 -12.75 1.801 1 98.25 297 ILE B N 1
ATOM 5429 C CA . ILE B 1 297 ? -29.156 -12.977 2.566 1 98.25 297 ILE B CA 1
ATOM 5430 C C . ILE B 1 297 ? -29.5 -13.055 4.055 1 98.25 297 ILE B C 1
ATOM 5432 O O . ILE B 1 297 ? -28.922 -13.867 4.785 1 98.25 297 ILE B O 1
ATOM 5436 N N . LYS B 1 298 ? -30.422 -12.227 4.488 1 97.69 298 LYS B N 1
ATOM 5437 C CA . LYS B 1 298 ? -30.844 -12.234 5.891 1 97.69 298 LYS B CA 1
ATOM 5438 C C . LYS B 1 298 ? -31.453 -13.57 6.285 1 97.69 298 LYS B C 1
ATOM 5440 O O . LYS B 1 298 ? -31.078 -14.156 7.305 1 97.69 298 LYS B O 1
ATOM 5445 N N . THR B 1 299 ? -32.312 -14.008 5.461 1 98.44 299 THR B N 1
ATOM 5446 C CA . THR B 1 299 ? -33 -15.273 5.727 1 98.44 299 THR B CA 1
ATOM 5447 C C . THR B 1 299 ? -32 -16.438 5.676 1 98.44 299 THR B C 1
ATOM 5449 O O . THR B 1 299 ? -32.062 -17.359 6.496 1 98.44 299 THR B O 1
ATOM 5452 N N . ILE B 1 300 ? -31.109 -16.406 4.742 1 98.62 300 ILE B N 1
ATOM 5453 C CA . ILE B 1 300 ? -30.094 -17.438 4.57 1 98.62 300 ILE B CA 1
ATOM 5454 C C . ILE B 1 300 ? -29.203 -17.5 5.801 1 98.62 300 ILE B C 1
ATOM 5456 O O . ILE B 1 300 ? -28.938 -18.578 6.34 1 98.62 300 ILE B O 1
ATOM 5460 N N . CYS B 1 301 ? -28.75 -16.344 6.273 1 98.62 301 CYS B N 1
ATOM 5461 C CA . CYS B 1 301 ? -27.906 -16.281 7.457 1 98.62 301 CYS B CA 1
ATOM 5462 C C . CYS B 1 301 ? -28.641 -16.812 8.688 1 98.62 301 CYS B C 1
ATOM 5464 O O . CYS B 1 301 ? -28.062 -17.562 9.484 1 98.62 301 CYS B O 1
ATOM 5466 N N . LYS B 1 302 ? -29.875 -16.422 8.805 1 98.12 302 LYS B N 1
ATOM 5467 C CA . LYS B 1 302 ? -30.688 -16.906 9.93 1 98.12 302 LYS B CA 1
ATOM 5468 C C . LYS B 1 302 ? -30.797 -18.422 9.914 1 98.12 302 LYS B C 1
ATOM 5470 O O . LYS B 1 302 ? -30.656 -19.062 10.961 1 98.12 302 LYS B O 1
ATOM 5475 N N . ALA B 1 303 ? -31.031 -18.969 8.781 1 98.44 303 ALA B N 1
ATOM 5476 C CA . ALA B 1 303 ? -31.125 -20.406 8.633 1 98.44 303 ALA B CA 1
ATOM 5477 C C . ALA B 1 303 ? -29.797 -21.094 8.961 1 98.44 303 ALA B C 1
ATOM 5479 O O . ALA B 1 303 ? -29.766 -22.109 9.656 1 98.44 303 ALA B O 1
ATOM 5480 N N . ALA B 1 304 ? -28.688 -20.547 8.453 1 98.38 304 ALA B N 1
ATOM 5481 C CA . ALA B 1 304 ? -27.359 -21.109 8.734 1 98.38 304 ALA B CA 1
ATOM 5482 C C . ALA B 1 304 ? -27.094 -21.125 10.234 1 98.38 304 ALA B C 1
ATOM 5484 O O . ALA B 1 304 ? -26.562 -22.109 10.766 1 98.38 304 ALA B O 1
ATOM 5485 N N . ASN B 1 305 ? -27.516 -20.078 10.914 1 97.38 305 ASN B N 1
ATOM 5486 C CA . ASN B 1 305 ? -27.312 -19.969 12.359 1 97.38 305 ASN B CA 1
ATOM 5487 C C . ASN B 1 305 ? -28.125 -21.016 13.109 1 97.38 305 ASN B C 1
ATOM 5489 O O . ASN B 1 305 ? -27.75 -21.422 14.219 1 97.38 305 ASN B O 1
ATOM 5493 N N . LYS B 1 306 ? -29.125 -21.453 12.5 1 97.31 306 LYS B N 1
ATOM 5494 C CA . LYS B 1 306 ? -29.969 -22.469 13.117 1 97.31 306 LYS B CA 1
ATOM 5495 C C . LYS B 1 306 ? -29.562 -23.859 12.68 1 97.31 306 LYS B C 1
ATOM 5497 O O . LYS B 1 306 ? -30.281 -24.844 12.945 1 97.31 306 LYS B O 1
ATOM 5502 N N . GLY B 1 307 ? -28.531 -23.969 11.906 1 97.12 307 GLY B N 1
ATOM 5503 C CA . GLY B 1 307 ? -27.969 -25.266 11.578 1 97.12 307 GLY B CA 1
ATOM 5504 C C . GLY B 1 307 ? -28.531 -25.844 10.289 1 97.12 307 GLY B C 1
ATOM 5505 O O . GLY B 1 307 ? -28.375 -27.047 10.023 1 97.12 307 GLY B O 1
ATOM 5506 N N . ASP B 1 308 ? -29.234 -25 9.523 1 98.31 308 ASP B N 1
ATOM 5507 C CA . ASP B 1 308 ? -29.719 -25.484 8.227 1 98.31 308 ASP B CA 1
ATOM 5508 C C . ASP B 1 308 ? -28.547 -25.922 7.344 1 98.31 308 ASP B C 1
ATOM 5510 O O . ASP B 1 308 ? -27.609 -25.141 7.113 1 98.31 308 ASP B O 1
ATOM 5514 N N . SER B 1 309 ? -28.625 -27.062 6.824 1 97.94 309 SER B N 1
ATOM 5515 C CA . SER B 1 309 ? -27.5 -27.656 6.125 1 97.94 309 SER B CA 1
ATOM 5516 C C . SER B 1 309 ? -27.203 -26.938 4.816 1 97.94 309 SER B C 1
ATOM 5518 O O . SER B 1 309 ? -26.047 -26.625 4.516 1 97.94 309 SER B O 1
ATOM 5520 N N . LEU B 1 310 ? -28.25 -26.688 4.074 1 98.19 310 LEU B N 1
ATOM 5521 C CA . LEU B 1 310 ? -28.062 -26.016 2.787 1 98.19 310 LEU B CA 1
ATOM 5522 C C . LEU B 1 310 ? -27.5 -24.625 2.973 1 98.19 310 LEU B C 1
ATOM 5524 O O . LEU B 1 310 ? -26.516 -24.25 2.32 1 98.19 310 LEU B O 1
ATOM 5528 N N . ALA B 1 311 ? -28.078 -23.812 3.861 1 98.5 311 ALA B N 1
ATOM 5529 C CA . ALA B 1 311 ? -27.625 -22.453 4.137 1 98.5 311 ALA B CA 1
ATOM 5530 C C . ALA B 1 311 ? -26.188 -22.438 4.641 1 98.5 311 ALA B C 1
ATOM 5532 O O . ALA B 1 311 ? -25.375 -21.641 4.191 1 98.5 311 ALA B O 1
ATOM 5533 N N . SER B 1 312 ? -25.875 -23.375 5.492 1 98.56 312 SER B N 1
ATOM 5534 C CA . SER B 1 312 ? -24.531 -23.469 6.047 1 98.56 312 SER B CA 1
ATOM 5535 C C . SER B 1 312 ? -23.516 -23.812 4.965 1 98.56 312 SER B C 1
ATOM 5537 O O . SER B 1 312 ? -22.422 -23.25 4.93 1 98.56 312 SER B O 1
ATOM 5539 N N . GLU B 1 313 ? -23.906 -24.719 4.145 1 98.31 313 GLU B N 1
ATOM 5540 C CA . GLU B 1 313 ? -23 -25.141 3.076 1 98.31 313 GLU B CA 1
ATOM 5541 C C . GLU B 1 313 ? -22.688 -23.984 2.131 1 98.31 313 GLU B C 1
ATOM 5543 O O . GLU B 1 313 ? -21.547 -23.812 1.72 1 98.31 313 GLU B O 1
ATOM 5548 N N . VAL B 1 314 ? -23.703 -23.234 1.809 1 98.56 314 VAL B N 1
ATOM 5549 C CA . VAL B 1 314 ? -23.516 -22.125 0.889 1 98.56 314 VAL B CA 1
ATOM 5550 C C . VAL B 1 314 ? -22.656 -21.047 1.551 1 98.56 314 VAL B C 1
ATOM 5552 O O . VAL B 1 314 ? -21.734 -20.516 0.928 1 98.56 314 VAL B O 1
ATOM 5555 N N . ILE B 1 315 ? -22.891 -20.766 2.805 1 98.81 315 ILE B N 1
ATOM 5556 C CA . ILE B 1 315 ? -22.109 -19.766 3.531 1 98.81 315 ILE B CA 1
ATOM 5557 C C . ILE B 1 315 ? -20.656 -20.234 3.65 1 98.81 315 ILE B C 1
ATOM 5559 O O . ILE B 1 315 ? -19.719 -19.453 3.488 1 98.81 315 ILE B O 1
ATOM 5563 N N . GLU B 1 316 ? -20.469 -21.484 3.914 1 98.75 316 GLU B N 1
ATOM 5564 C CA . GLU B 1 316 ? -19.125 -22.047 3.984 1 98.75 316 GLU B CA 1
ATOM 5565 C C . GLU B 1 316 ? -18.406 -21.953 2.639 1 98.75 316 GLU B C 1
ATOM 5567 O O . GLU B 1 316 ? -17.219 -21.641 2.582 1 98.75 316 GLU B O 1
ATOM 5572 N N . TYR B 1 317 ? -19.203 -22.312 1.611 1 98.5 317 TYR B N 1
ATOM 5573 C CA . TYR B 1 317 ? -18.688 -22.219 0.252 1 98.5 317 TYR B CA 1
ATOM 5574 C C . TYR B 1 317 ? -18.188 -20.812 -0.042 1 98.5 317 TYR B C 1
ATOM 5576 O O . TYR B 1 317 ? -17.078 -20.625 -0.55 1 98.5 317 TYR B O 1
ATOM 5584 N N . VAL B 1 318 ? -18.953 -19.781 0.303 1 98.75 318 VAL B N 1
ATOM 5585 C CA . VAL B 1 318 ? -18.578 -18.375 0.131 1 98.75 318 VAL B CA 1
ATOM 5586 C C . VAL B 1 318 ? -17.359 -18.062 1.005 1 98.75 318 VAL B C 1
ATOM 5588 O O . VAL B 1 318 ? -16.406 -17.422 0.548 1 98.75 318 VAL B O 1
ATOM 5591 N N . GLY B 1 319 ? -17.375 -18.516 2.238 1 98.81 319 GLY B N 1
ATOM 5592 C CA . GLY B 1 319 ? -16.281 -18.312 3.176 1 98.81 319 GLY B CA 1
ATOM 5593 C C . GLY B 1 319 ? -14.945 -18.828 2.672 1 98.81 319 GLY B C 1
ATOM 5594 O O . GLY B 1 319 ? -13.914 -18.188 2.838 1 98.81 319 GLY B O 1
ATOM 5595 N N . ARG B 1 320 ? -14.961 -19.953 2.049 1 98.44 320 ARG B N 1
ATOM 5596 C CA . ARG B 1 320 ? -13.734 -20.562 1.522 1 98.44 320 ARG B CA 1
ATOM 5597 C C . ARG B 1 320 ? -13.141 -19.688 0.412 1 98.44 320 ARG B C 1
ATOM 5599 O O . ARG B 1 320 ? -11.93 -19.484 0.369 1 98.44 320 ARG B O 1
ATOM 5606 N N . HIS B 1 321 ? -14 -19.234 -0.432 1 98.38 321 HIS B N 1
ATOM 5607 C CA . HIS B 1 321 ? -13.508 -18.406 -1.525 1 98.38 321 HIS B CA 1
ATOM 5608 C C . HIS B 1 321 ? -13.039 -17.047 -1.016 1 98.38 321 HIS B C 1
ATOM 5610 O O . HIS B 1 321 ? -12.031 -16.516 -1.49 1 98.38 321 HIS B O 1
ATOM 5616 N N . LEU B 1 322 ? -13.75 -16.453 -0.065 1 98.75 322 LEU B N 1
ATOM 5617 C CA . LEU B 1 322 ? -13.273 -15.25 0.595 1 98.75 322 LEU B CA 1
ATOM 5618 C C . LEU B 1 322 ? -11.914 -15.484 1.254 1 98.75 322 LEU B C 1
ATOM 5620 O O . LEU B 1 322 ? -10.992 -14.688 1.079 1 98.75 322 LEU B O 1
ATOM 5624 N N . GLY B 1 323 ? -11.844 -16.609 1.964 1 98.69 323 GLY B N 1
ATOM 5625 C CA . GLY B 1 323 ? -10.617 -16.938 2.668 1 98.69 323 GLY B CA 1
ATOM 5626 C C . GLY B 1 323 ? -9.414 -17.062 1.749 1 98.69 323 GLY B C 1
ATOM 5627 O O . GLY B 1 323 ? -8.328 -16.578 2.07 1 98.69 323 GLY B O 1
ATOM 5628 N N . LYS B 1 324 ? -9.609 -17.703 0.609 1 97.62 324 LYS B N 1
ATOM 5629 C CA . LYS B 1 324 ? -8.555 -17.844 -0.383 1 97.62 324 LYS B CA 1
ATOM 5630 C C . LYS B 1 324 ? -8.039 -16.484 -0.84 1 97.62 324 LYS B C 1
ATOM 5632 O O . LYS B 1 324 ? -6.828 -16.25 -0.914 1 97.62 324 LYS B O 1
ATOM 5637 N N . THR B 1 325 ? -8.938 -15.602 -1.15 1 98.44 325 THR B N 1
ATOM 5638 C CA . THR B 1 325 ? -8.57 -14.281 -1.648 1 98.44 325 THR B CA 1
ATOM 5639 C C . THR B 1 325 ? -7.941 -13.445 -0.542 1 98.44 325 THR B C 1
ATOM 5641 O O . THR B 1 325 ? -6.984 -12.703 -0.786 1 98.44 325 THR B O 1
ATOM 5644 N N . ILE B 1 326 ? -8.445 -13.562 0.666 1 98.75 326 ILE B N 1
ATOM 5645 C CA . ILE B 1 326 ? -7.902 -12.836 1.81 1 98.75 326 ILE B CA 1
ATOM 5646 C C . ILE B 1 326 ? -6.488 -13.32 2.113 1 98.75 326 ILE B C 1
ATOM 5648 O O . ILE B 1 326 ? -5.609 -12.523 2.453 1 98.75 326 ILE B O 1
ATOM 5652 N N . ALA B 1 327 ? -6.262 -14.633 1.962 1 98.56 327 ALA B N 1
ATOM 5653 C CA . ALA B 1 327 ? -4.922 -15.18 2.16 1 98.56 327 ALA B CA 1
ATOM 5654 C C . ALA B 1 327 ? -3.92 -14.539 1.204 1 98.56 327 ALA B C 1
ATOM 5656 O O . ALA B 1 327 ? -2.787 -14.242 1.589 1 98.56 327 ALA B O 1
ATOM 5657 N N . ILE B 1 328 ? -4.328 -14.352 -0.004 1 98.44 328 ILE B N 1
ATOM 5658 C CA . ILE B 1 328 ? -3.482 -13.68 -0.987 1 98.44 328 ILE B CA 1
ATOM 5659 C C . ILE B 1 328 ? -3.166 -12.266 -0.515 1 98.44 328 ILE B C 1
ATOM 5661 O O . ILE B 1 328 ? -2.006 -11.844 -0.523 1 98.44 328 ILE B O 1
ATOM 5665 N N . ALA B 1 329 ? -4.203 -11.531 -0.085 1 98.38 329 ALA B N 1
ATOM 5666 C CA . ALA B 1 329 ? -4.016 -10.164 0.395 1 98.38 329 ALA B CA 1
ATOM 5667 C C . ALA B 1 329 ? -3.082 -10.133 1.601 1 98.38 329 ALA B C 1
ATOM 5669 O O . ALA B 1 329 ? -2.26 -9.219 1.729 1 98.38 329 ALA B O 1
ATOM 5670 N N . ILE B 1 330 ? -3.182 -11.117 2.492 1 98.12 330 ILE B N 1
ATOM 5671 C CA . ILE B 1 330 ? -2.316 -11.219 3.664 1 98.12 330 ILE B CA 1
ATOM 5672 C C . ILE B 1 330 ? -0.862 -11.352 3.223 1 98.12 330 ILE B C 1
ATOM 5674 O O . ILE B 1 330 ? 0.017 -10.656 3.73 1 98.12 330 ILE B O 1
ATOM 5678 N N . ASN B 1 331 ? -0.589 -12.148 2.242 1 97.25 331 ASN B N 1
ATOM 5679 C CA . ASN B 1 331 ? 0.771 -12.375 1.766 1 97.25 331 ASN B CA 1
ATOM 5680 C C . ASN B 1 331 ? 1.345 -11.117 1.105 1 97.25 331 ASN B C 1
ATOM 5682 O O . ASN B 1 331 ? 2.557 -10.898 1.138 1 97.25 331 ASN B O 1
ATOM 5686 N N . LEU B 1 332 ? 0.47 -10.297 0.592 1 97.44 332 LEU B N 1
ATOM 5687 C CA . LEU B 1 332 ? 0.926 -9.117 -0.135 1 97.44 332 LEU B CA 1
ATOM 5688 C C . LEU B 1 332 ? 1.052 -7.914 0.798 1 97.44 332 LEU B C 1
ATOM 5690 O O . LEU B 1 332 ? 1.978 -7.113 0.663 1 97.44 332 LEU B O 1
ATOM 5694 N N . PHE B 1 333 ? 0.156 -7.848 1.858 1 97.31 333 PHE B N 1
ATOM 5695 C CA . PHE B 1 333 ? 0.065 -6.609 2.623 1 97.31 333 PHE B CA 1
ATOM 5696 C C . PHE B 1 333 ? 0.54 -6.824 4.055 1 97.31 333 PHE B C 1
ATOM 5698 O O . PHE B 1 333 ? 0.832 -5.859 4.77 1 97.31 333 PHE B O 1
ATOM 5705 N N . ASN B 1 334 ? 0.5 -8.055 4.547 1 96.5 334 ASN B N 1
ATOM 5706 C CA . ASN B 1 334 ? 0.902 -8.391 5.906 1 96.5 334 ASN B CA 1
ATOM 5707 C C . ASN B 1 334 ? 0.191 -7.512 6.934 1 96.5 334 ASN B C 1
ATOM 5709 O O . ASN B 1 334 ? 0.839 -6.871 7.766 1 96.5 334 ASN B O 1
ATOM 5713 N N . PRO B 1 335 ? -1.162 -7.523 6.914 1 97.88 335 PRO B N 1
ATOM 5714 C CA . PRO B 1 335 ? -1.934 -6.66 7.809 1 97.88 335 PRO B CA 1
ATOM 5715 C C . PRO B 1 335 ? -1.91 -7.137 9.258 1 97.88 335 PRO B C 1
ATOM 5717 O O . PRO B 1 335 ? -1.491 -8.266 9.531 1 97.88 335 PRO B O 1
ATOM 5720 N N . GLN B 1 336 ? -2.293 -6.258 10.164 1 97.88 336 GLN B N 1
ATOM 5721 C CA . GLN B 1 336 ? -2.402 -6.598 11.578 1 97.88 336 GLN B CA 1
ATOM 5722 C C . GLN B 1 336 ? -3.791 -7.137 11.906 1 97.88 336 GLN B C 1
ATOM 5724 O O . GLN B 1 336 ? -3.982 -7.777 12.945 1 97.88 336 GLN B O 1
ATOM 5729 N N . LYS B 1 337 ? -4.742 -6.914 11.016 1 98.5 337 LYS B N 1
ATOM 5730 C CA . LYS B 1 337 ? -6.121 -7.32 11.281 1 98.5 337 LYS B CA 1
ATOM 5731 C C . LYS B 1 337 ? -6.93 -7.387 9.984 1 98.5 337 LYS B C 1
ATOM 5733 O O . LYS B 1 337 ? -6.715 -6.586 9.07 1 98.5 337 LYS B O 1
ATOM 5738 N N . ILE B 1 338 ? -7.824 -8.328 9.922 1 98.88 338 ILE B N 1
ATOM 5739 C CA . ILE B 1 338 ? -8.797 -8.453 8.844 1 98.88 338 ILE B CA 1
ATOM 5740 C C . ILE B 1 338 ? -10.203 -8.203 9.391 1 98.88 338 ILE B C 1
ATOM 5742 O O . ILE B 1 338 ? -10.609 -8.805 10.383 1 98.88 338 ILE B O 1
ATOM 5746 N N . VAL B 1 339 ? -10.938 -7.277 8.75 1 98.88 339 VAL B N 1
ATOM 5747 C CA . VAL B 1 339 ? -12.297 -6.965 9.156 1 98.88 339 VAL B CA 1
ATOM 5748 C C . VAL B 1 339 ? -13.273 -7.352 8.047 1 98.88 339 VAL B C 1
ATOM 5750 O O . VAL B 1 339 ? -13.109 -6.934 6.898 1 98.88 339 VAL B O 1
ATOM 5753 N N . ILE B 1 340 ? -14.289 -8.172 8.352 1 98.88 340 ILE B N 1
ATOM 5754 C CA . ILE B 1 340 ? -15.305 -8.578 7.387 1 98.88 340 ILE B CA 1
ATOM 5755 C C . ILE B 1 340 ? -16.594 -7.801 7.641 1 98.88 340 ILE B C 1
ATOM 5757 O O . ILE B 1 340 ? -17.078 -7.75 8.773 1 98.88 340 ILE B O 1
ATOM 5761 N N . ALA B 1 341 ? -17.062 -7.156 6.586 1 98.69 341 ALA B N 1
ATOM 5762 C CA . ALA B 1 341 ? -18.281 -6.367 6.684 1 98.69 341 ALA B CA 1
ATOM 5763 C C . ALA B 1 341 ? -19.344 -6.871 5.707 1 98.69 341 ALA B C 1
ATOM 5765 O O . ALA B 1 341 ? -19.016 -7.5 4.699 1 98.69 341 ALA B O 1
ATOM 5766 N N . GLY B 1 342 ? -20.609 -6.562 5.988 1 97.88 342 GLY B N 1
ATOM 5767 C CA . GLY B 1 342 ? -21.75 -6.945 5.172 1 97.88 342 GLY B CA 1
ATOM 5768 C C . GLY B 1 342 ? -22.75 -7.809 5.918 1 97.88 342 GLY B C 1
ATOM 5769 O O . GLY B 1 342 ? -22.469 -8.305 7.008 1 97.88 342 GLY B O 1
ATOM 5770 N N . GLU B 1 343 ? -23.891 -8.07 5.301 1 97.56 343 GLU B N 1
ATOM 5771 C CA . GLU B 1 343 ? -24.969 -8.828 5.934 1 97.56 343 GLU B CA 1
ATOM 5772 C C . GLU B 1 343 ? -24.547 -10.273 6.199 1 97.56 343 GLU B C 1
ATOM 5774 O O . GLU B 1 343 ? -25 -10.883 7.172 1 97.56 343 GLU B O 1
ATOM 5779 N N . ILE B 1 344 ? -23.641 -10.703 5.434 1 98.5 344 ILE B N 1
ATOM 5780 C CA . ILE B 1 344 ? -23.219 -12.094 5.504 1 98.5 344 ILE B CA 1
ATOM 5781 C C . ILE B 1 344 ? -22.578 -12.375 6.867 1 98.5 344 ILE B C 1
ATOM 5783 O O . ILE B 1 344 ? -22.516 -13.531 7.301 1 98.5 344 ILE B O 1
ATOM 5787 N N . THR B 1 345 ? -22.094 -11.359 7.543 1 98.25 345 THR B N 1
ATOM 5788 C CA . THR B 1 345 ? -21.406 -11.539 8.82 1 98.25 345 THR B CA 1
ATOM 5789 C C . THR B 1 345 ? -22.391 -11.922 9.914 1 98.25 345 THR B C 1
ATOM 5791 O O . THR B 1 345 ? -21.984 -12.328 11.008 1 98.25 345 THR B O 1
ATOM 5794 N N . GLU B 1 346 ? -23.703 -11.797 9.641 1 97.88 346 GLU B N 1
ATOM 5795 C CA . GLU B 1 346 ? -24.703 -12.305 10.586 1 97.88 346 GLU B CA 1
ATOM 5796 C C . GLU B 1 346 ? -24.516 -13.797 10.812 1 97.88 346 GLU B C 1
ATOM 5798 O O . GLU B 1 346 ? -24.906 -14.32 11.859 1 97.88 346 GLU B O 1
ATOM 5803 N N . ALA B 1 347 ? -23.938 -14.5 9.883 1 98.38 347 ALA B N 1
ATOM 5804 C CA . ALA B 1 347 ? -23.625 -15.922 10.016 1 98.38 347 ALA B CA 1
ATOM 5805 C C . ALA B 1 347 ? -22.141 -16.125 10.289 1 98.38 347 ALA B C 1
ATOM 5807 O O . ALA B 1 347 ? -21.531 -17.047 9.75 1 98.38 347 ALA B O 1
ATOM 5808 N N . ASP B 1 348 ? -21.547 -15.328 11.141 1 97.56 348 ASP B N 1
ATOM 5809 C CA . ASP B 1 348 ? -20.109 -15.32 11.391 1 97.56 348 ASP B CA 1
ATOM 5810 C C . ASP B 1 348 ? -19.641 -16.656 11.953 1 97.56 348 ASP B C 1
ATOM 5812 O O . ASP B 1 348 ? -18.5 -17.062 11.727 1 97.56 348 ASP B O 1
ATOM 5816 N N . LYS B 1 349 ? -20.469 -17.422 12.625 1 97.88 349 LYS B N 1
ATOM 5817 C CA . LYS B 1 349 ? -20.078 -18.688 13.227 1 97.88 349 LYS B CA 1
ATOM 5818 C C . LYS B 1 349 ? -19.734 -19.719 12.164 1 97.88 349 LYS B C 1
ATOM 5820 O O . LYS B 1 349 ? -18.969 -20.656 12.414 1 97.88 349 LYS B O 1
ATOM 5825 N N . VAL B 1 350 ? -20.359 -19.578 11.016 1 98.31 350 VAL B N 1
ATOM 5826 C CA . VAL B 1 350 ? -20.094 -20.469 9.891 1 98.31 350 VAL B CA 1
ATOM 5827 C C . VAL B 1 350 ? -19.047 -19.844 8.969 1 98.31 350 VAL B C 1
ATOM 5829 O O . VAL B 1 350 ? -18.109 -20.516 8.531 1 98.31 350 VAL B O 1
ATOM 5832 N N . LEU B 1 351 ? -19.172 -18.562 8.766 1 98.75 351 LEU B N 1
ATOM 5833 C CA . LEU B 1 351 ? -18.391 -17.828 7.777 1 98.75 351 LEU B CA 1
ATOM 5834 C C . LEU B 1 351 ? -16.938 -17.719 8.203 1 98.75 351 LEU B C 1
ATOM 5836 O O . LEU B 1 351 ? -16.031 -18.062 7.438 1 98.75 351 LEU B O 1
ATOM 5840 N N . LEU B 1 352 ? -16.641 -17.281 9.438 1 98.62 352 LEU B N 1
ATOM 5841 C CA . LEU B 1 352 ? -15.305 -16.922 9.875 1 98.62 352 LEU B CA 1
ATOM 5842 C C . LEU B 1 352 ? -14.406 -18.156 9.961 1 98.62 352 LEU B C 1
ATOM 5844 O O . LEU B 1 352 ? -13.266 -18.125 9.5 1 98.62 352 LEU B O 1
ATOM 5848 N N . PRO B 1 353 ? -14.922 -19.312 10.508 1 98.5 353 PRO B N 1
ATOM 5849 C CA . PRO B 1 353 ? -14.07 -20.5 10.5 1 98.5 353 PRO B CA 1
ATOM 5850 C C . PRO B 1 353 ? -13.672 -20.922 9.086 1 98.5 353 PRO B C 1
ATOM 5852 O O . PRO B 1 353 ? -12.547 -21.391 8.875 1 98.5 353 PRO B O 1
ATOM 5855 N N . ALA B 1 354 ? -14.594 -20.797 8.141 1 98.62 354 ALA B N 1
ATOM 5856 C CA . ALA B 1 354 ? -14.273 -21.141 6.758 1 98.62 354 ALA B CA 1
ATOM 5857 C C . ALA B 1 354 ? -13.18 -20.25 6.203 1 98.62 354 ALA B C 1
ATOM 5859 O O . ALA B 1 354 ? -12.258 -20.719 5.531 1 98.62 354 ALA B O 1
ATOM 5860 N N . ILE B 1 355 ? -13.234 -18.953 6.465 1 98.75 355 ILE B N 1
ATOM 5861 C CA . ILE B 1 355 ? -12.227 -18 6.043 1 98.75 355 ILE B CA 1
ATOM 5862 C C . ILE B 1 355 ? -10.883 -18.328 6.695 1 98.75 355 ILE B C 1
ATOM 5864 O O . ILE B 1 355 ? -9.859 -18.422 6.02 1 98.75 355 ILE B O 1
ATOM 5868 N N . GLU B 1 356 ? -10.883 -18.578 7.973 1 98.5 356 GLU B N 1
ATOM 5869 C CA . GLU B 1 356 ? -9.672 -18.828 8.758 1 98.5 356 GLU B CA 1
ATOM 5870 C C . GLU B 1 356 ? -8.984 -20.109 8.312 1 98.5 356 GLU B C 1
ATOM 5872 O O . GLU B 1 356 ? -7.758 -20.203 8.328 1 98.5 356 GLU B O 1
ATOM 5877 N N . SER B 1 357 ? -9.781 -21.094 7.992 1 97.81 357 SER B N 1
ATOM 5878 C CA . SER B 1 357 ? -9.211 -22.344 7.516 1 97.81 357 SER B CA 1
ATOM 5879 C C . SER B 1 357 ? -8.359 -22.125 6.27 1 97.81 357 SER B C 1
ATOM 5881 O O . SER B 1 357 ? -7.266 -22.672 6.152 1 97.81 357 SER B O 1
ATOM 5883 N N . CYS B 1 358 ? -8.836 -21.328 5.367 1 97.38 358 CYS B N 1
ATOM 5884 C CA . CYS B 1 358 ? -8.086 -21.016 4.156 1 97.38 358 CYS B CA 1
ATOM 5885 C C . CYS B 1 358 ? -6.84 -20.203 4.48 1 97.38 358 CYS B C 1
ATOM 5887 O O . CYS B 1 358 ? -5.762 -20.469 3.938 1 97.38 358 CYS B O 1
ATOM 5889 N N . ILE B 1 359 ? -6.973 -19.219 5.367 1 98 359 ILE B N 1
ATOM 5890 C CA . ILE B 1 359 ? -5.84 -18.406 5.777 1 98 359 ILE B CA 1
ATOM 5891 C C . ILE B 1 359 ? -4.754 -19.297 6.391 1 98 359 ILE B C 1
ATOM 5893 O O . ILE B 1 359 ? -3.574 -19.156 6.059 1 98 359 ILE B O 1
ATOM 5897 N N . ASN B 1 360 ? -5.113 -20.234 7.191 1 96.25 360 ASN B N 1
ATOM 5898 C CA . ASN B 1 360 ? -4.191 -21.094 7.91 1 96.25 360 ASN B CA 1
ATOM 5899 C C . ASN B 1 360 ? -3.4 -21.984 6.957 1 96.25 360 ASN B C 1
ATOM 5901 O O . ASN B 1 360 ? -2.293 -22.422 7.281 1 96.25 360 ASN B O 1
ATOM 5905 N N . THR B 1 361 ? -3.928 -22.203 5.75 1 94.62 361 THR B N 1
ATOM 5906 C CA . THR B 1 361 ? -3.283 -23.156 4.848 1 94.62 361 THR B CA 1
ATOM 5907 C C . THR B 1 361 ? -2.635 -22.422 3.672 1 94.62 361 THR B C 1
ATOM 5909 O O . THR B 1 361 ? -1.825 -23 2.947 1 94.62 361 THR B O 1
ATOM 5912 N N . GLN B 1 362 ? -2.994 -21.172 3.518 1 95.94 362 GLN B N 1
ATOM 5913 C CA . GLN B 1 362 ? -2.561 -20.547 2.268 1 95.94 362 GLN B CA 1
ATOM 5914 C C . GLN B 1 362 ? -1.748 -19.281 2.531 1 95.94 362 GLN B C 1
ATOM 5916 O O . GLN B 1 362 ? -1.036 -18.797 1.646 1 95.94 362 GLN B O 1
ATOM 5921 N N . ALA B 1 363 ? -1.867 -18.656 3.689 1 96.69 363 ALA B N 1
ATOM 5922 C CA . ALA B 1 363 ? -1.034 -17.516 4.059 1 96.69 363 ALA B CA 1
ATOM 5923 C C . ALA B 1 363 ? 0.264 -17.969 4.715 1 96.69 363 ALA B C 1
ATOM 5925 O O . ALA B 1 363 ? 0.317 -19.047 5.316 1 96.69 363 ALA B O 1
ATOM 5926 N N . LEU B 1 364 ? 1.346 -17.188 4.562 1 94.69 364 LEU B N 1
ATOM 5927 C CA . LEU B 1 364 ? 2.598 -17.469 5.254 1 94.69 364 LEU B CA 1
ATOM 5928 C C . LEU B 1 364 ? 2.377 -17.562 6.762 1 94.69 364 LEU B C 1
ATOM 5930 O O . LEU B 1 364 ? 1.651 -16.75 7.336 1 94.69 364 LEU B O 1
ATOM 5934 N N . LYS B 1 365 ? 2.99 -18.516 7.34 1 92.44 365 LYS B N 1
ATOM 5935 C CA . LYS B 1 365 ? 2.805 -18.75 8.766 1 92.44 365 LYS B CA 1
ATOM 5936 C C . LYS B 1 365 ? 3.121 -17.5 9.578 1 92.44 365 LYS B C 1
ATOM 5938 O O . LYS B 1 365 ? 2.355 -17.125 10.469 1 92.44 365 LYS B O 1
ATOM 5943 N N . ALA B 1 366 ? 4.176 -16.797 9.305 1 88.94 366 ALA B N 1
ATOM 5944 C CA . ALA B 1 366 ? 4.609 -15.625 10.047 1 88.94 366 ALA B CA 1
ATOM 5945 C C . ALA B 1 366 ? 3.604 -14.484 9.898 1 88.94 366 ALA B C 1
ATOM 5947 O O . ALA B 1 366 ? 3.527 -13.602 10.758 1 88.94 366 ALA B O 1
ATOM 5948 N N . PHE B 1 367 ? 2.834 -14.5 8.789 1 93.62 367 PHE B N 1
ATOM 5949 C CA . PHE B 1 367 ? 1.901 -13.406 8.516 1 93.62 367 PHE B CA 1
ATOM 5950 C C . PHE B 1 367 ? 0.553 -13.68 9.172 1 93.62 367 PHE B C 1
ATOM 5952 O O . PHE B 1 367 ? -0.25 -12.758 9.352 1 93.62 367 PHE B O 1
ATOM 5959 N N . ARG B 1 368 ? 0.295 -14.898 9.453 1 94.69 368 ARG B N 1
ATOM 5960 C CA . ARG B 1 368 ? -1.032 -15.242 9.953 1 94.69 368 ARG B CA 1
ATOM 5961 C C . ARG B 1 368 ? -1.007 -15.484 11.461 1 94.69 368 ARG B C 1
ATOM 5963 O O . ARG B 1 368 ? -2.057 -15.617 12.094 1 94.69 368 ARG B O 1
ATOM 5970 N N . THR B 1 369 ? 0.192 -15.547 12.008 1 91.94 369 THR B N 1
ATOM 5971 C CA . THR B 1 369 ? 0.292 -15.703 13.461 1 91.94 369 THR B CA 1
ATOM 5972 C C . THR B 1 369 ? -0.243 -14.469 14.172 1 91.94 369 THR B C 1
ATOM 5974 O O . THR B 1 369 ? 0.188 -13.352 13.898 1 91.94 369 THR B O 1
ATOM 5977 N N . ASN B 1 370 ? -1.217 -14.641 15.078 1 92.25 370 ASN B N 1
ATOM 5978 C CA . ASN B 1 370 ? -1.863 -13.578 15.844 1 92.25 370 ASN B CA 1
ATOM 5979 C C . ASN B 1 370 ? -2.561 -12.57 14.93 1 92.25 370 ASN B C 1
ATOM 5981 O O . ASN B 1 370 ? -2.5 -11.367 15.172 1 92.25 370 ASN B O 1
ATOM 5985 N N . LEU B 1 371 ? -3.055 -13.047 13.812 1 97.25 371 LEU B N 1
ATOM 5986 C CA . LEU B 1 371 ? -3.816 -12.195 12.906 1 97.25 371 LEU B CA 1
ATOM 5987 C C . LEU B 1 371 ? -5.316 -12.367 13.133 1 97.25 371 LEU B C 1
ATOM 5989 O O . LEU B 1 371 ? -5.91 -13.336 12.664 1 97.25 371 LEU B O 1
ATOM 5993 N N . PRO B 1 372 ? -5.934 -11.461 13.844 1 98.25 372 PRO B N 1
ATOM 5994 C CA . PRO B 1 372 ? -7.375 -11.578 14.062 1 98.25 372 PRO B CA 1
ATOM 5995 C C . PRO B 1 372 ? -8.188 -11.344 12.797 1 98.25 372 PRO B C 1
ATOM 5997 O O . PRO B 1 372 ? -7.879 -10.445 12.016 1 98.25 372 PRO B O 1
ATOM 6000 N N . VAL B 1 373 ? -9.141 -12.203 12.547 1 98.69 373 VAL B N 1
ATOM 6001 C CA . VAL B 1 373 ? -10.211 -12.016 11.578 1 98.69 373 VAL B CA 1
ATOM 6002 C C . VAL B 1 373 ? -11.531 -11.75 12.305 1 98.69 373 VAL B C 1
ATOM 6004 O O . VAL B 1 373 ? -12.062 -12.633 12.977 1 98.69 373 VAL B O 1
ATOM 6007 N N . VAL B 1 374 ? -12.039 -10.5 12.133 1 98.69 374 VAL B N 1
ATOM 6008 C CA . VAL B 1 374 ? -13.156 -10.109 12.984 1 98.69 374 VAL B CA 1
ATOM 6009 C C . VAL B 1 374 ? -14.273 -9.508 12.133 1 98.69 374 VAL B C 1
ATOM 6011 O O . VAL B 1 374 ? -14.047 -9.141 10.977 1 98.69 374 VAL B O 1
ATOM 6014 N N . ARG B 1 375 ? -15.477 -9.422 12.688 1 98.31 375 ARG B N 1
ATOM 6015 C CA . ARG B 1 375 ? -16.594 -8.727 12.055 1 98.31 375 ARG B CA 1
ATOM 6016 C C . ARG B 1 375 ? -16.453 -7.219 12.219 1 98.31 375 ARG B C 1
ATOM 6018 O O . ARG B 1 375 ? -15.945 -6.738 13.234 1 98.31 375 ARG B O 1
ATOM 6025 N N . SER B 1 376 ? -16.906 -6.559 11.219 1 98.31 376 SER B N 1
ATOM 6026 C CA . SER B 1 376 ? -17.047 -5.113 11.328 1 98.31 376 SER B CA 1
ATOM 6027 C C . SER B 1 376 ? -17.922 -4.734 12.516 1 98.31 376 SER B C 1
ATOM 6029 O O . SER B 1 376 ? -18.922 -5.406 12.797 1 98.31 376 SER B O 1
ATOM 6031 N N . GLU B 1 377 ? -17.562 -3.666 13.219 1 97.94 377 GLU B N 1
ATOM 6032 C CA . GLU B 1 377 ? -18.344 -3.188 14.359 1 97.94 377 GLU B CA 1
ATOM 6033 C C . GLU B 1 377 ? -19.297 -2.07 13.945 1 97.94 377 GLU B C 1
ATOM 6035 O O . GLU B 1 377 ? -20.172 -1.681 14.719 1 97.94 377 GLU B O 1
ATOM 6040 N N . LEU B 1 378 ? -19.141 -1.604 12.766 1 97.25 378 LEU B N 1
ATOM 6041 C CA . LEU B 1 378 ? -19.938 -0.475 12.305 1 97.25 378 LEU B CA 1
ATOM 6042 C C . LEU B 1 378 ? -20.938 -0.92 11.25 1 97.25 378 LEU B C 1
ATOM 6044 O O . LEU B 1 378 ? -20.703 -1.89 10.523 1 97.25 378 LEU B O 1
ATOM 6048 N N . ASP B 1 379 ? -22.062 -0.176 11.195 1 95.25 379 ASP B N 1
ATOM 6049 C CA . ASP B 1 379 ? -23.047 -0.432 10.156 1 95.25 379 ASP B CA 1
ATOM 6050 C C . ASP B 1 379 ? -22.531 -0.002 8.781 1 95.25 379 ASP B C 1
ATOM 6052 O O . ASP B 1 379 ? -22.391 1.192 8.516 1 95.25 379 ASP B O 1
ATOM 6056 N N . HIS B 1 380 ? -22.359 -0.993 7.887 1 91.88 380 HIS B N 1
ATOM 6057 C CA . HIS B 1 380 ? -21.75 -0.736 6.586 1 91.88 380 HIS B CA 1
ATOM 6058 C C . HIS B 1 380 ? -22.703 0.022 5.668 1 91.88 380 HIS B C 1
ATOM 6060 O O . HIS B 1 380 ? -22.328 0.428 4.57 1 91.88 380 HIS B O 1
ATOM 6066 N N . ARG B 1 381 ? -23.969 0.251 6.117 1 90.31 381 ARG B N 1
ATOM 6067 C CA . ARG B 1 381 ? -24.953 0.98 5.324 1 90.31 381 ARG B CA 1
ATOM 6068 C C . ARG B 1 381 ? -25.172 2.389 5.871 1 90.31 381 ARG B C 1
ATOM 6070 O O . ARG B 1 381 ? -25.969 3.16 5.332 1 90.31 381 ARG B O 1
ATOM 6077 N N . SER B 1 382 ? -24.453 2.717 6.863 1 94.12 382 SER B N 1
ATOM 6078 C CA . SER B 1 382 ? -24.578 4.043 7.461 1 94.12 382 SER B CA 1
ATOM 6079 C C . SER B 1 382 ? -23.641 5.043 6.789 1 94.12 382 SER B C 1
ATOM 6081 O O . SER B 1 382 ? -22.859 4.676 5.918 1 94.12 382 SER B O 1
ATOM 6083 N N . ALA B 1 383 ? -23.766 6.281 7.215 1 97.75 383 ALA B N 1
ATOM 6084 C CA . ALA B 1 383 ? -22.938 7.352 6.66 1 97.75 383 ALA B CA 1
ATOM 6085 C C . ALA B 1 383 ? -21.672 7.551 7.484 1 97.75 383 ALA B C 1
ATOM 6087 O O . ALA B 1 383 ? -20.984 8.555 7.336 1 97.75 383 ALA B O 1
ATOM 6088 N N . ILE B 1 384 ? -21.312 6.594 8.32 1 98.31 384 ILE B N 1
ATOM 6089 C CA . ILE B 1 384 ? -20.203 6.73 9.258 1 98.31 384 ILE B CA 1
ATOM 6090 C C . ILE B 1 384 ? -18.891 6.855 8.484 1 98.31 384 ILE B C 1
ATOM 6092 O O . ILE B 1 384 ? -17.969 7.535 8.922 1 98.31 384 ILE B O 1
ATOM 6096 N N . GLY B 1 385 ? -18.797 6.148 7.32 1 98.38 385 GLY B N 1
ATOM 6097 C CA . GLY B 1 385 ? -17.625 6.316 6.465 1 98.38 385 GLY B CA 1
ATOM 6098 C C . GLY B 1 385 ? -17.422 7.754 6.012 1 98.38 385 GLY B C 1
ATOM 6099 O O . GLY B 1 385 ? -16.297 8.219 5.906 1 98.38 385 GLY B O 1
ATOM 6100 N N . ALA B 1 386 ? -18.516 8.406 5.734 1 98.62 386 ALA B N 1
ATOM 6101 C CA . ALA B 1 386 ? -18.453 9.82 5.363 1 98.62 386 ALA B CA 1
ATOM 6102 C C . ALA B 1 386 ? -17.922 10.664 6.516 1 98.62 386 ALA B C 1
ATOM 6104 O O . ALA B 1 386 ? -17.062 11.523 6.32 1 98.62 386 ALA B O 1
ATOM 6105 N N . PHE B 1 387 ? -18.406 10.406 7.688 1 98.56 387 PHE B N 1
ATOM 6106 C CA . PHE B 1 387 ? -17.938 11.141 8.852 1 98.56 387 PHE B CA 1
ATOM 6107 C C . PHE B 1 387 ? -16.438 10.906 9.078 1 98.56 387 PHE B C 1
ATOM 6109 O O . PHE B 1 387 ? -15.727 11.805 9.523 1 98.56 387 PHE B O 1
ATOM 6116 N N . ALA B 1 388 ? -15.969 9.703 8.766 1 98.5 388 ALA B N 1
ATOM 6117 C CA . ALA B 1 388 ? -14.555 9.383 8.93 1 98.5 388 ALA B CA 1
ATOM 6118 C C . ALA B 1 388 ? -13.68 10.32 8.102 1 98.5 388 ALA B C 1
ATOM 6120 O O . ALA B 1 388 ? -12.562 10.656 8.5 1 98.5 388 ALA B O 1
ATOM 6121 N N . LEU B 1 389 ? -14.172 10.758 6.98 1 98.12 389 LEU B N 1
ATOM 6122 C CA . LEU B 1 389 ? -13.43 11.703 6.156 1 98.12 389 LEU B CA 1
ATOM 6123 C C . LEU B 1 389 ? -13.297 13.047 6.855 1 98.12 389 LEU B C 1
ATOM 6125 O O . LEU B 1 389 ? -12.25 13.703 6.762 1 98.12 389 LEU B O 1
ATOM 6129 N N . VAL B 1 390 ? -14.312 13.453 7.547 1 97.88 390 VAL B N 1
ATOM 6130 C CA . VAL B 1 390 ? -14.289 14.695 8.32 1 97.88 390 VAL B CA 1
ATOM 6131 C C . VAL B 1 390 ? -13.289 14.562 9.469 1 97.88 390 VAL B C 1
ATOM 6133 O O . VAL B 1 390 ? -12.469 15.461 9.695 1 97.88 390 VAL B O 1
ATOM 6136 N N . LYS B 1 391 ? -13.43 13.438 10.141 1 97.38 391 LYS B N 1
ATOM 6137 C CA . LYS B 1 391 ? -12.508 13.172 11.242 1 97.38 391 LYS B CA 1
ATOM 6138 C C . LYS B 1 391 ? -11.055 13.211 10.766 1 97.38 391 LYS B C 1
ATOM 6140 O O . LYS B 1 391 ? -10.195 13.805 11.422 1 97.38 391 LYS B O 1
ATOM 6145 N N . ARG B 1 392 ? -10.781 12.609 9.672 1 96.38 392 ARG B N 1
ATOM 6146 C CA . ARG B 1 392 ? -9.438 12.617 9.102 1 96.38 392 ARG B CA 1
ATOM 6147 C C . ARG B 1 392 ? -8.969 14.047 8.836 1 96.38 392 ARG B C 1
ATOM 6149 O O . ARG B 1 392 ? -7.82 14.383 9.141 1 96.38 392 ARG B O 1
ATOM 6156 N N . ALA B 1 393 ? -9.836 14.859 8.281 1 95.75 393 ALA B N 1
ATOM 6157 C CA . ALA B 1 393 ? -9.492 16.234 7.941 1 95.75 393 ALA B CA 1
ATOM 6158 C C . ALA B 1 393 ? -9.18 17.047 9.195 1 95.75 393 ALA B C 1
ATOM 6160 O O . ALA B 1 393 ? -8.336 17.953 9.172 1 95.75 393 ALA B O 1
ATOM 6161 N N . MET B 1 394 ? -9.891 16.719 10.305 1 95.19 394 MET B N 1
ATOM 6162 C CA . MET B 1 394 ? -9.594 17.344 11.586 1 95.19 394 MET B CA 1
ATOM 6163 C C . MET B 1 394 ? -8.219 16.922 12.094 1 95.19 394 MET B C 1
ATOM 6165 O O . MET B 1 394 ? -7.426 17.766 12.531 1 95.19 394 MET B O 1
ATOM 6169 N N . LEU B 1 395 ? -7.953 15.695 11.906 1 94.31 395 LEU B N 1
ATOM 6170 C CA . LEU B 1 395 ? -6.75 15.117 12.492 1 94.31 395 LEU B CA 1
ATOM 6171 C C . LEU B 1 395 ? -5.516 15.469 11.664 1 94.31 395 LEU B C 1
ATOM 6173 O O . LEU B 1 395 ? -4.418 15.594 12.203 1 94.31 395 LEU B O 1
ATOM 6177 N N . ASN B 1 396 ? -5.695 15.617 10.375 1 90.69 396 ASN B N 1
ATOM 6178 C CA . ASN B 1 396 ? -4.531 15.953 9.562 1 90.69 396 ASN B CA 1
ATOM 6179 C C . ASN B 1 396 ? -4.375 17.469 9.398 1 90.69 396 ASN B C 1
ATOM 6181 O O . ASN B 1 396 ? -3.418 17.922 8.773 1 90.69 396 ASN B O 1
ATOM 6185 N N . GLY B 1 397 ? -5.289 18.25 9.852 1 91.56 397 GLY B N 1
ATOM 6186 C CA . GLY B 1 397 ? -5.109 19.688 9.984 1 91.56 397 GLY B CA 1
ATOM 6187 C C . GLY B 1 397 ? -5.828 20.469 8.898 1 91.56 397 GLY B C 1
ATOM 6188 O O . GLY B 1 397 ? -5.965 21.703 9.008 1 91.56 397 GLY B O 1
ATOM 6189 N N . ILE B 1 398 ? -6.379 19.859 7.914 1 89.88 398 ILE B N 1
ATOM 6190 C CA . ILE B 1 398 ? -6.977 20.547 6.777 1 89.88 398 ILE B CA 1
ATOM 6191 C C . ILE B 1 398 ? -8.219 21.312 7.23 1 89.88 398 ILE B C 1
ATOM 6193 O O . ILE B 1 398 ? -8.328 22.516 6.992 1 89.88 398 ILE B O 1
ATOM 6197 N N . LEU B 1 399 ? -9.07 20.609 7.906 1 93.88 399 LEU B N 1
ATOM 6198 C CA . LEU B 1 399 ? -10.297 21.234 8.383 1 93.88 399 LEU B CA 1
ATOM 6199 C C . LEU B 1 399 ? -10.031 22.094 9.625 1 93.88 399 LEU B C 1
ATOM 6201 O O . LEU B 1 399 ? -10.617 23.156 9.789 1 93.88 399 LEU B O 1
ATOM 6205 N N . LEU B 1 400 ? -9.078 21.672 10.422 1 92.81 400 LEU B N 1
ATOM 6206 C CA . LEU B 1 400 ? -8.719 22.375 11.648 1 92.81 400 LEU B CA 1
ATOM 6207 C C . LEU B 1 400 ? -8.203 23.781 11.336 1 92.81 400 LEU B C 1
ATOM 6209 O O . LEU B 1 400 ? -8.586 24.75 12.008 1 92.81 400 LEU B O 1
ATOM 6213 N N . GLN B 1 401 ? -7.418 23.859 10.375 1 90.19 401 GLN B N 1
ATOM 6214 C CA . GLN B 1 401 ? -6.863 25.141 9.977 1 90.19 401 GLN B CA 1
ATOM 6215 C C . GLN B 1 401 ? -7.961 26.094 9.5 1 90.19 401 GLN B C 1
ATOM 6217 O O . GLN B 1 401 ? -7.945 27.281 9.828 1 90.19 401 GLN B O 1
ATOM 6222 N N . HIS B 1 402 ? -8.828 25.547 8.797 1 90.56 402 HIS B N 1
ATOM 6223 C CA . HIS B 1 402 ? -9.953 26.344 8.32 1 90.56 402 HIS B CA 1
ATOM 6224 C C . HIS B 1 402 ? -10.781 26.875 9.484 1 90.56 402 HIS B C 1
ATOM 6226 O O . HIS B 1 402 ? -11.242 28.016 9.461 1 90.56 402 HIS B O 1
ATOM 6232 N N . LEU B 1 403 ? -10.961 26.094 10.484 1 92.12 403 LEU B N 1
ATOM 6233 C CA . LEU B 1 403 ? -11.758 26.484 11.648 1 92.12 403 LEU B CA 1
ATOM 6234 C C . LEU B 1 403 ? -11.039 27.531 12.477 1 92.12 403 LEU B C 1
ATOM 6236 O O . LEU B 1 403 ? -11.68 28.391 13.094 1 92.12 403 LEU B O 1
ATOM 6240 N N . LEU B 1 404 ? -9.742 27.469 12.477 1 91.12 404 LEU B N 1
ATOM 6241 C CA . LEU B 1 404 ? -8.961 28.406 13.289 1 91.12 404 LEU B CA 1
ATOM 6242 C C . LEU B 1 404 ? -8.797 29.75 12.586 1 91.12 404 LEU B C 1
ATOM 6244 O O . LEU B 1 404 ? -8.57 30.766 13.242 1 91.12 404 LEU B O 1
ATOM 6248 N N . GLU B 1 405 ? -8.828 29.75 11.297 1 85.81 405 GLU B N 1
ATOM 6249 C CA . GLU B 1 405 ? -8.656 30.969 10.531 1 85.81 405 GLU B CA 1
ATOM 6250 C C . GLU B 1 405 ? -9.977 31.734 10.406 1 85.81 405 GLU B C 1
ATOM 6252 O O . GLU B 1 405 ? -9.992 32.906 10.086 1 85.81 405 GLU B O 1
ATOM 6257 N N . ASN B 1 406 ? -11.039 31.109 10.555 1 72.62 406 ASN B N 1
ATOM 6258 C CA . ASN B 1 406 ? -12.352 31.734 10.453 1 72.62 406 ASN B CA 1
ATOM 6259 C C . ASN B 1 406 ? -13.07 31.766 11.805 1 72.62 406 ASN B C 1
ATOM 6261 O O . ASN B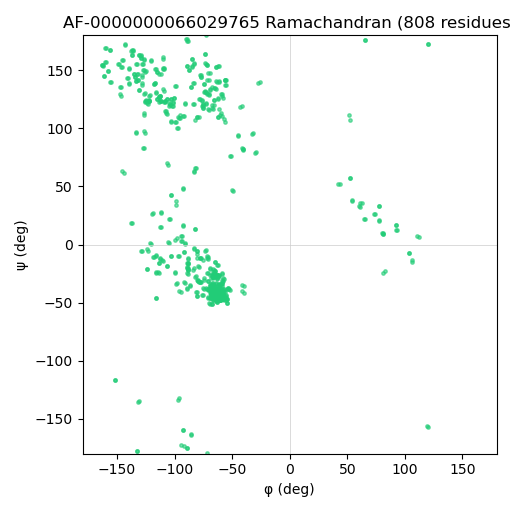 1 406 ? -13.109 30.75 12.5 1 72.62 406 ASN B O 1
#